Protein 2JQP (pdb70)

Secondary structure (DSSP, 8-state):
-EEEE-SSSS--EEEE--SS--EEEEEEEEETTTEEEEEEEEES------SSSEEEEE-STTT--

CATH classification: 2.10.60.10

Structure (mmCIF, N/CA/C/O backbone):
data_2JQP
#
_entry.id   2JQP
#
_cell.length_a   1.000
_cell.length_b   1.000
_cell.length_c   1.000
_cell.angle_alpha   90.00
_cell.angle_beta   90.00
_cell.angle_gamma   90.00
#
_symmetry.space_group_name_H-M   'P 1'
#
loop_
_atom_site.group_PDB
_atom_site.id
_atom_site.type_symbol
_atom_site.label_atom_id
_atom_site.label_alt_id
_atom_site.label_comp_id
_atom_site.label_asym_id
_atom_site.label_entity_id
_atom_site.label_seq_id
_atom_site.pdbx_PDB_ins_code
_atom_site.Cartn_x
_atom_site.Cartn_y
_atom_site.Cartn_z
_atom_site.occupancy
_atom_site.B_iso_or_equiv
_atom_site.auth_seq_id
_atom_site.auth_comp_id
_atom_site.auth_asym_id
_atom_site.auth_atom_id
_atom_site.pdbx_PDB_model_num
ATOM 1 N N . LEU A 1 1 ? 1.328 0.000 0.000 1.00 0.00 1 LEU A N 1
ATOM 2 C CA . LEU A 1 1 ? 2.094 0.000 -1.242 1.00 0.00 1 LEU A CA 1
ATOM 3 C C . LEU A 1 1 ? 1.533 -1.022 -2.226 1.00 0.00 1 LEU A C 1
ATOM 4 O O . LEU A 1 1 ? 0.957 -2.035 -1.827 1.00 0.00 1 LEU A O 1
ATOM 20 N N . THR A 1 2 ? 1.708 -0.751 -3.516 1.00 0.00 2 THR A N 1
ATOM 21 C CA . THR A 1 2 ? 1.222 -1.647 -4.558 1.00 0.00 2 THR A CA 1
ATOM 22 C C . THR A 1 2 ? 2.374 -2.376 -5.239 1.00 0.00 2 THR A C 1
ATOM 23 O O . THR A 1 2 ? 3.364 -1.760 -5.635 1.00 0.00 2 THR A O 1
ATOM 34 N N . CYS A 1 3 ? 2.240 -3.691 -5.372 1.00 0.00 3 CYS A N 1
ATOM 35 C CA . CYS A 1 3 ? 3.270 -4.505 -6.006 1.00 0.00 3 CYS A CA 1
ATOM 36 C C . CYS A 1 3 ? 2.646 -5.589 -6.880 1.00 0.00 3 CYS A C 1
ATOM 37 O O . CYS A 1 3 ? 1.550 -6.075 -6.598 1.00 0.00 3 CYS A O 1
ATOM 44 N N . LEU A 1 4 ? 3.351 -5.963 -7.943 1.00 0.00 4 LEU A N 1
ATOM 45 C CA . LEU A 1 4 ? 2.867 -6.989 -8.859 1.00 0.00 4 LEU A CA 1
ATOM 46 C C . LEU A 1 4 ? 3.268 -8.381 -8.380 1.00 0.00 4 LEU A C 1
ATOM 47 O O . LEU A 1 4 ? 4.435 -8.632 -8.080 1.00 0.00 4 LEU A O 1
ATOM 63 N N . ILE A 1 5 ? 2.293 -9.281 -8.312 1.00 0.00 5 ILE A N 1
ATOM 64 C CA . ILE A 1 5 ? 2.546 -10.648 -7.872 1.00 0.00 5 ILE A CA 1
ATOM 65 C C . ILE A 1 5 ? 1.838 -11.655 -8.773 1.00 0.00 5 ILE A C 1
ATOM 66 O O . ILE A 1 5 ? 0.756 -11.384 -9.295 1.00 0.00 5 ILE A O 1
ATOM 82 N N . CYS A 1 6 ? 2.456 -12.818 -8.950 1.00 0.00 6 CYS A N 1
ATOM 83 C CA . CYS A 1 6 ? 1.886 -13.867 -9.786 1.00 0.00 6 CYS A CA 1
ATOM 84 C C . CYS A 1 6 ? 2.885 -15.002 -9.992 1.00 0.00 6 CYS A C 1
ATOM 85 O O . CYS A 1 6 ? 3.872 -14.870 -10.716 1.00 0.00 6 CYS A O 1
ATOM 92 N N . PRO A 1 7 ? 2.625 -16.145 -9.340 1.00 0.00 7 PRO A N 1
ATOM 93 C CA . PRO A 1 7 ? 3.489 -17.325 -9.436 1.00 0.00 7 PRO A CA 1
ATOM 94 C C . PRO A 1 7 ? 3.425 -17.981 -10.811 1.00 0.00 7 PRO A C 1
ATOM 95 O O . PRO A 1 7 ? 2.761 -19.001 -10.991 1.00 0.00 7 PRO A O 1
ATOM 106 N N . GLU A 1 8 ? 4.119 -17.388 -11.777 1.00 0.00 8 GLU A N 1
ATOM 107 C CA . GLU A 1 8 ? 4.139 -17.915 -13.136 1.00 0.00 8 GLU A CA 1
ATOM 108 C C . GLU A 1 8 ? 5.267 -17.285 -13.948 1.00 0.00 8 GLU A C 1
ATOM 109 O O . GLU A 1 8 ? 5.716 -16.177 -13.653 1.00 0.00 8 GLU A O 1
ATOM 121 N N . LYS A 1 9 ? 5.721 -17.999 -14.973 1.00 0.00 9 LYS A N 1
ATOM 122 C CA . LYS A 1 9 ? 6.796 -17.511 -15.829 1.00 0.00 9 LYS A CA 1
ATOM 123 C C . LYS A 1 9 ? 6.487 -16.109 -16.344 1.00 0.00 9 LYS A C 1
ATOM 124 O O . LYS A 1 9 ? 7.138 -15.138 -15.956 1.00 0.00 9 LYS A O 1
ATOM 143 N N . ASP A 1 10 ? 5.492 -16.010 -17.217 1.00 0.00 10 ASP A N 1
ATOM 144 C CA . ASP A 1 10 ? 5.095 -14.726 -17.784 1.00 0.00 10 ASP A CA 1
ATOM 145 C C . ASP A 1 10 ? 3.712 -14.316 -17.287 1.00 0.00 10 ASP A C 1
ATOM 146 O O . ASP A 1 10 ? 2.695 -14.698 -17.866 1.00 0.00 10 ASP A O 1
ATOM 155 N N . CYS A 1 11 ? 3.682 -13.538 -16.210 1.00 0.00 11 CYS A N 1
ATOM 156 C CA . CYS A 1 11 ? 2.425 -13.077 -15.634 1.00 0.00 11 CYS A CA 1
ATOM 157 C C . CYS A 1 11 ? 2.675 -12.225 -14.393 1.00 0.00 11 CYS A C 1
ATOM 158 O O . CYS A 1 11 ? 3.533 -12.545 -13.571 1.00 0.00 11 CYS A O 1
ATOM 165 N N . GLN A 1 12 ? 1.920 -11.138 -14.266 1.00 0.00 12 GLN A N 1
ATOM 166 C CA . GLN A 1 12 ? 2.060 -10.240 -13.127 1.00 0.00 12 GLN A CA 1
ATOM 167 C C . GLN A 1 12 ? 0.758 -9.493 -12.859 1.00 0.00 12 GLN A C 1
ATOM 168 O O . GLN A 1 12 ? 0.260 -8.764 -13.718 1.00 0.00 12 GLN A O 1
ATOM 182 N N . LYS A 1 13 ? 0.211 -9.678 -11.663 1.00 0.00 13 LYS A N 1
ATOM 183 C CA . LYS A 1 13 ? -1.033 -9.021 -11.280 1.00 0.00 13 LYS A CA 1
ATOM 184 C C . LYS A 1 13 ? -0.800 -8.035 -10.139 1.00 0.00 13 LYS A C 1
ATOM 185 O O . LYS A 1 13 ? -0.173 -8.371 -9.134 1.00 0.00 13 LYS A O 1
ATOM 204 N N . VAL A 1 14 ? -1.309 -6.818 -10.302 1.00 0.00 14 VAL A N 1
ATOM 205 C CA . VAL A 1 14 ? -1.157 -5.784 -9.284 1.00 0.00 14 VAL A CA 1
ATOM 206 C C . VAL A 1 14 ? -1.796 -6.212 -7.968 1.00 0.00 14 VAL A C 1
ATOM 207 O O . VAL A 1 14 ? -2.870 -6.814 -7.953 1.00 0.00 14 VAL A O 1
ATOM 220 N N . HIS A 1 15 ? -1.128 -5.896 -6.863 1.00 0.00 15 HIS A N 1
ATOM 221 C CA . HIS A 1 15 ? -1.631 -6.246 -5.539 1.00 0.00 15 HIS A CA 1
ATOM 222 C C . HIS A 1 15 ? -1.408 -5.104 -4.553 1.00 0.00 15 HIS A C 1
ATOM 223 O O . HIS A 1 15 ? -0.569 -4.230 -4.777 1.00 0.00 15 HIS A O 1
ATOM 237 N N . THR A 1 16 ? -2.165 -5.115 -3.460 1.00 0.00 16 THR A N 1
ATOM 238 C CA . THR A 1 16 ? -2.051 -4.079 -2.441 1.00 0.00 16 THR A CA 1
ATOM 239 C C . THR A 1 16 ? -1.657 -4.674 -1.094 1.00 0.00 16 THR A C 1
ATOM 240 O O . THR A 1 16 ? -2.437 -5.393 -0.469 1.00 0.00 16 THR A O 1
ATOM 251 N N . CYS A 1 17 ? -0.442 -4.369 -0.651 1.00 0.00 17 CYS A N 1
ATOM 252 C CA . CYS A 1 17 ? 0.057 -4.873 0.623 1.00 0.00 17 CYS A CA 1
ATOM 253 C C . CYS A 1 17 ? -0.336 -3.944 1.768 1.00 0.00 17 CYS A C 1
ATOM 254 O O . CYS A 1 17 ? 0.512 -3.507 2.545 1.00 0.00 17 CYS A O 1
ATOM 261 N N . ARG A 1 18 ? -1.628 -3.647 1.864 1.00 0.00 18 ARG A N 1
ATOM 262 C CA . ARG A 1 18 ? -2.134 -2.769 2.912 1.00 0.00 18 ARG A CA 1
ATOM 263 C C . ARG A 1 18 ? -2.094 -3.464 4.270 1.00 0.00 18 ARG A C 1
ATOM 264 O O . ARG A 1 18 ? -2.904 -4.346 4.551 1.00 0.00 18 ARG A O 1
ATOM 285 N N . ASN A 1 19 ? -1.144 -3.060 5.108 1.00 0.00 19 ASN A N 1
ATOM 286 C CA . ASN A 1 19 ? -0.997 -3.645 6.436 1.00 0.00 19 ASN A CA 1
ATOM 287 C C . ASN A 1 19 ? 0.229 -3.080 7.146 1.00 0.00 19 ASN A C 1
ATOM 288 O O . ASN A 1 19 ? 0.832 -2.111 6.687 1.00 0.00 19 ASN A O 1
ATOM 299 N N . GLU A 1 20 ? 0.591 -3.694 8.268 1.00 0.00 20 GLU A N 1
ATOM 300 C CA . GLU A 1 20 ? 1.746 -3.251 9.042 1.00 0.00 20 GLU A CA 1
ATOM 301 C C . GLU A 1 20 ? 3.006 -3.242 8.182 1.00 0.00 20 GLU A C 1
ATOM 302 O O . GLU A 1 20 ? 3.959 -2.517 8.467 1.00 0.00 20 GLU A O 1
ATOM 314 N N . GLU A 1 21 ? 3.002 -4.052 7.128 1.00 0.00 21 GLU A N 1
ATOM 315 C CA . GLU A 1 21 ? 4.146 -4.138 6.227 1.00 0.00 21 GLU A CA 1
ATOM 316 C C . GLU A 1 21 ? 4.258 -2.881 5.370 1.00 0.00 21 GLU A C 1
ATOM 317 O O . GLU A 1 21 ? 3.523 -1.913 5.567 1.00 0.00 21 GLU A O 1
ATOM 329 N N . LYS A 1 22 ? 5.184 -2.902 4.417 1.00 0.00 22 LYS A N 1
ATOM 330 C CA . LYS A 1 22 ? 5.394 -1.766 3.527 1.00 0.00 22 LYS A CA 1
ATOM 331 C C . LYS A 1 22 ? 6.001 -2.217 2.203 1.00 0.00 22 LYS A C 1
ATOM 332 O O . LYS A 1 22 ? 5.587 -1.766 1.134 1.00 0.00 22 LYS A O 1
ATOM 351 N N . ILE A 1 23 ? 6.983 -3.109 2.280 1.00 0.00 23 ILE A N 1
ATOM 352 C CA . ILE A 1 23 ? 7.644 -3.623 1.087 1.00 0.00 23 ILE A CA 1
ATOM 353 C C . ILE A 1 23 ? 7.114 -5.004 0.716 1.00 0.00 23 ILE A C 1
ATOM 354 O O . ILE A 1 23 ? 6.421 -5.647 1.504 1.00 0.00 23 ILE A O 1
ATOM 370 N N . CYS A 1 24 ? 7.447 -5.455 -0.489 1.00 0.00 24 CYS A N 1
ATOM 371 C CA . CYS A 1 24 ? 7.007 -6.760 -0.966 1.00 0.00 24 CYS A CA 1
ATOM 372 C C . CYS A 1 24 ? 8.199 -7.622 -1.371 1.00 0.00 24 CYS A C 1
ATOM 373 O O . CYS A 1 24 ? 8.999 -7.234 -2.222 1.00 0.00 24 CYS A O 1
ATOM 380 N N . VAL A 1 25 ? 8.312 -8.794 -0.754 1.00 0.00 25 VAL A N 1
ATOM 381 C CA . VAL A 1 25 ? 9.405 -9.712 -1.050 1.00 0.00 25 VAL A CA 1
ATOM 382 C C . VAL A 1 25 ? 8.898 -10.956 -1.770 1.00 0.00 25 VAL A C 1
ATOM 383 O O . VAL A 1 25 ? 7.789 -11.427 -1.515 1.00 0.00 25 VAL A O 1
ATOM 396 N N . LYS A 1 26 ? 9.717 -11.486 -2.672 1.00 0.00 26 LYS A N 1
ATOM 397 C CA . LYS A 1 26 ? 9.354 -12.678 -3.430 1.00 0.00 26 LYS A CA 1
ATOM 398 C C . LYS A 1 26 ? 10.447 -13.738 -3.333 1.00 0.00 26 LYS A C 1
ATOM 399 O O . LYS A 1 26 ? 11.636 -13.421 -3.360 1.00 0.00 26 LYS A O 1
ATOM 418 N N . ARG A 1 27 ? 10.035 -14.997 -3.222 1.00 0.00 27 ARG A N 1
ATOM 419 C CA . ARG A 1 27 ? 10.980 -16.103 -3.121 1.00 0.00 27 ARG A CA 1
ATOM 420 C C . ARG A 1 27 ? 10.515 -17.292 -3.957 1.00 0.00 27 ARG A C 1
ATOM 421 O O . ARG A 1 27 ? 9.384 -17.758 -3.818 1.00 0.00 27 ARG A O 1
ATOM 442 N N . PHE A 1 28 ? 11.395 -17.778 -4.826 1.00 0.00 28 PHE A N 1
ATOM 443 C CA . PHE A 1 28 ? 11.075 -18.911 -5.686 1.00 0.00 28 PHE A CA 1
ATOM 444 C C . PHE A 1 28 ? 12.268 -19.853 -5.811 1.00 0.00 28 PHE A C 1
ATOM 445 O O . PHE A 1 28 ? 13.416 -19.447 -5.624 1.00 0.00 28 PHE A O 1
ATOM 462 N N . TYR A 1 29 ? 11.990 -21.113 -6.128 1.00 0.00 29 TYR A N 1
ATOM 463 C CA . TYR A 1 29 ? 13.039 -22.114 -6.276 1.00 0.00 29 TYR A CA 1
ATOM 464 C C . TYR A 1 29 ? 13.011 -22.731 -7.671 1.00 0.00 29 TYR A C 1
ATOM 465 O O . TYR A 1 29 ? 11.944 -23.022 -8.212 1.00 0.00 29 TYR A O 1
ATOM 483 N N . ASP A 1 30 ? 14.192 -22.929 -8.247 1.00 0.00 30 ASP A N 1
ATOM 484 C CA . ASP A 1 30 ? 14.305 -23.513 -9.578 1.00 0.00 30 ASP A CA 1
ATOM 485 C C . ASP A 1 30 ? 15.473 -24.491 -9.645 1.00 0.00 30 ASP A C 1
ATOM 486 O O . ASP A 1 30 ? 16.634 -24.099 -9.521 1.00 0.00 30 ASP A O 1
ATOM 495 N N . LYS A 1 31 ? 15.159 -25.768 -9.840 1.00 0.00 31 LYS A N 1
ATOM 496 C CA . LYS A 1 31 ? 16.182 -26.803 -9.924 1.00 0.00 31 LYS A CA 1
ATOM 497 C C . LYS A 1 31 ? 15.806 -27.857 -10.961 1.00 0.00 31 LYS A C 1
ATOM 498 O O . LYS A 1 31 ? 14.753 -27.772 -11.591 1.00 0.00 31 LYS A O 1
ATOM 517 N N . ASN A 1 32 ? 16.673 -28.850 -11.130 1.00 0.00 32 ASN A N 1
ATOM 518 C CA . ASN A 1 32 ? 16.431 -29.921 -12.090 1.00 0.00 32 ASN A CA 1
ATOM 519 C C . ASN A 1 32 ? 15.210 -30.744 -11.690 1.00 0.00 32 ASN A C 1
ATOM 520 O O . ASN A 1 32 ? 14.468 -30.370 -10.782 1.00 0.00 32 ASN A O 1
ATOM 531 N N . GLN A 1 33 ? 15.010 -31.866 -12.373 1.00 0.00 33 GLN A N 1
ATOM 532 C CA . GLN A 1 33 ? 13.880 -32.742 -12.088 1.00 0.00 33 GLN A CA 1
ATOM 533 C C . GLN A 1 33 ? 12.561 -31.985 -12.206 1.00 0.00 33 GLN A C 1
ATOM 534 O O . GLN A 1 33 ? 11.620 -32.234 -11.451 1.00 0.00 33 GLN A O 1
ATOM 548 N N . LEU A 1 34 ? 12.499 -31.058 -13.156 1.00 0.00 34 LEU A N 1
ATOM 549 C CA . LEU A 1 34 ? 11.296 -30.263 -13.372 1.00 0.00 34 LEU A CA 1
ATOM 550 C C . LEU A 1 34 ? 10.803 -29.654 -12.064 1.00 0.00 34 LEU A C 1
ATOM 551 O O . LEU A 1 34 ? 9.745 -30.023 -11.555 1.00 0.00 34 LEU A O 1
ATOM 567 N N . GLY A 1 35 ? 11.577 -28.717 -11.524 1.00 0.00 35 GLY A N 1
ATOM 568 C CA . GLY A 1 35 ? 11.202 -28.070 -10.281 1.00 0.00 35 GLY A CA 1
ATOM 569 C C . GLY A 1 35 ? 11.134 -26.561 -10.410 1.00 0.00 35 GLY A C 1
ATOM 570 O O . GLY A 1 35 ? 12.107 -25.921 -10.809 1.00 0.00 35 GLY A O 1
ATOM 574 N N . TRP A 1 36 ? 9.982 -25.992 -10.074 1.00 0.00 36 TRP A N 1
ATOM 575 C CA . TRP A 1 36 ? 9.791 -24.548 -10.156 1.00 0.00 36 TRP A CA 1
ATOM 576 C C . TRP A 1 36 ? 8.618 -24.104 -9.288 1.00 0.00 36 TRP A C 1
ATOM 577 O O . TRP A 1 36 ? 7.471 -24.467 -9.547 1.00 0.00 36 TRP A O 1
ATOM 598 N N . ARG A 1 37 ? 8.914 -23.318 -8.258 1.00 0.00 37 ARG A N 1
ATOM 599 C CA . ARG A 1 37 ? 7.884 -22.826 -7.352 1.00 0.00 37 ARG A CA 1
ATOM 600 C C . ARG A 1 37 ? 8.179 -21.392 -6.920 1.00 0.00 37 ARG A C 1
ATOM 601 O O . ARG A 1 37 ? 9.321 -21.047 -6.619 1.00 0.00 37 ARG A O 1
ATOM 622 N N . ALA A 1 38 ? 7.141 -20.562 -6.893 1.00 0.00 38 ALA A N 1
ATOM 623 C CA . ALA A 1 38 ? 7.289 -19.167 -6.497 1.00 0.00 38 ALA A CA 1
ATOM 624 C C . ALA A 1 38 ? 6.329 -18.813 -5.367 1.00 0.00 38 ALA A C 1
ATOM 625 O O . ALA A 1 38 ? 5.282 -19.441 -5.210 1.00 0.00 38 ALA A O 1
ATOM 632 N N . GLN A 1 39 ? 6.693 -17.804 -4.582 1.00 0.00 39 GLN A N 1
ATOM 633 C CA . GLN A 1 39 ? 5.864 -17.369 -3.464 1.00 0.00 39 GLN A CA 1
ATOM 634 C C . GLN A 1 39 ? 6.271 -15.976 -2.995 1.00 0.00 39 GLN A C 1
ATOM 635 O O . GLN A 1 39 ? 7.442 -15.723 -2.713 1.00 0.00 39 GLN A O 1
ATOM 649 N N . ARG A 1 40 ? 5.296 -15.076 -2.914 1.00 0.00 40 ARG A N 1
ATOM 650 C CA . ARG A 1 40 ? 5.554 -13.708 -2.481 1.00 0.00 40 ARG A CA 1
ATOM 651 C C . ARG A 1 40 ? 4.936 -13.446 -1.110 1.00 0.00 40 ARG A C 1
ATOM 652 O O . ARG A 1 40 ? 4.119 -14.229 -0.627 1.00 0.00 40 ARG A O 1
ATOM 673 N N . GLY A 1 41 ? 5.333 -12.340 -0.489 1.00 0.00 41 GLY A N 1
ATOM 674 C CA . GLY A 1 41 ? 4.809 -11.996 0.820 1.00 0.00 41 GLY A CA 1
ATOM 675 C C . GLY A 1 41 ? 5.151 -10.576 1.226 1.00 0.00 41 GLY A C 1
ATOM 676 O O . GLY A 1 41 ? 6.240 -10.082 0.931 1.00 0.00 41 GLY A O 1
ATOM 680 N N . CYS A 1 42 ? 4.218 -9.915 1.903 1.00 0.00 42 CYS A N 1
ATOM 681 C CA . CYS A 1 42 ? 4.424 -8.542 2.349 1.00 0.00 42 CYS A CA 1
ATOM 682 C C . CYS A 1 42 ? 5.245 -8.505 3.635 1.00 0.00 42 CYS A C 1
ATOM 683 O O . CYS A 1 42 ? 5.144 -9.400 4.474 1.00 0.00 42 CYS A O 1
ATOM 690 N N . ALA A 1 43 ? 6.056 -7.463 3.782 1.00 0.00 43 ALA A N 1
ATOM 691 C CA . ALA A 1 43 ? 6.893 -7.307 4.966 1.00 0.00 43 ALA A CA 1
ATOM 692 C C . ALA A 1 43 ? 7.525 -5.920 5.013 1.00 0.00 43 ALA A C 1
ATOM 693 O O . ALA A 1 43 ? 7.172 -5.039 4.228 1.00 0.00 43 ALA A O 1
ATOM 700 N N . VAL A 1 44 ? 8.460 -5.732 5.939 1.00 0.00 44 VAL A N 1
ATOM 701 C CA . VAL A 1 44 ? 9.141 -4.452 6.088 1.00 0.00 44 VAL A CA 1
ATOM 702 C C . VAL A 1 44 ? 10.651 -4.641 6.188 1.00 0.00 44 VAL A C 1
ATOM 703 O O . VAL A 1 44 ? 11.372 -3.741 6.617 1.00 0.00 44 VAL A O 1
ATOM 716 N N . SER A 1 45 ? 11.122 -5.818 5.789 1.00 0.00 45 SER A N 1
ATOM 717 C CA . SER A 1 45 ? 12.546 -6.128 5.837 1.00 0.00 45 SER A CA 1
ATOM 718 C C . SER A 1 45 ? 12.950 -7.011 4.660 1.00 0.00 45 SER A C 1
ATOM 719 O O . SER A 1 45 ? 12.143 -7.784 4.143 1.00 0.00 45 SER A O 1
ATOM 727 N N . CYS A 1 46 ? 14.205 -6.890 4.242 1.00 0.00 46 CYS A N 1
ATOM 728 C CA . CYS A 1 46 ? 14.719 -7.676 3.126 1.00 0.00 46 CYS A CA 1
ATOM 729 C C . CYS A 1 46 ? 15.825 -8.619 3.589 1.00 0.00 46 CYS A C 1
ATOM 730 O O . CYS A 1 46 ? 17.015 -8.331 3.460 1.00 0.00 46 CYS A O 1
ATOM 737 N N . PRO A 1 47 ? 15.425 -9.775 4.141 1.00 0.00 47 PRO A N 1
ATOM 738 C CA . PRO A 1 47 ? 16.366 -10.785 4.633 1.00 0.00 47 PRO A CA 1
ATOM 739 C C . PRO A 1 47 ? 17.122 -11.474 3.502 1.00 0.00 47 PRO A C 1
ATOM 740 O O . PRO A 1 47 ? 17.110 -11.010 2.361 1.00 0.00 47 PRO A O 1
ATOM 751 N N . LYS A 1 48 ? 17.777 -12.583 3.824 1.00 0.00 48 LYS A N 1
ATOM 752 C CA . LYS A 1 48 ? 18.537 -13.338 2.835 1.00 0.00 48 LYS A CA 1
ATOM 753 C C . LYS A 1 48 ? 18.008 -14.764 2.715 1.00 0.00 48 LYS A C 1
ATOM 754 O O . LYS A 1 48 ? 17.007 -15.119 3.336 1.00 0.00 48 LYS A O 1
ATOM 773 N N . ALA A 1 49 ? 18.688 -15.577 1.913 1.00 0.00 49 ALA A N 1
ATOM 774 C CA . ALA A 1 49 ? 18.288 -16.964 1.714 1.00 0.00 49 ALA A CA 1
ATOM 775 C C . ALA A 1 49 ? 19.451 -17.801 1.192 1.00 0.00 49 ALA A C 1
ATOM 776 O O . ALA A 1 49 ? 20.545 -17.287 0.961 1.00 0.00 49 ALA A O 1
ATOM 783 N N . LYS A 1 50 ? 19.207 -19.094 1.008 1.00 0.00 50 LYS A N 1
ATOM 784 C CA . LYS A 1 50 ? 20.233 -20.004 0.512 1.00 0.00 50 LYS A CA 1
ATOM 785 C C . LYS A 1 50 ? 20.720 -19.575 -0.868 1.00 0.00 50 LYS A C 1
ATOM 786 O O . LYS A 1 50 ? 20.014 -18.901 -1.620 1.00 0.00 50 LYS A O 1
ATOM 805 N N . PRO A 1 51 ? 21.953 -19.973 -1.212 1.00 0.00 51 PRO A N 1
ATOM 806 C CA . PRO A 1 51 ? 22.560 -19.643 -2.505 1.00 0.00 51 PRO A CA 1
ATOM 807 C C . PRO A 1 51 ? 21.894 -20.377 -3.663 1.00 0.00 51 PRO A C 1
ATOM 808 O O . PRO A 1 51 ? 22.189 -20.115 -4.828 1.00 0.00 51 PRO A O 1
ATOM 819 N N . ASN A 1 52 ? 20.993 -21.298 -3.334 1.00 0.00 52 ASN A N 1
ATOM 820 C CA . ASN A 1 52 ? 20.285 -22.070 -4.348 1.00 0.00 52 ASN A CA 1
ATOM 821 C C . ASN A 1 52 ? 18.971 -21.394 -4.728 1.00 0.00 52 ASN A C 1
ATOM 822 O O . ASN A 1 52 ? 18.654 -21.251 -5.908 1.00 0.00 52 ASN A O 1
ATOM 833 N N . GLU A 1 53 ? 18.212 -20.979 -3.719 1.00 0.00 53 GLU A N 1
ATOM 834 C CA . GLU A 1 53 ? 16.932 -20.318 -3.948 1.00 0.00 53 GLU A CA 1
ATOM 835 C C . GLU A 1 53 ? 17.139 -18.883 -4.424 1.00 0.00 53 GLU A C 1
ATOM 836 O O . GLU A 1 53 ? 18.264 -18.384 -4.461 1.00 0.00 53 GLU A O 1
ATOM 848 N N . THR A 1 54 ? 16.044 -18.224 -4.790 1.00 0.00 54 THR A N 1
ATOM 849 C CA . THR A 1 54 ? 16.104 -16.848 -5.267 1.00 0.00 54 THR A CA 1
ATOM 850 C C . THR A 1 54 ? 15.145 -15.954 -4.488 1.00 0.00 54 THR A C 1
ATOM 851 O O . THR A 1 54 ? 13.970 -16.283 -4.323 1.00 0.00 54 THR A O 1
ATOM 862 N N . VAL A 1 55 ? 15.653 -14.823 -4.011 1.00 0.00 55 VAL A N 1
ATOM 863 C CA . VAL A 1 55 ? 14.840 -13.880 -3.251 1.00 0.00 55 VAL A CA 1
ATOM 864 C C . VAL A 1 55 ? 15.020 -12.458 -3.769 1.00 0.00 55 VAL A C 1
ATOM 865 O O . VAL A 1 55 ? 16.113 -12.071 -4.182 1.00 0.00 55 VAL A O 1
ATOM 878 N N . GLN A 1 56 ? 13.939 -11.684 -3.744 1.00 0.00 56 GLN A N 1
ATOM 879 C CA . GLN A 1 56 ? 13.978 -10.303 -4.212 1.00 0.00 56 GLN A CA 1
ATOM 880 C C . GLN A 1 56 ? 12.798 -9.509 -3.661 1.00 0.00 56 GLN A C 1
ATOM 881 O O . GLN A 1 56 ? 11.649 -9.943 -3.747 1.00 0.00 56 GLN A O 1
ATOM 895 N N . CYS A 1 57 ? 13.090 -8.343 -3.093 1.00 0.00 57 CYS A N 1
ATOM 896 C CA . CYS A 1 57 ? 12.054 -7.488 -2.527 1.00 0.00 57 CYS A CA 1
ATOM 897 C C . CYS A 1 57 ? 12.119 -6.086 -3.126 1.00 0.00 57 CYS A C 1
ATOM 898 O O . CYS A 1 57 ? 13.140 -5.684 -3.684 1.00 0.00 57 CYS A O 1
ATOM 905 N N . CYS A 1 58 ? 11.021 -5.346 -3.007 1.00 0.00 58 CYS A N 1
ATOM 906 C CA . CYS A 1 58 ? 10.951 -3.990 -3.536 1.00 0.00 58 CYS A CA 1
ATOM 907 C C . CYS A 1 58 ? 10.261 -3.055 -2.546 1.00 0.00 58 CYS A C 1
ATOM 908 O O . CYS A 1 58 ? 9.319 -3.448 -1.859 1.00 0.00 58 CYS A O 1
ATOM 915 N N . SER A 1 59 ? 10.738 -1.816 -2.481 1.00 0.00 59 SER A N 1
ATOM 916 C CA . SER A 1 59 ? 10.171 -0.826 -1.573 1.00 0.00 59 SER A CA 1
ATOM 917 C C . SER A 1 59 ? 9.599 0.357 -2.349 1.00 0.00 59 SER A C 1
ATOM 918 O O . SER A 1 59 ? 9.506 1.470 -1.829 1.00 0.00 59 SER A O 1
ATOM 926 N N . THR A 1 60 ? 9.216 0.109 -3.598 1.00 0.00 60 THR A N 1
ATOM 927 C CA . THR A 1 60 ? 8.655 1.152 -4.447 1.00 0.00 60 THR A CA 1
ATOM 928 C C . THR A 1 60 ? 7.357 0.690 -5.100 1.00 0.00 60 THR A C 1
ATOM 929 O O . THR A 1 60 ? 7.121 -0.508 -5.255 1.00 0.00 60 THR A O 1
ATOM 940 N N . ASP A 1 61 ? 6.519 1.647 -5.481 1.00 0.00 61 ASP A N 1
ATOM 941 C CA . ASP A 1 61 ? 5.245 1.338 -6.119 1.00 0.00 61 ASP A CA 1
ATOM 942 C C . ASP A 1 61 ? 5.462 0.747 -7.509 1.00 0.00 61 ASP A C 1
ATOM 943 O O . ASP A 1 61 ? 6.205 1.299 -8.321 1.00 0.00 61 ASP A O 1
ATOM 952 N N . LYS A 1 62 ? 4.811 -0.380 -7.776 1.00 0.00 62 LYS A N 1
ATOM 953 C CA . LYS A 1 62 ? 4.932 -1.047 -9.066 1.00 0.00 62 LYS A CA 1
ATOM 954 C C . LYS A 1 62 ? 6.369 -1.492 -9.316 1.00 0.00 62 LYS A C 1
ATOM 955 O O . LYS A 1 62 ? 6.758 -1.763 -10.453 1.00 0.00 62 LYS A O 1
ATOM 974 N N . CYS A 1 63 ? 7.155 -1.567 -8.247 1.00 0.00 63 CYS A N 1
ATOM 975 C CA . CYS A 1 63 ? 8.549 -1.981 -8.349 1.00 0.00 63 CYS A CA 1
ATOM 976 C C . CYS A 1 63 ? 8.668 -3.502 -8.331 1.00 0.00 63 CYS A C 1
ATOM 977 O O . CYS A 1 63 ? 9.233 -4.101 -9.244 1.00 0.00 63 CYS A O 1
ATOM 984 N N . ASN A 1 64 ? 8.130 -4.119 -7.284 1.00 0.00 64 ASN A N 1
ATOM 985 C CA . ASN A 1 64 ? 8.176 -5.571 -7.146 1.00 0.00 64 ASN A CA 1
ATOM 986 C C . ASN A 1 64 ? 7.667 -6.253 -8.412 1.00 0.00 64 ASN A C 1
ATOM 987 O O . ASN A 1 64 ? 6.470 -6.242 -8.699 1.00 0.00 64 ASN A O 1
ATOM 998 N N . LYS A 1 65 ? 8.585 -6.848 -9.167 1.00 0.00 65 LYS A N 1
ATOM 999 C CA . LYS A 1 65 ? 8.231 -7.539 -10.401 1.00 0.00 65 LYS A CA 1
ATOM 1000 C C . LYS A 1 65 ? 7.116 -8.550 -10.158 1.00 0.00 65 LYS A C 1
ATOM 1001 O O . LYS A 1 65 ? 6.459 -9.002 -11.097 1.00 0.00 65 LYS A O 1
ATOM 1020 N N . LEU A 1 1 ? 1.089 0.860 -0.487 1.00 0.00 1 LEU A N 2
ATOM 1021 C CA . LEU A 1 1 ? 1.967 0.709 -1.642 1.00 0.00 1 LEU A CA 2
ATOM 1022 C C . LEU A 1 1 ? 1.441 -0.366 -2.588 1.00 0.00 1 LEU A C 2
ATOM 1023 O O . LEU A 1 1 ? 0.795 -1.323 -2.161 1.00 0.00 1 LEU A O 2
ATOM 1039 N N . THR A 1 2 ? 1.724 -0.202 -3.877 1.00 0.00 2 THR A N 2
ATOM 1040 C CA . THR A 1 2 ? 1.281 -1.158 -4.884 1.00 0.00 2 THR A CA 2
ATOM 1041 C C . THR A 1 2 ? 2.435 -2.035 -5.354 1.00 0.00 2 THR A C 2
ATOM 1042 O O . THR A 1 2 ? 3.522 -1.541 -5.657 1.00 0.00 2 THR A O 2
ATOM 1053 N N . CYS A 1 3 ? 2.194 -3.341 -5.414 1.00 0.00 3 CYS A N 2
ATOM 1054 C CA . CYS A 1 3 ? 3.213 -4.288 -5.848 1.00 0.00 3 CYS A CA 2
ATOM 1055 C C . CYS A 1 3 ? 2.606 -5.373 -6.733 1.00 0.00 3 CYS A C 2
ATOM 1056 O O . CYS A 1 3 ? 1.415 -5.674 -6.636 1.00 0.00 3 CYS A O 2
ATOM 1063 N N . LEU A 1 4 ? 3.432 -5.957 -7.594 1.00 0.00 4 LEU A N 2
ATOM 1064 C CA . LEU A 1 4 ? 2.977 -7.009 -8.497 1.00 0.00 4 LEU A CA 2
ATOM 1065 C C . LEU A 1 4 ? 3.212 -8.388 -7.888 1.00 0.00 4 LEU A C 2
ATOM 1066 O O . LEU A 1 4 ? 4.127 -8.575 -7.085 1.00 0.00 4 LEU A O 2
ATOM 1082 N N . ILE A 1 5 ? 2.383 -9.350 -8.278 1.00 0.00 5 ILE A N 2
ATOM 1083 C CA . ILE A 1 5 ? 2.503 -10.712 -7.774 1.00 0.00 5 ILE A CA 2
ATOM 1084 C C . ILE A 1 5 ? 1.707 -11.689 -8.632 1.00 0.00 5 ILE A C 2
ATOM 1085 O O . ILE A 1 5 ? 0.581 -11.399 -9.039 1.00 0.00 5 ILE A O 2
ATOM 1101 N N . CYS A 1 6 ? 2.297 -12.847 -8.903 1.00 0.00 6 CYS A N 2
ATOM 1102 C CA . CYS A 1 6 ? 1.644 -13.869 -9.712 1.00 0.00 6 CYS A CA 2
ATOM 1103 C C . CYS A 1 6 ? 2.576 -15.053 -9.950 1.00 0.00 6 CYS A C 2
ATOM 1104 O O . CYS A 1 6 ? 3.476 -15.008 -10.789 1.00 0.00 6 CYS A O 2
ATOM 1111 N N . PRO A 1 7 ? 2.356 -16.140 -9.196 1.00 0.00 7 PRO A N 2
ATOM 1112 C CA . PRO A 1 7 ? 3.165 -17.358 -9.307 1.00 0.00 7 PRO A CA 2
ATOM 1113 C C . PRO A 1 7 ? 2.921 -18.098 -10.618 1.00 0.00 7 PRO A C 2
ATOM 1114 O O . PRO A 1 7 ? 1.968 -18.866 -10.739 1.00 0.00 7 PRO A O 2
ATOM 1125 N N . GLU A 1 8 ? 3.790 -17.861 -11.596 1.00 0.00 8 GLU A N 2
ATOM 1126 C CA . GLU A 1 8 ? 3.668 -18.506 -12.898 1.00 0.00 8 GLU A CA 2
ATOM 1127 C C . GLU A 1 8 ? 4.816 -18.100 -13.817 1.00 0.00 8 GLU A C 2
ATOM 1128 O O . GLU A 1 8 ? 5.592 -17.198 -13.498 1.00 0.00 8 GLU A O 2
ATOM 1140 N N . LYS A 1 9 ? 4.919 -18.772 -14.958 1.00 0.00 9 LYS A N 2
ATOM 1141 C CA . LYS A 1 9 ? 5.971 -18.482 -15.925 1.00 0.00 9 LYS A CA 2
ATOM 1142 C C . LYS A 1 9 ? 6.030 -16.989 -16.234 1.00 0.00 9 LYS A C 2
ATOM 1143 O O . LYS A 1 9 ? 6.902 -16.277 -15.738 1.00 0.00 9 LYS A O 2
ATOM 1162 N N . ASP A 1 10 ? 5.096 -16.523 -17.055 1.00 0.00 10 ASP A N 2
ATOM 1163 C CA . ASP A 1 10 ? 5.039 -15.114 -17.429 1.00 0.00 10 ASP A CA 2
ATOM 1164 C C . ASP A 1 10 ? 3.677 -14.516 -17.090 1.00 0.00 10 ASP A C 2
ATOM 1165 O O . ASP A 1 10 ? 2.727 -14.631 -17.865 1.00 0.00 10 ASP A O 2
ATOM 1174 N N . CYS A 1 11 ? 3.589 -13.879 -15.928 1.00 0.00 11 CYS A N 2
ATOM 1175 C CA . CYS A 1 11 ? 2.343 -13.264 -15.485 1.00 0.00 11 CYS A CA 2
ATOM 1176 C C . CYS A 1 11 ? 2.574 -12.393 -14.254 1.00 0.00 11 CYS A C 2
ATOM 1177 O O . CYS A 1 11 ? 3.323 -12.765 -13.351 1.00 0.00 11 CYS A O 2
ATOM 1184 N N . GLN A 1 12 ? 1.926 -11.233 -14.226 1.00 0.00 12 GLN A N 2
ATOM 1185 C CA . GLN A 1 12 ? 2.061 -10.309 -13.106 1.00 0.00 12 GLN A CA 2
ATOM 1186 C C . GLN A 1 12 ? 0.704 -9.742 -12.702 1.00 0.00 12 GLN A C 2
ATOM 1187 O O . GLN A 1 12 ? 0.098 -8.967 -13.442 1.00 0.00 12 GLN A O 2
ATOM 1201 N N . LYS A 1 13 ? 0.233 -10.133 -11.522 1.00 0.00 13 LYS A N 2
ATOM 1202 C CA . LYS A 1 13 ? -1.052 -9.663 -11.018 1.00 0.00 13 LYS A CA 2
ATOM 1203 C C . LYS A 1 13 ? -0.858 -8.616 -9.926 1.00 0.00 13 LYS A C 2
ATOM 1204 O O . LYS A 1 13 ? -0.246 -8.887 -8.893 1.00 0.00 13 LYS A O 2
ATOM 1223 N N . VAL A 1 14 ? -1.384 -7.417 -10.161 1.00 0.00 14 VAL A N 2
ATOM 1224 C CA . VAL A 1 14 ? -1.270 -6.330 -9.197 1.00 0.00 14 VAL A CA 2
ATOM 1225 C C . VAL A 1 14 ? -1.806 -6.748 -7.832 1.00 0.00 14 VAL A C 2
ATOM 1226 O O . VAL A 1 14 ? -2.712 -7.577 -7.736 1.00 0.00 14 VAL A O 2
ATOM 1239 N N . HIS A 1 15 ? -1.241 -6.168 -6.778 1.00 0.00 15 HIS A N 2
ATOM 1240 C CA . HIS A 1 15 ? -1.664 -6.479 -5.417 1.00 0.00 15 HIS A CA 2
ATOM 1241 C C . HIS A 1 15 ? -1.283 -5.354 -4.459 1.00 0.00 15 HIS A C 2
ATOM 1242 O O . HIS A 1 15 ? -0.133 -4.914 -4.426 1.00 0.00 15 HIS A O 2
ATOM 1256 N N . THR A 1 16 ? -2.256 -4.890 -3.681 1.00 0.00 16 THR A N 2
ATOM 1257 C CA . THR A 1 16 ? -2.023 -3.815 -2.724 1.00 0.00 16 THR A CA 2
ATOM 1258 C C . THR A 1 16 ? -1.407 -4.349 -1.436 1.00 0.00 16 THR A C 2
ATOM 1259 O O . THR A 1 16 ? -2.002 -5.181 -0.750 1.00 0.00 16 THR A O 2
ATOM 1270 N N . CYS A 1 17 ? -0.212 -3.867 -1.113 1.00 0.00 17 CYS A N 2
ATOM 1271 C CA . CYS A 1 17 ? 0.485 -4.295 0.094 1.00 0.00 17 CYS A CA 2
ATOM 1272 C C . CYS A 1 17 ? -0.250 -3.821 1.344 1.00 0.00 17 CYS A C 2
ATOM 1273 O O . CYS A 1 17 ? -0.521 -2.631 1.504 1.00 0.00 17 CYS A O 2
ATOM 1280 N N . ARG A 1 18 ? -0.570 -4.761 2.228 1.00 0.00 18 ARG A N 2
ATOM 1281 C CA . ARG A 1 18 ? -1.274 -4.440 3.464 1.00 0.00 18 ARG A CA 2
ATOM 1282 C C . ARG A 1 18 ? -0.567 -3.317 4.217 1.00 0.00 18 ARG A C 2
ATOM 1283 O O . ARG A 1 18 ? 0.610 -3.045 3.983 1.00 0.00 18 ARG A O 2
ATOM 1304 N N . ASN A 1 19 ? -1.294 -2.669 5.121 1.00 0.00 19 ASN A N 2
ATOM 1305 C CA . ASN A 1 19 ? -0.736 -1.575 5.908 1.00 0.00 19 ASN A CA 2
ATOM 1306 C C . ASN A 1 19 ? 0.280 -2.095 6.920 1.00 0.00 19 ASN A C 2
ATOM 1307 O O . ASN A 1 19 ? 1.281 -1.438 7.202 1.00 0.00 19 ASN A O 2
ATOM 1318 N N . GLU A 1 20 ? 0.014 -3.280 7.462 1.00 0.00 20 GLU A N 2
ATOM 1319 C CA . GLU A 1 20 ? 0.906 -3.888 8.443 1.00 0.00 20 GLU A CA 2
ATOM 1320 C C . GLU A 1 20 ? 2.341 -3.923 7.925 1.00 0.00 20 GLU A C 2
ATOM 1321 O O . GLU A 1 20 ? 3.293 -3.870 8.703 1.00 0.00 20 GLU A O 2
ATOM 1333 N N . GLU A 1 21 ? 2.486 -4.014 6.607 1.00 0.00 21 GLU A N 2
ATOM 1334 C CA . GLU A 1 21 ? 3.805 -4.058 5.986 1.00 0.00 21 GLU A CA 2
ATOM 1335 C C . GLU A 1 21 ? 4.067 -2.792 5.175 1.00 0.00 21 GLU A C 2
ATOM 1336 O O . GLU A 1 21 ? 3.306 -1.827 5.246 1.00 0.00 21 GLU A O 2
ATOM 1348 N N . LYS A 1 22 ? 5.149 -2.804 4.404 1.00 0.00 22 LYS A N 2
ATOM 1349 C CA . LYS A 1 22 ? 5.513 -1.659 3.578 1.00 0.00 22 LYS A CA 2
ATOM 1350 C C . LYS A 1 22 ? 6.209 -2.111 2.298 1.00 0.00 22 LYS A C 2
ATOM 1351 O O . LYS A 1 22 ? 5.927 -1.600 1.213 1.00 0.00 22 LYS A O 2
ATOM 1370 N N . ILE A 1 23 ? 7.117 -3.071 2.431 1.00 0.00 23 ILE A N 2
ATOM 1371 C CA . ILE A 1 23 ? 7.851 -3.593 1.285 1.00 0.00 23 ILE A CA 2
ATOM 1372 C C . ILE A 1 23 ? 7.274 -4.928 0.824 1.00 0.00 23 ILE A C 2
ATOM 1373 O O . ILE A 1 23 ? 6.580 -5.610 1.579 1.00 0.00 23 ILE A O 2
ATOM 1389 N N . CYS A 1 24 ? 7.567 -5.295 -0.418 1.00 0.00 24 CYS A N 2
ATOM 1390 C CA . CYS A 1 24 ? 7.080 -6.549 -0.981 1.00 0.00 24 CYS A CA 2
ATOM 1391 C C . CYS A 1 24 ? 8.241 -7.432 -1.428 1.00 0.00 24 CYS A C 2
ATOM 1392 O O . CYS A 1 24 ? 9.091 -7.010 -2.213 1.00 0.00 24 CYS A O 2
ATOM 1399 N N . VAL A 1 25 ? 8.271 -8.662 -0.924 1.00 0.00 25 VAL A N 2
ATOM 1400 C CA . VAL A 1 25 ? 9.326 -9.606 -1.271 1.00 0.00 25 VAL A CA 2
ATOM 1401 C C . VAL A 1 25 ? 8.743 -10.921 -1.776 1.00 0.00 25 VAL A C 2
ATOM 1402 O O . VAL A 1 25 ? 7.597 -11.259 -1.479 1.00 0.00 25 VAL A O 2
ATOM 1415 N N . LYS A 1 26 ? 9.539 -11.660 -2.540 1.00 0.00 26 LYS A N 2
ATOM 1416 C CA . LYS A 1 26 ? 9.104 -12.940 -3.086 1.00 0.00 26 LYS A CA 2
ATOM 1417 C C . LYS A 1 26 ? 10.270 -13.920 -3.171 1.00 0.00 26 LYS A C 2
ATOM 1418 O O . LYS A 1 26 ? 11.396 -13.534 -3.485 1.00 0.00 26 LYS A O 2
ATOM 1437 N N . ARG A 1 27 ? 9.992 -15.189 -2.890 1.00 0.00 27 ARG A N 2
ATOM 1438 C CA . ARG A 1 27 ? 11.018 -16.224 -2.935 1.00 0.00 27 ARG A CA 2
ATOM 1439 C C . ARG A 1 27 ? 10.534 -17.436 -3.724 1.00 0.00 27 ARG A C 2
ATOM 1440 O O . ARG A 1 27 ? 9.474 -17.993 -3.438 1.00 0.00 27 ARG A O 2
ATOM 1461 N N . PHE A 1 28 ? 11.317 -17.839 -4.719 1.00 0.00 28 PHE A N 2
ATOM 1462 C CA . PHE A 1 28 ? 10.967 -18.985 -5.552 1.00 0.00 28 PHE A CA 2
ATOM 1463 C C . PHE A 1 28 ? 12.152 -19.935 -5.695 1.00 0.00 28 PHE A C 2
ATOM 1464 O O . PHE A 1 28 ? 13.308 -19.524 -5.588 1.00 0.00 28 PHE A O 2
ATOM 1481 N N . TYR A 1 29 ? 11.857 -21.207 -5.938 1.00 0.00 29 TYR A N 2
ATOM 1482 C CA . TYR A 1 29 ? 12.897 -22.217 -6.094 1.00 0.00 29 TYR A CA 2
ATOM 1483 C C . TYR A 1 29 ? 12.821 -22.869 -7.471 1.00 0.00 29 TYR A C 2
ATOM 1484 O O . TYR A 1 29 ? 11.735 -23.146 -7.980 1.00 0.00 29 TYR A O 2
ATOM 1502 N N . ASP A 1 30 ? 13.983 -23.113 -8.068 1.00 0.00 30 ASP A N 2
ATOM 1503 C CA . ASP A 1 30 ? 14.050 -23.735 -9.385 1.00 0.00 30 ASP A CA 2
ATOM 1504 C C . ASP A 1 30 ? 15.083 -24.857 -9.404 1.00 0.00 30 ASP A C 2
ATOM 1505 O O . ASP A 1 30 ? 16.265 -24.633 -9.143 1.00 0.00 30 ASP A O 2
ATOM 1514 N N . LYS A 1 31 ? 14.629 -26.067 -9.713 1.00 0.00 31 LYS A N 2
ATOM 1515 C CA . LYS A 1 31 ? 15.512 -27.226 -9.767 1.00 0.00 31 LYS A CA 2
ATOM 1516 C C . LYS A 1 31 ? 16.048 -27.437 -11.179 1.00 0.00 31 LYS A C 2
ATOM 1517 O O . LYS A 1 31 ? 15.808 -26.625 -12.072 1.00 0.00 31 LYS A O 2
ATOM 1536 N N . ASN A 1 32 ? 16.773 -28.533 -11.375 1.00 0.00 32 ASN A N 2
ATOM 1537 C CA . ASN A 1 32 ? 17.342 -28.851 -12.679 1.00 0.00 32 ASN A CA 2
ATOM 1538 C C . ASN A 1 32 ? 16.356 -29.656 -13.521 1.00 0.00 32 ASN A C 2
ATOM 1539 O O . ASN A 1 32 ? 15.753 -29.132 -14.457 1.00 0.00 32 ASN A O 2
ATOM 1550 N N . GLN A 1 33 ? 16.199 -30.931 -13.180 1.00 0.00 33 GLN A N 2
ATOM 1551 C CA . GLN A 1 33 ? 15.286 -31.808 -13.905 1.00 0.00 33 GLN A CA 2
ATOM 1552 C C . GLN A 1 33 ? 13.899 -31.183 -14.010 1.00 0.00 33 GLN A C 2
ATOM 1553 O O . GLN A 1 33 ? 13.440 -30.845 -15.102 1.00 0.00 33 GLN A O 2
ATOM 1567 N N . LEU A 1 34 ? 13.236 -31.031 -12.869 1.00 0.00 34 LEU A N 2
ATOM 1568 C CA . LEU A 1 34 ? 11.900 -30.447 -12.833 1.00 0.00 34 LEU A CA 2
ATOM 1569 C C . LEU A 1 34 ? 11.611 -29.834 -11.466 1.00 0.00 34 LEU A C 2
ATOM 1570 O O . LEU A 1 34 ? 11.843 -30.459 -10.432 1.00 0.00 34 LEU A O 2
ATOM 1586 N N . GLY A 1 35 ? 11.100 -28.606 -11.470 1.00 0.00 35 GLY A N 2
ATOM 1587 C CA . GLY A 1 35 ? 10.786 -27.930 -10.225 1.00 0.00 35 GLY A CA 2
ATOM 1588 C C . GLY A 1 35 ? 10.787 -26.421 -10.368 1.00 0.00 35 GLY A C 2
ATOM 1589 O O . GLY A 1 35 ? 11.783 -25.832 -10.789 1.00 0.00 35 GLY A O 2
ATOM 1593 N N . TRP A 1 36 ? 9.670 -25.794 -10.019 1.00 0.00 36 TRP A N 2
ATOM 1594 C CA . TRP A 1 36 ? 9.546 -24.344 -10.113 1.00 0.00 36 TRP A CA 2
ATOM 1595 C C . TRP A 1 36 ? 8.374 -23.842 -9.276 1.00 0.00 36 TRP A C 2
ATOM 1596 O O . TRP A 1 36 ? 7.216 -23.979 -9.670 1.00 0.00 36 TRP A O 2
ATOM 1617 N N . ARG A 1 37 ? 8.683 -23.262 -8.121 1.00 0.00 37 ARG A N 2
ATOM 1618 C CA . ARG A 1 37 ? 7.654 -22.741 -7.229 1.00 0.00 37 ARG A CA 2
ATOM 1619 C C . ARG A 1 37 ? 8.027 -21.351 -6.722 1.00 0.00 37 ARG A C 2
ATOM 1620 O O . ARG A 1 37 ? 9.168 -21.108 -6.329 1.00 0.00 37 ARG A O 2
ATOM 1641 N N . ALA A 1 38 ? 7.057 -20.442 -6.735 1.00 0.00 38 ALA A N 2
ATOM 1642 C CA . ALA A 1 38 ? 7.283 -19.078 -6.275 1.00 0.00 38 ALA A CA 2
ATOM 1643 C C . ALA A 1 38 ? 6.229 -18.660 -5.256 1.00 0.00 38 ALA A C 2
ATOM 1644 O O . ALA A 1 38 ? 5.068 -19.058 -5.352 1.00 0.00 38 ALA A O 2
ATOM 1651 N N . GLN A 1 39 ? 6.641 -17.858 -4.280 1.00 0.00 39 GLN A N 2
ATOM 1652 C CA . GLN A 1 39 ? 5.731 -17.388 -3.242 1.00 0.00 39 GLN A CA 2
ATOM 1653 C C . GLN A 1 39 ? 6.070 -15.960 -2.826 1.00 0.00 39 GLN A C 2
ATOM 1654 O O . GLN A 1 39 ? 7.159 -15.694 -2.317 1.00 0.00 39 GLN A O 2
ATOM 1668 N N . ARG A 1 40 ? 5.131 -15.046 -3.046 1.00 0.00 40 ARG A N 2
ATOM 1669 C CA . ARG A 1 40 ? 5.331 -13.645 -2.695 1.00 0.00 40 ARG A CA 2
ATOM 1670 C C . ARG A 1 40 ? 4.769 -13.347 -1.308 1.00 0.00 40 ARG A C 2
ATOM 1671 O O . ARG A 1 40 ? 4.048 -14.159 -0.731 1.00 0.00 40 ARG A O 2
ATOM 1692 N N . GLY A 1 41 ? 5.105 -12.174 -0.779 1.00 0.00 41 GLY A N 2
ATOM 1693 C CA . GLY A 1 41 ? 4.626 -11.789 0.536 1.00 0.00 41 GLY A CA 2
ATOM 1694 C C . GLY A 1 41 ? 5.116 -10.416 0.952 1.00 0.00 41 GLY A C 2
ATOM 1695 O O . GLY A 1 41 ? 6.251 -10.039 0.660 1.00 0.00 41 GLY A O 2
ATOM 1699 N N . CYS A 1 42 ? 4.258 -9.666 1.636 1.00 0.00 42 CYS A N 2
ATOM 1700 C CA . CYS A 1 42 ? 4.608 -8.326 2.092 1.00 0.00 42 CYS A CA 2
ATOM 1701 C C . CYS A 1 42 ? 5.297 -8.377 3.453 1.00 0.00 42 CYS A C 2
ATOM 1702 O O . CYS A 1 42 ? 5.116 -9.326 4.216 1.00 0.00 42 CYS A O 2
ATOM 1709 N N . ALA A 1 43 ? 6.087 -7.351 3.749 1.00 0.00 43 ALA A N 2
ATOM 1710 C CA . ALA A 1 43 ? 6.800 -7.277 5.018 1.00 0.00 43 ALA A CA 2
ATOM 1711 C C . ALA A 1 43 ? 7.448 -5.909 5.205 1.00 0.00 43 ALA A C 2
ATOM 1712 O O . ALA A 1 43 ? 7.179 -4.975 4.449 1.00 0.00 43 ALA A O 2
ATOM 1719 N N . VAL A 1 44 ? 8.302 -5.797 6.217 1.00 0.00 44 VAL A N 2
ATOM 1720 C CA . VAL A 1 44 ? 8.988 -4.543 6.504 1.00 0.00 44 VAL A CA 2
ATOM 1721 C C . VAL A 1 44 ? 10.496 -4.750 6.595 1.00 0.00 44 VAL A C 2
ATOM 1722 O O . VAL A 1 44 ? 11.235 -3.845 6.984 1.00 0.00 44 VAL A O 2
ATOM 1735 N N . SER A 1 45 ? 10.946 -5.947 6.233 1.00 0.00 45 SER A N 2
ATOM 1736 C CA . SER A 1 45 ? 12.367 -6.275 6.277 1.00 0.00 45 SER A CA 2
ATOM 1737 C C . SER A 1 45 ? 12.781 -7.062 5.037 1.00 0.00 45 SER A C 2
ATOM 1738 O O . SER A 1 45 ? 12.003 -7.851 4.500 1.00 0.00 45 SER A O 2
ATOM 1746 N N . CYS A 1 46 ? 14.012 -6.842 4.589 1.00 0.00 46 CYS A N 2
ATOM 1747 C CA . CYS A 1 46 ? 14.532 -7.529 3.413 1.00 0.00 46 CYS A CA 2
ATOM 1748 C C . CYS A 1 46 ? 15.636 -8.509 3.799 1.00 0.00 46 CYS A C 2
ATOM 1749 O O . CYS A 1 46 ? 16.827 -8.223 3.674 1.00 0.00 46 CYS A O 2
ATOM 1756 N N . PRO A 1 47 ? 15.233 -9.694 4.281 1.00 0.00 47 PRO A N 2
ATOM 1757 C CA . PRO A 1 47 ? 16.171 -10.741 4.695 1.00 0.00 47 PRO A CA 2
ATOM 1758 C C . PRO A 1 47 ? 16.907 -11.362 3.512 1.00 0.00 47 PRO A C 2
ATOM 1759 O O . PRO A 1 47 ? 16.864 -10.840 2.398 1.00 0.00 47 PRO A O 2
ATOM 1770 N N . LYS A 1 48 ? 17.581 -12.480 3.760 1.00 0.00 48 LYS A N 2
ATOM 1771 C CA . LYS A 1 48 ? 18.324 -13.173 2.716 1.00 0.00 48 LYS A CA 2
ATOM 1772 C C . LYS A 1 48 ? 17.862 -14.622 2.589 1.00 0.00 48 LYS A C 2
ATOM 1773 O O . LYS A 1 48 ? 16.908 -15.038 3.245 1.00 0.00 48 LYS A O 2
ATOM 1792 N N . ALA A 1 49 ? 18.547 -15.384 1.743 1.00 0.00 49 ALA A N 2
ATOM 1793 C CA . ALA A 1 49 ? 18.209 -16.787 1.534 1.00 0.00 49 ALA A CA 2
ATOM 1794 C C . ALA A 1 49 ? 19.421 -17.579 1.057 1.00 0.00 49 ALA A C 2
ATOM 1795 O O . ALA A 1 49 ? 20.523 -17.040 0.945 1.00 0.00 49 ALA A O 2
ATOM 1802 N N . LYS A 1 50 ? 19.212 -18.860 0.776 1.00 0.00 50 LYS A N 2
ATOM 1803 C CA . LYS A 1 50 ? 20.287 -19.728 0.310 1.00 0.00 50 LYS A CA 2
ATOM 1804 C C . LYS A 1 50 ? 20.670 -19.395 -1.128 1.00 0.00 50 LYS A C 2
ATOM 1805 O O . LYS A 1 50 ? 19.911 -18.770 -1.869 1.00 0.00 50 LYS A O 2
ATOM 1824 N N . PRO A 1 51 ? 21.874 -19.823 -1.535 1.00 0.00 51 PRO A N 2
ATOM 1825 C CA . PRO A 1 51 ? 22.384 -19.583 -2.889 1.00 0.00 51 PRO A CA 2
ATOM 1826 C C . PRO A 1 51 ? 21.632 -20.390 -3.942 1.00 0.00 51 PRO A C 2
ATOM 1827 O O . PRO A 1 51 ? 21.701 -20.090 -5.133 1.00 0.00 51 PRO A O 2
ATOM 1838 N N . ASN A 1 52 ? 20.914 -21.415 -3.495 1.00 0.00 52 ASN A N 2
ATOM 1839 C CA . ASN A 1 52 ? 20.150 -22.266 -4.400 1.00 0.00 52 ASN A CA 2
ATOM 1840 C C . ASN A 1 52 ? 18.851 -21.584 -4.820 1.00 0.00 52 ASN A C 2
ATOM 1841 O O . ASN A 1 52 ? 18.543 -21.493 -6.008 1.00 0.00 52 ASN A O 2
ATOM 1852 N N . GLU A 1 53 ? 18.095 -21.107 -3.836 1.00 0.00 53 GLU A N 2
ATOM 1853 C CA . GLU A 1 53 ? 16.830 -20.433 -4.105 1.00 0.00 53 GLU A CA 2
ATOM 1854 C C . GLU A 1 53 ? 17.066 -19.022 -4.633 1.00 0.00 53 GLU A C 2
ATOM 1855 O O . GLU A 1 53 ? 18.206 -18.608 -4.847 1.00 0.00 53 GLU A O 2
ATOM 1867 N N . THR A 1 54 ? 15.979 -18.285 -4.843 1.00 0.00 54 THR A N 2
ATOM 1868 C CA . THR A 1 54 ? 16.066 -16.921 -5.348 1.00 0.00 54 THR A CA 2
ATOM 1869 C C . THR A 1 54 ? 15.040 -16.018 -4.674 1.00 0.00 54 THR A C 2
ATOM 1870 O O . THR A 1 54 ? 13.834 -16.244 -4.781 1.00 0.00 54 THR A O 2
ATOM 1881 N N . VAL A 1 55 ? 15.524 -14.993 -3.980 1.00 0.00 55 VAL A N 2
ATOM 1882 C CA . VAL A 1 55 ? 14.648 -14.055 -3.289 1.00 0.00 55 VAL A CA 2
ATOM 1883 C C . VAL A 1 55 ? 14.852 -12.634 -3.801 1.00 0.00 55 VAL A C 2
ATOM 1884 O O . VAL A 1 55 ? 15.975 -12.225 -4.093 1.00 0.00 55 VAL A O 2
ATOM 1897 N N . GLN A 1 56 ? 13.758 -11.886 -3.907 1.00 0.00 56 GLN A N 2
ATOM 1898 C CA . GLN A 1 56 ? 13.818 -10.509 -4.385 1.00 0.00 56 GLN A CA 2
ATOM 1899 C C . GLN A 1 56 ? 12.833 -9.627 -3.625 1.00 0.00 56 GLN A C 2
ATOM 1900 O O . GLN A 1 56 ? 11.645 -9.937 -3.537 1.00 0.00 56 GLN A O 2
ATOM 1914 N N . CYS A 1 57 ? 13.335 -8.525 -3.077 1.00 0.00 57 CYS A N 2
ATOM 1915 C CA . CYS A 1 57 ? 12.501 -7.597 -2.324 1.00 0.00 57 CYS A CA 2
ATOM 1916 C C . CYS A 1 57 ? 12.507 -6.214 -2.968 1.00 0.00 57 CYS A C 2
ATOM 1917 O O . CYS A 1 57 ? 13.460 -5.840 -3.653 1.00 0.00 57 CYS A O 2
ATOM 1924 N N . CYS A 1 58 ? 11.437 -5.458 -2.744 1.00 0.00 58 CYS A N 2
ATOM 1925 C CA . CYS A 1 58 ? 11.318 -4.116 -3.302 1.00 0.00 58 CYS A CA 2
ATOM 1926 C C . CYS A 1 58 ? 10.646 -3.172 -2.310 1.00 0.00 58 CYS A C 2
ATOM 1927 O O . CYS A 1 58 ? 9.770 -3.579 -1.546 1.00 0.00 58 CYS A O 2
ATOM 1934 N N . SER A 1 59 ? 11.061 -1.910 -2.328 1.00 0.00 59 SER A N 2
ATOM 1935 C CA . SER A 1 59 ? 10.503 -0.908 -1.427 1.00 0.00 59 SER A CA 2
ATOM 1936 C C . SER A 1 59 ? 10.018 0.312 -2.205 1.00 0.00 59 SER A C 2
ATOM 1937 O O . SER A 1 59 ? 10.305 1.452 -1.837 1.00 0.00 59 SER A O 2
ATOM 1945 N N . THR A 1 60 ? 9.282 0.064 -3.283 1.00 0.00 60 THR A N 2
ATOM 1946 C CA . THR A 1 60 ? 8.758 1.141 -4.115 1.00 0.00 60 THR A CA 2
ATOM 1947 C C . THR A 1 60 ? 7.552 0.674 -4.923 1.00 0.00 60 THR A C 2
ATOM 1948 O O . THR A 1 60 ? 7.382 -0.520 -5.168 1.00 0.00 60 THR A O 2
ATOM 1959 N N . ASP A 1 61 ? 6.719 1.623 -5.335 1.00 0.00 61 ASP A N 2
ATOM 1960 C CA . ASP A 1 61 ? 5.529 1.309 -6.117 1.00 0.00 61 ASP A CA 2
ATOM 1961 C C . ASP A 1 61 ? 5.910 0.815 -7.510 1.00 0.00 61 ASP A C 2
ATOM 1962 O O . ASP A 1 61 ? 6.789 1.379 -8.162 1.00 0.00 61 ASP A O 2
ATOM 1971 N N . LYS A 1 62 ? 5.243 -0.242 -7.959 1.00 0.00 62 LYS A N 2
ATOM 1972 C CA . LYS A 1 62 ? 5.510 -0.814 -9.274 1.00 0.00 62 LYS A CA 2
ATOM 1973 C C . LYS A 1 62 ? 6.934 -1.355 -9.353 1.00 0.00 62 LYS A C 2
ATOM 1974 O O . LYS A 1 62 ? 7.457 -1.597 -10.441 1.00 0.00 62 LYS A O 2
ATOM 1993 N N . CYS A 1 63 ? 7.555 -1.544 -8.194 1.00 0.00 63 CYS A N 2
ATOM 1994 C CA . CYS A 1 63 ? 8.918 -2.057 -8.132 1.00 0.00 63 CYS A CA 2
ATOM 1995 C C . CYS A 1 63 ? 8.923 -3.581 -8.059 1.00 0.00 63 CYS A C 2
ATOM 1996 O O . CYS A 1 63 ? 9.623 -4.247 -8.820 1.00 0.00 63 CYS A O 2
ATOM 2003 N N . ASN A 1 64 ? 8.134 -4.127 -7.138 1.00 0.00 64 ASN A N 2
ATOM 2004 C CA . ASN A 1 64 ? 8.047 -5.572 -6.966 1.00 0.00 64 ASN A CA 2
ATOM 2005 C C . ASN A 1 64 ? 7.788 -6.264 -8.300 1.00 0.00 64 ASN A C 2
ATOM 2006 O O . ASN A 1 64 ? 6.701 -6.155 -8.868 1.00 0.00 64 ASN A O 2
ATOM 2017 N N . LYS A 1 65 ? 8.793 -6.978 -8.796 1.00 0.00 65 LYS A N 2
ATOM 2018 C CA . LYS A 1 65 ? 8.675 -7.690 -10.063 1.00 0.00 65 LYS A CA 2
ATOM 2019 C C . LYS A 1 65 ? 7.857 -8.967 -9.895 1.00 0.00 65 LYS A C 2
ATOM 2020 O O . LYS A 1 65 ? 6.776 -9.102 -10.468 1.00 0.00 65 LYS A O 2
ATOM 2039 N N . LEU A 1 1 ? 1.157 0.561 -0.236 1.00 0.00 1 LEU A N 3
ATOM 2040 C CA . LEU A 1 1 ? 2.119 0.447 -1.326 1.00 0.00 1 LEU A CA 3
ATOM 2041 C C . LEU A 1 1 ? 1.624 -0.528 -2.390 1.00 0.00 1 LEU A C 3
ATOM 2042 O O . LEU A 1 1 ? 0.995 -1.540 -2.077 1.00 0.00 1 LEU A O 3
ATOM 2058 N N . THR A 1 2 ? 1.912 -0.217 -3.650 1.00 0.00 2 THR A N 3
ATOM 2059 C CA . THR A 1 2 ? 1.497 -1.065 -4.760 1.00 0.00 2 THR A CA 3
ATOM 2060 C C . THR A 1 2 ? 2.662 -1.901 -5.279 1.00 0.00 2 THR A C 3
ATOM 2061 O O . THR A 1 2 ? 3.713 -1.367 -5.635 1.00 0.00 2 THR A O 3
ATOM 2072 N N . CYS A 1 3 ? 2.469 -3.215 -5.321 1.00 0.00 3 CYS A N 3
ATOM 2073 C CA . CYS A 1 3 ? 3.503 -4.125 -5.797 1.00 0.00 3 CYS A CA 3
ATOM 2074 C C . CYS A 1 3 ? 2.893 -5.270 -6.601 1.00 0.00 3 CYS A C 3
ATOM 2075 O O . CYS A 1 3 ? 1.851 -5.815 -6.233 1.00 0.00 3 CYS A O 3
ATOM 2082 N N . LEU A 1 4 ? 3.548 -5.629 -7.699 1.00 0.00 4 LEU A N 3
ATOM 2083 C CA . LEU A 1 4 ? 3.070 -6.709 -8.556 1.00 0.00 4 LEU A CA 3
ATOM 2084 C C . LEU A 1 4 ? 3.289 -8.066 -7.895 1.00 0.00 4 LEU A C 3
ATOM 2085 O O . LEU A 1 4 ? 4.132 -8.206 -7.009 1.00 0.00 4 LEU A O 3
ATOM 2101 N N . ILE A 1 5 ? 2.526 -9.061 -8.333 1.00 0.00 5 ILE A N 3
ATOM 2102 C CA . ILE A 1 5 ? 2.639 -10.408 -7.786 1.00 0.00 5 ILE A CA 3
ATOM 2103 C C . ILE A 1 5 ? 1.962 -11.429 -8.694 1.00 0.00 5 ILE A C 3
ATOM 2104 O O . ILE A 1 5 ? 0.872 -11.187 -9.214 1.00 0.00 5 ILE A O 3
ATOM 2120 N N . CYS A 1 6 ? 2.613 -12.572 -8.878 1.00 0.00 6 CYS A N 3
ATOM 2121 C CA . CYS A 1 6 ? 2.074 -13.632 -9.721 1.00 0.00 6 CYS A CA 3
ATOM 2122 C C . CYS A 1 6 ? 3.084 -14.764 -9.885 1.00 0.00 6 CYS A C 3
ATOM 2123 O O . CYS A 1 6 ? 4.033 -14.675 -10.663 1.00 0.00 6 CYS A O 3
ATOM 2130 N N . PRO A 1 7 ? 2.876 -15.856 -9.133 1.00 0.00 7 PRO A N 3
ATOM 2131 C CA . PRO A 1 7 ? 3.757 -17.027 -9.177 1.00 0.00 7 PRO A CA 3
ATOM 2132 C C . PRO A 1 7 ? 3.641 -17.790 -10.492 1.00 0.00 7 PRO A C 3
ATOM 2133 O O . PRO A 1 7 ? 3.078 -18.883 -10.538 1.00 0.00 7 PRO A O 3
ATOM 2144 N N . GLU A 1 8 ? 4.178 -17.206 -11.559 1.00 0.00 8 GLU A N 3
ATOM 2145 C CA . GLU A 1 8 ? 4.134 -17.833 -12.875 1.00 0.00 8 GLU A CA 3
ATOM 2146 C C . GLU A 1 8 ? 5.333 -17.411 -13.719 1.00 0.00 8 GLU A C 3
ATOM 2147 O O . GLU A 1 8 ? 6.049 -16.469 -13.375 1.00 0.00 8 GLU A O 3
ATOM 2159 N N . LYS A 1 9 ? 5.547 -18.114 -14.826 1.00 0.00 9 LYS A N 3
ATOM 2160 C CA . LYS A 1 9 ? 6.658 -17.814 -15.721 1.00 0.00 9 LYS A CA 3
ATOM 2161 C C . LYS A 1 9 ? 6.683 -16.332 -16.080 1.00 0.00 9 LYS A C 3
ATOM 2162 O O . LYS A 1 9 ? 7.476 -15.564 -15.534 1.00 0.00 9 LYS A O 3
ATOM 2181 N N . ASP A 1 10 ? 5.809 -15.936 -16.999 1.00 0.00 10 ASP A N 3
ATOM 2182 C CA . ASP A 1 10 ? 5.729 -14.544 -17.428 1.00 0.00 10 ASP A CA 3
ATOM 2183 C C . ASP A 1 10 ? 4.359 -13.955 -17.108 1.00 0.00 10 ASP A C 3
ATOM 2184 O O . ASP A 1 10 ? 3.447 -13.991 -17.935 1.00 0.00 10 ASP A O 3
ATOM 2193 N N . CYS A 1 11 ? 4.220 -13.414 -15.903 1.00 0.00 11 CYS A N 3
ATOM 2194 C CA . CYS A 1 11 ? 2.961 -12.818 -15.472 1.00 0.00 11 CYS A CA 3
ATOM 2195 C C . CYS A 1 11 ? 3.152 -12.008 -14.193 1.00 0.00 11 CYS A C 3
ATOM 2196 O O . CYS A 1 11 ? 3.873 -12.422 -13.286 1.00 0.00 11 CYS A O 3
ATOM 2203 N N . GLN A 1 12 ? 2.501 -10.851 -14.130 1.00 0.00 12 GLN A N 3
ATOM 2204 C CA . GLN A 1 12 ? 2.600 -9.982 -12.963 1.00 0.00 12 GLN A CA 3
ATOM 2205 C C . GLN A 1 12 ? 1.290 -9.238 -12.725 1.00 0.00 12 GLN A C 3
ATOM 2206 O O . GLN A 1 12 ? 0.879 -8.407 -13.536 1.00 0.00 12 GLN A O 3
ATOM 2220 N N . LYS A 1 13 ? 0.636 -9.541 -11.609 1.00 0.00 13 LYS A N 3
ATOM 2221 C CA . LYS A 1 13 ? -0.627 -8.901 -11.263 1.00 0.00 13 LYS A CA 3
ATOM 2222 C C . LYS A 1 13 ? -0.438 -7.902 -10.126 1.00 0.00 13 LYS A C 3
ATOM 2223 O O . LYS A 1 13 ? 0.005 -8.264 -9.036 1.00 0.00 13 LYS A O 3
ATOM 2242 N N . VAL A 1 14 ? -0.777 -6.644 -10.387 1.00 0.00 14 VAL A N 3
ATOM 2243 C CA . VAL A 1 14 ? -0.647 -5.593 -9.385 1.00 0.00 14 VAL A CA 3
ATOM 2244 C C . VAL A 1 14 ? -1.419 -5.944 -8.118 1.00 0.00 14 VAL A C 3
ATOM 2245 O O . VAL A 1 14 ? -2.569 -6.380 -8.179 1.00 0.00 14 VAL A O 3
ATOM 2258 N N . HIS A 1 15 ? -0.780 -5.750 -6.969 1.00 0.00 15 HIS A N 3
ATOM 2259 C CA . HIS A 1 15 ? -1.407 -6.044 -5.685 1.00 0.00 15 HIS A CA 3
ATOM 2260 C C . HIS A 1 15 ? -0.927 -5.074 -4.611 1.00 0.00 15 HIS A C 3
ATOM 2261 O O . HIS A 1 15 ? 0.274 -4.939 -4.372 1.00 0.00 15 HIS A O 3
ATOM 2275 N N . THR A 1 16 ? -1.873 -4.398 -3.965 1.00 0.00 16 THR A N 3
ATOM 2276 C CA . THR A 1 16 ? -1.547 -3.439 -2.917 1.00 0.00 16 THR A CA 3
ATOM 2277 C C . THR A 1 16 ? -1.305 -4.140 -1.585 1.00 0.00 16 THR A C 3
ATOM 2278 O O . THR A 1 16 ? -2.194 -4.804 -1.052 1.00 0.00 16 THR A O 3
ATOM 2289 N N . CYS A 1 17 ? -0.098 -3.988 -1.052 1.00 0.00 17 CYS A N 3
ATOM 2290 C CA . CYS A 1 17 ? 0.261 -4.607 0.218 1.00 0.00 17 CYS A CA 3
ATOM 2291 C C . CYS A 1 17 ? -0.361 -3.849 1.387 1.00 0.00 17 CYS A C 3
ATOM 2292 O O . CYS A 1 17 ? 0.264 -2.962 1.969 1.00 0.00 17 CYS A O 3
ATOM 2299 N N . ARG A 1 18 ? -1.596 -4.205 1.725 1.00 0.00 18 ARG A N 3
ATOM 2300 C CA . ARG A 1 18 ? -2.304 -3.558 2.824 1.00 0.00 18 ARG A CA 3
ATOM 2301 C C . ARG A 1 18 ? -2.367 -4.473 4.043 1.00 0.00 18 ARG A C 3
ATOM 2302 O O . ARG A 1 18 ? -3.283 -5.284 4.177 1.00 0.00 18 ARG A O 3
ATOM 2323 N N . ASN A 1 19 ? -1.387 -4.337 4.930 1.00 0.00 19 ASN A N 3
ATOM 2324 C CA . ASN A 1 19 ? -1.330 -5.152 6.138 1.00 0.00 19 ASN A CA 3
ATOM 2325 C C . ASN A 1 19 ? -0.219 -4.672 7.067 1.00 0.00 19 ASN A C 3
ATOM 2326 O O . ASN A 1 19 ? 0.417 -3.649 6.812 1.00 0.00 19 ASN A O 3
ATOM 2337 N N . GLU A 1 20 ? 0.009 -5.417 8.144 1.00 0.00 20 GLU A N 3
ATOM 2338 C CA . GLU A 1 20 ? 1.043 -5.067 9.110 1.00 0.00 20 GLU A CA 3
ATOM 2339 C C . GLU A 1 20 ? 2.379 -4.823 8.413 1.00 0.00 20 GLU A C 3
ATOM 2340 O O . GLU A 1 20 ? 3.211 -4.057 8.895 1.00 0.00 20 GLU A O 3
ATOM 2352 N N . GLU A 1 21 ? 2.575 -5.483 7.275 1.00 0.00 21 GLU A N 3
ATOM 2353 C CA . GLU A 1 21 ? 3.809 -5.339 6.513 1.00 0.00 21 GLU A CA 3
ATOM 2354 C C . GLU A 1 21 ? 3.799 -4.048 5.700 1.00 0.00 21 GLU A C 3
ATOM 2355 O O . GLU A 1 21 ? 2.936 -3.190 5.886 1.00 0.00 21 GLU A O 3
ATOM 2367 N N . LYS A 1 22 ? 4.766 -3.917 4.797 1.00 0.00 22 LYS A N 3
ATOM 2368 C CA . LYS A 1 22 ? 4.870 -2.732 3.954 1.00 0.00 22 LYS A CA 3
ATOM 2369 C C . LYS A 1 22 ? 5.483 -3.079 2.601 1.00 0.00 22 LYS A C 3
ATOM 2370 O O . LYS A 1 22 ? 4.899 -2.800 1.554 1.00 0.00 22 LYS A O 3
ATOM 2389 N N . ILE A 1 23 ? 6.663 -3.690 2.631 1.00 0.00 23 ILE A N 3
ATOM 2390 C CA . ILE A 1 23 ? 7.353 -4.078 1.407 1.00 0.00 23 ILE A CA 3
ATOM 2391 C C . ILE A 1 23 ? 6.806 -5.391 0.859 1.00 0.00 23 ILE A C 3
ATOM 2392 O O . ILE A 1 23 ? 6.000 -6.059 1.508 1.00 0.00 23 ILE A O 3
ATOM 2408 N N . CYS A 1 24 ? 7.249 -5.757 -0.339 1.00 0.00 24 CYS A N 3
ATOM 2409 C CA . CYS A 1 24 ? 6.806 -6.991 -0.975 1.00 0.00 24 CYS A CA 3
ATOM 2410 C C . CYS A 1 24 ? 7.991 -7.769 -1.538 1.00 0.00 24 CYS A C 3
ATOM 2411 O O . CYS A 1 24 ? 8.741 -7.262 -2.372 1.00 0.00 24 CYS A O 3
ATOM 2418 N N . VAL A 1 25 ? 8.154 -9.005 -1.077 1.00 0.00 25 VAL A N 3
ATOM 2419 C CA . VAL A 1 25 ? 9.247 -9.855 -1.535 1.00 0.00 25 VAL A CA 3
ATOM 2420 C C . VAL A 1 25 ? 8.733 -11.219 -1.981 1.00 0.00 25 VAL A C 3
ATOM 2421 O O . VAL A 1 25 ? 7.757 -11.736 -1.436 1.00 0.00 25 VAL A O 3
ATOM 2434 N N . LYS A 1 26 ? 9.396 -11.799 -2.975 1.00 0.00 26 LYS A N 3
ATOM 2435 C CA . LYS A 1 26 ? 9.009 -13.105 -3.495 1.00 0.00 26 LYS A CA 3
ATOM 2436 C C . LYS A 1 26 ? 10.231 -13.995 -3.695 1.00 0.00 26 LYS A C 3
ATOM 2437 O O . LYS A 1 26 ? 11.316 -13.513 -4.022 1.00 0.00 26 LYS A O 3
ATOM 2456 N N . ARG A 1 27 ? 10.048 -15.297 -3.497 1.00 0.00 27 ARG A N 3
ATOM 2457 C CA . ARG A 1 27 ? 11.136 -16.254 -3.656 1.00 0.00 27 ARG A CA 3
ATOM 2458 C C . ARG A 1 27 ? 10.666 -17.491 -4.416 1.00 0.00 27 ARG A C 3
ATOM 2459 O O . ARG A 1 27 ? 9.713 -18.157 -4.010 1.00 0.00 27 ARG A O 3
ATOM 2480 N N . PHE A 1 28 ? 11.339 -17.791 -5.522 1.00 0.00 28 PHE A N 3
ATOM 2481 C CA . PHE A 1 28 ? 10.989 -18.947 -6.340 1.00 0.00 28 PHE A CA 3
ATOM 2482 C C . PHE A 1 28 ? 12.203 -19.845 -6.560 1.00 0.00 28 PHE A C 3
ATOM 2483 O O . PHE A 1 28 ? 13.344 -19.383 -6.529 1.00 0.00 28 PHE A O 3
ATOM 2500 N N . TYR A 1 29 ? 11.948 -21.129 -6.781 1.00 0.00 29 TYR A N 3
ATOM 2501 C CA . TYR A 1 29 ? 13.019 -22.094 -7.004 1.00 0.00 29 TYR A CA 3
ATOM 2502 C C . TYR A 1 29 ? 12.846 -22.801 -8.344 1.00 0.00 29 TYR A C 3
ATOM 2503 O O . TYR A 1 29 ? 11.745 -23.221 -8.700 1.00 0.00 29 TYR A O 3
ATOM 2521 N N . ASP A 1 30 ? 13.942 -22.929 -9.084 1.00 0.00 30 ASP A N 3
ATOM 2522 C CA . ASP A 1 30 ? 13.914 -23.586 -10.385 1.00 0.00 30 ASP A CA 3
ATOM 2523 C C . ASP A 1 30 ? 14.992 -24.661 -10.475 1.00 0.00 30 ASP A C 3
ATOM 2524 O O . ASP A 1 30 ? 16.178 -24.383 -10.295 1.00 0.00 30 ASP A O 3
ATOM 2533 N N . LYS A 1 31 ? 14.573 -25.891 -10.753 1.00 0.00 31 LYS A N 3
ATOM 2534 C CA . LYS A 1 31 ? 15.502 -27.009 -10.866 1.00 0.00 31 LYS A CA 3
ATOM 2535 C C . LYS A 1 31 ? 14.761 -28.301 -11.193 1.00 0.00 31 LYS A C 3
ATOM 2536 O O . LYS A 1 31 ? 13.535 -28.361 -11.115 1.00 0.00 31 LYS A O 3
ATOM 2555 N N . ASN A 1 32 ? 15.514 -29.334 -11.559 1.00 0.00 32 ASN A N 3
ATOM 2556 C CA . ASN A 1 32 ? 14.927 -30.625 -11.898 1.00 0.00 32 ASN A CA 3
ATOM 2557 C C . ASN A 1 32 ? 14.381 -31.317 -10.652 1.00 0.00 32 ASN A C 3
ATOM 2558 O O . ASN A 1 32 ? 13.261 -31.829 -10.656 1.00 0.00 32 ASN A O 3
ATOM 2569 N N . GLN A 1 33 ? 15.178 -31.327 -9.589 1.00 0.00 33 GLN A N 3
ATOM 2570 C CA . GLN A 1 33 ? 14.774 -31.956 -8.338 1.00 0.00 33 GLN A CA 3
ATOM 2571 C C . GLN A 1 33 ? 13.632 -31.185 -7.685 1.00 0.00 33 GLN A C 3
ATOM 2572 O O . GLN A 1 33 ? 12.701 -31.778 -7.137 1.00 0.00 33 GLN A O 3
ATOM 2586 N N . LEU A 1 34 ? 13.709 -29.860 -7.745 1.00 0.00 34 LEU A N 3
ATOM 2587 C CA . LEU A 1 34 ? 12.681 -29.006 -7.160 1.00 0.00 34 LEU A CA 3
ATOM 2588 C C . LEU A 1 34 ? 11.833 -28.352 -8.245 1.00 0.00 34 LEU A C 3
ATOM 2589 O O . LEU A 1 34 ? 12.285 -27.437 -8.933 1.00 0.00 34 LEU A O 3
ATOM 2605 N N . GLY A 1 35 ? 10.599 -28.825 -8.391 1.00 0.00 35 GLY A N 3
ATOM 2606 C CA . GLY A 1 35 ? 9.707 -28.273 -9.393 1.00 0.00 35 GLY A CA 3
ATOM 2607 C C . GLY A 1 35 ? 9.608 -26.762 -9.312 1.00 0.00 35 GLY A C 3
ATOM 2608 O O . GLY A 1 35 ? 9.633 -26.190 -8.222 1.00 0.00 35 GLY A O 3
ATOM 2612 N N . TRP A 1 36 ? 9.496 -26.116 -10.467 1.00 0.00 36 TRP A N 3
ATOM 2613 C CA . TRP A 1 36 ? 9.395 -24.662 -10.521 1.00 0.00 36 TRP A CA 3
ATOM 2614 C C . TRP A 1 36 ? 8.298 -24.157 -9.590 1.00 0.00 36 TRP A C 3
ATOM 2615 O O . TRP A 1 36 ? 7.111 -24.371 -9.841 1.00 0.00 36 TRP A O 3
ATOM 2636 N N . ARG A 1 37 ? 8.701 -23.486 -8.516 1.00 0.00 37 ARG A N 3
ATOM 2637 C CA . ARG A 1 37 ? 7.751 -22.952 -7.548 1.00 0.00 37 ARG A CA 3
ATOM 2638 C C . ARG A 1 37 ? 8.096 -21.510 -7.187 1.00 0.00 37 ARG A C 3
ATOM 2639 O O . ARG A 1 37 ? 9.268 -21.150 -7.078 1.00 0.00 37 ARG A O 3
ATOM 2660 N N . ALA A 1 38 ? 7.067 -20.689 -7.003 1.00 0.00 38 ALA A N 3
ATOM 2661 C CA . ALA A 1 38 ? 7.261 -19.288 -6.652 1.00 0.00 38 ALA A CA 3
ATOM 2662 C C . ALA A 1 38 ? 6.275 -18.850 -5.575 1.00 0.00 38 ALA A C 3
ATOM 2663 O O . ALA A 1 38 ? 5.085 -19.155 -5.649 1.00 0.00 38 ALA A O 3
ATOM 2670 N N . GLN A 1 39 ? 6.779 -18.134 -4.574 1.00 0.00 39 GLN A N 3
ATOM 2671 C CA . GLN A 1 39 ? 5.941 -17.656 -3.481 1.00 0.00 39 GLN A CA 3
ATOM 2672 C C . GLN A 1 39 ? 6.226 -16.188 -3.178 1.00 0.00 39 GLN A C 3
ATOM 2673 O O . GLN A 1 39 ? 7.380 -15.791 -3.014 1.00 0.00 39 GLN A O 3
ATOM 2687 N N . ARG A 1 40 ? 5.168 -15.387 -3.107 1.00 0.00 40 ARG A N 3
ATOM 2688 C CA . ARG A 1 40 ? 5.305 -13.963 -2.826 1.00 0.00 40 ARG A CA 3
ATOM 2689 C C . ARG A 1 40 ? 4.598 -13.596 -1.524 1.00 0.00 40 ARG A C 3
ATOM 2690 O O . ARG A 1 40 ? 3.697 -14.302 -1.074 1.00 0.00 40 ARG A O 3
ATOM 2711 N N . GLY A 1 41 ? 5.015 -12.485 -0.924 1.00 0.00 41 GLY A N 3
ATOM 2712 C CA . GLY A 1 41 ? 4.411 -12.043 0.320 1.00 0.00 41 GLY A CA 3
ATOM 2713 C C . GLY A 1 41 ? 4.982 -10.725 0.805 1.00 0.00 41 GLY A C 3
ATOM 2714 O O . GLY A 1 41 ? 6.129 -10.389 0.507 1.00 0.00 41 GLY A O 3
ATOM 2718 N N . CYS A 1 42 ? 4.180 -9.975 1.554 1.00 0.00 42 CYS A N 3
ATOM 2719 C CA . CYS A 1 42 ? 4.610 -8.685 2.080 1.00 0.00 42 CYS A CA 3
ATOM 2720 C C . CYS A 1 42 ? 5.530 -8.868 3.284 1.00 0.00 42 CYS A C 3
ATOM 2721 O O . CYS A 1 42 ? 5.539 -9.923 3.917 1.00 0.00 42 CYS A O 3
ATOM 2728 N N . ALA A 1 43 ? 6.303 -7.832 3.594 1.00 0.00 43 ALA A N 3
ATOM 2729 C CA . ALA A 1 43 ? 7.225 -7.877 4.722 1.00 0.00 43 ALA A CA 3
ATOM 2730 C C . ALA A 1 43 ? 7.559 -6.473 5.214 1.00 0.00 43 ALA A C 3
ATOM 2731 O O . ALA A 1 43 ? 7.008 -5.486 4.727 1.00 0.00 43 ALA A O 3
ATOM 2738 N N . VAL A 1 44 ? 8.465 -6.390 6.183 1.00 0.00 44 VAL A N 3
ATOM 2739 C CA . VAL A 1 44 ? 8.874 -5.107 6.741 1.00 0.00 44 VAL A CA 3
ATOM 2740 C C . VAL A 1 44 ? 10.377 -4.900 6.600 1.00 0.00 44 VAL A C 3
ATOM 2741 O O . VAL A 1 44 ? 10.915 -3.873 7.016 1.00 0.00 44 VAL A O 3
ATOM 2754 N N . SER A 1 45 ? 11.052 -5.882 6.011 1.00 0.00 45 SER A N 3
ATOM 2755 C CA . SER A 1 45 ? 12.496 -5.809 5.819 1.00 0.00 45 SER A CA 3
ATOM 2756 C C . SER A 1 45 ? 12.907 -6.509 4.527 1.00 0.00 45 SER A C 3
ATOM 2757 O O . SER A 1 45 ? 12.065 -7.019 3.788 1.00 0.00 45 SER A O 3
ATOM 2765 N N . CYS A 1 46 ? 14.209 -6.530 4.262 1.00 0.00 46 CYS A N 3
ATOM 2766 C CA . CYS A 1 46 ? 14.735 -7.167 3.060 1.00 0.00 46 CYS A CA 3
ATOM 2767 C C . CYS A 1 46 ? 15.763 -8.237 3.417 1.00 0.00 46 CYS A C 3
ATOM 2768 O O . CYS A 1 46 ? 16.972 -8.013 3.369 1.00 0.00 46 CYS A O 3
ATOM 2775 N N . PRO A 1 47 ? 15.271 -9.430 3.783 1.00 0.00 47 PRO A N 3
ATOM 2776 C CA . PRO A 1 47 ? 16.129 -10.559 4.155 1.00 0.00 47 PRO A CA 3
ATOM 2777 C C . PRO A 1 47 ? 16.887 -11.129 2.960 1.00 0.00 47 PRO A C 3
ATOM 2778 O O . PRO A 1 47 ? 16.921 -10.525 1.888 1.00 0.00 47 PRO A O 3
ATOM 2789 N N . LYS A 1 48 ? 17.493 -12.295 3.152 1.00 0.00 48 LYS A N 3
ATOM 2790 C CA . LYS A 1 48 ? 18.250 -12.948 2.090 1.00 0.00 48 LYS A CA 3
ATOM 2791 C C . LYS A 1 48 ? 17.801 -14.395 1.913 1.00 0.00 48 LYS A C 3
ATOM 2792 O O . LYS A 1 48 ? 16.872 -14.852 2.578 1.00 0.00 48 LYS A O 3
ATOM 2811 N N . ALA A 1 49 ? 18.468 -15.111 1.013 1.00 0.00 49 ALA A N 3
ATOM 2812 C CA . ALA A 1 49 ? 18.139 -16.507 0.752 1.00 0.00 49 ALA A CA 3
ATOM 2813 C C . ALA A 1 49 ? 19.349 -17.264 0.215 1.00 0.00 49 ALA A C 3
ATOM 2814 O O . ALA A 1 49 ? 20.438 -16.705 0.086 1.00 0.00 49 ALA A O 3
ATOM 2821 N N . LYS A 1 50 ? 19.151 -18.541 -0.097 1.00 0.00 50 LYS A N 3
ATOM 2822 C CA . LYS A 1 50 ? 20.225 -19.376 -0.620 1.00 0.00 50 LYS A CA 3
ATOM 2823 C C . LYS A 1 50 ? 20.642 -18.917 -2.014 1.00 0.00 50 LYS A C 3
ATOM 2824 O O . LYS A 1 50 ? 19.870 -18.296 -2.745 1.00 0.00 50 LYS A O 3
ATOM 2843 N N . PRO A 1 51 ? 21.890 -19.229 -2.392 1.00 0.00 51 PRO A N 3
ATOM 2844 C CA . PRO A 1 51 ? 22.437 -18.859 -3.701 1.00 0.00 51 PRO A CA 3
ATOM 2845 C C . PRO A 1 51 ? 21.791 -19.641 -4.840 1.00 0.00 51 PRO A C 3
ATOM 2846 O O . PRO A 1 51 ? 21.926 -19.280 -6.008 1.00 0.00 51 PRO A O 3
ATOM 2857 N N . ASN A 1 52 ? 21.089 -20.714 -4.492 1.00 0.00 52 ASN A N 3
ATOM 2858 C CA . ASN A 1 52 ? 20.422 -21.548 -5.486 1.00 0.00 52 ASN A CA 3
ATOM 2859 C C . ASN A 1 52 ? 19.066 -20.962 -5.865 1.00 0.00 52 ASN A C 3
ATOM 2860 O O . ASN A 1 52 ? 18.746 -20.825 -7.046 1.00 0.00 52 ASN A O 3
ATOM 2871 N N . GLU A 1 53 ? 18.272 -20.617 -4.856 1.00 0.00 53 GLU A N 3
ATOM 2872 C CA . GLU A 1 53 ? 16.950 -20.046 -5.084 1.00 0.00 53 GLU A CA 3
ATOM 2873 C C . GLU A 1 53 ? 17.058 -18.622 -5.622 1.00 0.00 53 GLU A C 3
ATOM 2874 O O . GLU A 1 53 ? 18.156 -18.113 -5.848 1.00 0.00 53 GLU A O 3
ATOM 2886 N N . THR A 1 54 ? 15.910 -17.984 -5.826 1.00 0.00 54 THR A N 3
ATOM 2887 C CA . THR A 1 54 ? 15.873 -16.620 -6.338 1.00 0.00 54 THR A CA 3
ATOM 2888 C C . THR A 1 54 ? 14.870 -15.770 -5.568 1.00 0.00 54 THR A C 3
ATOM 2889 O O . THR A 1 54 ? 13.659 -15.949 -5.700 1.00 0.00 54 THR A O 3
ATOM 2900 N N . VAL A 1 55 ? 15.381 -14.843 -4.764 1.00 0.00 55 VAL A N 3
ATOM 2901 C CA . VAL A 1 55 ? 14.528 -13.963 -3.974 1.00 0.00 55 VAL A CA 3
ATOM 2902 C C . VAL A 1 55 ? 14.656 -12.515 -4.434 1.00 0.00 55 VAL A C 3
ATOM 2903 O O . VAL A 1 55 ? 15.744 -12.060 -4.788 1.00 0.00 55 VAL A O 3
ATOM 2916 N N . GLN A 1 56 ? 13.538 -11.796 -4.427 1.00 0.00 56 GLN A N 3
ATOM 2917 C CA . GLN A 1 56 ? 13.526 -10.399 -4.845 1.00 0.00 56 GLN A CA 3
ATOM 2918 C C . GLN A 1 56 ? 12.575 -9.580 -3.977 1.00 0.00 56 GLN A C 3
ATOM 2919 O O . GLN A 1 56 ? 11.363 -9.794 -3.994 1.00 0.00 56 GLN A O 3
ATOM 2933 N N . CYS A 1 57 ? 13.134 -8.642 -3.220 1.00 0.00 57 CYS A N 3
ATOM 2934 C CA . CYS A 1 57 ? 12.337 -7.791 -2.344 1.00 0.00 57 CYS A CA 3
ATOM 2935 C C . CYS A 1 57 ? 12.346 -6.347 -2.835 1.00 0.00 57 CYS A C 3
ATOM 2936 O O . CYS A 1 57 ? 13.374 -5.837 -3.282 1.00 0.00 57 CYS A O 3
ATOM 2943 N N . CYS A 1 58 ? 11.193 -5.692 -2.749 1.00 0.00 58 CYS A N 3
ATOM 2944 C CA . CYS A 1 58 ? 11.066 -4.306 -3.185 1.00 0.00 58 CYS A CA 3
ATOM 2945 C C . CYS A 1 58 ? 10.269 -3.489 -2.171 1.00 0.00 58 CYS A C 3
ATOM 2946 O O . CYS A 1 58 ? 9.321 -3.986 -1.565 1.00 0.00 58 CYS A O 3
ATOM 2953 N N . SER A 1 59 ? 10.662 -2.231 -1.994 1.00 0.00 59 SER A N 3
ATOM 2954 C CA . SER A 1 59 ? 9.988 -1.345 -1.052 1.00 0.00 59 SER A CA 3
ATOM 2955 C C . SER A 1 59 ? 9.615 -0.025 -1.720 1.00 0.00 59 SER A C 3
ATOM 2956 O O . SER A 1 59 ? 9.651 1.034 -1.092 1.00 0.00 59 SER A O 3
ATOM 2964 N N . THR A 1 60 ? 9.256 -0.096 -2.998 1.00 0.00 60 THR A N 3
ATOM 2965 C CA . THR A 1 60 ? 8.877 1.091 -3.752 1.00 0.00 60 THR A CA 3
ATOM 2966 C C . THR A 1 60 ? 7.675 0.814 -4.648 1.00 0.00 60 THR A C 3
ATOM 2967 O O . THR A 1 60 ? 7.394 -0.336 -4.987 1.00 0.00 60 THR A O 3
ATOM 2978 N N . ASP A 1 61 ? 6.969 1.873 -5.028 1.00 0.00 61 ASP A N 3
ATOM 2979 C CA . ASP A 1 61 ? 5.797 1.743 -5.886 1.00 0.00 61 ASP A CA 3
ATOM 2980 C C . ASP A 1 61 ? 6.189 1.224 -7.266 1.00 0.00 61 ASP A C 3
ATOM 2981 O O . ASP A 1 61 ? 7.130 1.722 -7.885 1.00 0.00 61 ASP A O 3
ATOM 2990 N N . LYS A 1 62 ? 5.463 0.219 -7.743 1.00 0.00 62 LYS A N 3
ATOM 2991 C CA . LYS A 1 62 ? 5.733 -0.369 -9.050 1.00 0.00 62 LYS A CA 3
ATOM 2992 C C . LYS A 1 62 ? 7.142 -0.952 -9.103 1.00 0.00 62 LYS A C 3
ATOM 2993 O O . LYS A 1 62 ? 7.698 -1.162 -10.182 1.00 0.00 62 LYS A O 3
ATOM 3012 N N . CYS A 1 63 ? 7.714 -1.212 -7.933 1.00 0.00 63 CYS A N 3
ATOM 3013 C CA . CYS A 1 63 ? 9.057 -1.772 -7.845 1.00 0.00 63 CYS A CA 3
ATOM 3014 C C . CYS A 1 63 ? 9.017 -3.296 -7.918 1.00 0.00 63 CYS A C 3
ATOM 3015 O O . CYS A 1 63 ? 9.705 -3.907 -8.735 1.00 0.00 63 CYS A O 3
ATOM 3022 N N . ASN A 1 64 ? 8.207 -3.903 -7.057 1.00 0.00 64 ASN A N 3
ATOM 3023 C CA . ASN A 1 64 ? 8.076 -5.355 -7.022 1.00 0.00 64 ASN A CA 3
ATOM 3024 C C . ASN A 1 64 ? 7.828 -5.912 -8.421 1.00 0.00 64 ASN A C 3
ATOM 3025 O O . ASN A 1 64 ? 6.758 -5.717 -8.998 1.00 0.00 64 ASN A O 3
ATOM 3036 N N . LYS A 1 65 ? 8.823 -6.607 -8.960 1.00 0.00 65 LYS A N 3
ATOM 3037 C CA . LYS A 1 65 ? 8.714 -7.195 -10.290 1.00 0.00 65 LYS A CA 3
ATOM 3038 C C . LYS A 1 65 ? 7.790 -8.409 -10.274 1.00 0.00 65 LYS A C 3
ATOM 3039 O O . LYS A 1 65 ? 6.738 -8.392 -9.633 1.00 0.00 65 LYS A O 3
ATOM 3058 N N . LEU A 1 1 ? 1.023 -0.556 0.332 1.00 0.00 1 LEU A N 4
ATOM 3059 C CA . LEU A 1 1 ? 1.921 -0.477 -0.815 1.00 0.00 1 LEU A CA 4
ATOM 3060 C C . LEU A 1 1 ? 1.405 -1.328 -1.971 1.00 0.00 1 LEU A C 4
ATOM 3061 O O . LEU A 1 1 ? 0.860 -2.412 -1.763 1.00 0.00 1 LEU A O 4
ATOM 3077 N N . THR A 1 2 ? 1.583 -0.830 -3.191 1.00 0.00 2 THR A N 4
ATOM 3078 C CA . THR A 1 2 ? 1.136 -1.544 -4.380 1.00 0.00 2 THR A CA 4
ATOM 3079 C C . THR A 1 2 ? 2.288 -2.300 -5.032 1.00 0.00 2 THR A C 4
ATOM 3080 O O . THR A 1 2 ? 3.324 -1.717 -5.353 1.00 0.00 2 THR A O 4
ATOM 3091 N N . CYS A 1 3 ? 2.101 -3.601 -5.227 1.00 0.00 3 CYS A N 4
ATOM 3092 C CA . CYS A 1 3 ? 3.125 -4.438 -5.841 1.00 0.00 3 CYS A CA 4
ATOM 3093 C C . CYS A 1 3 ? 2.499 -5.446 -6.802 1.00 0.00 3 CYS A C 4
ATOM 3094 O O . CYS A 1 3 ? 1.418 -5.976 -6.544 1.00 0.00 3 CYS A O 4
ATOM 3101 N N . LEU A 1 4 ? 3.186 -5.705 -7.908 1.00 0.00 4 LEU A N 4
ATOM 3102 C CA . LEU A 1 4 ? 2.699 -6.649 -8.908 1.00 0.00 4 LEU A CA 4
ATOM 3103 C C . LEU A 1 4 ? 3.250 -8.048 -8.650 1.00 0.00 4 LEU A C 4
ATOM 3104 O O . LEU A 1 4 ? 4.449 -8.223 -8.429 1.00 0.00 4 LEU A O 4
ATOM 3120 N N . ILE A 1 5 ? 2.367 -9.040 -8.680 1.00 0.00 5 ILE A N 4
ATOM 3121 C CA . ILE A 1 5 ? 2.765 -10.424 -8.453 1.00 0.00 5 ILE A CA 4
ATOM 3122 C C . ILE A 1 5 ? 2.029 -11.370 -9.394 1.00 0.00 5 ILE A C 4
ATOM 3123 O O . ILE A 1 5 ? 0.929 -11.069 -9.860 1.00 0.00 5 ILE A O 4
ATOM 3139 N N . CYS A 1 6 ? 2.641 -12.517 -9.670 1.00 0.00 6 CYS A N 4
ATOM 3140 C CA . CYS A 1 6 ? 2.044 -13.509 -10.555 1.00 0.00 6 CYS A CA 4
ATOM 3141 C C . CYS A 1 6 ? 2.979 -14.699 -10.748 1.00 0.00 6 CYS A C 4
ATOM 3142 O O . CYS A 1 6 ? 3.951 -14.641 -11.502 1.00 0.00 6 CYS A O 4
ATOM 3149 N N . PRO A 1 7 ? 2.681 -15.806 -10.051 1.00 0.00 7 PRO A N 4
ATOM 3150 C CA . PRO A 1 7 ? 3.482 -17.031 -10.129 1.00 0.00 7 PRO A CA 4
ATOM 3151 C C . PRO A 1 7 ? 3.347 -17.726 -11.479 1.00 0.00 7 PRO A C 4
ATOM 3152 O O . PRO A 1 7 ? 2.523 -18.625 -11.644 1.00 0.00 7 PRO A O 4
ATOM 3163 N N . GLU A 1 8 ? 4.163 -17.305 -12.441 1.00 0.00 8 GLU A N 4
ATOM 3164 C CA . GLU A 1 8 ? 4.133 -17.889 -13.777 1.00 0.00 8 GLU A CA 4
ATOM 3165 C C . GLU A 1 8 ? 5.359 -17.468 -14.582 1.00 0.00 8 GLU A C 4
ATOM 3166 O O . GLU A 1 8 ? 6.046 -16.508 -14.233 1.00 0.00 8 GLU A O 4
ATOM 3178 N N . LYS A 1 9 ? 5.627 -18.193 -15.663 1.00 0.00 9 LYS A N 4
ATOM 3179 C CA . LYS A 1 9 ? 6.769 -17.896 -16.520 1.00 0.00 9 LYS A CA 4
ATOM 3180 C C . LYS A 1 9 ? 6.627 -16.518 -17.157 1.00 0.00 9 LYS A C 4
ATOM 3181 O O . LYS A 1 9 ? 7.606 -15.937 -17.627 1.00 0.00 9 LYS A O 4
ATOM 3200 N N . ASP A 1 10 ? 5.405 -15.998 -17.166 1.00 0.00 10 ASP A N 4
ATOM 3201 C CA . ASP A 1 10 ? 5.136 -14.686 -17.743 1.00 0.00 10 ASP A CA 4
ATOM 3202 C C . ASP A 1 10 ? 3.758 -14.181 -17.326 1.00 0.00 10 ASP A C 4
ATOM 3203 O O . ASP A 1 10 ? 2.740 -14.585 -17.890 1.00 0.00 10 ASP A O 4
ATOM 3212 N N . CYS A 1 11 ? 3.733 -13.296 -16.335 1.00 0.00 11 CYS A N 4
ATOM 3213 C CA . CYS A 1 11 ? 2.480 -12.737 -15.841 1.00 0.00 11 CYS A CA 4
ATOM 3214 C C . CYS A 1 11 ? 2.742 -11.665 -14.787 1.00 0.00 11 CYS A C 4
ATOM 3215 O O . CYS A 1 11 ? 3.675 -11.777 -13.993 1.00 0.00 11 CYS A O 4
ATOM 3222 N N . GLN A 1 12 ? 1.912 -10.627 -14.787 1.00 0.00 12 GLN A N 4
ATOM 3223 C CA . GLN A 1 12 ? 2.054 -9.535 -13.831 1.00 0.00 12 GLN A CA 4
ATOM 3224 C C . GLN A 1 12 ? 0.689 -9.032 -13.373 1.00 0.00 12 GLN A C 4
ATOM 3225 O O . GLN A 1 12 ? 0.030 -8.264 -14.076 1.00 0.00 12 GLN A O 4
ATOM 3239 N N . LYS A 1 13 ? 0.269 -9.469 -12.191 1.00 0.00 13 LYS A N 4
ATOM 3240 C CA . LYS A 1 13 ? -1.017 -9.063 -11.637 1.00 0.00 13 LYS A CA 4
ATOM 3241 C C . LYS A 1 13 ? -0.826 -8.150 -10.430 1.00 0.00 13 LYS A C 4
ATOM 3242 O O . LYS A 1 13 ? -0.226 -8.545 -9.430 1.00 0.00 13 LYS A O 4
ATOM 3261 N N . VAL A 1 14 ? -1.341 -6.929 -10.530 1.00 0.00 14 VAL A N 4
ATOM 3262 C CA . VAL A 1 14 ? -1.229 -5.961 -9.445 1.00 0.00 14 VAL A CA 4
ATOM 3263 C C . VAL A 1 14 ? -1.770 -6.533 -8.140 1.00 0.00 14 VAL A C 4
ATOM 3264 O O . VAL A 1 14 ? -2.671 -7.373 -8.144 1.00 0.00 14 VAL A O 4
ATOM 3277 N N . HIS A 1 15 ? -1.215 -6.073 -7.023 1.00 0.00 15 HIS A N 4
ATOM 3278 C CA . HIS A 1 15 ? -1.643 -6.539 -5.709 1.00 0.00 15 HIS A CA 4
ATOM 3279 C C . HIS A 1 15 ? -1.501 -5.432 -4.668 1.00 0.00 15 HIS A C 4
ATOM 3280 O O . HIS A 1 15 ? -0.708 -4.505 -4.835 1.00 0.00 15 HIS A O 4
ATOM 3294 N N . THR A 1 16 ? -2.275 -5.535 -3.592 1.00 0.00 16 THR A N 4
ATOM 3295 C CA . THR A 1 16 ? -2.238 -4.543 -2.525 1.00 0.00 16 THR A CA 4
ATOM 3296 C C . THR A 1 16 ? -1.797 -5.169 -1.207 1.00 0.00 16 THR A C 4
ATOM 3297 O O . THR A 1 16 ? -2.513 -5.984 -0.625 1.00 0.00 16 THR A O 4
ATOM 3308 N N . CYS A 1 17 ? -0.614 -4.784 -0.741 1.00 0.00 17 CYS A N 4
ATOM 3309 C CA . CYS A 1 17 ? -0.076 -5.307 0.510 1.00 0.00 17 CYS A CA 4
ATOM 3310 C C . CYS A 1 17 ? -0.542 -4.467 1.695 1.00 0.00 17 CYS A C 4
ATOM 3311 O O . CYS A 1 17 ? 0.260 -3.801 2.351 1.00 0.00 17 CYS A O 4
ATOM 3318 N N . ARG A 1 18 ? -1.843 -4.504 1.965 1.00 0.00 18 ARG A N 4
ATOM 3319 C CA . ARG A 1 18 ? -2.416 -3.746 3.071 1.00 0.00 18 ARG A CA 4
ATOM 3320 C C . ARG A 1 18 ? -2.231 -4.488 4.392 1.00 0.00 18 ARG A C 4
ATOM 3321 O O . ARG A 1 18 ? -2.900 -5.487 4.652 1.00 0.00 18 ARG A O 4
ATOM 3342 N N . ASN A 1 19 ? -1.319 -3.991 5.221 1.00 0.00 19 ASN A N 4
ATOM 3343 C CA . ASN A 1 19 ? -1.046 -4.607 6.514 1.00 0.00 19 ASN A CA 4
ATOM 3344 C C . ASN A 1 19 ? 0.077 -3.873 7.241 1.00 0.00 19 ASN A C 4
ATOM 3345 O O . ASN A 1 19 ? 0.497 -2.794 6.823 1.00 0.00 19 ASN A O 4
ATOM 3356 N N . GLU A 1 20 ? 0.557 -4.465 8.329 1.00 0.00 20 GLU A N 4
ATOM 3357 C CA . GLU A 1 20 ? 1.631 -3.867 9.113 1.00 0.00 20 GLU A CA 4
ATOM 3358 C C . GLU A 1 20 ? 2.930 -3.822 8.313 1.00 0.00 20 GLU A C 4
ATOM 3359 O O . GLU A 1 20 ? 3.868 -3.113 8.673 1.00 0.00 20 GLU A O 4
ATOM 3371 N N . GLU A 1 21 ? 2.974 -4.586 7.225 1.00 0.00 21 GLU A N 4
ATOM 3372 C CA . GLU A 1 21 ? 4.158 -4.634 6.375 1.00 0.00 21 GLU A CA 4
ATOM 3373 C C . GLU A 1 21 ? 4.340 -3.320 5.621 1.00 0.00 21 GLU A C 4
ATOM 3374 O O . GLU A 1 21 ? 3.627 -2.347 5.864 1.00 0.00 21 GLU A O 4
ATOM 3386 N N . LYS A 1 22 ? 5.302 -3.300 4.704 1.00 0.00 22 LYS A N 4
ATOM 3387 C CA . LYS A 1 22 ? 5.580 -2.107 3.913 1.00 0.00 22 LYS A CA 4
ATOM 3388 C C . LYS A 1 22 ? 6.180 -2.479 2.561 1.00 0.00 22 LYS A C 4
ATOM 3389 O O . LYS A 1 22 ? 5.727 -2.004 1.519 1.00 0.00 22 LYS A O 4
ATOM 3408 N N . ILE A 1 23 ? 7.198 -3.332 2.585 1.00 0.00 23 ILE A N 4
ATOM 3409 C CA . ILE A 1 23 ? 7.857 -3.769 1.361 1.00 0.00 23 ILE A CA 4
ATOM 3410 C C . ILE A 1 23 ? 7.298 -5.105 0.882 1.00 0.00 23 ILE A C 4
ATOM 3411 O O . ILE A 1 23 ? 6.582 -5.789 1.614 1.00 0.00 23 ILE A O 4
ATOM 3427 N N . CYS A 1 24 ? 7.631 -5.472 -0.351 1.00 0.00 24 CYS A N 4
ATOM 3428 C CA . CYS A 1 24 ? 7.164 -6.727 -0.928 1.00 0.00 24 CYS A CA 4
ATOM 3429 C C . CYS A 1 24 ? 8.340 -7.593 -1.371 1.00 0.00 24 CYS A C 4
ATOM 3430 O O . CYS A 1 24 ? 9.168 -7.169 -2.176 1.00 0.00 24 CYS A O 4
ATOM 3437 N N . VAL A 1 25 ? 8.405 -8.809 -0.838 1.00 0.00 25 VAL A N 4
ATOM 3438 C CA . VAL A 1 25 ? 9.478 -9.736 -1.179 1.00 0.00 25 VAL A CA 4
ATOM 3439 C C . VAL A 1 25 ? 8.921 -11.030 -1.763 1.00 0.00 25 VAL A C 4
ATOM 3440 O O . VAL A 1 25 ? 7.808 -11.443 -1.437 1.00 0.00 25 VAL A O 4
ATOM 3453 N N . LYS A 1 26 ? 9.704 -11.666 -2.628 1.00 0.00 26 LYS A N 4
ATOM 3454 C CA . LYS A 1 26 ? 9.291 -12.915 -3.258 1.00 0.00 26 LYS A CA 4
ATOM 3455 C C . LYS A 1 26 ? 10.496 -13.811 -3.529 1.00 0.00 26 LYS A C 4
ATOM 3456 O O . LYS A 1 26 ? 11.587 -13.326 -3.828 1.00 0.00 26 LYS A O 4
ATOM 3475 N N . ARG A 1 27 ? 10.289 -15.119 -3.425 1.00 0.00 27 ARG A N 4
ATOM 3476 C CA . ARG A 1 27 ? 11.358 -16.082 -3.660 1.00 0.00 27 ARG A CA 4
ATOM 3477 C C . ARG A 1 27 ? 10.877 -17.223 -4.552 1.00 0.00 27 ARG A C 4
ATOM 3478 O O . ARG A 1 27 ? 9.753 -17.705 -4.409 1.00 0.00 27 ARG A O 4
ATOM 3499 N N . PHE A 1 28 ? 11.734 -17.649 -5.474 1.00 0.00 28 PHE A N 4
ATOM 3500 C CA . PHE A 1 28 ? 11.396 -18.731 -6.390 1.00 0.00 28 PHE A CA 4
ATOM 3501 C C . PHE A 1 28 ? 12.541 -19.735 -6.493 1.00 0.00 28 PHE A C 4
ATOM 3502 O O . PHE A 1 28 ? 13.703 -19.392 -6.272 1.00 0.00 28 PHE A O 4
ATOM 3519 N N . TYR A 1 29 ? 12.205 -20.975 -6.830 1.00 0.00 29 TYR A N 4
ATOM 3520 C CA . TYR A 1 29 ? 13.203 -22.029 -6.959 1.00 0.00 29 TYR A CA 4
ATOM 3521 C C . TYR A 1 29 ? 13.129 -22.684 -8.335 1.00 0.00 29 TYR A C 4
ATOM 3522 O O . TYR A 1 29 ? 12.044 -22.874 -8.887 1.00 0.00 29 TYR A O 4
ATOM 3540 N N . ASP A 1 30 ? 14.289 -23.028 -8.883 1.00 0.00 30 ASP A N 4
ATOM 3541 C CA . ASP A 1 30 ? 14.357 -23.663 -10.194 1.00 0.00 30 ASP A CA 4
ATOM 3542 C C . ASP A 1 30 ? 15.304 -24.859 -10.169 1.00 0.00 30 ASP A C 4
ATOM 3543 O O . ASP A 1 30 ? 16.524 -24.699 -10.139 1.00 0.00 30 ASP A O 4
ATOM 3552 N N . LYS A 1 31 ? 14.733 -26.059 -10.180 1.00 0.00 31 LYS A N 4
ATOM 3553 C CA . LYS A 1 31 ? 15.525 -27.283 -10.159 1.00 0.00 31 LYS A CA 4
ATOM 3554 C C . LYS A 1 31 ? 14.718 -28.462 -10.695 1.00 0.00 31 LYS A C 4
ATOM 3555 O O . LYS A 1 31 ? 13.556 -28.312 -11.069 1.00 0.00 31 LYS A O 4
ATOM 3574 N N . ASN A 1 32 ? 15.343 -29.635 -10.729 1.00 0.00 32 ASN A N 4
ATOM 3575 C CA . ASN A 1 32 ? 14.682 -30.839 -11.218 1.00 0.00 32 ASN A CA 4
ATOM 3576 C C . ASN A 1 32 ? 13.857 -31.493 -10.114 1.00 0.00 32 ASN A C 4
ATOM 3577 O O . ASN A 1 32 ? 12.852 -32.150 -10.385 1.00 0.00 32 ASN A O 4
ATOM 3588 N N . GLN A 1 33 ? 14.289 -31.309 -8.871 1.00 0.00 33 GLN A N 4
ATOM 3589 C CA . GLN A 1 33 ? 13.590 -31.881 -7.727 1.00 0.00 33 GLN A CA 4
ATOM 3590 C C . GLN A 1 33 ? 12.651 -30.859 -7.095 1.00 0.00 33 GLN A C 4
ATOM 3591 O O . GLN A 1 33 ? 11.642 -31.219 -6.487 1.00 0.00 33 GLN A O 4
ATOM 3605 N N . LEU A 1 34 ? 12.989 -29.582 -7.243 1.00 0.00 34 LEU A N 4
ATOM 3606 C CA . LEU A 1 34 ? 12.176 -28.506 -6.686 1.00 0.00 34 LEU A CA 4
ATOM 3607 C C . LEU A 1 34 ? 11.332 -27.845 -7.771 1.00 0.00 34 LEU A C 4
ATOM 3608 O O . LEU A 1 34 ? 10.469 -27.017 -7.481 1.00 0.00 34 LEU A O 4
ATOM 3624 N N . GLY A 1 35 ? 11.586 -28.218 -9.021 1.00 0.00 35 GLY A N 4
ATOM 3625 C CA . GLY A 1 35 ? 10.839 -27.653 -10.130 1.00 0.00 35 GLY A CA 4
ATOM 3626 C C . GLY A 1 35 ? 10.825 -26.138 -10.106 1.00 0.00 35 GLY A C 4
ATOM 3627 O O . GLY A 1 35 ? 11.531 -25.516 -9.313 1.00 0.00 35 GLY A O 4
ATOM 3631 N N . TRP A 1 36 ? 10.020 -25.542 -10.979 1.00 0.00 36 TRP A N 4
ATOM 3632 C CA . TRP A 1 36 ? 9.918 -24.089 -11.056 1.00 0.00 36 TRP A CA 4
ATOM 3633 C C . TRP A 1 36 ? 8.731 -23.583 -10.243 1.00 0.00 36 TRP A C 4
ATOM 3634 O O . TRP A 1 36 ? 7.577 -23.776 -10.626 1.00 0.00 36 TRP A O 4
ATOM 3655 N N . ARG A 1 37 ? 9.022 -22.934 -9.120 1.00 0.00 37 ARG A N 4
ATOM 3656 C CA . ARG A 1 37 ? 7.978 -22.401 -8.253 1.00 0.00 37 ARG A CA 4
ATOM 3657 C C . ARG A 1 37 ? 8.374 -21.034 -7.703 1.00 0.00 37 ARG A C 4
ATOM 3658 O O . ARG A 1 37 ? 9.556 -20.746 -7.520 1.00 0.00 37 ARG A O 4
ATOM 3679 N N . ALA A 1 38 ? 7.376 -20.196 -7.443 1.00 0.00 38 ALA A N 4
ATOM 3680 C CA . ALA A 1 38 ? 7.619 -18.860 -6.913 1.00 0.00 38 ALA A CA 4
ATOM 3681 C C . ALA A 1 38 ? 6.481 -18.416 -6.001 1.00 0.00 38 ALA A C 4
ATOM 3682 O O . ALA A 1 38 ? 5.316 -18.725 -6.251 1.00 0.00 38 ALA A O 4
ATOM 3689 N N . GLN A 1 39 ? 6.826 -17.689 -4.942 1.00 0.00 39 GLN A N 4
ATOM 3690 C CA . GLN A 1 39 ? 5.831 -17.204 -3.992 1.00 0.00 39 GLN A CA 4
ATOM 3691 C C . GLN A 1 39 ? 6.220 -15.833 -3.450 1.00 0.00 39 GLN A C 4
ATOM 3692 O O . GLN A 1 39 ? 7.387 -15.583 -3.145 1.00 0.00 39 GLN A O 4
ATOM 3706 N N . ARG A 1 40 ? 5.236 -14.948 -3.333 1.00 0.00 40 ARG A N 4
ATOM 3707 C CA . ARG A 1 40 ? 5.476 -13.601 -2.829 1.00 0.00 40 ARG A CA 4
ATOM 3708 C C . ARG A 1 40 ? 4.968 -13.458 -1.397 1.00 0.00 40 ARG A C 4
ATOM 3709 O O . ARG A 1 40 ? 4.251 -14.321 -0.893 1.00 0.00 40 ARG A O 4
ATOM 3730 N N . GLY A 1 41 ? 5.345 -12.361 -0.747 1.00 0.00 41 GLY A N 4
ATOM 3731 C CA . GLY A 1 41 ? 4.918 -12.125 0.620 1.00 0.00 41 GLY A CA 4
ATOM 3732 C C . GLY A 1 41 ? 5.231 -10.718 1.090 1.00 0.00 41 GLY A C 4
ATOM 3733 O O . GLY A 1 41 ? 6.301 -10.181 0.800 1.00 0.00 41 GLY A O 4
ATOM 3737 N N . CYS A 1 42 ? 4.294 -10.117 1.816 1.00 0.00 42 CYS A N 4
ATOM 3738 C CA . CYS A 1 42 ? 4.473 -8.762 2.326 1.00 0.00 42 CYS A CA 4
ATOM 3739 C C . CYS A 1 42 ? 5.277 -8.771 3.622 1.00 0.00 42 CYS A C 4
ATOM 3740 O O . CYS A 1 42 ? 5.016 -9.569 4.522 1.00 0.00 42 CYS A O 4
ATOM 3747 N N . ALA A 1 43 ? 6.256 -7.877 3.711 1.00 0.00 43 ALA A N 4
ATOM 3748 C CA . ALA A 1 43 ? 7.097 -7.780 4.897 1.00 0.00 43 ALA A CA 4
ATOM 3749 C C . ALA A 1 43 ? 7.680 -6.378 5.044 1.00 0.00 43 ALA A C 4
ATOM 3750 O O . ALA A 1 43 ? 7.280 -5.452 4.338 1.00 0.00 43 ALA A O 4
ATOM 3757 N N . VAL A 1 44 ? 8.626 -6.229 5.965 1.00 0.00 44 VAL A N 4
ATOM 3758 C CA . VAL A 1 44 ? 9.264 -4.940 6.204 1.00 0.00 44 VAL A CA 4
ATOM 3759 C C . VAL A 1 44 ? 10.782 -5.078 6.247 1.00 0.00 44 VAL A C 4
ATOM 3760 O O . VAL A 1 44 ? 11.491 -4.136 6.601 1.00 0.00 44 VAL A O 4
ATOM 3773 N N . SER A 1 45 ? 11.274 -6.258 5.885 1.00 0.00 45 SER A N 4
ATOM 3774 C CA . SER A 1 45 ? 12.709 -6.521 5.886 1.00 0.00 45 SER A CA 4
ATOM 3775 C C . SER A 1 45 ? 13.110 -7.347 4.667 1.00 0.00 45 SER A C 4
ATOM 3776 O O . SER A 1 45 ? 12.316 -8.129 4.144 1.00 0.00 45 SER A O 4
ATOM 3784 N N . CYS A 1 46 ? 14.348 -7.166 4.220 1.00 0.00 46 CYS A N 4
ATOM 3785 C CA . CYS A 1 46 ? 14.858 -7.893 3.063 1.00 0.00 46 CYS A CA 4
ATOM 3786 C C . CYS A 1 46 ? 15.933 -8.892 3.479 1.00 0.00 46 CYS A C 4
ATOM 3787 O O . CYS A 1 46 ? 17.132 -8.633 3.372 1.00 0.00 46 CYS A O 4
ATOM 3794 N N . PRO A 1 47 ? 15.496 -10.064 3.965 1.00 0.00 47 PRO A N 4
ATOM 3795 C CA . PRO A 1 47 ? 16.404 -11.126 4.406 1.00 0.00 47 PRO A CA 4
ATOM 3796 C C . PRO A 1 47 ? 17.147 -11.774 3.242 1.00 0.00 47 PRO A C 4
ATOM 3797 O O . PRO A 1 47 ? 17.139 -11.260 2.123 1.00 0.00 47 PRO A O 4
ATOM 3808 N N . LYS A 1 48 ? 17.787 -12.907 3.512 1.00 0.00 48 LYS A N 4
ATOM 3809 C CA . LYS A 1 48 ? 18.533 -13.627 2.487 1.00 0.00 48 LYS A CA 4
ATOM 3810 C C . LYS A 1 48 ? 18.111 -15.092 2.435 1.00 0.00 48 LYS A C 4
ATOM 3811 O O . LYS A 1 48 ? 17.271 -15.534 3.219 1.00 0.00 48 LYS A O 4
ATOM 3830 N N . ALA A 1 49 ? 18.699 -15.840 1.508 1.00 0.00 49 ALA A N 4
ATOM 3831 C CA . ALA A 1 49 ? 18.386 -17.256 1.357 1.00 0.00 49 ALA A CA 4
ATOM 3832 C C . ALA A 1 49 ? 19.590 -18.032 0.834 1.00 0.00 49 ALA A C 4
ATOM 3833 O O . ALA A 1 49 ? 20.699 -17.503 0.762 1.00 0.00 49 ALA A O 4
ATOM 3840 N N . LYS A 1 50 ? 19.365 -19.290 0.471 1.00 0.00 50 LYS A N 4
ATOM 3841 C CA . LYS A 1 50 ? 20.431 -20.140 -0.046 1.00 0.00 50 LYS A CA 4
ATOM 3842 C C . LYS A 1 50 ? 20.854 -19.695 -1.442 1.00 0.00 50 LYS A C 4
ATOM 3843 O O . LYS A 1 50 ? 20.121 -19.001 -2.147 1.00 0.00 50 LYS A O 4
ATOM 3862 N N . PRO A 1 51 ? 22.064 -20.103 -1.853 1.00 0.00 51 PRO A N 4
ATOM 3863 C CA . PRO A 1 51 ? 22.610 -19.758 -3.169 1.00 0.00 51 PRO A CA 4
ATOM 3864 C C . PRO A 1 51 ? 21.877 -20.466 -4.304 1.00 0.00 51 PRO A C 4
ATOM 3865 O O . PRO A 1 51 ? 21.997 -20.083 -5.467 1.00 0.00 51 PRO A O 4
ATOM 3876 N N . ASN A 1 52 ? 21.117 -21.500 -3.958 1.00 0.00 52 ASN A N 4
ATOM 3877 C CA . ASN A 1 52 ? 20.365 -22.262 -4.948 1.00 0.00 52 ASN A CA 4
ATOM 3878 C C . ASN A 1 52 ? 19.085 -21.530 -5.339 1.00 0.00 52 ASN A C 4
ATOM 3879 O O . ASN A 1 52 ? 18.798 -21.349 -6.522 1.00 0.00 52 ASN A O 4
ATOM 3890 N N . GLU A 1 53 ? 18.319 -21.110 -4.336 1.00 0.00 53 GLU A N 4
ATOM 3891 C CA . GLU A 1 53 ? 17.070 -20.398 -4.576 1.00 0.00 53 GLU A CA 4
ATOM 3892 C C . GLU A 1 53 ? 17.334 -18.934 -4.915 1.00 0.00 53 GLU A C 4
ATOM 3893 O O . GLU A 1 53 ? 18.477 -18.477 -4.896 1.00 0.00 53 GLU A O 4
ATOM 3905 N N . THR A 1 54 ? 16.268 -18.203 -5.226 1.00 0.00 54 THR A N 4
ATOM 3906 C CA . THR A 1 54 ? 16.383 -16.792 -5.571 1.00 0.00 54 THR A CA 4
ATOM 3907 C C . THR A 1 54 ? 15.393 -15.949 -4.776 1.00 0.00 54 THR A C 4
ATOM 3908 O O . THR A 1 54 ? 14.253 -16.357 -4.555 1.00 0.00 54 THR A O 4
ATOM 3919 N N . VAL A 1 55 ? 15.835 -14.770 -4.350 1.00 0.00 55 VAL A N 4
ATOM 3920 C CA . VAL A 1 55 ? 14.986 -13.867 -3.581 1.00 0.00 55 VAL A CA 4
ATOM 3921 C C . VAL A 1 55 ? 15.060 -12.445 -4.125 1.00 0.00 55 VAL A C 4
ATOM 3922 O O . VAL A 1 55 ? 16.089 -12.027 -4.656 1.00 0.00 55 VAL A O 4
ATOM 3935 N N . GLN A 1 56 ? 13.963 -11.707 -3.990 1.00 0.00 56 GLN A N 4
ATOM 3936 C CA . GLN A 1 56 ? 13.904 -10.331 -4.468 1.00 0.00 56 GLN A CA 4
ATOM 3937 C C . GLN A 1 56 ? 12.841 -9.538 -3.716 1.00 0.00 56 GLN A C 4
ATOM 3938 O O . GLN A 1 56 ? 11.736 -10.028 -3.482 1.00 0.00 56 GLN A O 4
ATOM 3952 N N . CYS A 1 57 ? 13.182 -8.310 -3.339 1.00 0.00 57 CYS A N 4
ATOM 3953 C CA . CYS A 1 57 ? 12.258 -7.449 -2.612 1.00 0.00 57 CYS A CA 4
ATOM 3954 C C . CYS A 1 57 ? 12.252 -6.040 -3.199 1.00 0.00 57 CYS A C 4
ATOM 3955 O O . CYS A 1 57 ? 13.186 -5.641 -3.895 1.00 0.00 57 CYS A O 4
ATOM 3962 N N . CYS A 1 58 ? 11.193 -5.290 -2.913 1.00 0.00 58 CYS A N 4
ATOM 3963 C CA . CYS A 1 58 ? 11.063 -3.927 -3.412 1.00 0.00 58 CYS A CA 4
ATOM 3964 C C . CYS A 1 58 ? 10.421 -3.023 -2.363 1.00 0.00 58 CYS A C 4
ATOM 3965 O O . CYS A 1 58 ? 9.573 -3.462 -1.586 1.00 0.00 58 CYS A O 4
ATOM 3972 N N . SER A 1 59 ? 10.830 -1.758 -2.349 1.00 0.00 59 SER A N 4
ATOM 3973 C CA . SER A 1 59 ? 10.298 -0.793 -1.394 1.00 0.00 59 SER A CA 4
ATOM 3974 C C . SER A 1 59 ? 9.815 0.466 -2.107 1.00 0.00 59 SER A C 4
ATOM 3975 O O . SER A 1 59 ? 10.325 1.562 -1.872 1.00 0.00 59 SER A O 4
ATOM 3983 N N . THR A 1 60 ? 8.826 0.302 -2.981 1.00 0.00 60 THR A N 4
ATOM 3984 C CA . THR A 1 60 ? 8.274 1.423 -3.730 1.00 0.00 60 THR A CA 4
ATOM 3985 C C . THR A 1 60 ? 7.041 1.002 -4.521 1.00 0.00 60 THR A C 4
ATOM 3986 O O . THR A 1 60 ? 6.869 -0.175 -4.840 1.00 0.00 60 THR A O 4
ATOM 3997 N N . ASP A 1 61 ? 6.187 1.969 -4.836 1.00 0.00 61 ASP A N 4
ATOM 3998 C CA . ASP A 1 61 ? 4.970 1.698 -5.593 1.00 0.00 61 ASP A CA 4
ATOM 3999 C C . ASP A 1 61 ? 5.300 1.302 -7.029 1.00 0.00 61 ASP A C 4
ATOM 4000 O O . ASP A 1 61 ? 6.104 1.954 -7.696 1.00 0.00 61 ASP A O 4
ATOM 4009 N N . LYS A 1 62 ? 4.676 0.227 -7.499 1.00 0.00 62 LYS A N 4
ATOM 4010 C CA . LYS A 1 62 ? 4.902 -0.258 -8.855 1.00 0.00 62 LYS A CA 4
ATOM 4011 C C . LYS A 1 62 ? 6.359 -0.667 -9.051 1.00 0.00 62 LYS A C 4
ATOM 4012 O O . LYS A 1 62 ? 6.840 -0.767 -10.180 1.00 0.00 62 LYS A O 4
ATOM 4031 N N . CYS A 1 63 ? 7.056 -0.904 -7.945 1.00 0.00 63 CYS A N 4
ATOM 4032 C CA . CYS A 1 63 ? 8.457 -1.303 -7.994 1.00 0.00 63 CYS A CA 4
ATOM 4033 C C . CYS A 1 63 ? 8.586 -2.814 -8.165 1.00 0.00 63 CYS A C 4
ATOM 4034 O O . CYS A 1 63 ? 9.176 -3.291 -9.133 1.00 0.00 63 CYS A O 4
ATOM 4041 N N . ASN A 1 64 ? 8.031 -3.561 -7.216 1.00 0.00 64 ASN A N 4
ATOM 4042 C CA . ASN A 1 64 ? 8.084 -5.017 -7.261 1.00 0.00 64 ASN A CA 4
ATOM 4043 C C . ASN A 1 64 ? 7.574 -5.539 -8.601 1.00 0.00 64 ASN A C 4
ATOM 4044 O O . ASN A 1 64 ? 6.387 -5.432 -8.911 1.00 0.00 64 ASN A O 4
ATOM 4055 N N . LYS A 1 65 ? 8.479 -6.106 -9.392 1.00 0.00 65 LYS A N 4
ATOM 4056 C CA . LYS A 1 65 ? 8.122 -6.647 -10.698 1.00 0.00 65 LYS A CA 4
ATOM 4057 C C . LYS A 1 65 ? 7.116 -7.784 -10.560 1.00 0.00 65 LYS A C 4
ATOM 4058 O O . LYS A 1 65 ? 7.243 -8.822 -11.210 1.00 0.00 65 LYS A O 4
ATOM 4077 N N . LEU A 1 1 ? 1.890 0.469 -0.691 1.00 0.00 1 LEU A N 5
ATOM 4078 C CA . LEU A 1 1 ? 2.328 0.612 -2.075 1.00 0.00 1 LEU A CA 5
ATOM 4079 C C . LEU A 1 1 ? 1.832 -0.552 -2.926 1.00 0.00 1 LEU A C 5
ATOM 4080 O O . LEU A 1 1 ? 1.511 -1.622 -2.409 1.00 0.00 1 LEU A O 5
ATOM 4096 N N . THR A 1 2 ? 1.773 -0.336 -4.237 1.00 0.00 2 THR A N 5
ATOM 4097 C CA . THR A 1 2 ? 1.317 -1.367 -5.161 1.00 0.00 2 THR A CA 5
ATOM 4098 C C . THR A 1 2 ? 2.492 -2.155 -5.729 1.00 0.00 2 THR A C 5
ATOM 4099 O O . THR A 1 2 ? 3.402 -1.584 -6.331 1.00 0.00 2 THR A O 5
ATOM 4110 N N . CYS A 1 3 ? 2.466 -3.469 -5.536 1.00 0.00 3 CYS A N 5
ATOM 4111 C CA . CYS A 1 3 ? 3.529 -4.336 -6.029 1.00 0.00 3 CYS A CA 5
ATOM 4112 C C . CYS A 1 3 ? 2.951 -5.534 -6.777 1.00 0.00 3 CYS A C 5
ATOM 4113 O O . CYS A 1 3 ? 1.952 -6.120 -6.356 1.00 0.00 3 CYS A O 5
ATOM 4120 N N . LEU A 1 4 ? 3.585 -5.894 -7.887 1.00 0.00 4 LEU A N 5
ATOM 4121 C CA . LEU A 1 4 ? 3.134 -7.022 -8.694 1.00 0.00 4 LEU A CA 5
ATOM 4122 C C . LEU A 1 4 ? 3.382 -8.342 -7.971 1.00 0.00 4 LEU A C 5
ATOM 4123 O O . LEU A 1 4 ? 4.239 -8.427 -7.091 1.00 0.00 4 LEU A O 5
ATOM 4139 N N . ILE A 1 5 ? 2.629 -9.369 -8.350 1.00 0.00 5 ILE A N 5
ATOM 4140 C CA . ILE A 1 5 ? 2.770 -10.685 -7.740 1.00 0.00 5 ILE A CA 5
ATOM 4141 C C . ILE A 1 5 ? 1.955 -11.731 -8.494 1.00 0.00 5 ILE A C 5
ATOM 4142 O O . ILE A 1 5 ? 0.807 -11.488 -8.868 1.00 0.00 5 ILE A O 5
ATOM 4158 N N . CYS A 1 6 ? 2.555 -12.896 -8.713 1.00 0.00 6 CYS A N 5
ATOM 4159 C CA . CYS A 1 6 ? 1.885 -13.980 -9.421 1.00 0.00 6 CYS A CA 5
ATOM 4160 C C . CYS A 1 6 ? 2.849 -15.134 -9.685 1.00 0.00 6 CYS A C 5
ATOM 4161 O O . CYS A 1 6 ? 3.656 -15.101 -10.614 1.00 0.00 6 CYS A O 5
ATOM 4168 N N . PRO A 1 7 ? 2.764 -16.179 -8.849 1.00 0.00 7 PRO A N 5
ATOM 4169 C CA . PRO A 1 7 ? 3.619 -17.363 -8.972 1.00 0.00 7 PRO A CA 5
ATOM 4170 C C . PRO A 1 7 ? 3.283 -18.196 -10.204 1.00 0.00 7 PRO A C 5
ATOM 4171 O O . PRO A 1 7 ? 2.287 -18.919 -10.221 1.00 0.00 7 PRO A O 5
ATOM 4182 N N . GLU A 1 8 ? 4.119 -18.089 -11.231 1.00 0.00 8 GLU A N 5
ATOM 4183 C CA . GLU A 1 8 ? 3.909 -18.834 -12.467 1.00 0.00 8 GLU A CA 5
ATOM 4184 C C . GLU A 1 8 ? 5.029 -18.558 -13.466 1.00 0.00 8 GLU A C 5
ATOM 4185 O O . GLU A 1 8 ? 5.966 -17.813 -13.176 1.00 0.00 8 GLU A O 5
ATOM 4197 N N . LYS A 1 9 ? 4.926 -19.165 -14.644 1.00 0.00 9 LYS A N 5
ATOM 4198 C CA . LYS A 1 9 ? 5.929 -18.986 -15.687 1.00 0.00 9 LYS A CA 5
ATOM 4199 C C . LYS A 1 9 ? 6.015 -17.524 -16.113 1.00 0.00 9 LYS A C 5
ATOM 4200 O O . LYS A 1 9 ? 6.927 -16.802 -15.708 1.00 0.00 9 LYS A O 5
ATOM 4219 N N . ASP A 1 10 ? 5.061 -17.093 -16.931 1.00 0.00 10 ASP A N 5
ATOM 4220 C CA . ASP A 1 10 ? 5.029 -15.716 -17.410 1.00 0.00 10 ASP A CA 5
ATOM 4221 C C . ASP A 1 10 ? 3.700 -15.051 -17.063 1.00 0.00 10 ASP A C 5
ATOM 4222 O O . ASP A 1 10 ? 2.695 -15.256 -17.744 1.00 0.00 10 ASP A O 5
ATOM 4231 N N . CYS A 1 11 ? 3.703 -14.256 -15.999 1.00 0.00 11 CYS A N 5
ATOM 4232 C CA . CYS A 1 11 ? 2.498 -13.562 -15.560 1.00 0.00 11 CYS A CA 5
ATOM 4233 C C . CYS A 1 11 ? 2.845 -12.420 -14.608 1.00 0.00 11 CYS A C 5
ATOM 4234 O O . CYS A 1 11 ? 4.017 -12.127 -14.377 1.00 0.00 11 CYS A O 5
ATOM 4241 N N . GLN A 1 12 ? 1.816 -11.780 -14.062 1.00 0.00 12 GLN A N 5
ATOM 4242 C CA . GLN A 1 12 ? 2.012 -10.670 -13.136 1.00 0.00 12 GLN A CA 5
ATOM 4243 C C . GLN A 1 12 ? 0.674 -10.091 -12.690 1.00 0.00 12 GLN A C 5
ATOM 4244 O O . GLN A 1 12 ? -0.081 -9.549 -13.497 1.00 0.00 12 GLN A O 5
ATOM 4258 N N . LYS A 1 13 ? 0.385 -10.209 -11.398 1.00 0.00 13 LYS A N 5
ATOM 4259 C CA . LYS A 1 13 ? -0.862 -9.697 -10.842 1.00 0.00 13 LYS A CA 5
ATOM 4260 C C . LYS A 1 13 ? -0.590 -8.614 -9.803 1.00 0.00 13 LYS A C 5
ATOM 4261 O O . LYS A 1 13 ? -0.022 -8.883 -8.745 1.00 0.00 13 LYS A O 5
ATOM 4280 N N . VAL A 1 14 ? -1.000 -7.388 -10.112 1.00 0.00 14 VAL A N 5
ATOM 4281 C CA . VAL A 1 14 ? -0.803 -6.264 -9.204 1.00 0.00 14 VAL A CA 5
ATOM 4282 C C . VAL A 1 14 ? -1.429 -6.542 -7.842 1.00 0.00 14 VAL A C 5
ATOM 4283 O O . VAL A 1 14 ? -2.504 -7.135 -7.750 1.00 0.00 14 VAL A O 5
ATOM 4296 N N . HIS A 1 15 ? -0.748 -6.110 -6.785 1.00 0.00 15 HIS A N 5
ATOM 4297 C CA . HIS A 1 15 ? -1.238 -6.312 -5.426 1.00 0.00 15 HIS A CA 5
ATOM 4298 C C . HIS A 1 15 ? -0.737 -5.208 -4.499 1.00 0.00 15 HIS A C 5
ATOM 4299 O O . HIS A 1 15 ? 0.467 -4.979 -4.382 1.00 0.00 15 HIS A O 5
ATOM 4313 N N . THR A 1 16 ? -1.670 -4.526 -3.841 1.00 0.00 16 THR A N 5
ATOM 4314 C CA . THR A 1 16 ? -1.324 -3.446 -2.926 1.00 0.00 16 THR A CA 5
ATOM 4315 C C . THR A 1 16 ? -1.162 -3.962 -1.501 1.00 0.00 16 THR A C 5
ATOM 4316 O O . THR A 1 16 ? -2.076 -4.569 -0.942 1.00 0.00 16 THR A O 5
ATOM 4327 N N . CYS A 1 17 ? 0.007 -3.718 -0.917 1.00 0.00 17 CYS A N 5
ATOM 4328 C CA . CYS A 1 17 ? 0.289 -4.158 0.443 1.00 0.00 17 CYS A CA 5
ATOM 4329 C C . CYS A 1 17 ? -0.460 -3.300 1.459 1.00 0.00 17 CYS A C 5
ATOM 4330 O O . CYS A 1 17 ? 0.089 -2.340 2.000 1.00 0.00 17 CYS A O 5
ATOM 4337 N N . ARG A 1 18 ? -1.715 -3.654 1.713 1.00 0.00 18 ARG A N 5
ATOM 4338 C CA . ARG A 1 18 ? -2.540 -2.917 2.663 1.00 0.00 18 ARG A CA 5
ATOM 4339 C C . ARG A 1 18 ? -2.454 -3.538 4.054 1.00 0.00 18 ARG A C 5
ATOM 4340 O O . ARG A 1 18 ? -3.310 -3.298 4.905 1.00 0.00 18 ARG A O 5
ATOM 4361 N N . ASN A 1 19 ? -1.417 -4.338 4.277 1.00 0.00 19 ASN A N 5
ATOM 4362 C CA . ASN A 1 19 ? -1.220 -4.994 5.564 1.00 0.00 19 ASN A CA 5
ATOM 4363 C C . ASN A 1 19 ? -0.260 -4.196 6.441 1.00 0.00 19 ASN A C 5
ATOM 4364 O O . ASN A 1 19 ? 0.262 -3.163 6.024 1.00 0.00 19 ASN A O 5
ATOM 4375 N N . GLU A 1 20 ? -0.032 -4.685 7.656 1.00 0.00 20 GLU A N 5
ATOM 4376 C CA . GLU A 1 20 ? 0.866 -4.017 8.591 1.00 0.00 20 GLU A CA 5
ATOM 4377 C C . GLU A 1 20 ? 2.243 -3.809 7.969 1.00 0.00 20 GLU A C 5
ATOM 4378 O O . GLU A 1 20 ? 2.978 -2.899 8.352 1.00 0.00 20 GLU A O 5
ATOM 4390 N N . GLU A 1 21 ? 2.587 -4.661 7.007 1.00 0.00 21 GLU A N 5
ATOM 4391 C CA . GLU A 1 21 ? 3.876 -4.571 6.333 1.00 0.00 21 GLU A CA 5
ATOM 4392 C C . GLU A 1 21 ? 3.966 -3.299 5.496 1.00 0.00 21 GLU A C 5
ATOM 4393 O O . GLU A 1 21 ? 3.116 -2.413 5.598 1.00 0.00 21 GLU A O 5
ATOM 4405 N N . LYS A 1 22 ? 5.002 -3.213 4.669 1.00 0.00 22 LYS A N 5
ATOM 4406 C CA . LYS A 1 22 ? 5.205 -2.051 3.813 1.00 0.00 22 LYS A CA 5
ATOM 4407 C C . LYS A 1 22 ? 5.862 -2.452 2.496 1.00 0.00 22 LYS A C 5
ATOM 4408 O O . LYS A 1 22 ? 5.391 -2.085 1.419 1.00 0.00 22 LYS A O 5
ATOM 4427 N N . ILE A 1 23 ? 6.950 -3.208 2.590 1.00 0.00 23 ILE A N 5
ATOM 4428 C CA . ILE A 1 23 ? 7.670 -3.661 1.406 1.00 0.00 23 ILE A CA 5
ATOM 4429 C C . ILE A 1 23 ? 7.136 -5.004 0.919 1.00 0.00 23 ILE A C 5
ATOM 4430 O O . ILE A 1 23 ? 6.402 -5.689 1.633 1.00 0.00 23 ILE A O 5
ATOM 4446 N N . CYS A 1 24 ? 7.511 -5.377 -0.300 1.00 0.00 24 CYS A N 5
ATOM 4447 C CA . CYS A 1 24 ? 7.072 -6.639 -0.883 1.00 0.00 24 CYS A CA 5
ATOM 4448 C C . CYS A 1 24 ? 8.268 -7.496 -1.288 1.00 0.00 24 CYS A C 5
ATOM 4449 O O . CYS A 1 24 ? 9.126 -7.062 -2.056 1.00 0.00 24 CYS A O 5
ATOM 4456 N N . VAL A 1 25 ? 8.318 -8.717 -0.764 1.00 0.00 25 VAL A N 5
ATOM 4457 C CA . VAL A 1 25 ? 9.407 -9.637 -1.071 1.00 0.00 25 VAL A CA 5
ATOM 4458 C C . VAL A 1 25 ? 8.873 -10.970 -1.582 1.00 0.00 25 VAL A C 5
ATOM 4459 O O . VAL A 1 25 ? 7.723 -11.329 -1.330 1.00 0.00 25 VAL A O 5
ATOM 4472 N N . LYS A 1 26 ? 9.717 -11.702 -2.301 1.00 0.00 26 LYS A N 5
ATOM 4473 C CA . LYS A 1 26 ? 9.332 -12.998 -2.847 1.00 0.00 26 LYS A CA 5
ATOM 4474 C C . LYS A 1 26 ? 10.560 -13.867 -3.104 1.00 0.00 26 LYS A C 5
ATOM 4475 O O . LYS A 1 26 ? 11.625 -13.363 -3.459 1.00 0.00 26 LYS A O 5
ATOM 4494 N N . ARG A 1 27 ? 10.402 -15.174 -2.923 1.00 0.00 27 ARG A N 5
ATOM 4495 C CA . ARG A 1 27 ? 11.498 -16.112 -3.135 1.00 0.00 27 ARG A CA 5
ATOM 4496 C C . ARG A 1 27 ? 11.046 -17.291 -3.992 1.00 0.00 27 ARG A C 5
ATOM 4497 O O . ARG A 1 27 ? 9.985 -17.871 -3.759 1.00 0.00 27 ARG A O 5
ATOM 4518 N N . PHE A 1 28 ? 11.858 -17.639 -4.985 1.00 0.00 28 PHE A N 5
ATOM 4519 C CA . PHE A 1 28 ? 11.541 -18.748 -5.878 1.00 0.00 28 PHE A CA 5
ATOM 4520 C C . PHE A 1 28 ? 12.716 -19.716 -5.981 1.00 0.00 28 PHE A C 5
ATOM 4521 O O . PHE A 1 28 ? 13.864 -19.345 -5.733 1.00 0.00 28 PHE A O 5
ATOM 4538 N N . TYR A 1 29 ? 12.421 -20.958 -6.347 1.00 0.00 29 TYR A N 5
ATOM 4539 C CA . TYR A 1 29 ? 13.451 -21.982 -6.479 1.00 0.00 29 TYR A CA 5
ATOM 4540 C C . TYR A 1 29 ? 13.357 -22.677 -7.834 1.00 0.00 29 TYR A C 5
ATOM 4541 O O . TYR A 1 29 ? 12.303 -23.192 -8.208 1.00 0.00 29 TYR A O 5
ATOM 4559 N N . ASP A 1 30 ? 14.467 -22.688 -8.564 1.00 0.00 30 ASP A N 5
ATOM 4560 C CA . ASP A 1 30 ? 14.512 -23.321 -9.877 1.00 0.00 30 ASP A CA 5
ATOM 4561 C C . ASP A 1 30 ? 15.481 -24.500 -9.878 1.00 0.00 30 ASP A C 5
ATOM 4562 O O . ASP A 1 30 ? 16.671 -24.340 -9.606 1.00 0.00 30 ASP A O 5
ATOM 4571 N N . LYS A 1 31 ? 14.963 -25.684 -10.186 1.00 0.00 31 LYS A N 5
ATOM 4572 C CA . LYS A 1 31 ? 15.781 -26.891 -10.224 1.00 0.00 31 LYS A CA 5
ATOM 4573 C C . LYS A 1 31 ? 15.210 -27.904 -11.210 1.00 0.00 31 LYS A C 5
ATOM 4574 O O . LYS A 1 31 ? 14.221 -28.576 -10.921 1.00 0.00 31 LYS A O 5
ATOM 4593 N N . ASN A 1 32 ? 15.841 -28.010 -12.375 1.00 0.00 32 ASN A N 5
ATOM 4594 C CA . ASN A 1 32 ? 15.396 -28.943 -13.404 1.00 0.00 32 ASN A CA 5
ATOM 4595 C C . ASN A 1 32 ? 13.973 -28.622 -13.850 1.00 0.00 32 ASN A C 5
ATOM 4596 O O . ASN A 1 32 ? 13.377 -27.643 -13.401 1.00 0.00 32 ASN A O 5
ATOM 4607 N N . GLN A 1 33 ? 13.434 -29.453 -14.736 1.00 0.00 33 GLN A N 5
ATOM 4608 C CA . GLN A 1 33 ? 12.081 -29.258 -15.243 1.00 0.00 33 GLN A CA 5
ATOM 4609 C C . GLN A 1 33 ? 11.090 -29.087 -14.097 1.00 0.00 33 GLN A C 5
ATOM 4610 O O . GLN A 1 33 ? 10.331 -28.118 -14.057 1.00 0.00 33 GLN A O 5
ATOM 4624 N N . LEU A 1 34 ? 11.101 -30.035 -13.166 1.00 0.00 34 LEU A N 5
ATOM 4625 C CA . LEU A 1 34 ? 10.202 -29.991 -12.018 1.00 0.00 34 LEU A CA 5
ATOM 4626 C C . LEU A 1 34 ? 10.912 -29.426 -10.792 1.00 0.00 34 LEU A C 5
ATOM 4627 O O . LEU A 1 34 ? 11.998 -29.875 -10.429 1.00 0.00 34 LEU A O 5
ATOM 4643 N N . GLY A 1 35 ? 10.290 -28.437 -10.156 1.00 0.00 35 GLY A N 5
ATOM 4644 C CA . GLY A 1 35 ? 10.876 -27.829 -8.977 1.00 0.00 35 GLY A CA 5
ATOM 4645 C C . GLY A 1 35 ? 10.703 -26.323 -8.955 1.00 0.00 35 GLY A C 5
ATOM 4646 O O . GLY A 1 35 ? 11.034 -25.668 -7.966 1.00 0.00 35 GLY A O 5
ATOM 4650 N N . TRP A 1 36 ? 10.186 -25.773 -10.047 1.00 0.00 36 TRP A N 5
ATOM 4651 C CA . TRP A 1 36 ? 9.972 -24.334 -10.150 1.00 0.00 36 TRP A CA 5
ATOM 4652 C C . TRP A 1 36 ? 8.873 -23.877 -9.197 1.00 0.00 36 TRP A C 5
ATOM 4653 O O . TRP A 1 36 ? 7.692 -24.132 -9.429 1.00 0.00 36 TRP A O 5
ATOM 4674 N N . ARG A 1 37 ? 9.270 -23.202 -8.123 1.00 0.00 37 ARG A N 5
ATOM 4675 C CA . ARG A 1 37 ? 8.318 -22.711 -7.134 1.00 0.00 37 ARG A CA 5
ATOM 4676 C C . ARG A 1 37 ? 8.608 -21.257 -6.775 1.00 0.00 37 ARG A C 5
ATOM 4677 O O . ARG A 1 37 ? 9.742 -20.793 -6.891 1.00 0.00 37 ARG A O 5
ATOM 4698 N N . ALA A 1 38 ? 7.576 -20.543 -6.339 1.00 0.00 38 ALA A N 5
ATOM 4699 C CA . ALA A 1 38 ? 7.720 -19.142 -5.961 1.00 0.00 38 ALA A CA 5
ATOM 4700 C C . ALA A 1 38 ? 6.721 -18.761 -4.874 1.00 0.00 38 ALA A C 5
ATOM 4701 O O . ALA A 1 38 ? 5.610 -19.288 -4.828 1.00 0.00 38 ALA A O 5
ATOM 4708 N N . GLN A 1 39 ? 7.125 -17.842 -4.002 1.00 0.00 39 GLN A N 5
ATOM 4709 C CA . GLN A 1 39 ? 6.264 -17.392 -2.915 1.00 0.00 39 GLN A CA 5
ATOM 4710 C C . GLN A 1 39 ? 6.507 -15.920 -2.601 1.00 0.00 39 GLN A C 5
ATOM 4711 O O . GLN A 1 39 ? 7.611 -15.531 -2.219 1.00 0.00 39 GLN A O 5
ATOM 4725 N N . ARG A 1 40 ? 5.470 -15.105 -2.766 1.00 0.00 40 ARG A N 5
ATOM 4726 C CA . ARG A 1 40 ? 5.572 -13.675 -2.502 1.00 0.00 40 ARG A CA 5
ATOM 4727 C C . ARG A 1 40 ? 4.835 -13.305 -1.218 1.00 0.00 40 ARG A C 5
ATOM 4728 O O . ARG A 1 40 ? 3.971 -14.046 -0.751 1.00 0.00 40 ARG A O 5
ATOM 4749 N N . GLY A 1 41 ? 5.184 -12.154 -0.652 1.00 0.00 41 GLY A N 5
ATOM 4750 C CA . GLY A 1 41 ? 4.546 -11.706 0.572 1.00 0.00 41 GLY A CA 5
ATOM 4751 C C . GLY A 1 41 ? 5.104 -10.386 1.067 1.00 0.00 41 GLY A C 5
ATOM 4752 O O . GLY A 1 41 ? 6.294 -10.109 0.914 1.00 0.00 41 GLY A O 5
ATOM 4756 N N . CYS A 1 42 ? 4.242 -9.567 1.661 1.00 0.00 42 CYS A N 5
ATOM 4757 C CA . CYS A 1 42 ? 4.654 -8.267 2.178 1.00 0.00 42 CYS A CA 5
ATOM 4758 C C . CYS A 1 42 ? 5.453 -8.424 3.468 1.00 0.00 42 CYS A C 5
ATOM 4759 O O . CYS A 1 42 ? 5.302 -9.410 4.188 1.00 0.00 42 CYS A O 5
ATOM 4766 N N . ALA A 1 43 ? 6.303 -7.443 3.753 1.00 0.00 43 ALA A N 5
ATOM 4767 C CA . ALA A 1 43 ? 7.125 -7.470 4.957 1.00 0.00 43 ALA A CA 5
ATOM 4768 C C . ALA A 1 43 ? 7.633 -6.076 5.306 1.00 0.00 43 ALA A C 5
ATOM 4769 O O . ALA A 1 43 ? 7.252 -5.089 4.677 1.00 0.00 43 ALA A O 5
ATOM 4776 N N . VAL A 1 44 ? 8.496 -6.001 6.315 1.00 0.00 44 VAL A N 5
ATOM 4777 C CA . VAL A 1 44 ? 9.058 -4.726 6.747 1.00 0.00 44 VAL A CA 5
ATOM 4778 C C . VAL A 1 44 ? 10.582 -4.764 6.734 1.00 0.00 44 VAL A C 5
ATOM 4779 O O . VAL A 1 44 ? 11.240 -3.797 7.115 1.00 0.00 44 VAL A O 5
ATOM 4792 N N . SER A 1 45 ? 11.136 -5.889 6.293 1.00 0.00 45 SER A N 5
ATOM 4793 C CA . SER A 1 45 ? 12.584 -6.055 6.233 1.00 0.00 45 SER A CA 5
ATOM 4794 C C . SER A 1 45 ? 12.984 -6.904 5.030 1.00 0.00 45 SER A C 5
ATOM 4795 O O . SER A 1 45 ? 12.175 -7.663 4.494 1.00 0.00 45 SER A O 5
ATOM 4803 N N . CYS A 1 46 ? 14.238 -6.771 4.611 1.00 0.00 46 CYS A N 5
ATOM 4804 C CA . CYS A 1 46 ? 14.748 -7.525 3.472 1.00 0.00 46 CYS A CA 5
ATOM 4805 C C . CYS A 1 46 ? 15.779 -8.557 3.920 1.00 0.00 46 CYS A C 5
ATOM 4806 O O . CYS A 1 46 ? 16.988 -8.337 3.843 1.00 0.00 46 CYS A O 5
ATOM 4813 N N . PRO A 1 47 ? 15.291 -9.710 4.400 1.00 0.00 47 PRO A N 5
ATOM 4814 C CA . PRO A 1 47 ? 16.153 -10.800 4.869 1.00 0.00 47 PRO A CA 5
ATOM 4815 C C . PRO A 1 47 ? 16.903 -11.478 3.728 1.00 0.00 47 PRO A C 5
ATOM 4816 O O . PRO A 1 47 ? 16.915 -10.986 2.600 1.00 0.00 47 PRO A O 5
ATOM 4827 N N . LYS A 1 48 ? 17.529 -12.611 4.029 1.00 0.00 48 LYS A N 5
ATOM 4828 C CA . LYS A 1 48 ? 18.280 -13.359 3.028 1.00 0.00 48 LYS A CA 5
ATOM 4829 C C . LYS A 1 48 ? 17.781 -14.797 2.935 1.00 0.00 48 LYS A C 5
ATOM 4830 O O . LYS A 1 48 ? 16.802 -15.167 3.582 1.00 0.00 48 LYS A O 5
ATOM 4849 N N . ALA A 1 49 ? 18.461 -15.604 2.127 1.00 0.00 49 ALA A N 5
ATOM 4850 C CA . ALA A 1 49 ? 18.088 -17.002 1.953 1.00 0.00 49 ALA A CA 5
ATOM 4851 C C . ALA A 1 49 ? 19.279 -17.835 1.490 1.00 0.00 49 ALA A C 5
ATOM 4852 O O . ALA A 1 49 ? 20.404 -17.340 1.416 1.00 0.00 49 ALA A O 5
ATOM 4859 N N . LYS A 1 50 ? 19.024 -19.101 1.179 1.00 0.00 50 LYS A N 5
ATOM 4860 C CA . LYS A 1 50 ? 20.075 -20.003 0.722 1.00 0.00 50 LYS A CA 5
ATOM 4861 C C . LYS A 1 50 ? 20.699 -19.500 -0.576 1.00 0.00 50 LYS A C 5
ATOM 4862 O O . LYS A 1 50 ? 20.076 -18.773 -1.351 1.00 0.00 50 LYS A O 5
ATOM 4881 N N . PRO A 1 51 ? 21.957 -19.894 -0.821 1.00 0.00 51 PRO A N 5
ATOM 4882 C CA . PRO A 1 51 ? 22.691 -19.495 -2.025 1.00 0.00 51 PRO A CA 5
ATOM 4883 C C . PRO A 1 51 ? 22.136 -20.151 -3.285 1.00 0.00 51 PRO A C 5
ATOM 4884 O O . PRO A 1 51 ? 22.450 -19.737 -4.401 1.00 0.00 51 PRO A O 5
ATOM 4895 N N . ASN A 1 52 ? 21.310 -21.175 -3.099 1.00 0.00 52 ASN A N 5
ATOM 4896 C CA . ASN A 1 52 ? 20.712 -21.888 -4.222 1.00 0.00 52 ASN A CA 5
ATOM 4897 C C . ASN A 1 52 ? 19.423 -21.208 -4.674 1.00 0.00 52 ASN A C 5
ATOM 4898 O O . ASN A 1 52 ? 19.211 -20.988 -5.865 1.00 0.00 52 ASN A O 5
ATOM 4909 N N . GLU A 1 53 ? 18.566 -20.878 -3.712 1.00 0.00 53 GLU A N 5
ATOM 4910 C CA . GLU A 1 53 ? 17.298 -20.224 -4.012 1.00 0.00 53 GLU A CA 5
ATOM 4911 C C . GLU A 1 53 ? 17.516 -18.761 -4.389 1.00 0.00 53 GLU A C 5
ATOM 4912 O O . GLU A 1 53 ? 18.640 -18.260 -4.353 1.00 0.00 53 GLU A O 5
ATOM 4924 N N . THR A 1 54 ? 16.433 -18.082 -4.752 1.00 0.00 54 THR A N 5
ATOM 4925 C CA . THR A 1 54 ? 16.505 -16.678 -5.138 1.00 0.00 54 THR A CA 5
ATOM 4926 C C . THR A 1 54 ? 15.472 -15.847 -4.384 1.00 0.00 54 THR A C 5
ATOM 4927 O O . THR A 1 54 ? 14.353 -16.299 -4.144 1.00 0.00 54 THR A O 5
ATOM 4938 N N . VAL A 1 55 ? 15.856 -14.630 -4.014 1.00 0.00 55 VAL A N 5
ATOM 4939 C CA . VAL A 1 55 ? 14.962 -13.734 -3.289 1.00 0.00 55 VAL A CA 5
ATOM 4940 C C . VAL A 1 55 ? 14.966 -12.339 -3.902 1.00 0.00 55 VAL A C 5
ATOM 4941 O O . VAL A 1 55 ? 15.990 -11.873 -4.402 1.00 0.00 55 VAL A O 5
ATOM 4954 N N . GLN A 1 56 ? 13.815 -11.676 -3.860 1.00 0.00 56 GLN A N 5
ATOM 4955 C CA . GLN A 1 56 ? 13.686 -10.333 -4.412 1.00 0.00 56 GLN A CA 5
ATOM 4956 C C . GLN A 1 56 ? 12.754 -9.480 -3.558 1.00 0.00 56 GLN A C 5
ATOM 4957 O O . GLN A 1 56 ? 11.601 -9.844 -3.326 1.00 0.00 56 GLN A O 5
ATOM 4971 N N . CYS A 1 57 ? 13.260 -8.343 -3.093 1.00 0.00 57 CYS A N 5
ATOM 4972 C CA . CYS A 1 57 ? 12.474 -7.438 -2.263 1.00 0.00 57 CYS A CA 5
ATOM 4973 C C . CYS A 1 57 ? 12.537 -6.012 -2.803 1.00 0.00 57 CYS A C 5
ATOM 4974 O O . CYS A 1 57 ? 13.562 -5.582 -3.333 1.00 0.00 57 CYS A O 5
ATOM 4981 N N . CYS A 1 58 ? 11.434 -5.284 -2.665 1.00 0.00 58 CYS A N 5
ATOM 4982 C CA . CYS A 1 58 ? 11.363 -3.907 -3.138 1.00 0.00 58 CYS A CA 5
ATOM 4983 C C . CYS A 1 58 ? 10.412 -3.083 -2.274 1.00 0.00 58 CYS A C 5
ATOM 4984 O O . CYS A 1 58 ? 9.599 -3.633 -1.530 1.00 0.00 58 CYS A O 5
ATOM 4991 N N . SER A 1 59 ? 10.521 -1.763 -2.377 1.00 0.00 59 SER A N 5
ATOM 4992 C CA . SER A 1 59 ? 9.675 -0.863 -1.602 1.00 0.00 59 SER A CA 5
ATOM 4993 C C . SER A 1 59 ? 9.196 0.305 -2.459 1.00 0.00 59 SER A C 5
ATOM 4994 O O . SER A 1 59 ? 9.008 1.417 -1.966 1.00 0.00 59 SER A O 5
ATOM 5002 N N . THR A 1 60 ? 8.999 0.043 -3.748 1.00 0.00 60 THR A N 5
ATOM 5003 C CA . THR A 1 60 ? 8.543 1.070 -4.676 1.00 0.00 60 THR A CA 5
ATOM 5004 C C . THR A 1 60 ? 7.307 0.611 -5.440 1.00 0.00 60 THR A C 5
ATOM 5005 O O . THR A 1 60 ? 7.088 -0.587 -5.623 1.00 0.00 60 THR A O 5
ATOM 5016 N N . ASP A 1 61 ? 6.502 1.570 -5.885 1.00 0.00 61 ASP A N 5
ATOM 5017 C CA . ASP A 1 61 ? 5.288 1.263 -6.632 1.00 0.00 61 ASP A CA 5
ATOM 5018 C C . ASP A 1 61 ? 5.624 0.754 -8.031 1.00 0.00 61 ASP A C 5
ATOM 5019 O O . ASP A 1 61 ? 6.466 1.323 -8.725 1.00 0.00 61 ASP A O 5
ATOM 5028 N N . LYS A 1 62 ? 4.961 -0.323 -8.438 1.00 0.00 62 LYS A N 5
ATOM 5029 C CA . LYS A 1 62 ? 5.188 -0.911 -9.753 1.00 0.00 62 LYS A CA 5
ATOM 5030 C C . LYS A 1 62 ? 6.631 -1.387 -9.894 1.00 0.00 62 LYS A C 5
ATOM 5031 O O . LYS A 1 62 ? 7.136 -1.549 -11.005 1.00 0.00 62 LYS A O 5
ATOM 5050 N N . CYS A 1 63 ? 7.288 -1.611 -8.761 1.00 0.00 63 CYS A N 5
ATOM 5051 C CA . CYS A 1 63 ? 8.672 -2.070 -8.758 1.00 0.00 63 CYS A CA 5
ATOM 5052 C C . CYS A 1 63 ? 8.741 -3.590 -8.641 1.00 0.00 63 CYS A C 5
ATOM 5053 O O . CYS A 1 63 ? 9.400 -4.254 -9.439 1.00 0.00 63 CYS A O 5
ATOM 5060 N N . ASN A 1 64 ? 8.055 -4.132 -7.640 1.00 0.00 64 ASN A N 5
ATOM 5061 C CA . ASN A 1 64 ? 8.038 -5.574 -7.418 1.00 0.00 64 ASN A CA 5
ATOM 5062 C C . ASN A 1 64 ? 7.708 -6.319 -8.708 1.00 0.00 64 ASN A C 5
ATOM 5063 O O . ASN A 1 64 ? 6.583 -6.258 -9.203 1.00 0.00 64 ASN A O 5
ATOM 5074 N N . LYS A 1 65 ? 8.698 -7.022 -9.248 1.00 0.00 65 LYS A N 5
ATOM 5075 C CA . LYS A 1 65 ? 8.514 -7.782 -10.479 1.00 0.00 65 LYS A CA 5
ATOM 5076 C C . LYS A 1 65 ? 7.561 -8.952 -10.259 1.00 0.00 65 LYS A C 5
ATOM 5077 O O . LYS A 1 65 ? 7.441 -9.836 -11.108 1.00 0.00 65 LYS A O 5
ATOM 5096 N N . LEU A 1 1 ? 0.581 0.318 -0.283 1.00 0.00 1 LEU A N 6
ATOM 5097 C CA . LEU A 1 1 ? 1.569 0.227 -1.352 1.00 0.00 1 LEU A CA 6
ATOM 5098 C C . LEU A 1 1 ? 1.145 -0.796 -2.400 1.00 0.00 1 LEU A C 6
ATOM 5099 O O . LEU A 1 1 ? 0.525 -1.811 -2.079 1.00 0.00 1 LEU A O 6
ATOM 5115 N N . THR A 1 2 ? 1.484 -0.525 -3.657 1.00 0.00 2 THR A N 6
ATOM 5116 C CA . THR A 1 2 ? 1.140 -1.422 -4.752 1.00 0.00 2 THR A CA 6
ATOM 5117 C C . THR A 1 2 ? 2.352 -2.228 -5.204 1.00 0.00 2 THR A C 6
ATOM 5118 O O . THR A 1 2 ? 3.441 -1.683 -5.384 1.00 0.00 2 THR A O 6
ATOM 5129 N N . CYS A 1 3 ? 2.156 -3.530 -5.388 1.00 0.00 3 CYS A N 6
ATOM 5130 C CA . CYS A 1 3 ? 3.233 -4.412 -5.820 1.00 0.00 3 CYS A CA 6
ATOM 5131 C C . CYS A 1 3 ? 2.715 -5.466 -6.795 1.00 0.00 3 CYS A C 6
ATOM 5132 O O . CYS A 1 3 ? 1.528 -5.797 -6.796 1.00 0.00 3 CYS A O 6
ATOM 5139 N N . LEU A 1 4 ? 3.612 -5.989 -7.623 1.00 0.00 4 LEU A N 6
ATOM 5140 C CA . LEU A 1 4 ? 3.247 -7.006 -8.604 1.00 0.00 4 LEU A CA 6
ATOM 5141 C C . LEU A 1 4 ? 3.555 -8.404 -8.079 1.00 0.00 4 LEU A C 6
ATOM 5142 O O . LEU A 1 4 ? 4.702 -8.720 -7.761 1.00 0.00 4 LEU A O 6
ATOM 5158 N N . ILE A 1 5 ? 2.524 -9.238 -7.993 1.00 0.00 5 ILE A N 6
ATOM 5159 C CA . ILE A 1 5 ? 2.686 -10.604 -7.510 1.00 0.00 5 ILE A CA 6
ATOM 5160 C C . ILE A 1 5 ? 2.039 -11.604 -8.462 1.00 0.00 5 ILE A C 6
ATOM 5161 O O . ILE A 1 5 ? 0.946 -11.369 -8.979 1.00 0.00 5 ILE A O 6
ATOM 5177 N N . CYS A 1 6 ? 2.720 -12.722 -8.689 1.00 0.00 6 CYS A N 6
ATOM 5178 C CA . CYS A 1 6 ? 2.213 -13.760 -9.578 1.00 0.00 6 CYS A CA 6
ATOM 5179 C C . CYS A 1 6 ? 3.256 -14.854 -9.789 1.00 0.00 6 CYS A C 6
ATOM 5180 O O . CYS A 1 6 ? 4.155 -14.737 -10.622 1.00 0.00 6 CYS A O 6
ATOM 5187 N N . PRO A 1 7 ? 3.135 -15.944 -9.016 1.00 0.00 7 PRO A N 6
ATOM 5188 C CA . PRO A 1 7 ? 4.057 -17.080 -9.099 1.00 0.00 7 PRO A CA 6
ATOM 5189 C C . PRO A 1 7 ? 3.897 -17.863 -10.398 1.00 0.00 7 PRO A C 6
ATOM 5190 O O . PRO A 1 7 ? 3.090 -18.788 -10.480 1.00 0.00 7 PRO A O 6
ATOM 5201 N N . GLU A 1 8 ? 4.671 -17.485 -11.411 1.00 0.00 8 GLU A N 6
ATOM 5202 C CA . GLU A 1 8 ? 4.613 -18.152 -12.706 1.00 0.00 8 GLU A CA 6
ATOM 5203 C C . GLU A 1 8 ? 5.737 -17.669 -13.618 1.00 0.00 8 GLU A C 6
ATOM 5204 O O . GLU A 1 8 ? 6.430 -16.699 -13.309 1.00 0.00 8 GLU A O 6
ATOM 5216 N N . LYS A 1 9 ? 5.913 -18.352 -14.744 1.00 0.00 9 LYS A N 6
ATOM 5217 C CA . LYS A 1 9 ? 6.951 -17.994 -15.703 1.00 0.00 9 LYS A CA 6
ATOM 5218 C C . LYS A 1 9 ? 6.883 -16.510 -16.049 1.00 0.00 9 LYS A C 6
ATOM 5219 O O . LYS A 1 9 ? 7.679 -15.710 -15.555 1.00 0.00 9 LYS A O 6
ATOM 5238 N N . ASP A 1 10 ? 5.928 -16.149 -16.899 1.00 0.00 10 ASP A N 6
ATOM 5239 C CA . ASP A 1 10 ? 5.755 -14.760 -17.309 1.00 0.00 10 ASP A CA 6
ATOM 5240 C C . ASP A 1 10 ? 4.354 -14.264 -16.967 1.00 0.00 10 ASP A C 6
ATOM 5241 O O . ASP A 1 10 ? 3.398 -14.515 -17.702 1.00 0.00 10 ASP A O 6
ATOM 5250 N N . CYS A 1 11 ? 4.239 -13.559 -15.847 1.00 0.00 11 CYS A N 6
ATOM 5251 C CA . CYS A 1 11 ? 2.955 -13.028 -15.405 1.00 0.00 11 CYS A CA 6
ATOM 5252 C C . CYS A 1 11 ? 3.121 -12.174 -14.151 1.00 0.00 11 CYS A C 6
ATOM 5253 O O . CYS A 1 11 ? 3.879 -12.525 -13.247 1.00 0.00 11 CYS A O 6
ATOM 5260 N N . GLN A 1 12 ? 2.408 -11.054 -14.105 1.00 0.00 12 GLN A N 6
ATOM 5261 C CA . GLN A 1 12 ? 2.477 -10.151 -12.963 1.00 0.00 12 GLN A CA 6
ATOM 5262 C C . GLN A 1 12 ? 1.090 -9.642 -12.586 1.00 0.00 12 GLN A C 6
ATOM 5263 O O . GLN A 1 12 ? 0.481 -8.864 -13.322 1.00 0.00 12 GLN A O 6
ATOM 5277 N N . LYS A 1 13 ? 0.594 -10.085 -11.436 1.00 0.00 13 LYS A N 6
ATOM 5278 C CA . LYS A 1 13 ? -0.721 -9.675 -10.960 1.00 0.00 13 LYS A CA 6
ATOM 5279 C C . LYS A 1 13 ? -0.599 -8.625 -9.860 1.00 0.00 13 LYS A C 6
ATOM 5280 O O . LYS A 1 13 ? -0.085 -8.903 -8.777 1.00 0.00 13 LYS A O 6
ATOM 5299 N N . VAL A 1 14 ? -1.076 -7.417 -10.146 1.00 0.00 14 VAL A N 6
ATOM 5300 C CA . VAL A 1 14 ? -1.022 -6.326 -9.180 1.00 0.00 14 VAL A CA 6
ATOM 5301 C C . VAL A 1 14 ? -1.682 -6.723 -7.865 1.00 0.00 14 VAL A C 6
ATOM 5302 O O . VAL A 1 14 ? -2.665 -7.465 -7.850 1.00 0.00 14 VAL A O 6
ATOM 5315 N N . HIS A 1 15 ? -1.136 -6.225 -6.760 1.00 0.00 15 HIS A N 6
ATOM 5316 C CA . HIS A 1 15 ? -1.673 -6.526 -5.438 1.00 0.00 15 HIS A CA 6
ATOM 5317 C C . HIS A 1 15 ? -1.348 -5.409 -4.452 1.00 0.00 15 HIS A C 6
ATOM 5318 O O . HIS A 1 15 ? -0.192 -5.007 -4.311 1.00 0.00 15 HIS A O 6
ATOM 5332 N N . THR A 1 16 ? -2.374 -4.911 -3.769 1.00 0.00 16 THR A N 6
ATOM 5333 C CA . THR A 1 16 ? -2.198 -3.839 -2.797 1.00 0.00 16 THR A CA 6
ATOM 5334 C C . THR A 1 16 ? -1.994 -4.398 -1.394 1.00 0.00 16 THR A C 6
ATOM 5335 O O . THR A 1 16 ? -2.856 -5.096 -0.861 1.00 0.00 16 THR A O 6
ATOM 5346 N N . CYS A 1 17 ? -0.847 -4.085 -0.799 1.00 0.00 17 CYS A N 6
ATOM 5347 C CA . CYS A 1 17 ? -0.529 -4.556 0.544 1.00 0.00 17 CYS A CA 6
ATOM 5348 C C . CYS A 1 17 ? -0.699 -3.436 1.567 1.00 0.00 17 CYS A C 6
ATOM 5349 O O . CYS A 1 17 ? 0.266 -2.768 1.938 1.00 0.00 17 CYS A O 6
ATOM 5356 N N . ARG A 1 18 ? -1.933 -3.238 2.019 1.00 0.00 18 ARG A N 6
ATOM 5357 C CA . ARG A 1 18 ? -2.230 -2.200 2.999 1.00 0.00 18 ARG A CA 6
ATOM 5358 C C . ARG A 1 18 ? -2.171 -2.757 4.418 1.00 0.00 18 ARG A C 6
ATOM 5359 O O . ARG A 1 18 ? -2.711 -2.165 5.351 1.00 0.00 18 ARG A O 6
ATOM 5380 N N . ASN A 1 19 ? -1.511 -3.901 4.571 1.00 0.00 19 ASN A N 6
ATOM 5381 C CA . ASN A 1 19 ? -1.382 -4.540 5.876 1.00 0.00 19 ASN A CA 6
ATOM 5382 C C . ASN A 1 19 ? -0.190 -3.975 6.642 1.00 0.00 19 ASN A C 6
ATOM 5383 O O . ASN A 1 19 ? 0.401 -2.974 6.240 1.00 0.00 19 ASN A O 6
ATOM 5394 N N . GLU A 1 20 ? 0.157 -4.626 7.749 1.00 0.00 20 GLU A N 6
ATOM 5395 C CA . GLU A 1 20 ? 1.279 -4.188 8.571 1.00 0.00 20 GLU A CA 6
ATOM 5396 C C . GLU A 1 20 ? 2.569 -4.150 7.756 1.00 0.00 20 GLU A C 6
ATOM 5397 O O . GLU A 1 20 ? 3.512 -3.440 8.102 1.00 0.00 20 GLU A O 6
ATOM 5409 N N . GLU A 1 21 ? 2.600 -4.920 6.673 1.00 0.00 21 GLU A N 6
ATOM 5410 C CA . GLU A 1 21 ? 3.774 -4.976 5.810 1.00 0.00 21 GLU A CA 6
ATOM 5411 C C . GLU A 1 21 ? 3.847 -3.744 4.911 1.00 0.00 21 GLU A C 6
ATOM 5412 O O . GLU A 1 21 ? 2.848 -3.057 4.697 1.00 0.00 21 GLU A O 6
ATOM 5424 N N . LYS A 1 22 ? 5.038 -3.471 4.388 1.00 0.00 22 LYS A N 6
ATOM 5425 C CA . LYS A 1 22 ? 5.244 -2.324 3.511 1.00 0.00 22 LYS A CA 6
ATOM 5426 C C . LYS A 1 22 ? 5.932 -2.745 2.217 1.00 0.00 22 LYS A C 6
ATOM 5427 O O . LYS A 1 22 ? 5.424 -2.493 1.123 1.00 0.00 22 LYS A O 6
ATOM 5446 N N . ILE A 1 23 ? 7.087 -3.388 2.348 1.00 0.00 23 ILE A N 6
ATOM 5447 C CA . ILE A 1 23 ? 7.842 -3.846 1.188 1.00 0.00 23 ILE A CA 6
ATOM 5448 C C . ILE A 1 23 ? 7.311 -5.182 0.680 1.00 0.00 23 ILE A C 6
ATOM 5449 O O . ILE A 1 23 ? 6.584 -5.883 1.384 1.00 0.00 23 ILE A O 6
ATOM 5465 N N . CYS A 1 24 ? 7.681 -5.531 -0.548 1.00 0.00 24 CYS A N 6
ATOM 5466 C CA . CYS A 1 24 ? 7.245 -6.784 -1.152 1.00 0.00 24 CYS A CA 6
ATOM 5467 C C . CYS A 1 24 ? 8.436 -7.574 -1.687 1.00 0.00 24 CYS A C 6
ATOM 5468 O O . CYS A 1 24 ? 9.273 -7.040 -2.414 1.00 0.00 24 CYS A O 6
ATOM 5475 N N . VAL A 1 25 ? 8.505 -8.850 -1.320 1.00 0.00 25 VAL A N 6
ATOM 5476 C CA . VAL A 1 25 ? 9.592 -9.715 -1.764 1.00 0.00 25 VAL A CA 6
ATOM 5477 C C . VAL A 1 25 ? 9.073 -11.095 -2.152 1.00 0.00 25 VAL A C 6
ATOM 5478 O O . VAL A 1 25 ? 8.090 -11.581 -1.593 1.00 0.00 25 VAL A O 6
ATOM 5491 N N . LYS A 1 26 ? 9.741 -11.723 -3.114 1.00 0.00 26 LYS A N 6
ATOM 5492 C CA . LYS A 1 26 ? 9.349 -13.048 -3.578 1.00 0.00 26 LYS A CA 6
ATOM 5493 C C . LYS A 1 26 ? 10.554 -13.982 -3.638 1.00 0.00 26 LYS A C 6
ATOM 5494 O O . LYS A 1 26 ? 11.662 -13.559 -3.968 1.00 0.00 26 LYS A O 6
ATOM 5513 N N . ARG A 1 27 ? 10.330 -15.252 -3.318 1.00 0.00 27 ARG A N 6
ATOM 5514 C CA . ARG A 1 27 ? 11.397 -16.244 -3.335 1.00 0.00 27 ARG A CA 6
ATOM 5515 C C . ARG A 1 27 ? 10.950 -17.511 -4.058 1.00 0.00 27 ARG A C 6
ATOM 5516 O O . ARG A 1 27 ? 9.876 -18.048 -3.785 1.00 0.00 27 ARG A O 6
ATOM 5537 N N . PHE A 1 28 ? 11.780 -17.984 -4.982 1.00 0.00 28 PHE A N 6
ATOM 5538 C CA . PHE A 1 28 ? 11.469 -19.187 -5.746 1.00 0.00 28 PHE A CA 6
ATOM 5539 C C . PHE A 1 28 ? 12.702 -20.075 -5.886 1.00 0.00 28 PHE A C 6
ATOM 5540 O O . PHE A 1 28 ? 13.832 -19.622 -5.700 1.00 0.00 28 PHE A O 6
ATOM 5557 N N . TYR A 1 29 ? 12.476 -21.342 -6.216 1.00 0.00 29 TYR A N 6
ATOM 5558 C CA . TYR A 1 29 ? 13.568 -22.295 -6.380 1.00 0.00 29 TYR A CA 6
ATOM 5559 C C . TYR A 1 29 ? 13.344 -23.175 -7.606 1.00 0.00 29 TYR A C 6
ATOM 5560 O O . TYR A 1 29 ? 12.214 -23.553 -7.914 1.00 0.00 29 TYR A O 6
ATOM 5578 N N . ASP A 1 30 ? 14.429 -23.496 -8.301 1.00 0.00 30 ASP A N 6
ATOM 5579 C CA . ASP A 1 30 ? 14.353 -24.332 -9.493 1.00 0.00 30 ASP A CA 6
ATOM 5580 C C . ASP A 1 30 ? 15.616 -25.174 -9.648 1.00 0.00 30 ASP A C 6
ATOM 5581 O O . ASP A 1 30 ? 16.713 -24.641 -9.821 1.00 0.00 30 ASP A O 6
ATOM 5590 N N . LYS A 1 31 ? 15.455 -26.491 -9.583 1.00 0.00 31 LYS A N 6
ATOM 5591 C CA . LYS A 1 31 ? 16.582 -27.407 -9.716 1.00 0.00 31 LYS A CA 6
ATOM 5592 C C . LYS A 1 31 ? 16.149 -28.707 -10.387 1.00 0.00 31 LYS A C 6
ATOM 5593 O O . LYS A 1 31 ? 16.802 -29.739 -10.241 1.00 0.00 31 LYS A O 6
ATOM 5612 N N . ASN A 1 32 ? 15.045 -28.648 -11.124 1.00 0.00 32 ASN A N 6
ATOM 5613 C CA . ASN A 1 32 ? 14.526 -29.821 -11.819 1.00 0.00 32 ASN A CA 6
ATOM 5614 C C . ASN A 1 32 ? 13.253 -29.479 -12.588 1.00 0.00 32 ASN A C 6
ATOM 5615 O O . ASN A 1 32 ? 12.702 -28.389 -12.441 1.00 0.00 32 ASN A O 6
ATOM 5626 N N . GLN A 1 33 ? 12.793 -30.419 -13.407 1.00 0.00 33 GLN A N 6
ATOM 5627 C CA . GLN A 1 33 ? 11.586 -30.217 -14.199 1.00 0.00 33 GLN A CA 6
ATOM 5628 C C . GLN A 1 33 ? 10.429 -29.755 -13.319 1.00 0.00 33 GLN A C 6
ATOM 5629 O O . GLN A 1 33 ? 9.887 -28.666 -13.509 1.00 0.00 33 GLN A O 6
ATOM 5643 N N . LEU A 1 34 ? 10.054 -30.591 -12.357 1.00 0.00 34 LEU A N 6
ATOM 5644 C CA . LEU A 1 34 ? 8.960 -30.269 -11.447 1.00 0.00 34 LEU A CA 6
ATOM 5645 C C . LEU A 1 34 ? 9.494 -29.738 -10.120 1.00 0.00 34 LEU A C 6
ATOM 5646 O O . LEU A 1 34 ? 9.152 -30.246 -9.054 1.00 0.00 34 LEU A O 6
ATOM 5662 N N . GLY A 1 35 ? 10.334 -28.710 -10.195 1.00 0.00 35 GLY A N 6
ATOM 5663 C CA . GLY A 1 35 ? 10.900 -28.125 -8.993 1.00 0.00 35 GLY A CA 6
ATOM 5664 C C . GLY A 1 35 ? 10.801 -26.613 -8.982 1.00 0.00 35 GLY A C 6
ATOM 5665 O O . GLY A 1 35 ? 11.264 -25.961 -8.046 1.00 0.00 35 GLY A O 6
ATOM 5669 N N . TRP A 1 36 ? 10.198 -26.053 -10.024 1.00 0.00 36 TRP A N 6
ATOM 5670 C CA . TRP A 1 36 ? 10.042 -24.607 -10.131 1.00 0.00 36 TRP A CA 6
ATOM 5671 C C . TRP A 1 36 ? 8.874 -24.121 -9.279 1.00 0.00 36 TRP A C 6
ATOM 5672 O O . TRP A 1 36 ? 7.714 -24.249 -9.670 1.00 0.00 36 TRP A O 6
ATOM 5693 N N . ARG A 1 37 ? 9.189 -23.564 -8.115 1.00 0.00 37 ARG A N 6
ATOM 5694 C CA . ARG A 1 37 ? 8.165 -23.060 -7.207 1.00 0.00 37 ARG A CA 6
ATOM 5695 C C . ARG A 1 37 ? 8.503 -21.648 -6.737 1.00 0.00 37 ARG A C 6
ATOM 5696 O O . ARG A 1 37 ? 9.637 -21.366 -6.352 1.00 0.00 37 ARG A O 6
ATOM 5717 N N . ALA A 1 38 ? 7.510 -20.765 -6.772 1.00 0.00 38 ALA A N 6
ATOM 5718 C CA . ALA A 1 38 ? 7.701 -19.383 -6.348 1.00 0.00 38 ALA A CA 6
ATOM 5719 C C . ALA A 1 38 ? 6.676 -18.986 -5.292 1.00 0.00 38 ALA A C 6
ATOM 5720 O O 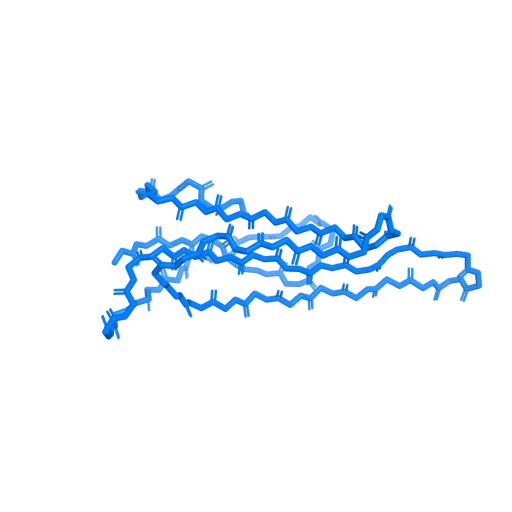. ALA A 1 38 ? 5.556 -19.497 -5.279 1.00 0.00 38 ALA A O 6
ATOM 5727 N N . GLN A 1 39 ? 7.066 -18.073 -4.409 1.00 0.00 39 GLN A N 6
ATOM 5728 C CA . GLN A 1 39 ? 6.180 -17.609 -3.348 1.00 0.00 39 GLN A CA 6
ATOM 5729 C C . GLN A 1 39 ? 6.486 -16.162 -2.977 1.00 0.00 39 GLN A C 6
ATOM 5730 O O . GLN A 1 39 ? 7.601 -15.837 -2.569 1.00 0.00 39 GLN A O 6
ATOM 5744 N N . ARG A 1 40 ? 5.488 -15.296 -3.123 1.00 0.00 40 ARG A N 6
ATOM 5745 C CA . ARG A 1 40 ? 5.651 -13.882 -2.805 1.00 0.00 40 ARG A CA 6
ATOM 5746 C C . ARG A 1 40 ? 5.118 -13.574 -1.409 1.00 0.00 40 ARG A C 6
ATOM 5747 O O . ARG A 1 40 ? 4.394 -14.375 -0.819 1.00 0.00 40 ARG A O 6
ATOM 5768 N N . GLY A 1 41 ? 5.484 -12.408 -0.885 1.00 0.00 41 GLY A N 6
ATOM 5769 C CA . GLY A 1 41 ? 5.035 -12.015 0.438 1.00 0.00 41 GLY A CA 6
ATOM 5770 C C . GLY A 1 41 ? 5.477 -10.613 0.807 1.00 0.00 41 GLY A C 6
ATOM 5771 O O . GLY A 1 41 ? 6.564 -10.176 0.429 1.00 0.00 41 GLY A O 6
ATOM 5775 N N . CYS A 1 42 ? 4.630 -9.903 1.546 1.00 0.00 42 CYS A N 6
ATOM 5776 C CA . CYS A 1 42 ? 4.937 -8.541 1.965 1.00 0.00 42 CYS A CA 6
ATOM 5777 C C . CYS A 1 42 ? 5.584 -8.530 3.347 1.00 0.00 42 CYS A C 6
ATOM 5778 O O . CYS A 1 42 ? 5.196 -9.292 4.232 1.00 0.00 42 CYS A O 6
ATOM 5785 N N . ALA A 1 43 ? 6.573 -7.659 3.525 1.00 0.00 43 ALA A N 6
ATOM 5786 C CA . ALA A 1 43 ? 7.272 -7.547 4.798 1.00 0.00 43 ALA A CA 6
ATOM 5787 C C . ALA A 1 43 ? 7.637 -6.097 5.098 1.00 0.00 43 ALA A C 6
ATOM 5788 O O . ALA A 1 43 ? 7.186 -5.178 4.414 1.00 0.00 43 ALA A O 6
ATOM 5795 N N . VAL A 1 44 ? 8.457 -5.898 6.125 1.00 0.00 44 VAL A N 6
ATOM 5796 C CA . VAL A 1 44 ? 8.883 -4.559 6.515 1.00 0.00 44 VAL A CA 6
ATOM 5797 C C . VAL A 1 44 ? 10.397 -4.412 6.411 1.00 0.00 44 VAL A C 6
ATOM 5798 O O . VAL A 1 44 ? 10.944 -3.335 6.648 1.00 0.00 44 VAL A O 6
ATOM 5811 N N . SER A 1 45 ? 11.069 -5.502 6.054 1.00 0.00 45 SER A N 6
ATOM 5812 C CA . SER A 1 45 ? 12.521 -5.496 5.922 1.00 0.00 45 SER A CA 6
ATOM 5813 C C . SER A 1 45 ? 12.985 -6.601 4.978 1.00 0.00 45 SER A C 6
ATOM 5814 O O . SER A 1 45 ? 12.686 -7.777 5.185 1.00 0.00 45 SER A O 6
ATOM 5822 N N . CYS A 1 46 ? 13.719 -6.213 3.940 1.00 0.00 46 CYS A N 6
ATOM 5823 C CA . CYS A 1 46 ? 14.225 -7.169 2.962 1.00 0.00 46 CYS A CA 6
ATOM 5824 C C . CYS A 1 46 ? 14.931 -8.332 3.653 1.00 0.00 46 CYS A C 6
ATOM 5825 O O . CYS A 1 46 ? 16.024 -8.191 4.201 1.00 0.00 46 CYS A O 6
ATOM 5832 N N . PRO A 1 47 ? 14.291 -9.511 3.627 1.00 0.00 47 PRO A N 6
ATOM 5833 C CA . PRO A 1 47 ? 14.839 -10.722 4.246 1.00 0.00 47 PRO A CA 6
ATOM 5834 C C . PRO A 1 47 ? 16.056 -11.255 3.498 1.00 0.00 47 PRO A C 6
ATOM 5835 O O . PRO A 1 47 ? 16.586 -10.596 2.603 1.00 0.00 47 PRO A O 6
ATOM 5846 N N . LYS A 1 48 ? 16.495 -12.453 3.871 1.00 0.00 48 LYS A N 6
ATOM 5847 C CA . LYS A 1 48 ? 17.650 -13.076 3.235 1.00 0.00 48 LYS A CA 6
ATOM 5848 C C . LYS A 1 48 ? 17.330 -14.505 2.808 1.00 0.00 48 LYS A C 6
ATOM 5849 O O . LYS A 1 48 ? 16.324 -15.077 3.226 1.00 0.00 48 LYS A O 6
ATOM 5868 N N . ALA A 1 49 ? 18.194 -15.077 1.975 1.00 0.00 49 ALA A N 6
ATOM 5869 C CA . ALA A 1 49 ? 18.004 -16.440 1.495 1.00 0.00 49 ALA A CA 6
ATOM 5870 C C . ALA A 1 49 ? 19.340 -17.095 1.162 1.00 0.00 49 ALA A C 6
ATOM 5871 O O . ALA A 1 49 ? 20.402 -16.512 1.382 1.00 0.00 49 ALA A O 6
ATOM 5878 N N . LYS A 1 50 ? 19.282 -18.312 0.632 1.00 0.00 50 LYS A N 6
ATOM 5879 C CA . LYS A 1 50 ? 20.487 -19.048 0.268 1.00 0.00 50 LYS A CA 6
ATOM 5880 C C . LYS A 1 50 ? 20.973 -18.644 -1.120 1.00 0.00 50 LYS A C 6
ATOM 5881 O O . LYS A 1 50 ? 20.226 -18.093 -1.930 1.00 0.00 50 LYS A O 6
ATOM 5900 N N . PRO A 1 51 ? 22.253 -18.923 -1.404 1.00 0.00 51 PRO A N 6
ATOM 5901 C CA . PRO A 1 51 ? 22.867 -18.599 -2.696 1.00 0.00 51 PRO A CA 6
ATOM 5902 C C . PRO A 1 51 ? 22.324 -19.464 -3.828 1.00 0.00 51 PRO A C 6
ATOM 5903 O O . PRO A 1 51 ? 22.490 -19.139 -5.003 1.00 0.00 51 PRO A O 6
ATOM 5914 N N . ASN A 1 52 ? 21.676 -20.566 -3.467 1.00 0.00 52 ASN A N 6
ATOM 5915 C CA . ASN A 1 52 ? 21.109 -21.478 -4.454 1.00 0.00 52 ASN A CA 6
ATOM 5916 C C . ASN A 1 52 ? 19.746 -20.985 -4.931 1.00 0.00 52 ASN A C 6
ATOM 5917 O O . ASN A 1 52 ? 19.478 -20.937 -6.131 1.00 0.00 52 ASN A O 6
ATOM 5928 N N . GLU A 1 53 ? 18.890 -20.619 -3.982 1.00 0.00 53 GLU A N 6
ATOM 5929 C CA . GLU A 1 53 ? 17.555 -20.130 -4.306 1.00 0.00 53 GLU A CA 6
ATOM 5930 C C . GLU A 1 53 ? 17.617 -18.715 -4.874 1.00 0.00 53 GLU A C 6
ATOM 5931 O O . GLU A 1 53 ? 18.694 -18.130 -4.999 1.00 0.00 53 GLU A O 6
ATOM 5943 N N . THR A 1 54 ? 16.454 -18.170 -5.218 1.00 0.00 54 THR A N 6
ATOM 5944 C CA . THR A 1 54 ? 16.375 -16.825 -5.775 1.00 0.00 54 THR A CA 6
ATOM 5945 C C . THR A 1 54 ? 15.361 -15.975 -5.018 1.00 0.00 54 THR A C 6
ATOM 5946 O O . THR A 1 54 ? 14.252 -16.424 -4.730 1.00 0.00 54 THR A O 6
ATOM 5957 N N . VAL A 1 55 ? 15.749 -14.745 -4.698 1.00 0.00 55 VAL A N 6
ATOM 5958 C CA . VAL A 1 55 ? 14.873 -13.831 -3.975 1.00 0.00 55 VAL A CA 6
ATOM 5959 C C . VAL A 1 55 ? 14.954 -12.421 -4.551 1.00 0.00 55 VAL A C 6
ATOM 5960 O O . VAL A 1 55 ? 16.017 -11.977 -4.981 1.00 0.00 55 VAL A O 6
ATOM 5973 N N . GLN A 1 56 ? 13.822 -11.724 -4.554 1.00 0.00 56 GLN A N 6
ATOM 5974 C CA . GLN A 1 56 ? 13.766 -10.364 -5.077 1.00 0.00 56 GLN A CA 6
ATOM 5975 C C . GLN A 1 56 ? 12.828 -9.498 -4.243 1.00 0.00 56 GLN A C 6
ATOM 5976 O O . GLN A 1 56 ? 11.610 -9.676 -4.273 1.00 0.00 56 GLN A O 6
ATOM 5990 N N . CYS A 1 57 ? 13.403 -8.560 -3.498 1.00 0.00 57 CYS A N 6
ATOM 5991 C CA . CYS A 1 57 ? 12.619 -7.666 -2.654 1.00 0.00 57 CYS A CA 6
ATOM 5992 C C . CYS A 1 57 ? 12.597 -6.254 -3.230 1.00 0.00 57 CYS A C 6
ATOM 5993 O O . CYS A 1 57 ? 13.527 -5.839 -3.923 1.00 0.00 57 CYS A O 6
ATOM 6000 N N . CYS A 1 58 ? 11.529 -5.518 -2.939 1.00 0.00 58 CYS A N 6
ATOM 6001 C CA . CYS A 1 58 ? 11.385 -4.152 -3.427 1.00 0.00 58 CYS A CA 6
ATOM 6002 C C . CYS A 1 58 ? 10.712 -3.269 -2.380 1.00 0.00 58 CYS A C 6
ATOM 6003 O O . CYS A 1 58 ? 9.863 -3.729 -1.618 1.00 0.00 58 CYS A O 6
ATOM 6010 N N . SER A 1 59 ? 11.099 -1.997 -2.350 1.00 0.00 59 SER A N 6
ATOM 6011 C CA . SER A 1 59 ? 10.536 -1.050 -1.395 1.00 0.00 59 SER A CA 6
ATOM 6012 C C . SER A 1 59 ? 10.021 0.198 -2.107 1.00 0.00 59 SER A C 6
ATOM 6013 O O . SER A 1 59 ? 10.361 1.323 -1.739 1.00 0.00 59 SER A O 6
ATOM 6021 N N . THR A 1 60 ? 9.197 -0.010 -3.129 1.00 0.00 60 THR A N 6
ATOM 6022 C CA . THR A 1 60 ? 8.634 1.096 -3.894 1.00 0.00 60 THR A CA 6
ATOM 6023 C C . THR A 1 60 ? 7.402 0.653 -4.675 1.00 0.00 60 THR A C 6
ATOM 6024 O O . THR A 1 60 ? 7.237 -0.529 -4.974 1.00 0.00 60 THR A O 6
ATOM 6035 N N . ASP A 1 61 ? 6.541 1.610 -5.004 1.00 0.00 61 ASP A N 6
ATOM 6036 C CA . ASP A 1 61 ? 5.324 1.319 -5.752 1.00 0.00 61 ASP A CA 6
ATOM 6037 C C . ASP A 1 61 ? 5.655 0.830 -7.159 1.00 0.00 61 ASP A C 6
ATOM 6038 O O . ASP A 1 61 ? 6.510 1.396 -7.840 1.00 0.00 61 ASP A O 6
ATOM 6047 N N . LYS A 1 62 ? 4.973 -0.227 -7.588 1.00 0.00 62 LYS A N 6
ATOM 6048 C CA . LYS A 1 62 ? 5.193 -0.793 -8.914 1.00 0.00 62 LYS A CA 6
ATOM 6049 C C . LYS A 1 62 ? 6.634 -1.268 -9.070 1.00 0.00 62 LYS A C 6
ATOM 6050 O O . LYS A 1 62 ? 7.124 -1.442 -10.186 1.00 0.00 62 LYS A O 6
ATOM 6069 N N . CYS A 1 63 ? 7.308 -1.479 -7.944 1.00 0.00 63 CYS A N 6
ATOM 6070 C CA . CYS A 1 63 ? 8.692 -1.935 -7.955 1.00 0.00 63 CYS A CA 6
ATOM 6071 C C . CYS A 1 63 ? 8.763 -3.460 -7.949 1.00 0.00 63 CYS A C 6
ATOM 6072 O O . CYS A 1 63 ? 9.449 -4.063 -8.772 1.00 0.00 63 CYS A O 6
ATOM 6079 N N . ASN A 1 64 ? 8.047 -4.076 -7.014 1.00 0.00 64 ASN A N 6
ATOM 6080 C CA . ASN A 1 64 ? 8.028 -5.530 -6.900 1.00 0.00 64 ASN A CA 6
ATOM 6081 C C . ASN A 1 64 ? 7.730 -6.177 -8.249 1.00 0.00 64 ASN A C 6
ATOM 6082 O O . ASN A 1 64 ? 6.611 -6.095 -8.756 1.00 0.00 64 ASN A O 6
ATOM 6093 N N . LYS A 1 65 ? 8.739 -6.822 -8.825 1.00 0.00 65 LYS A N 6
ATOM 6094 C CA . LYS A 1 65 ? 8.586 -7.486 -10.114 1.00 0.00 65 LYS A CA 6
ATOM 6095 C C . LYS A 1 65 ? 7.488 -8.542 -10.056 1.00 0.00 65 LYS A C 6
ATOM 6096 O O . LYS A 1 65 ? 7.225 -9.234 -11.040 1.00 0.00 65 LYS A O 6
ATOM 6115 N N . LEU A 1 1 ? 0.846 -0.346 0.049 1.00 0.00 1 LEU A N 7
ATOM 6116 C CA . LEU A 1 1 ? 1.755 -0.342 -1.092 1.00 0.00 1 LEU A CA 7
ATOM 6117 C C . LEU A 1 1 ? 1.256 -1.277 -2.189 1.00 0.00 1 LEU A C 7
ATOM 6118 O O . LEU A 1 1 ? 0.594 -2.279 -1.913 1.00 0.00 1 LEU A O 7
ATOM 6134 N N . THR A 1 2 ? 1.579 -0.945 -3.435 1.00 0.00 2 THR A N 7
ATOM 6135 C CA . THR A 1 2 ? 1.165 -1.755 -4.574 1.00 0.00 2 THR A CA 7
ATOM 6136 C C . THR A 1 2 ? 2.340 -2.538 -5.147 1.00 0.00 2 THR A C 7
ATOM 6137 O O . THR A 1 2 ? 3.405 -1.978 -5.409 1.00 0.00 2 THR A O 7
ATOM 6148 N N . CYS A 1 3 ? 2.141 -3.838 -5.341 1.00 0.00 3 CYS A N 7
ATOM 6149 C CA . CYS A 1 3 ? 3.184 -4.699 -5.884 1.00 0.00 3 CYS A CA 7
ATOM 6150 C C . CYS A 1 3 ? 2.587 -5.767 -6.796 1.00 0.00 3 CYS A C 7
ATOM 6151 O O . CYS A 1 3 ? 1.449 -6.199 -6.604 1.00 0.00 3 CYS A O 7
ATOM 6158 N N . LEU A 1 4 ? 3.362 -6.190 -7.788 1.00 0.00 4 LEU A N 7
ATOM 6159 C CA . LEU A 1 4 ? 2.911 -7.209 -8.731 1.00 0.00 4 LEU A CA 7
ATOM 6160 C C . LEU A 1 4 ? 3.262 -8.606 -8.231 1.00 0.00 4 LEU A C 7
ATOM 6161 O O . LEU A 1 4 ? 4.375 -8.848 -7.764 1.00 0.00 4 LEU A O 7
ATOM 6177 N N . ILE A 1 5 ? 2.306 -9.523 -8.335 1.00 0.00 5 ILE A N 7
ATOM 6178 C CA . ILE A 1 5 ? 2.516 -10.898 -7.897 1.00 0.00 5 ILE A CA 7
ATOM 6179 C C . ILE A 1 5 ? 1.943 -11.889 -8.904 1.00 0.00 5 ILE A C 7
ATOM 6180 O O . ILE A 1 5 ? 0.968 -11.595 -9.595 1.00 0.00 5 ILE A O 7
ATOM 6196 N N . CYS A 1 6 ? 2.555 -13.066 -8.980 1.00 0.00 6 CYS A N 7
ATOM 6197 C CA . CYS A 1 6 ? 2.106 -14.103 -9.902 1.00 0.00 6 CYS A CA 7
ATOM 6198 C C . CYS A 1 6 ? 3.095 -15.265 -9.936 1.00 0.00 6 CYS A C 7
ATOM 6199 O O . CYS A 1 6 ? 4.095 -15.240 -10.654 1.00 0.00 6 CYS A O 7
ATOM 6206 N N . PRO A 1 7 ? 2.811 -16.308 -9.143 1.00 0.00 7 PRO A N 7
ATOM 6207 C CA . PRO A 1 7 ? 3.662 -17.499 -9.065 1.00 0.00 7 PRO A CA 7
ATOM 6208 C C . PRO A 1 7 ? 3.613 -18.331 -10.342 1.00 0.00 7 PRO A C 7
ATOM 6209 O O . PRO A 1 7 ? 2.914 -19.341 -10.408 1.00 0.00 7 PRO A O 7
ATOM 6220 N N . GLU A 1 8 ? 4.360 -17.900 -11.354 1.00 0.00 8 GLU A N 7
ATOM 6221 C CA . GLU A 1 8 ? 4.400 -18.606 -12.629 1.00 0.00 8 GLU A CA 7
ATOM 6222 C C . GLU A 1 8 ? 5.640 -18.218 -13.428 1.00 0.00 8 GLU A C 7
ATOM 6223 O O . GLU A 1 8 ? 6.367 -17.295 -13.059 1.00 0.00 8 GLU A O 7
ATOM 6235 N N . LYS A 1 9 ? 5.877 -18.929 -14.525 1.00 0.00 9 LYS A N 7
ATOM 6236 C CA . LYS A 1 9 ? 7.028 -18.660 -15.378 1.00 0.00 9 LYS A CA 7
ATOM 6237 C C . LYS A 1 9 ? 7.091 -17.184 -15.757 1.00 0.00 9 LYS A C 7
ATOM 6238 O O . LYS A 1 9 ? 7.863 -16.417 -15.181 1.00 0.00 9 LYS A O 7
ATOM 6257 N N . ASP A 1 10 ? 6.275 -16.793 -16.729 1.00 0.00 10 ASP A N 7
ATOM 6258 C CA . ASP A 1 10 ? 6.236 -15.407 -17.184 1.00 0.00 10 ASP A CA 7
ATOM 6259 C C . ASP A 1 10 ? 4.844 -14.812 -16.992 1.00 0.00 10 ASP A C 7
ATOM 6260 O O . ASP A 1 10 ? 3.937 -15.057 -17.788 1.00 0.00 10 ASP A O 7
ATOM 6269 N N . CYS A 1 11 ? 4.683 -14.028 -15.931 1.00 0.00 11 CYS A N 7
ATOM 6270 C CA . CYS A 1 11 ? 3.402 -13.398 -15.634 1.00 0.00 11 CYS A CA 7
ATOM 6271 C C . CYS A 1 11 ? 3.493 -12.556 -14.364 1.00 0.00 11 CYS A C 7
ATOM 6272 O O . CYS A 1 11 ? 4.133 -12.951 -13.391 1.00 0.00 11 CYS A O 7
ATOM 6279 N N . GLN A 1 12 ? 2.847 -11.394 -14.384 1.00 0.00 12 GLN A N 7
ATOM 6280 C CA . GLN A 1 12 ? 2.855 -10.497 -13.235 1.00 0.00 12 GLN A CA 7
ATOM 6281 C C . GLN A 1 12 ? 1.551 -9.709 -13.151 1.00 0.00 12 GLN A C 7
ATOM 6282 O O . GLN A 1 12 ? 1.229 -8.924 -14.042 1.00 0.00 12 GLN A O 7
ATOM 6296 N N . LYS A 1 13 ? 0.804 -9.924 -12.073 1.00 0.00 13 LYS A N 7
ATOM 6297 C CA . LYS A 1 13 ? -0.464 -9.234 -11.870 1.00 0.00 13 LYS A CA 7
ATOM 6298 C C . LYS A 1 13 ? -0.384 -8.289 -10.675 1.00 0.00 13 LYS A C 7
ATOM 6299 O O . LYS A 1 13 ? -0.025 -8.698 -9.571 1.00 0.00 13 LYS A O 7
ATOM 6318 N N . VAL A 1 14 ? -0.724 -7.024 -10.903 1.00 0.00 14 VAL A N 7
ATOM 6319 C CA . VAL A 1 14 ? -0.693 -6.022 -9.845 1.00 0.00 14 VAL A CA 7
ATOM 6320 C C . VAL A 1 14 ? -1.498 -6.478 -8.633 1.00 0.00 14 VAL A C 7
ATOM 6321 O O . VAL A 1 14 ? -2.467 -7.227 -8.763 1.00 0.00 14 VAL A O 7
ATOM 6334 N N . HIS A 1 15 ? -1.090 -6.022 -7.453 1.00 0.00 15 HIS A N 7
ATOM 6335 C CA . HIS A 1 15 ? -1.774 -6.382 -6.216 1.00 0.00 15 HIS A CA 7
ATOM 6336 C C . HIS A 1 15 ? -1.642 -5.271 -5.178 1.00 0.00 15 HIS A C 7
ATOM 6337 O O . HIS A 1 15 ? -0.719 -4.458 -5.237 1.00 0.00 15 HIS A O 7
ATOM 6351 N N . THR A 1 16 ? -2.572 -5.241 -4.229 1.00 0.00 16 THR A N 7
ATOM 6352 C CA . THR A 1 16 ? -2.561 -4.229 -3.180 1.00 0.00 16 THR A CA 7
ATOM 6353 C C . THR A 1 16 ? -2.330 -4.859 -1.811 1.00 0.00 16 THR A C 7
ATOM 6354 O O . THR A 1 16 ? -3.172 -5.604 -1.309 1.00 0.00 16 THR A O 7
ATOM 6365 N N . CYS A 1 17 ? -1.185 -4.555 -1.211 1.00 0.00 17 CYS A N 7
ATOM 6366 C CA . CYS A 1 17 ? -0.842 -5.090 0.101 1.00 0.00 17 CYS A CA 7
ATOM 6367 C C . CYS A 1 17 ? -0.899 -3.999 1.166 1.00 0.00 17 CYS A C 7
ATOM 6368 O O . CYS A 1 17 ? -0.015 -3.146 1.244 1.00 0.00 17 CYS A O 7
ATOM 6375 N N . ARG A 1 18 ? -1.946 -4.032 1.984 1.00 0.00 18 ARG A N 7
ATOM 6376 C CA . ARG A 1 18 ? -2.120 -3.046 3.044 1.00 0.00 18 ARG A CA 7
ATOM 6377 C C . ARG A 1 18 ? -2.070 -3.709 4.417 1.00 0.00 18 ARG A C 7
ATOM 6378 O O . ARG A 1 18 ? -3.012 -4.389 4.823 1.00 0.00 18 ARG A O 7
ATOM 6399 N N . ASN A 1 19 ? -0.965 -3.506 5.127 1.00 0.00 19 ASN A N 7
ATOM 6400 C CA . ASN A 1 19 ? -0.793 -4.085 6.455 1.00 0.00 19 ASN A CA 7
ATOM 6401 C C . ASN A 1 19 ? 0.382 -3.438 7.182 1.00 0.00 19 ASN A C 7
ATOM 6402 O O . ASN A 1 19 ? 1.002 -2.505 6.672 1.00 0.00 19 ASN A O 7
ATOM 6413 N N . GLU A 1 20 ? 0.682 -3.940 8.376 1.00 0.00 20 GLU A N 7
ATOM 6414 C CA . GLU A 1 20 ? 1.782 -3.411 9.172 1.00 0.00 20 GLU A CA 7
ATOM 6415 C C . GLU A 1 20 ? 3.067 -3.347 8.352 1.00 0.00 20 GLU A C 7
ATOM 6416 O O . GLU A 1 20 ? 3.929 -2.504 8.595 1.00 0.00 20 GLU A O 7
ATOM 6428 N N . GLU A 1 21 ? 3.186 -4.246 7.380 1.00 0.00 21 GLU A N 7
ATOM 6429 C CA . GLU A 1 21 ? 4.366 -4.294 6.524 1.00 0.00 21 GLU A CA 7
ATOM 6430 C C . GLU A 1 21 ? 4.441 -3.058 5.631 1.00 0.00 21 GLU A C 7
ATOM 6431 O O . GLU A 1 21 ? 3.694 -2.097 5.817 1.00 0.00 21 GLU A O 7
ATOM 6443 N N . LYS A 1 22 ? 5.348 -3.091 4.661 1.00 0.00 22 LYS A N 7
ATOM 6444 C CA . LYS A 1 22 ? 5.522 -1.976 3.738 1.00 0.00 22 LYS A CA 7
ATOM 6445 C C . LYS A 1 22 ? 6.123 -2.450 2.419 1.00 0.00 22 LYS A C 7
ATOM 6446 O O . LYS A 1 22 ? 5.587 -2.172 1.346 1.00 0.00 22 LYS A O 7
ATOM 6465 N N . ILE A 1 23 ? 7.238 -3.168 2.506 1.00 0.00 23 ILE A N 7
ATOM 6466 C CA . ILE A 1 23 ? 7.909 -3.683 1.320 1.00 0.00 23 ILE A CA 7
ATOM 6467 C C . ILE A 1 23 ? 7.332 -5.031 0.903 1.00 0.00 23 ILE A C 7
ATOM 6468 O O . ILE A 1 23 ? 6.600 -5.667 1.662 1.00 0.00 23 ILE A O 7
ATOM 6484 N N . CYS A 1 24 ? 7.668 -5.464 -0.308 1.00 0.00 24 CYS A N 7
ATOM 6485 C CA . CYS A 1 24 ? 7.185 -6.738 -0.826 1.00 0.00 24 CYS A CA 7
ATOM 6486 C C . CYS A 1 24 ? 8.326 -7.541 -1.444 1.00 0.00 24 CYS A C 7
ATOM 6487 O O . CYS A 1 24 ? 9.021 -7.064 -2.341 1.00 0.00 24 CYS A O 7
ATOM 6494 N N . VAL A 1 25 ? 8.512 -8.764 -0.957 1.00 0.00 25 VAL A N 7
ATOM 6495 C CA . VAL A 1 25 ? 9.568 -9.635 -1.461 1.00 0.00 25 VAL A CA 7
ATOM 6496 C C . VAL A 1 25 ? 9.014 -11.003 -1.845 1.00 0.00 25 VAL A C 7
ATOM 6497 O O . VAL A 1 25 ? 8.074 -11.501 -1.226 1.00 0.00 25 VAL A O 7
ATOM 6510 N N . LYS A 1 26 ? 9.605 -11.607 -2.870 1.00 0.00 26 LYS A N 7
ATOM 6511 C CA . LYS A 1 26 ? 9.173 -12.920 -3.337 1.00 0.00 26 LYS A CA 7
ATOM 6512 C C . LYS A 1 26 ? 10.356 -13.879 -3.434 1.00 0.00 26 LYS A C 7
ATOM 6513 O O . LYS A 1 26 ? 11.435 -13.504 -3.892 1.00 0.00 26 LYS A O 7
ATOM 6532 N N . ARG A 1 27 ? 10.144 -15.117 -3.000 1.00 0.00 27 ARG A N 7
ATOM 6533 C CA . ARG A 1 27 ? 11.193 -16.129 -3.038 1.00 0.00 27 ARG A CA 7
ATOM 6534 C C . ARG A 1 27 ? 10.702 -17.395 -3.735 1.00 0.00 27 ARG A C 7
ATOM 6535 O O . ARG A 1 27 ? 9.623 -17.905 -3.430 1.00 0.00 27 ARG A O 7
ATOM 6556 N N . PHE A 1 28 ? 11.500 -17.896 -4.672 1.00 0.00 28 PHE A N 7
ATOM 6557 C CA . PHE A 1 28 ? 11.146 -19.101 -5.413 1.00 0.00 28 PHE A CA 7
ATOM 6558 C C . PHE A 1 28 ? 12.351 -20.026 -5.554 1.00 0.00 28 PHE A C 7
ATOM 6559 O O . PHE A 1 28 ? 13.496 -19.603 -5.389 1.00 0.00 28 PHE A O 7
ATOM 6576 N N . TYR A 1 29 ? 12.086 -21.291 -5.859 1.00 0.00 29 TYR A N 7
ATOM 6577 C CA . TYR A 1 29 ? 13.147 -22.278 -6.019 1.00 0.00 29 TYR A CA 7
ATOM 6578 C C . TYR A 1 29 ? 12.915 -23.131 -7.263 1.00 0.00 29 TYR A C 7
ATOM 6579 O O . TYR A 1 29 ? 11.800 -23.586 -7.518 1.00 0.00 29 TYR A O 7
ATOM 6597 N N . ASP A 1 30 ? 13.977 -23.342 -8.034 1.00 0.00 30 ASP A N 7
ATOM 6598 C CA . ASP A 1 30 ? 13.891 -24.140 -9.251 1.00 0.00 30 ASP A CA 7
ATOM 6599 C C . ASP A 1 30 ? 15.228 -24.807 -9.558 1.00 0.00 30 ASP A C 7
ATOM 6600 O O . ASP A 1 30 ? 16.198 -24.141 -9.920 1.00 0.00 30 ASP A O 7
ATOM 6609 N N . LYS A 1 31 ? 15.273 -26.127 -9.410 1.00 0.00 31 LYS A N 7
ATOM 6610 C CA . LYS A 1 31 ? 16.491 -26.886 -9.672 1.00 0.00 31 LYS A CA 7
ATOM 6611 C C . LYS A 1 31 ? 16.231 -28.000 -10.680 1.00 0.00 31 LYS A C 7
ATOM 6612 O O . LYS A 1 31 ? 17.000 -28.956 -10.774 1.00 0.00 31 LYS A O 7
ATOM 6631 N N . ASN A 1 32 ? 15.144 -27.869 -11.434 1.00 0.00 32 ASN A N 7
ATOM 6632 C CA . ASN A 1 32 ? 14.785 -28.865 -12.436 1.00 0.00 32 ASN A CA 7
ATOM 6633 C C . ASN A 1 32 ? 13.485 -28.485 -13.139 1.00 0.00 32 ASN A C 7
ATOM 6634 O O . ASN A 1 32 ? 12.651 -27.774 -12.579 1.00 0.00 32 ASN A O 7
ATOM 6645 N N . GLN A 1 33 ? 13.321 -28.965 -14.368 1.00 0.00 33 GLN A N 7
ATOM 6646 C CA . GLN A 1 33 ? 12.122 -28.676 -15.146 1.00 0.00 33 GLN A CA 7
ATOM 6647 C C . GLN A 1 33 ? 10.876 -29.208 -14.446 1.00 0.00 33 GLN A C 7
ATOM 6648 O O . GLN A 1 33 ? 9.757 -28.786 -14.742 1.00 0.00 33 GLN A O 7
ATOM 6662 N N . LEU A 1 34 ? 11.077 -30.136 -13.517 1.00 0.00 34 LEU A N 7
ATOM 6663 C CA . LEU A 1 34 ? 9.969 -30.727 -12.775 1.00 0.00 34 LEU A CA 7
ATOM 6664 C C . LEU A 1 34 ? 9.771 -30.020 -11.438 1.00 0.00 34 LEU A C 7
ATOM 6665 O O . LEU A 1 34 ? 8.842 -30.328 -10.692 1.00 0.00 34 LEU A O 7
ATOM 6681 N N . GLY A 1 35 ? 10.651 -29.069 -11.141 1.00 0.00 35 GLY A N 7
ATOM 6682 C CA . GLY A 1 35 ? 10.555 -28.331 -9.895 1.00 0.00 35 GLY A CA 7
ATOM 6683 C C . GLY A 1 35 ? 10.549 -26.830 -10.109 1.00 0.00 35 GLY A C 7
ATOM 6684 O O . GLY A 1 35 ? 11.406 -26.293 -10.810 1.00 0.00 35 GLY A O 7
ATOM 6688 N N . TRP A 1 36 ? 9.579 -26.153 -9.505 1.00 0.00 36 TRP A N 7
ATOM 6689 C CA . TRP A 1 36 ? 9.465 -24.704 -9.634 1.00 0.00 36 TRP A CA 7
ATOM 6690 C C . TRP A 1 36 ? 8.368 -24.162 -8.725 1.00 0.00 36 TRP A C 7
ATOM 6691 O O . TRP A 1 36 ? 7.183 -24.248 -9.047 1.00 0.00 36 TRP A O 7
ATOM 6712 N N . ARG A 1 37 ? 8.770 -23.603 -7.588 1.00 0.00 37 ARG A N 7
ATOM 6713 C CA . ARG A 1 37 ? 7.820 -23.048 -6.632 1.00 0.00 37 ARG A CA 7
ATOM 6714 C C . ARG A 1 37 ? 8.171 -21.601 -6.295 1.00 0.00 37 ARG A C 7
ATOM 6715 O O . ARG A 1 37 ? 9.320 -21.286 -5.987 1.00 0.00 37 ARG A O 7
ATOM 6736 N N . ALA A 1 38 ? 7.172 -20.726 -6.356 1.00 0.00 38 ALA A N 7
ATOM 6737 C CA . ALA A 1 38 ? 7.375 -19.314 -6.056 1.00 0.00 38 ALA A CA 7
ATOM 6738 C C . ALA A 1 38 ? 6.311 -18.800 -5.093 1.00 0.00 38 ALA A C 7
ATOM 6739 O O . ALA A 1 38 ? 5.133 -19.133 -5.219 1.00 0.00 38 ALA A O 7
ATOM 6746 N N . GLN A 1 39 ? 6.734 -17.986 -4.131 1.00 0.00 39 GLN A N 7
ATOM 6747 C CA . GLN A 1 39 ? 5.816 -17.427 -3.145 1.00 0.00 39 GLN A CA 7
ATOM 6748 C C . GLN A 1 39 ? 6.229 -16.010 -2.759 1.00 0.00 39 GLN A C 7
ATOM 6749 O O . GLN A 1 39 ? 7.414 -15.723 -2.591 1.00 0.00 39 GLN A O 7
ATOM 6763 N N . ARG A 1 40 ? 5.244 -15.129 -2.621 1.00 0.00 40 ARG A N 7
ATOM 6764 C CA . ARG A 1 40 ? 5.505 -13.742 -2.256 1.00 0.00 40 ARG A CA 7
ATOM 6765 C C . ARG A 1 40 ? 5.096 -13.474 -0.811 1.00 0.00 40 ARG A C 7
ATOM 6766 O O . ARG A 1 40 ? 4.399 -14.277 -0.193 1.00 0.00 40 ARG A O 7
ATOM 6787 N N . GLY A 1 41 ? 5.536 -12.338 -0.278 1.00 0.00 41 GLY A N 7
ATOM 6788 C CA . GLY A 1 41 ? 5.207 -11.984 1.091 1.00 0.00 41 GLY A CA 7
ATOM 6789 C C . GLY A 1 41 ? 5.546 -10.543 1.414 1.00 0.00 41 GLY A C 7
ATOM 6790 O O . GLY A 1 41 ? 6.519 -9.994 0.896 1.00 0.00 41 GLY A O 7
ATOM 6794 N N . CYS A 1 42 ? 4.742 -9.926 2.273 1.00 0.00 42 CYS A N 7
ATOM 6795 C CA . CYS A 1 42 ? 4.959 -8.538 2.664 1.00 0.00 42 CYS A CA 7
ATOM 6796 C C . CYS A 1 42 ? 5.776 -8.457 3.951 1.00 0.00 42 CYS A C 7
ATOM 6797 O O . CYS A 1 42 ? 5.656 -9.312 4.829 1.00 0.00 42 CYS A O 7
ATOM 6804 N N . ALA A 1 43 ? 6.605 -7.424 4.055 1.00 0.00 43 ALA A N 7
ATOM 6805 C CA . ALA A 1 43 ? 7.439 -7.230 5.235 1.00 0.00 43 ALA A CA 7
ATOM 6806 C C . ALA A 1 43 ? 7.893 -5.779 5.353 1.00 0.00 43 ALA A C 7
ATOM 6807 O O . ALA A 1 43 ? 7.400 -4.903 4.642 1.00 0.00 43 ALA A O 7
ATOM 6814 N N . VAL A 1 44 ? 8.835 -5.530 6.257 1.00 0.00 44 VAL A N 7
ATOM 6815 C CA . VAL A 1 44 ? 9.356 -4.185 6.469 1.00 0.00 44 VAL A CA 7
ATOM 6816 C C . VAL A 1 44 ? 10.878 -4.166 6.386 1.00 0.00 44 VAL A C 7
ATOM 6817 O O . VAL A 1 44 ? 11.509 -3.133 6.610 1.00 0.00 44 VAL A O 7
ATOM 6830 N N . SER A 1 45 ? 11.462 -5.315 6.060 1.00 0.00 45 SER A N 7
ATOM 6831 C CA . SER A 1 45 ? 12.912 -5.431 5.950 1.00 0.00 45 SER A CA 7
ATOM 6832 C C . SER A 1 45 ? 13.295 -6.537 4.972 1.00 0.00 45 SER A C 7
ATOM 6833 O O . SER A 1 45 ? 12.896 -7.690 5.133 1.00 0.00 45 SER A O 7
ATOM 6841 N N . CYS A 1 46 ? 14.072 -6.176 3.956 1.00 0.00 46 CYS A N 7
ATOM 6842 C CA . CYS A 1 46 ? 14.511 -7.135 2.950 1.00 0.00 46 CYS A CA 7
ATOM 6843 C C . CYS A 1 46 ? 15.124 -8.369 3.605 1.00 0.00 46 CYS A C 7
ATOM 6844 O O . CYS A 1 46 ? 16.219 -8.325 4.166 1.00 0.00 46 CYS A O 7
ATOM 6851 N N . PRO A 1 47 ? 14.403 -9.498 3.534 1.00 0.00 47 PRO A N 7
ATOM 6852 C CA . PRO A 1 47 ? 14.857 -10.765 4.114 1.00 0.00 47 PRO A CA 7
ATOM 6853 C C . PRO A 1 47 ? 16.041 -11.358 3.358 1.00 0.00 47 PRO A C 7
ATOM 6854 O O . PRO A 1 47 ? 16.452 -10.838 2.320 1.00 0.00 47 PRO A O 7
ATOM 6865 N N . LYS A 1 48 ? 16.585 -12.450 3.883 1.00 0.00 48 LYS A N 7
ATOM 6866 C CA . LYS A 1 48 ? 17.722 -13.116 3.257 1.00 0.00 48 LYS A CA 7
ATOM 6867 C C . LYS A 1 48 ? 17.367 -14.547 2.868 1.00 0.00 48 LYS A C 7
ATOM 6868 O O . LYS A 1 48 ? 16.330 -15.072 3.273 1.00 0.00 48 LYS A O 7
ATOM 6887 N N . ALA A 1 49 ? 18.235 -15.174 2.081 1.00 0.00 49 ALA A N 7
ATOM 6888 C CA . ALA A 1 49 ? 18.014 -16.546 1.640 1.00 0.00 49 ALA A CA 7
ATOM 6889 C C . ALA A 1 49 ? 19.327 -17.213 1.244 1.00 0.00 49 ALA A C 7
ATOM 6890 O O . ALA A 1 49 ? 20.394 -16.605 1.326 1.00 0.00 49 ALA A O 7
ATOM 6897 N N . LYS A 1 50 ? 19.242 -18.468 0.816 1.00 0.00 50 LYS A N 7
ATOM 6898 C CA . LYS A 1 50 ? 20.422 -19.220 0.407 1.00 0.00 50 LYS A CA 7
ATOM 6899 C C . LYS A 1 50 ? 20.842 -18.844 -1.010 1.00 0.00 50 LYS A C 7
ATOM 6900 O O . LYS A 1 50 ? 20.062 -18.298 -1.791 1.00 0.00 50 LYS A O 7
ATOM 6919 N N . PRO A 1 51 ? 22.104 -19.143 -1.354 1.00 0.00 51 PRO A N 7
ATOM 6920 C CA . PRO A 1 51 ? 22.655 -18.847 -2.680 1.00 0.00 51 PRO A CA 7
ATOM 6921 C C . PRO A 1 51 ? 22.046 -19.724 -3.769 1.00 0.00 51 PRO A C 7
ATOM 6922 O O . PRO A 1 51 ? 22.203 -19.450 -4.958 1.00 0.00 51 PRO A O 7
ATOM 6933 N N . ASN A 1 52 ? 21.351 -20.778 -3.355 1.00 0.00 52 ASN A N 7
ATOM 6934 C CA . ASN A 1 52 ? 20.719 -21.695 -4.296 1.00 0.00 52 ASN A CA 7
ATOM 6935 C C . ASN A 1 52 ? 19.361 -21.164 -4.744 1.00 0.00 52 ASN A C 7
ATOM 6936 O O . ASN A 1 52 ? 19.062 -21.124 -5.937 1.00 0.00 52 ASN A O 7
ATOM 6947 N N . GLU A 1 53 ? 18.543 -20.757 -3.778 1.00 0.00 53 GLU A N 7
ATOM 6948 C CA . GLU A 1 53 ? 17.216 -20.229 -4.074 1.00 0.00 53 GLU A CA 7
ATOM 6949 C C . GLU A 1 53 ? 17.307 -18.816 -4.642 1.00 0.00 53 GLU A C 7
ATOM 6950 O O . GLU A 1 53 ? 18.397 -18.260 -4.786 1.00 0.00 53 GLU A O 7
ATOM 6962 N N . THR A 1 54 ? 16.154 -18.238 -4.965 1.00 0.00 54 THR A N 7
ATOM 6963 C CA . THR A 1 54 ? 16.103 -16.891 -5.519 1.00 0.00 54 THR A CA 7
ATOM 6964 C C . THR A 1 54 ? 15.136 -16.011 -4.735 1.00 0.00 54 THR A C 7
ATOM 6965 O O . THR A 1 54 ? 14.051 -16.450 -4.353 1.00 0.00 54 THR A O 7
ATOM 6976 N N . VAL A 1 55 ? 15.535 -14.765 -4.500 1.00 0.00 55 VAL A N 7
ATOM 6977 C CA . VAL A 1 55 ? 14.703 -13.822 -3.763 1.00 0.00 55 VAL A CA 7
ATOM 6978 C C . VAL A 1 55 ? 14.779 -12.427 -4.374 1.00 0.00 55 VAL A C 7
ATOM 6979 O O . VAL A 1 55 ? 15.828 -12.010 -4.863 1.00 0.00 55 VAL A O 7
ATOM 6992 N N . GLN A 1 56 ? 13.659 -11.712 -4.343 1.00 0.00 56 GLN A N 7
ATOM 6993 C CA . GLN A 1 56 ? 13.599 -10.363 -4.895 1.00 0.00 56 GLN A CA 7
ATOM 6994 C C . GLN A 1 56 ? 12.703 -9.467 -4.046 1.00 0.00 56 GLN A C 7
ATOM 6995 O O . GLN A 1 56 ? 11.482 -9.621 -4.039 1.00 0.00 56 GLN A O 7
ATOM 7009 N N . CYS A 1 57 ? 13.318 -8.530 -3.332 1.00 0.00 57 CYS A N 7
ATOM 7010 C CA . CYS A 1 57 ? 12.577 -7.609 -2.479 1.00 0.00 57 CYS A CA 7
ATOM 7011 C C . CYS A 1 57 ? 12.547 -6.209 -3.087 1.00 0.00 57 CYS A C 7
ATOM 7012 O O . CYS A 1 57 ? 13.530 -5.754 -3.673 1.00 0.00 57 CYS A O 7
ATOM 7019 N N . CYS A 1 58 ? 11.413 -5.532 -2.943 1.00 0.00 58 CYS A N 7
ATOM 7020 C CA . CYS A 1 58 ? 11.253 -4.185 -3.477 1.00 0.00 58 CYS A CA 7
ATOM 7021 C C . CYS A 1 58 ? 10.559 -3.278 -2.465 1.00 0.00 58 CYS A C 7
ATOM 7022 O O . CYS A 1 58 ? 9.728 -3.730 -1.678 1.00 0.00 58 CYS A O 7
ATOM 7029 N N . SER A 1 59 ? 10.907 -1.995 -2.492 1.00 0.00 59 SER A N 7
ATOM 7030 C CA . SER A 1 59 ? 10.321 -1.025 -1.575 1.00 0.00 59 SER A CA 7
ATOM 7031 C C . SER A 1 59 ? 9.824 0.204 -2.330 1.00 0.00 59 SER A C 7
ATOM 7032 O O . SER A 1 59 ? 10.278 1.323 -2.088 1.00 0.00 59 SER A O 7
ATOM 7040 N N . THR A 1 60 ? 8.886 -0.012 -3.247 1.00 0.00 60 THR A N 7
ATOM 7041 C CA . THR A 1 60 ? 8.326 1.075 -4.040 1.00 0.00 60 THR A CA 7
ATOM 7042 C C . THR A 1 60 ? 7.110 0.609 -4.831 1.00 0.00 60 THR A C 7
ATOM 7043 O O . THR A 1 60 ? 7.004 -0.563 -5.192 1.00 0.00 60 THR A O 7
ATOM 7054 N N . ASP A 1 61 ? 6.194 1.534 -5.098 1.00 0.00 61 ASP A N 7
ATOM 7055 C CA . ASP A 1 61 ? 4.985 1.218 -5.849 1.00 0.00 61 ASP A CA 7
ATOM 7056 C C . ASP A 1 61 ? 5.326 0.785 -7.272 1.00 0.00 61 ASP A C 7
ATOM 7057 O O . ASP A 1 61 ? 6.039 1.485 -7.991 1.00 0.00 61 ASP A O 7
ATOM 7066 N N . LYS A 1 62 ? 4.813 -0.374 -7.671 1.00 0.00 62 LYS A N 7
ATOM 7067 C CA . LYS A 1 62 ? 5.063 -0.901 -9.007 1.00 0.00 62 LYS A CA 7
ATOM 7068 C C . LYS A 1 62 ? 6.544 -1.210 -9.203 1.00 0.00 62 LYS A C 7
ATOM 7069 O O . LYS A 1 62 ? 7.039 -1.237 -10.330 1.00 0.00 62 LYS A O 7
ATOM 7088 N N . CYS A 1 63 ? 7.245 -1.444 -8.099 1.00 0.00 63 CYS A N 7
ATOM 7089 C CA . CYS A 1 63 ? 8.669 -1.752 -8.148 1.00 0.00 63 CYS A CA 7
ATOM 7090 C C . CYS A 1 63 ? 8.896 -3.248 -8.348 1.00 0.00 63 CYS A C 7
ATOM 7091 O O . CYS A 1 63 ? 9.526 -3.666 -9.318 1.00 0.00 63 CYS A O 7
ATOM 7098 N N . ASN A 1 64 ? 8.376 -4.048 -7.423 1.00 0.00 64 ASN A N 7
ATOM 7099 C CA . ASN A 1 64 ? 8.522 -5.497 -7.497 1.00 0.00 64 ASN A CA 7
ATOM 7100 C C . ASN A 1 64 ? 8.074 -6.020 -8.859 1.00 0.00 64 ASN A C 7
ATOM 7101 O O . ASN A 1 64 ? 6.892 -5.967 -9.199 1.00 0.00 64 ASN A O 7
ATOM 7112 N N . LYS A 1 65 ? 9.027 -6.526 -9.635 1.00 0.00 65 LYS A N 7
ATOM 7113 C CA . LYS A 1 65 ? 8.733 -7.060 -10.959 1.00 0.00 65 LYS A CA 7
ATOM 7114 C C . LYS A 1 65 ? 8.743 -8.585 -10.944 1.00 0.00 65 LYS A C 7
ATOM 7115 O O . LYS A 1 65 ? 9.758 -9.206 -10.627 1.00 0.00 65 LYS A O 7
ATOM 7134 N N . LEU A 1 1 ? 0.683 1.118 -0.558 1.00 0.00 1 LEU A N 8
ATOM 7135 C CA . LEU A 1 1 ? 1.656 0.749 -1.580 1.00 0.00 1 LEU A CA 8
ATOM 7136 C C . LEU A 1 1 ? 1.114 -0.364 -2.472 1.00 0.00 1 LEU A C 8
ATOM 7137 O O . LEU A 1 1 ? 0.438 -1.279 -2.000 1.00 0.00 1 LEU A O 8
ATOM 7153 N N . THR A 1 2 ? 1.417 -0.281 -3.764 1.00 0.00 2 THR A N 8
ATOM 7154 C CA . THR A 1 2 ? 0.962 -1.280 -4.721 1.00 0.00 2 THR A CA 8
ATOM 7155 C C . THR A 1 2 ? 2.141 -1.986 -5.381 1.00 0.00 2 THR A C 8
ATOM 7156 O O . THR A 1 2 ? 3.035 -1.342 -5.930 1.00 0.00 2 THR A O 8
ATOM 7167 N N . CYS A 1 3 ? 2.136 -3.314 -5.326 1.00 0.00 3 CYS A N 8
ATOM 7168 C CA . CYS A 1 3 ? 3.204 -4.108 -5.919 1.00 0.00 3 CYS A CA 8
ATOM 7169 C C . CYS A 1 3 ? 2.638 -5.320 -6.654 1.00 0.00 3 CYS A C 8
ATOM 7170 O O . CYS A 1 3 ? 1.650 -5.916 -6.222 1.00 0.00 3 CYS A O 8
ATOM 7177 N N . LEU A 1 4 ? 3.270 -5.679 -7.766 1.00 0.00 4 LEU A N 8
ATOM 7178 C CA . LEU A 1 4 ? 2.830 -6.820 -8.561 1.00 0.00 4 LEU A CA 8
ATOM 7179 C C . LEU A 1 4 ? 3.137 -8.133 -7.847 1.00 0.00 4 LEU A C 8
ATOM 7180 O O . LEU A 1 4 ? 4.109 -8.230 -7.097 1.00 0.00 4 LEU A O 8
ATOM 7196 N N . ILE A 1 5 ? 2.305 -9.140 -8.088 1.00 0.00 5 ILE A N 8
ATOM 7197 C CA . ILE A 1 5 ? 2.490 -10.447 -7.470 1.00 0.00 5 ILE A CA 8
ATOM 7198 C C . ILE A 1 5 ? 1.841 -11.546 -8.305 1.00 0.00 5 ILE A C 8
ATOM 7199 O O . ILE A 1 5 ? 0.720 -11.392 -8.791 1.00 0.00 5 ILE A O 8
ATOM 7215 N N . CYS A 1 6 ? 2.552 -12.657 -8.466 1.00 0.00 6 CYS A N 8
ATOM 7216 C CA . CYS A 1 6 ? 2.046 -13.783 -9.241 1.00 0.00 6 CYS A CA 8
ATOM 7217 C C . CYS A 1 6 ? 3.129 -14.841 -9.434 1.00 0.00 6 CYS A C 8
ATOM 7218 O O . CYS A 1 6 ? 4.160 -14.602 -10.064 1.00 0.00 6 CYS A O 8
ATOM 7225 N N . PRO A 1 7 ? 2.892 -16.039 -8.879 1.00 0.00 7 PRO A N 8
ATOM 7226 C CA . PRO A 1 7 ? 3.834 -17.157 -8.976 1.00 0.00 7 PRO A CA 8
ATOM 7227 C C . PRO A 1 7 ? 3.921 -17.720 -10.391 1.00 0.00 7 PRO A C 8
ATOM 7228 O O . PRO A 1 7 ? 3.181 -18.635 -10.750 1.00 0.00 7 PRO A O 8
ATOM 7239 N N . GLU A 1 8 ? 4.830 -17.168 -11.188 1.00 0.00 8 GLU A N 8
ATOM 7240 C CA . GLU A 1 8 ? 5.013 -17.616 -12.564 1.00 0.00 8 GLU A CA 8
ATOM 7241 C C . GLU A 1 8 ? 6.177 -16.884 -13.225 1.00 0.00 8 GLU A C 8
ATOM 7242 O O . GLU A 1 8 ? 6.561 -15.794 -12.801 1.00 0.00 8 GLU A O 8
ATOM 7254 N N . LYS A 1 9 ? 6.735 -17.491 -14.267 1.00 0.00 9 LYS A N 8
ATOM 7255 C CA . LYS A 1 9 ? 7.854 -16.898 -14.989 1.00 0.00 9 LYS A CA 8
ATOM 7256 C C . LYS A 1 9 ? 7.419 -15.635 -15.725 1.00 0.00 9 LYS A C 8
ATOM 7257 O O . LYS A 1 9 ? 8.131 -14.630 -15.727 1.00 0.00 9 LYS A O 8
ATOM 7276 N N . ASP A 1 10 ? 6.247 -15.693 -16.348 1.00 0.00 10 ASP A N 8
ATOM 7277 C CA . ASP A 1 10 ? 5.717 -14.552 -17.085 1.00 0.00 10 ASP A CA 8
ATOM 7278 C C . ASP A 1 10 ? 4.295 -14.228 -16.635 1.00 0.00 10 ASP A C 8
ATOM 7279 O O . ASP A 1 10 ? 3.323 -14.663 -17.253 1.00 0.00 10 ASP A O 8
ATOM 7288 N N . CYS A 1 11 ? 4.182 -13.462 -15.555 1.00 0.00 11 CYS A N 8
ATOM 7289 C CA . CYS A 1 11 ? 2.881 -13.080 -15.021 1.00 0.00 11 CYS A CA 8
ATOM 7290 C C . CYS A 1 11 ? 3.037 -12.181 -13.798 1.00 0.00 11 CYS A C 8
ATOM 7291 O O . CYS A 1 11 ? 3.903 -12.411 -12.954 1.00 0.00 11 CYS A O 8
ATOM 7298 N N . GLN A 1 12 ? 2.193 -11.158 -13.710 1.00 0.00 12 GLN A N 8
ATOM 7299 C CA . GLN A 1 12 ? 2.238 -10.225 -12.591 1.00 0.00 12 GLN A CA 8
ATOM 7300 C C . GLN A 1 12 ? 0.856 -9.643 -12.312 1.00 0.00 12 GLN A C 8
ATOM 7301 O O . GLN A 1 12 ? 0.190 -9.136 -13.214 1.00 0.00 12 GLN A O 8
ATOM 7315 N N . LYS A 1 13 ? 0.431 -9.720 -11.055 1.00 0.00 13 LYS A N 8
ATOM 7316 C CA . LYS A 1 13 ? -0.872 -9.200 -10.655 1.00 0.00 13 LYS A CA 8
ATOM 7317 C C . LYS A 1 13 ? -0.725 -8.152 -9.557 1.00 0.00 13 LYS A C 8
ATOM 7318 O O . LYS A 1 13 ? -0.327 -8.465 -8.435 1.00 0.00 13 LYS A O 8
ATOM 7337 N N . VAL A 1 14 ? -1.050 -6.906 -9.887 1.00 0.00 14 VAL A N 8
ATOM 7338 C CA . VAL A 1 14 ? -0.957 -5.812 -8.929 1.00 0.00 14 VAL A CA 8
ATOM 7339 C C . VAL A 1 14 ? -1.685 -6.153 -7.633 1.00 0.00 14 VAL A C 8
ATOM 7340 O O . VAL A 1 14 ? -2.798 -6.679 -7.654 1.00 0.00 14 VAL A O 8
ATOM 7353 N N . HIS A 1 15 ? -1.049 -5.850 -6.506 1.00 0.00 15 HIS A N 8
ATOM 7354 C CA . HIS A 1 15 ? -1.637 -6.123 -5.199 1.00 0.00 15 HIS A CA 8
ATOM 7355 C C . HIS A 1 15 ? -1.172 -5.098 -4.169 1.00 0.00 15 HIS A C 8
ATOM 7356 O O . HIS A 1 15 ? 0.026 -4.859 -4.011 1.00 0.00 15 HIS A O 8
ATOM 7370 N N . THR A 1 16 ? -2.127 -4.493 -3.470 1.00 0.00 16 THR A N 8
ATOM 7371 C CA . THR A 1 16 ? -1.816 -3.493 -2.457 1.00 0.00 16 THR A CA 8
ATOM 7372 C C . THR A 1 16 ? -1.363 -4.148 -1.158 1.00 0.00 16 THR A C 8
ATOM 7373 O O . THR A 1 16 ? -2.082 -4.960 -0.576 1.00 0.00 16 THR A O 8
ATOM 7384 N N . CYS A 1 17 ? -0.165 -3.791 -0.707 1.00 0.00 17 CYS A N 8
ATOM 7385 C CA . CYS A 1 17 ? 0.386 -4.344 0.525 1.00 0.00 17 CYS A CA 8
ATOM 7386 C C . CYS A 1 17 ? -0.419 -3.882 1.736 1.00 0.00 17 CYS A C 8
ATOM 7387 O O . CYS A 1 17 ? -0.843 -2.729 1.809 1.00 0.00 17 CYS A O 8
ATOM 7394 N N . ARG A 1 18 ? -0.625 -4.790 2.684 1.00 0.00 18 ARG A N 8
ATOM 7395 C CA . ARG A 1 18 ? -1.380 -4.477 3.891 1.00 0.00 18 ARG A CA 8
ATOM 7396 C C . ARG A 1 18 ? -0.773 -3.278 4.615 1.00 0.00 18 ARG A C 8
ATOM 7397 O O . ARG A 1 18 ? 0.259 -2.750 4.204 1.00 0.00 18 ARG A O 8
ATOM 7418 N N . ASN A 1 19 ? -1.422 -2.855 5.695 1.00 0.00 19 ASN A N 8
ATOM 7419 C CA . ASN A 1 19 ? -0.947 -1.719 6.476 1.00 0.00 19 ASN A CA 8
ATOM 7420 C C . ASN A 1 19 ? 0.312 -2.084 7.257 1.00 0.00 19 ASN A C 8
ATOM 7421 O O . ASN A 1 19 ? 1.306 -1.359 7.224 1.00 0.00 19 ASN A O 8
ATOM 7432 N N . GLU A 1 20 ? 0.261 -3.212 7.958 1.00 0.00 20 GLU A N 8
ATOM 7433 C CA . GLU A 1 20 ? 1.397 -3.672 8.748 1.00 0.00 20 GLU A CA 8
ATOM 7434 C C . GLU A 1 20 ? 2.662 -3.732 7.897 1.00 0.00 20 GLU A C 8
ATOM 7435 O O . GLU A 1 20 ? 3.723 -3.266 8.311 1.00 0.00 20 GLU A O 8
ATOM 7447 N N . GLU A 1 21 ? 2.540 -4.309 6.705 1.00 0.00 21 GLU A N 8
ATOM 7448 C CA . GLU A 1 21 ? 3.674 -4.432 5.797 1.00 0.00 21 GLU A CA 8
ATOM 7449 C C . GLU A 1 21 ? 3.736 -3.243 4.841 1.00 0.00 21 GLU A C 8
ATOM 7450 O O . GLU A 1 21 ? 2.838 -2.401 4.820 1.00 0.00 21 GLU A O 8
ATOM 7462 N N . LYS A 1 22 ? 4.803 -3.181 4.052 1.00 0.00 22 LYS A N 8
ATOM 7463 C CA . LYS A 1 22 ? 4.984 -2.098 3.093 1.00 0.00 22 LYS A CA 8
ATOM 7464 C C . LYS A 1 22 ? 5.729 -2.587 1.855 1.00 0.00 22 LYS A C 8
ATOM 7465 O O . LYS A 1 22 ? 5.357 -2.261 0.727 1.00 0.00 22 LYS A O 8
ATOM 7484 N N . ILE A 1 23 ? 6.780 -3.370 2.073 1.00 0.00 23 ILE A N 8
ATOM 7485 C CA . ILE A 1 23 ? 7.574 -3.905 0.974 1.00 0.00 23 ILE A CA 8
ATOM 7486 C C . ILE A 1 23 ? 7.036 -5.256 0.514 1.00 0.00 23 ILE A C 8
ATOM 7487 O O . ILE A 1 23 ? 6.259 -5.900 1.219 1.00 0.00 23 ILE A O 8
ATOM 7503 N N . CYS A 1 24 ? 7.456 -5.681 -0.673 1.00 0.00 24 CYS A N 8
ATOM 7504 C CA . CYS A 1 24 ? 7.019 -6.956 -1.229 1.00 0.00 24 CYS A CA 8
ATOM 7505 C C . CYS A 1 24 ? 8.207 -7.755 -1.756 1.00 0.00 24 CYS A C 8
ATOM 7506 O O . CYS A 1 24 ? 8.998 -7.256 -2.557 1.00 0.00 24 CYS A O 8
ATOM 7513 N N . VAL A 1 25 ? 8.325 -8.999 -1.302 1.00 0.00 25 VAL A N 8
ATOM 7514 C CA . VAL A 1 25 ? 9.415 -9.868 -1.729 1.00 0.00 25 VAL A CA 8
ATOM 7515 C C . VAL A 1 25 ? 8.905 -11.266 -2.062 1.00 0.00 25 VAL A C 8
ATOM 7516 O O . VAL A 1 25 ? 7.949 -11.751 -1.457 1.00 0.00 25 VAL A O 8
ATOM 7529 N N . LYS A 1 26 ? 9.549 -11.910 -3.030 1.00 0.00 26 LYS A N 8
ATOM 7530 C CA . LYS A 1 26 ? 9.163 -13.253 -3.444 1.00 0.00 26 LYS A CA 8
ATOM 7531 C C . LYS A 1 26 ? 10.389 -14.146 -3.605 1.00 0.00 26 LYS A C 8
ATOM 7532 O O . LYS A 1 26 ? 11.460 -13.681 -3.996 1.00 0.00 26 LYS A O 8
ATOM 7551 N N . ARG A 1 27 ? 10.225 -15.430 -3.303 1.00 0.00 27 ARG A N 8
ATOM 7552 C CA . ARG A 1 27 ? 11.319 -16.387 -3.415 1.00 0.00 27 ARG A CA 8
ATOM 7553 C C . ARG A 1 27 ? 10.877 -17.629 -4.184 1.00 0.00 27 ARG A C 8
ATOM 7554 O O . ARG A 1 27 ? 9.772 -18.135 -3.986 1.00 0.00 27 ARG A O 8
ATOM 7575 N N . PHE A 1 28 ? 11.748 -18.116 -5.062 1.00 0.00 28 PHE A N 8
ATOM 7576 C CA . PHE A 1 28 ? 11.448 -19.298 -5.862 1.00 0.00 28 PHE A CA 8
ATOM 7577 C C . PHE A 1 28 ? 12.673 -20.200 -5.979 1.00 0.00 28 PHE A C 8
ATOM 7578 O O . PHE A 1 28 ? 13.805 -19.756 -5.791 1.00 0.00 28 PHE A O 8
ATOM 7595 N N . TYR A 1 29 ? 12.437 -21.470 -6.291 1.00 0.00 29 TYR A N 8
ATOM 7596 C CA . TYR A 1 29 ? 13.519 -22.437 -6.431 1.00 0.00 29 TYR A CA 8
ATOM 7597 C C . TYR A 1 29 ? 13.315 -23.309 -7.666 1.00 0.00 29 TYR A C 8
ATOM 7598 O O . TYR A 1 29 ? 12.215 -23.803 -7.915 1.00 0.00 29 TYR A O 8
ATOM 7616 N N . ASP A 1 30 ? 14.382 -23.493 -8.435 1.00 0.00 30 ASP A N 8
ATOM 7617 C CA . ASP A 1 30 ? 14.322 -24.306 -9.644 1.00 0.00 30 ASP A CA 8
ATOM 7618 C C . ASP A 1 30 ? 15.683 -24.925 -9.950 1.00 0.00 30 ASP A C 8
ATOM 7619 O O . ASP A 1 30 ? 16.625 -24.225 -10.323 1.00 0.00 30 ASP A O 8
ATOM 7628 N N . LYS A 1 31 ? 15.779 -26.240 -9.790 1.00 0.00 31 LYS A N 8
ATOM 7629 C CA . LYS A 1 31 ? 17.023 -26.954 -10.049 1.00 0.00 31 LYS A CA 8
ATOM 7630 C C . LYS A 1 31 ? 16.756 -28.264 -10.784 1.00 0.00 31 LYS A C 8
ATOM 7631 O O . LYS A 1 31 ? 17.586 -29.172 -10.775 1.00 0.00 31 LYS A O 8
ATOM 7650 N N . ASN A 1 32 ? 15.593 -28.353 -11.420 1.00 0.00 32 ASN A N 8
ATOM 7651 C CA . ASN A 1 32 ? 15.217 -29.552 -12.162 1.00 0.00 32 ASN A CA 8
ATOM 7652 C C . ASN A 1 32 ? 13.875 -29.361 -12.861 1.00 0.00 32 ASN A C 8
ATOM 7653 O O . ASN A 1 32 ? 13.157 -28.398 -12.593 1.00 0.00 32 ASN A O 8
ATOM 7664 N N . GLN A 1 33 ? 13.543 -30.285 -13.756 1.00 0.00 33 GLN A N 8
ATOM 7665 C CA . GLN A 1 33 ? 12.287 -30.218 -14.493 1.00 0.00 33 GLN A CA 8
ATOM 7666 C C . GLN A 1 33 ? 11.107 -30.045 -13.543 1.00 0.00 33 GLN A C 8
ATOM 7667 O O . GLN A 1 33 ? 10.202 -29.249 -13.798 1.00 0.00 33 GLN A O 8
ATOM 7681 N N . LEU A 1 34 ? 11.121 -30.796 -12.447 1.00 0.00 34 LEU A N 8
ATOM 7682 C CA . LEU A 1 34 ? 10.052 -30.726 -11.458 1.00 0.00 34 LEU A CA 8
ATOM 7683 C C . LEU A 1 34 ? 10.552 -30.104 -10.158 1.00 0.00 34 LEU A C 8
ATOM 7684 O O . LEU A 1 34 ? 11.189 -30.770 -9.344 1.00 0.00 34 LEU A O 8
ATOM 7700 N N . GLY A 1 35 ? 10.256 -28.821 -9.970 1.00 0.00 35 GLY A N 8
ATOM 7701 C CA . GLY A 1 35 ? 10.682 -28.131 -8.766 1.00 0.00 35 GLY A CA 8
ATOM 7702 C C . GLY A 1 35 ? 10.465 -26.633 -8.849 1.00 0.00 35 GLY A C 8
ATOM 7703 O O . GLY A 1 35 ? 10.306 -25.964 -7.828 1.00 0.00 35 GLY A O 8
ATOM 7707 N N . TRP A 1 36 ? 10.459 -26.104 -10.068 1.00 0.00 36 TRP A N 8
ATOM 7708 C CA . TRP A 1 36 ? 10.262 -24.675 -10.280 1.00 0.00 36 TRP A CA 8
ATOM 7709 C C . TRP A 1 36 ? 9.018 -24.183 -9.548 1.00 0.00 36 TRP A C 8
ATOM 7710 O O . TRP A 1 36 ? 7.894 -24.394 -10.003 1.00 0.00 36 TRP A O 8
ATOM 7731 N N . ARG A 1 37 ? 9.227 -23.526 -8.412 1.00 0.00 37 ARG A N 8
ATOM 7732 C CA . ARG A 1 37 ? 8.122 -23.004 -7.616 1.00 0.00 37 ARG A CA 8
ATOM 7733 C C . ARG A 1 37 ? 8.466 -21.634 -7.039 1.00 0.00 37 ARG A C 8
ATOM 7734 O O . ARG A 1 37 ? 9.590 -21.402 -6.594 1.00 0.00 37 ARG A O 8
ATOM 7755 N N . ALA A 1 38 ? 7.492 -20.731 -7.051 1.00 0.00 38 ALA A N 8
ATOM 7756 C CA . ALA A 1 38 ? 7.691 -19.385 -6.527 1.00 0.00 38 ALA A CA 8
ATOM 7757 C C . ALA A 1 38 ? 6.681 -19.067 -5.431 1.00 0.00 38 ALA A C 8
ATOM 7758 O O . ALA A 1 38 ? 5.609 -19.669 -5.369 1.00 0.00 38 ALA A O 8
ATOM 7765 N N . GLN A 1 39 ? 7.030 -18.119 -4.567 1.00 0.00 39 GLN A N 8
ATOM 7766 C CA . GLN A 1 39 ? 6.153 -17.723 -3.472 1.00 0.00 39 GLN A CA 8
ATOM 7767 C C . GLN A 1 39 ? 6.394 -16.270 -3.07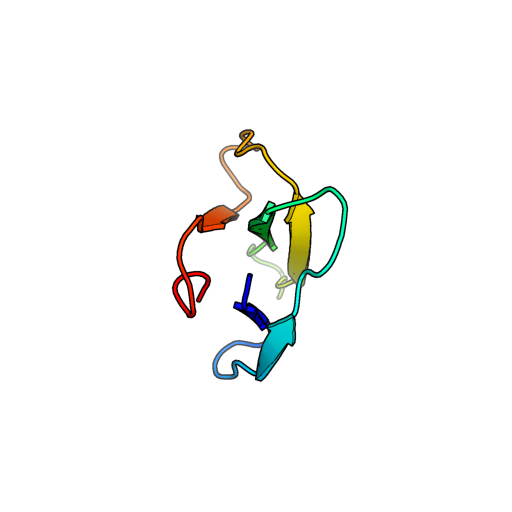9 1.00 0.00 39 GLN A C 8
ATOM 7768 O O . GLN A 1 39 ? 7.477 -15.914 -2.612 1.00 0.00 39 GLN A O 8
ATOM 7782 N N . ARG A 1 40 ? 5.380 -15.433 -3.272 1.00 0.00 40 ARG A N 8
ATOM 7783 C CA . ARG A 1 40 ? 5.483 -14.017 -2.939 1.00 0.00 40 ARG A CA 8
ATOM 7784 C C . ARG A 1 40 ? 4.972 -13.752 -1.526 1.00 0.00 40 ARG A C 8
ATOM 7785 O O . ARG A 1 40 ? 4.248 -14.566 -0.954 1.00 0.00 40 ARG A O 8
ATOM 7806 N N . GLY A 1 41 ? 5.355 -12.608 -0.969 1.00 0.00 41 GLY A N 8
ATOM 7807 C CA . GLY A 1 41 ? 4.927 -12.256 0.373 1.00 0.00 41 GLY A CA 8
ATOM 7808 C C . GLY A 1 41 ? 5.304 -10.837 0.748 1.00 0.00 41 GLY A C 8
ATOM 7809 O O . GLY A 1 41 ? 6.365 -10.345 0.362 1.00 0.00 41 GLY A O 8
ATOM 7813 N N . CYS A 1 42 ? 4.432 -10.175 1.502 1.00 0.00 42 CYS A N 8
ATOM 7814 C CA . CYS A 1 42 ? 4.677 -8.802 1.928 1.00 0.00 42 CYS A CA 8
ATOM 7815 C C . CYS A 1 42 ? 5.505 -8.770 3.209 1.00 0.00 42 CYS A C 8
ATOM 7816 O O . CYS A 1 42 ? 5.662 -9.786 3.885 1.00 0.00 42 CYS A O 8
ATOM 7823 N N . ALA A 1 43 ? 6.034 -7.595 3.536 1.00 0.00 43 ALA A N 8
ATOM 7824 C CA . ALA A 1 43 ? 6.844 -7.429 4.736 1.00 0.00 43 ALA A CA 8
ATOM 7825 C C . ALA A 1 43 ? 7.295 -5.981 4.898 1.00 0.00 43 ALA A C 8
ATOM 7826 O O . ALA A 1 43 ? 6.810 -5.088 4.204 1.00 0.00 43 ALA A O 8
ATOM 7833 N N . VAL A 1 44 ? 8.226 -5.756 5.820 1.00 0.00 44 VAL A N 8
ATOM 7834 C CA . VAL A 1 44 ? 8.742 -4.416 6.073 1.00 0.00 44 VAL A CA 8
ATOM 7835 C C . VAL A 1 44 ? 10.267 -4.405 6.070 1.00 0.00 44 VAL A C 8
ATOM 7836 O O . VAL A 1 44 ? 10.891 -3.379 6.340 1.00 0.00 44 VAL A O 8
ATOM 7849 N N . SER A 1 45 ? 10.861 -5.554 5.762 1.00 0.00 45 SER A N 8
ATOM 7850 C CA . SER A 1 45 ? 12.313 -5.678 5.726 1.00 0.00 45 SER A CA 8
ATOM 7851 C C . SER A 1 45 ? 12.739 -6.812 4.798 1.00 0.00 45 SER A C 8
ATOM 7852 O O . SER A 1 45 ? 12.328 -7.960 4.973 1.00 0.00 45 SER A O 8
ATOM 7860 N N . CYS A 1 46 ? 13.565 -6.482 3.811 1.00 0.00 46 CYS A N 8
ATOM 7861 C CA . CYS A 1 46 ? 14.047 -7.470 2.854 1.00 0.00 46 CYS A CA 8
ATOM 7862 C C . CYS A 1 46 ? 14.721 -8.637 3.570 1.00 0.00 46 CYS A C 8
ATOM 7863 O O . CYS A 1 46 ? 15.798 -8.503 4.151 1.00 0.00 46 CYS A O 8
ATOM 7870 N N . PRO A 1 47 ? 14.072 -9.810 3.529 1.00 0.00 47 PRO A N 8
ATOM 7871 C CA . PRO A 1 47 ? 14.589 -11.024 4.168 1.00 0.00 47 PRO A CA 8
ATOM 7872 C C . PRO A 1 47 ? 15.824 -11.570 3.460 1.00 0.00 47 PRO A C 8
ATOM 7873 O O . PRO A 1 47 ? 16.338 -10.958 2.523 1.00 0.00 47 PRO A O 8
ATOM 7884 N N . LYS A 1 48 ? 16.297 -12.727 3.912 1.00 0.00 48 LYS A N 8
ATOM 7885 C CA . LYS A 1 48 ? 17.471 -13.358 3.322 1.00 0.00 48 LYS A CA 8
ATOM 7886 C C . LYS A 1 48 ? 17.162 -14.788 2.891 1.00 0.00 48 LYS A C 8
ATOM 7887 O O . LYS A 1 48 ? 16.112 -15.334 3.229 1.00 0.00 48 LYS A O 8
ATOM 7906 N N . ALA A 1 49 ? 18.082 -15.389 2.145 1.00 0.00 49 ALA A N 8
ATOM 7907 C CA . ALA A 1 49 ? 17.909 -16.756 1.671 1.00 0.00 49 ALA A CA 8
ATOM 7908 C C . ALA A 1 49 ? 19.252 -17.397 1.338 1.00 0.00 49 ALA A C 8
ATOM 7909 O O . ALA A 1 49 ? 20.308 -16.809 1.575 1.00 0.00 49 ALA A O 8
ATOM 7916 N N . LYS A 1 50 ? 19.206 -18.605 0.786 1.00 0.00 50 LYS A N 8
ATOM 7917 C CA . LYS A 1 50 ? 20.418 -19.326 0.419 1.00 0.00 50 LYS A CA 8
ATOM 7918 C C . LYS A 1 50 ? 20.911 -18.895 -0.959 1.00 0.00 50 LYS A C 8
ATOM 7919 O O . LYS A 1 50 ? 20.168 -18.331 -1.762 1.00 0.00 50 LYS A O 8
ATOM 7938 N N . PRO A 1 51 ? 22.194 -19.166 -1.241 1.00 0.00 51 PRO A N 8
ATOM 7939 C CA . PRO A 1 51 ? 22.814 -18.816 -2.522 1.00 0.00 51 PRO A CA 8
ATOM 7940 C C . PRO A 1 51 ? 22.280 -19.661 -3.674 1.00 0.00 51 PRO A C 8
ATOM 7941 O O . PRO A 1 51 ? 22.493 -19.339 -4.842 1.00 0.00 51 PRO A O 8
ATOM 7952 N N . ASN A 1 52 ? 21.586 -20.743 -3.336 1.00 0.00 52 ASN A N 8
ATOM 7953 C CA . ASN A 1 52 ? 21.021 -21.634 -4.343 1.00 0.00 52 ASN A CA 8
ATOM 7954 C C . ASN A 1 52 ? 19.665 -21.125 -4.822 1.00 0.00 52 ASN A C 8
ATOM 7955 O O . ASN A 1 52 ? 19.411 -21.042 -6.023 1.00 0.00 52 ASN A O 8
ATOM 7966 N N . GLU A 1 53 ? 18.798 -20.784 -3.873 1.00 0.00 53 GLU A N 8
ATOM 7967 C CA . GLU A 1 53 ? 17.468 -20.283 -4.198 1.00 0.00 53 GLU A CA 8
ATOM 7968 C C . GLU A 1 53 ? 17.539 -18.850 -4.717 1.00 0.00 53 GLU A C 8
ATOM 7969 O O . GLU A 1 53 ? 18.615 -18.256 -4.791 1.00 0.00 53 GLU A O 8
ATOM 7981 N N . THR A 1 54 ? 16.383 -18.300 -5.078 1.00 0.00 54 THR A N 8
ATOM 7982 C CA . THR A 1 54 ? 16.313 -16.938 -5.592 1.00 0.00 54 THR A CA 8
ATOM 7983 C C . THR A 1 54 ? 15.298 -16.108 -4.814 1.00 0.00 54 THR A C 8
ATOM 7984 O O . THR A 1 54 ? 14.220 -16.592 -4.468 1.00 0.00 54 THR A O 8
ATOM 7995 N N . VAL A 1 55 ? 15.649 -14.855 -4.541 1.00 0.00 55 VAL A N 8
ATOM 7996 C CA . VAL A 1 55 ? 14.767 -13.957 -3.805 1.00 0.00 55 VAL A CA 8
ATOM 7997 C C . VAL A 1 55 ? 14.818 -12.546 -4.378 1.00 0.00 55 VAL A C 8
ATOM 7998 O O . VAL A 1 55 ? 15.895 -12.012 -4.642 1.00 0.00 55 VAL A O 8
ATOM 8011 N N . GLN A 1 56 ? 13.646 -11.947 -4.567 1.00 0.00 56 GLN A N 8
ATOM 8012 C CA . GLN A 1 56 ? 13.558 -10.596 -5.109 1.00 0.00 56 GLN A CA 8
ATOM 8013 C C . GLN A 1 56 ? 12.633 -9.729 -4.262 1.00 0.00 56 GLN A C 8
ATOM 8014 O O . GLN A 1 56 ? 11.421 -9.946 -4.226 1.00 0.00 56 GLN A O 8
ATOM 8028 N N . CYS A 1 57 ? 13.212 -8.746 -3.580 1.00 0.00 57 CYS A N 8
ATOM 8029 C CA . CYS A 1 57 ? 12.440 -7.846 -2.731 1.00 0.00 57 CYS A CA 8
ATOM 8030 C C . CYS A 1 57 ? 12.403 -6.440 -3.323 1.00 0.00 57 CYS A C 8
ATOM 8031 O O . CYS A 1 57 ? 13.340 -6.013 -3.998 1.00 0.00 57 CYS A O 8
ATOM 8038 N N . CYS A 1 58 ? 11.313 -5.724 -3.065 1.00 0.00 58 CYS A N 8
ATOM 8039 C CA . CYS A 1 58 ? 11.151 -4.367 -3.570 1.00 0.00 58 CYS A CA 8
ATOM 8040 C C . CYS A 1 58 ? 10.479 -3.475 -2.530 1.00 0.00 58 CYS A C 8
ATOM 8041 O O . CYS A 1 58 ? 9.650 -3.936 -1.746 1.00 0.00 58 CYS A O 8
ATOM 8048 N N . SER A 1 59 ? 10.843 -2.197 -2.531 1.00 0.00 59 SER A N 8
ATOM 8049 C CA . SER A 1 59 ? 10.278 -1.241 -1.586 1.00 0.00 59 SER A CA 8
ATOM 8050 C C . SER A 1 59 ? 9.718 -0.023 -2.314 1.00 0.00 59 SER A C 8
ATOM 8051 O O . SER A 1 59 ? 9.800 1.103 -1.821 1.00 0.00 59 SER A O 8
ATOM 8059 N N . THR A 1 60 ? 9.148 -0.255 -3.493 1.00 0.00 60 THR A N 8
ATOM 8060 C CA . THR A 1 60 ? 8.576 0.821 -4.291 1.00 0.00 60 THR A CA 8
ATOM 8061 C C . THR A 1 60 ? 7.303 0.367 -4.995 1.00 0.00 60 THR A C 8
ATOM 8062 O O . THR A 1 60 ? 7.055 -0.831 -5.138 1.00 0.00 60 THR A O 8
ATOM 8073 N N . ASP A 1 61 ? 6.499 1.329 -5.434 1.00 0.00 61 ASP A N 8
ATOM 8074 C CA . ASP A 1 61 ? 5.252 1.027 -6.126 1.00 0.00 61 ASP A CA 8
ATOM 8075 C C . ASP A 1 61 ? 5.524 0.485 -7.526 1.00 0.00 61 ASP A C 8
ATOM 8076 O O . ASP A 1 61 ? 6.311 1.055 -8.282 1.00 0.00 61 ASP A O 8
ATOM 8085 N N . LYS A 1 62 ? 4.868 -0.620 -7.864 1.00 0.00 62 LYS A N 8
ATOM 8086 C CA . LYS A 1 62 ? 5.038 -1.240 -9.173 1.00 0.00 62 LYS A CA 8
ATOM 8087 C C . LYS A 1 62 ? 6.473 -1.718 -9.366 1.00 0.00 62 LYS A C 8
ATOM 8088 O O . LYS A 1 62 ? 6.919 -1.939 -10.493 1.00 0.00 62 LYS A O 8
ATOM 8107 N N . CYS A 1 63 ? 7.193 -1.877 -8.260 1.00 0.00 63 CYS A N 8
ATOM 8108 C CA . CYS A 1 63 ? 8.578 -2.330 -8.308 1.00 0.00 63 CYS A CA 8
ATOM 8109 C C . CYS A 1 63 ? 8.654 -3.854 -8.274 1.00 0.00 63 CYS A C 8
ATOM 8110 O O . CYS A 1 63 ? 9.319 -4.471 -9.104 1.00 0.00 63 CYS A O 8
ATOM 8117 N N . ASN A 1 64 ? 7.966 -4.454 -7.308 1.00 0.00 64 ASN A N 8
ATOM 8118 C CA . ASN A 1 64 ? 7.955 -5.905 -7.165 1.00 0.00 64 ASN A CA 8
ATOM 8119 C C . ASN A 1 64 ? 7.579 -6.578 -8.482 1.00 0.00 64 ASN A C 8
ATOM 8120 O O . ASN A 1 64 ? 6.434 -6.503 -8.926 1.00 0.00 64 ASN A O 8
ATOM 8131 N N . LYS A 1 65 ? 8.553 -7.238 -9.101 1.00 0.00 65 LYS A N 8
ATOM 8132 C CA . LYS A 1 65 ? 8.326 -7.927 -10.366 1.00 0.00 65 LYS A CA 8
ATOM 8133 C C . LYS A 1 65 ? 7.670 -9.284 -10.136 1.00 0.00 65 LYS A C 8
ATOM 8134 O O . LYS A 1 65 ? 7.647 -10.133 -11.028 1.00 0.00 65 LYS A O 8
ATOM 8153 N N . LEU A 1 1 ? 1.064 -0.054 0.440 1.00 0.00 1 LEU A N 9
ATOM 8154 C CA . LEU A 1 1 ? 1.958 -0.122 -0.711 1.00 0.00 1 LEU A CA 9
ATOM 8155 C C . LEU A 1 1 ? 1.416 -1.082 -1.765 1.00 0.00 1 LEU A C 9
ATOM 8156 O O . LEU A 1 1 ? 0.754 -2.069 -1.441 1.00 0.00 1 LEU A O 9
ATOM 8172 N N . THR A 1 2 ? 1.701 -0.786 -3.030 1.00 0.00 2 THR A N 9
ATOM 8173 C CA . THR A 1 2 ? 1.243 -1.622 -4.132 1.00 0.00 2 THR A CA 9
ATOM 8174 C C . THR A 1 2 ? 2.394 -2.424 -4.729 1.00 0.00 2 THR A C 9
ATOM 8175 O O . THR A 1 2 ? 3.543 -1.980 -4.724 1.00 0.00 2 THR A O 9
ATOM 8186 N N . CYS A 1 3 ? 2.080 -3.608 -5.244 1.00 0.00 3 CYS A N 9
ATOM 8187 C CA . CYS A 1 3 ? 3.088 -4.473 -5.846 1.00 0.00 3 CYS A CA 9
ATOM 8188 C C . CYS A 1 3 ? 2.437 -5.539 -6.721 1.00 0.00 3 CYS A C 9
ATOM 8189 O O . CYS A 1 3 ? 1.409 -6.113 -6.359 1.00 0.00 3 CYS A O 9
ATOM 8196 N N . LEU A 1 4 ? 3.042 -5.800 -7.875 1.00 0.00 4 LEU A N 9
ATOM 8197 C CA . LEU A 1 4 ? 2.522 -6.798 -8.803 1.00 0.00 4 LEU A CA 9
ATOM 8198 C C . LEU A 1 4 ? 3.017 -8.194 -8.436 1.00 0.00 4 LEU A C 9
ATOM 8199 O O . LEU A 1 4 ? 4.199 -8.505 -8.592 1.00 0.00 4 LEU A O 9
ATOM 8215 N N . ILE A 1 5 ? 2.107 -9.030 -7.949 1.00 0.00 5 ILE A N 9
ATOM 8216 C CA . ILE A 1 5 ? 2.451 -10.393 -7.563 1.00 0.00 5 ILE A CA 9
ATOM 8217 C C . ILE A 1 5 ? 2.010 -11.393 -8.627 1.00 0.00 5 ILE A C 9
ATOM 8218 O O . ILE A 1 5 ? 1.041 -11.161 -9.349 1.00 0.00 5 ILE A O 9
ATOM 8234 N N . CYS A 1 6 ? 2.728 -12.507 -8.716 1.00 0.00 6 CYS A N 9
ATOM 8235 C CA . CYS A 1 6 ? 2.412 -13.545 -9.690 1.00 0.00 6 CYS A CA 9
ATOM 8236 C C . CYS A 1 6 ? 3.467 -14.648 -9.672 1.00 0.00 6 CYS A C 9
ATOM 8237 O O . CYS A 1 6 ? 4.520 -14.544 -10.303 1.00 0.00 6 CYS A O 9
ATOM 8244 N N . PRO A 1 7 ? 3.180 -15.729 -8.932 1.00 0.00 7 PRO A N 9
ATOM 8245 C CA . PRO A 1 7 ? 4.091 -16.872 -8.814 1.00 0.00 7 PRO A CA 9
ATOM 8246 C C . PRO A 1 7 ? 4.195 -17.666 -10.112 1.00 0.00 7 PRO A C 9
ATOM 8247 O O . PRO A 1 7 ? 3.710 -18.793 -10.201 1.00 0.00 7 PRO A O 9
ATOM 8258 N N . GLU A 1 8 ? 4.832 -17.070 -11.116 1.00 0.00 8 GLU A N 9
ATOM 8259 C CA . GLU A 1 8 ? 4.999 -17.724 -12.409 1.00 0.00 8 GLU A CA 9
ATOM 8260 C C . GLU A 1 8 ? 6.277 -17.252 -13.096 1.00 0.00 8 GLU A C 9
ATOM 8261 O O . GLU A 1 8 ? 6.977 -16.371 -12.594 1.00 0.00 8 GLU A O 9
ATOM 8273 N N . LYS A 1 9 ? 6.576 -17.844 -14.247 1.00 0.00 9 LYS A N 9
ATOM 8274 C CA . LYS A 1 9 ? 7.769 -17.486 -15.005 1.00 0.00 9 LYS A CA 9
ATOM 8275 C C . LYS A 1 9 ? 7.753 -16.007 -15.377 1.00 0.00 9 LYS A C 9
ATOM 8276 O O . LYS A 1 9 ? 8.427 -15.191 -14.747 1.00 0.00 9 LYS A O 9
ATOM 8295 N N . ASP A 1 10 ? 6.979 -15.668 -16.403 1.00 0.00 10 ASP A N 9
ATOM 8296 C CA . ASP A 1 10 ? 6.874 -14.286 -16.857 1.00 0.00 10 ASP A CA 9
ATOM 8297 C C . ASP A 1 10 ? 5.446 -13.772 -16.705 1.00 0.00 10 ASP A C 9
ATOM 8298 O O . ASP A 1 10 ? 4.587 -14.033 -17.549 1.00 0.00 10 ASP A O 9
ATOM 8307 N N . CYS A 1 11 ? 5.198 -13.041 -15.623 1.00 0.00 11 CYS A N 9
ATOM 8308 C CA . CYS A 1 11 ? 3.874 -12.491 -15.359 1.00 0.00 11 CYS A CA 9
ATOM 8309 C C . CYS A 1 11 ? 3.864 -11.701 -14.053 1.00 0.00 11 CYS A C 9
ATOM 8310 O O . CYS A 1 11 ? 4.499 -12.093 -13.075 1.00 0.00 11 CYS A O 9
ATOM 8317 N N . GLN A 1 12 ? 3.139 -10.587 -14.047 1.00 0.00 12 GLN A N 9
ATOM 8318 C CA . GLN A 1 12 ? 3.047 -9.742 -12.863 1.00 0.00 12 GLN A CA 9
ATOM 8319 C C . GLN A 1 12 ? 1.678 -9.075 -12.775 1.00 0.00 12 GLN A C 9
ATOM 8320 O O . GLN A 1 12 ? 1.335 -8.226 -13.597 1.00 0.00 12 GLN A O 9
ATOM 8334 N N . LYS A 1 13 ? 0.898 -9.466 -11.772 1.00 0.00 13 LYS A N 9
ATOM 8335 C CA . LYS A 1 13 ? -0.433 -8.906 -11.575 1.00 0.00 13 LYS A CA 9
ATOM 8336 C C . LYS A 1 13 ? -0.437 -7.904 -10.424 1.00 0.00 13 LYS A C 9
ATOM 8337 O O . LYS A 1 13 ? -0.168 -8.260 -9.277 1.00 0.00 13 LYS A O 9
ATOM 8356 N N . VAL A 1 14 ? -0.746 -6.650 -10.739 1.00 0.00 14 VAL A N 9
ATOM 8357 C CA . VAL A 1 14 ? -0.788 -5.597 -9.731 1.00 0.00 14 VAL A CA 9
ATOM 8358 C C . VAL A 1 14 ? -1.617 -6.024 -8.524 1.00 0.00 14 VAL A C 9
ATOM 8359 O O . VAL A 1 14 ? -2.712 -6.568 -8.671 1.00 0.00 14 VAL A O 9
ATOM 8372 N N . HIS A 1 15 ? -1.088 -5.774 -7.331 1.00 0.00 15 HIS A N 9
ATOM 8373 C CA . HIS A 1 15 ? -1.780 -6.131 -6.098 1.00 0.00 15 HIS A CA 9
ATOM 8374 C C . HIS A 1 15 ? -1.502 -5.106 -5.002 1.00 0.00 15 HIS A C 9
ATOM 8375 O O . HIS A 1 15 ? -0.349 -4.773 -4.725 1.00 0.00 15 HIS A O 9
ATOM 8389 N N . THR A 1 16 ? -2.567 -4.607 -4.382 1.00 0.00 16 THR A N 9
ATOM 8390 C CA . THR A 1 16 ? -2.439 -3.618 -3.319 1.00 0.00 16 THR A CA 9
ATOM 8391 C C . THR A 1 16 ? -2.357 -4.288 -1.952 1.00 0.00 16 THR A C 9
ATOM 8392 O O . THR A 1 16 ? -3.322 -4.895 -1.488 1.00 0.00 16 THR A O 9
ATOM 8403 N N . CYS A 1 17 ? -1.198 -4.173 -1.311 1.00 0.00 17 CYS A N 9
ATOM 8404 C CA . CYS A 1 17 ? -0.989 -4.768 0.004 1.00 0.00 17 CYS A CA 9
ATOM 8405 C C . CYS A 1 17 ? -1.153 -3.724 1.105 1.00 0.00 17 CYS A C 9
ATOM 8406 O O . CYS A 1 17 ? -0.405 -2.748 1.165 1.00 0.00 17 CYS A O 9
ATOM 8413 N N . ARG A 1 18 ? -2.136 -3.938 1.974 1.00 0.00 18 ARG A N 9
ATOM 8414 C CA . ARG A 1 18 ? -2.399 -3.015 3.072 1.00 0.00 18 ARG A CA 9
ATOM 8415 C C . ARG A 1 18 ? -2.253 -3.718 4.418 1.00 0.00 18 ARG A C 9
ATOM 8416 O O . ARG A 1 18 ? -3.083 -4.546 4.790 1.00 0.00 18 ARG A O 9
ATOM 8437 N N . ASN A 1 19 ? -1.192 -3.381 5.144 1.00 0.00 19 ASN A N 9
ATOM 8438 C CA . ASN A 1 19 ? -0.937 -3.981 6.449 1.00 0.00 19 ASN A CA 9
ATOM 8439 C C . ASN A 1 19 ? 0.337 -3.414 7.068 1.00 0.00 19 ASN A C 9
ATOM 8440 O O . ASN A 1 19 ? 0.953 -2.501 6.518 1.00 0.00 19 ASN A O 9
ATOM 8451 N N . GLU A 1 20 ? 0.726 -3.962 8.216 1.00 0.00 20 GLU A N 9
ATOM 8452 C CA . GLU A 1 20 ? 1.926 -3.510 8.909 1.00 0.00 20 GLU A CA 9
ATOM 8453 C C . GLU A 1 20 ? 3.120 -3.467 7.959 1.00 0.00 20 GLU A C 9
ATOM 8454 O O . GLU A 1 20 ? 4.027 -2.653 8.124 1.00 0.00 20 GLU A O 9
ATOM 8466 N N . GLU A 1 21 ? 3.110 -4.351 6.966 1.00 0.00 21 GLU A N 9
ATOM 8467 C CA . GLU A 1 21 ? 4.193 -4.414 5.991 1.00 0.00 21 GLU A CA 9
ATOM 8468 C C . GLU A 1 21 ? 4.194 -3.177 5.098 1.00 0.00 21 GLU A C 9
ATOM 8469 O O . GLU A 1 21 ? 3.144 -2.600 4.814 1.00 0.00 21 GLU A O 9
ATOM 8481 N N . LYS A 1 22 ? 5.382 -2.772 4.660 1.00 0.00 22 LYS A N 9
ATOM 8482 C CA . LYS A 1 22 ? 5.523 -1.604 3.800 1.00 0.00 22 LYS A CA 9
ATOM 8483 C C . LYS A 1 22 ? 6.217 -1.972 2.492 1.00 0.00 22 LYS A C 9
ATOM 8484 O O . LYS A 1 22 ? 6.327 -1.148 1.584 1.00 0.00 22 LYS A O 9
ATOM 8503 N N . ILE A 1 23 ? 6.680 -3.214 2.402 1.00 0.00 23 ILE A N 9
ATOM 8504 C CA . ILE A 1 23 ? 7.360 -3.691 1.204 1.00 0.00 23 ILE A CA 9
ATOM 8505 C C . ILE A 1 23 ? 6.810 -5.043 0.762 1.00 0.00 23 ILE A C 9
ATOM 8506 O O . ILE A 1 23 ? 6.022 -5.668 1.472 1.00 0.00 23 ILE A O 9
ATOM 8522 N N . CYS A 1 24 ? 7.232 -5.490 -0.417 1.00 0.00 24 CYS A N 9
ATOM 8523 C CA . CYS A 1 24 ? 6.784 -6.768 -0.955 1.00 0.00 24 CYS A CA 9
ATOM 8524 C C . CYS A 1 24 ? 7.966 -7.589 -1.463 1.00 0.00 24 CYS A C 9
ATOM 8525 O O . CYS A 1 24 ? 8.812 -7.086 -2.204 1.00 0.00 24 CYS A O 9
ATOM 8532 N N . VAL A 1 25 ? 8.017 -8.854 -1.061 1.00 0.00 25 VAL A N 9
ATOM 8533 C CA . VAL A 1 25 ? 9.094 -9.745 -1.476 1.00 0.00 25 VAL A CA 9
ATOM 8534 C C . VAL A 1 25 ? 8.549 -11.103 -1.905 1.00 0.00 25 VAL A C 9
ATOM 8535 O O . VAL A 1 25 ? 7.544 -11.577 -1.374 1.00 0.00 25 VAL A O 9
ATOM 8548 N N . LYS A 1 26 ? 9.220 -11.727 -2.868 1.00 0.00 26 LYS A N 9
ATOM 8549 C CA . LYS A 1 26 ? 8.805 -13.032 -3.368 1.00 0.00 26 LYS A CA 9
ATOM 8550 C C . LYS A 1 26 ? 9.982 -14.002 -3.399 1.00 0.00 26 LYS A C 9
ATOM 8551 O O . LYS A 1 26 ? 11.117 -13.606 -3.665 1.00 0.00 26 LYS A O 9
ATOM 8570 N N . ARG A 1 27 ? 9.704 -15.272 -3.127 1.00 0.00 27 ARG A N 9
ATOM 8571 C CA . ARG A 1 27 ? 10.740 -16.298 -3.125 1.00 0.00 27 ARG A CA 9
ATOM 8572 C C . ARG A 1 27 ? 10.262 -17.556 -3.844 1.00 0.00 27 ARG A C 9
ATOM 8573 O O . ARG A 1 27 ? 9.183 -18.075 -3.558 1.00 0.00 27 ARG A O 9
ATOM 8594 N N . PHE A 1 28 ? 11.072 -18.040 -4.780 1.00 0.00 28 PHE A N 9
ATOM 8595 C CA . PHE A 1 28 ? 10.731 -19.236 -5.542 1.00 0.00 28 PHE A CA 9
ATOM 8596 C C . PHE A 1 28 ? 11.951 -20.136 -5.715 1.00 0.00 28 PHE A C 9
ATOM 8597 O O . PHE A 1 28 ? 13.090 -19.673 -5.658 1.00 0.00 28 PHE A O 9
ATOM 8614 N N . TYR A 1 29 ? 11.703 -21.424 -5.926 1.00 0.00 29 TYR A N 9
ATOM 8615 C CA . TYR A 1 29 ? 12.780 -22.390 -6.105 1.00 0.00 29 TYR A CA 9
ATOM 8616 C C . TYR A 1 29 ? 12.584 -23.193 -7.387 1.00 0.00 29 TYR A C 9
ATOM 8617 O O . TYR A 1 29 ? 11.465 -23.576 -7.728 1.00 0.00 29 TYR A O 9
ATOM 8635 N N . ASP A 1 30 ? 13.681 -23.445 -8.093 1.00 0.00 30 ASP A N 9
ATOM 8636 C CA . ASP A 1 30 ? 13.632 -24.204 -9.337 1.00 0.00 30 ASP A CA 9
ATOM 8637 C C . ASP A 1 30 ? 14.565 -25.409 -9.275 1.00 0.00 30 ASP A C 9
ATOM 8638 O O . ASP A 1 30 ? 15.760 -25.271 -9.017 1.00 0.00 30 ASP A O 9
ATOM 8647 N N . LYS A 1 31 ? 14.009 -26.593 -9.513 1.00 0.00 31 LYS A N 9
ATOM 8648 C CA . LYS A 1 31 ? 14.790 -27.824 -9.484 1.00 0.00 31 LYS A CA 9
ATOM 8649 C C . LYS A 1 31 ? 15.419 -28.101 -10.846 1.00 0.00 31 LYS A C 9
ATOM 8650 O O . LYS A 1 31 ? 15.263 -27.319 -11.783 1.00 0.00 31 LYS A O 9
ATOM 8669 N N . ASN A 1 32 ? 16.128 -29.221 -10.948 1.00 0.00 32 ASN A N 9
ATOM 8670 C CA . ASN A 1 32 ? 16.780 -29.601 -12.197 1.00 0.00 32 ASN A CA 9
ATOM 8671 C C . ASN A 1 32 ? 15.874 -30.503 -13.030 1.00 0.00 32 ASN A C 9
ATOM 8672 O O . ASN A 1 32 ? 15.303 -30.070 -14.030 1.00 0.00 32 ASN A O 9
ATOM 8683 N N . GLN A 1 33 ? 15.749 -31.757 -12.609 1.00 0.00 33 GLN A N 9
ATOM 8684 C CA . GLN A 1 33 ? 14.913 -32.720 -13.317 1.00 0.00 33 GLN A CA 9
ATOM 8685 C C . GLN A 1 33 ? 13.470 -32.233 -13.396 1.00 0.00 33 GLN A C 9
ATOM 8686 O O . GLN A 1 33 ? 12.817 -32.359 -14.433 1.00 0.00 33 GLN A O 9
ATOM 8700 N N . LEU A 1 34 ? 12.977 -31.677 -12.295 1.00 0.00 34 LEU A N 9
ATOM 8701 C CA . LEU A 1 34 ? 11.610 -31.171 -12.239 1.00 0.00 34 LEU A CA 9
ATOM 8702 C C . LEU A 1 34 ? 11.346 -30.460 -10.916 1.00 0.00 34 LEU A C 9
ATOM 8703 O O . LEU A 1 34 ? 11.673 -30.974 -9.847 1.00 0.00 34 LEU A O 9
ATOM 8719 N N . GLY A 1 35 ? 10.750 -29.274 -10.995 1.00 0.00 35 GLY A N 9
ATOM 8720 C CA . GLY A 1 35 ? 10.451 -28.512 -9.797 1.00 0.00 35 GLY A CA 9
ATOM 8721 C C . GLY A 1 35 ? 10.388 -27.021 -10.058 1.00 0.00 35 GLY A C 9
ATOM 8722 O O . GLY A 1 35 ? 11.236 -26.471 -10.760 1.00 0.00 35 GLY A O 9
ATOM 8726 N N . TRP A 1 36 ? 9.380 -26.365 -9.495 1.00 0.00 36 TRP A N 9
ATOM 8727 C CA . TRP A 1 36 ? 9.209 -24.927 -9.672 1.00 0.00 36 TRP A CA 9
ATOM 8728 C C . TRP A 1 36 ? 8.071 -24.403 -8.804 1.00 0.00 36 TRP A C 9
ATOM 8729 O O . TRP A 1 36 ? 6.897 -24.606 -9.114 1.00 0.00 36 TRP A O 9
ATOM 8750 N N . ARG A 1 37 ? 8.425 -23.728 -7.715 1.00 0.00 37 ARG A N 9
ATOM 8751 C CA . ARG A 1 37 ? 7.432 -23.176 -6.802 1.00 0.00 37 ARG A CA 9
ATOM 8752 C C . ARG A 1 37 ? 7.781 -21.740 -6.422 1.00 0.00 37 ARG A C 9
ATOM 8753 O O . ARG A 1 37 ? 8.938 -21.424 -6.146 1.00 0.00 37 ARG A O 9
ATOM 8774 N N . ALA A 1 38 ? 6.773 -20.874 -6.413 1.00 0.00 38 ALA A N 9
ATOM 8775 C CA . ALA A 1 38 ? 6.973 -19.472 -6.066 1.00 0.00 38 ALA A CA 9
ATOM 8776 C C . ALA A 1 38 ? 5.968 -19.018 -5.013 1.00 0.00 38 ALA A C 9
ATOM 8777 O O . ALA A 1 38 ? 4.846 -19.520 -4.957 1.00 0.00 38 ALA A O 9
ATOM 8784 N N . GLN A 1 39 ? 6.379 -18.067 -4.181 1.00 0.00 39 GLN A N 9
ATOM 8785 C CA . GLN A 1 39 ? 5.514 -17.547 -3.129 1.00 0.00 39 GLN A CA 9
ATOM 8786 C C . GLN A 1 39 ? 5.859 -16.097 -2.807 1.00 0.00 39 GLN A C 9
ATOM 8787 O O . GLN A 1 39 ? 7.021 -15.763 -2.573 1.00 0.00 39 GLN A O 9
ATOM 8801 N N . ARG A 1 40 ? 4.844 -15.240 -2.796 1.00 0.00 40 ARG A N 9
ATOM 8802 C CA . ARG A 1 40 ? 5.041 -13.825 -2.504 1.00 0.00 40 ARG A CA 9
ATOM 8803 C C . ARG A 1 40 ? 4.484 -13.471 -1.128 1.00 0.00 40 ARG A C 9
ATOM 8804 O O . ARG A 1 40 ? 3.687 -14.216 -0.559 1.00 0.00 40 ARG A O 9
ATOM 8825 N N . GLY A 1 41 ? 4.911 -12.329 -0.598 1.00 0.00 41 GLY A N 9
ATOM 8826 C CA . GLY A 1 41 ? 4.446 -11.897 0.707 1.00 0.00 41 GLY A CA 9
ATOM 8827 C C . GLY A 1 41 ? 5.014 -10.550 1.108 1.00 0.00 41 GLY A C 9
ATOM 8828 O O . GLY A 1 41 ? 6.168 -10.241 0.810 1.00 0.00 41 GLY A O 9
ATOM 8832 N N . CYS A 1 42 ? 4.202 -9.745 1.784 1.00 0.00 42 CYS A N 9
ATOM 8833 C CA . CYS A 1 42 ? 4.628 -8.422 2.225 1.00 0.00 42 CYS A CA 9
ATOM 8834 C C . CYS A 1 42 ? 5.518 -8.521 3.460 1.00 0.00 42 CYS A C 9
ATOM 8835 O O . CYS A 1 42 ? 5.407 -9.464 4.244 1.00 0.00 42 CYS A O 9
ATOM 8842 N N . ALA A 1 43 ? 6.401 -7.542 3.627 1.00 0.00 43 ALA A N 9
ATOM 8843 C CA . ALA A 1 43 ? 7.308 -7.517 4.768 1.00 0.00 43 ALA A CA 9
ATOM 8844 C C . ALA A 1 43 ? 7.737 -6.091 5.097 1.00 0.00 43 ALA A C 9
ATOM 8845 O O . ALA A 1 43 ? 7.165 -5.127 4.589 1.00 0.00 43 ALA A O 9
ATOM 8852 N N . VAL A 1 44 ? 8.747 -5.965 5.952 1.00 0.00 44 VAL A N 9
ATOM 8853 C CA . VAL A 1 44 ? 9.253 -4.656 6.350 1.00 0.00 44 VAL A CA 9
ATOM 8854 C C . VAL A 1 44 ? 10.776 -4.617 6.297 1.00 0.00 44 VAL A C 9
ATOM 8855 O O . VAL A 1 44 ? 11.398 -3.650 6.738 1.00 0.00 44 VAL A O 9
ATOM 8868 N N . SER A 1 45 ? 11.371 -5.673 5.754 1.00 0.00 45 SER A N 9
ATOM 8869 C CA . SER A 1 45 ? 12.823 -5.761 5.646 1.00 0.00 45 SER A CA 9
ATOM 8870 C C . SER A 1 45 ? 13.230 -6.463 4.354 1.00 0.00 45 SER A C 9
ATOM 8871 O O . SER A 1 45 ? 12.421 -7.141 3.720 1.00 0.00 45 SER A O 9
ATOM 8879 N N . CYS A 1 46 ? 14.491 -6.296 3.969 1.00 0.00 46 CYS A N 9
ATOM 8880 C CA . CYS A 1 46 ? 15.008 -6.911 2.753 1.00 0.00 46 CYS A CA 9
ATOM 8881 C C . CYS A 1 46 ? 16.051 -7.976 3.083 1.00 0.00 46 CYS A C 9
ATOM 8882 O O . CYS A 1 46 ? 17.254 -7.773 2.919 1.00 0.00 46 CYS A O 9
ATOM 8889 N N . PRO A 1 47 ? 15.580 -9.138 3.559 1.00 0.00 47 PRO A N 9
ATOM 8890 C CA . PRO A 1 47 ? 16.454 -10.257 3.922 1.00 0.00 47 PRO A CA 9
ATOM 8891 C C . PRO A 1 47 ? 17.100 -10.906 2.703 1.00 0.00 47 PRO A C 9
ATOM 8892 O O . PRO A 1 47 ? 17.036 -10.373 1.595 1.00 0.00 47 PRO A O 9
ATOM 8903 N N . LYS A 1 48 ? 17.724 -12.060 2.914 1.00 0.00 48 LYS A N 9
ATOM 8904 C CA . LYS A 1 48 ? 18.381 -12.784 1.832 1.00 0.00 48 LYS A CA 9
ATOM 8905 C C . LYS A 1 48 ? 18.007 -14.263 1.861 1.00 0.00 48 LYS A C 9
ATOM 8906 O O . LYS A 1 48 ? 17.098 -14.669 2.584 1.00 0.00 48 LYS A O 9
ATOM 8925 N N . ALA A 1 49 ? 18.715 -15.063 1.070 1.00 0.00 49 ALA A N 9
ATOM 8926 C CA . ALA A 1 49 ? 18.459 -16.496 1.008 1.00 0.00 49 ALA A CA 9
ATOM 8927 C C . ALA A 1 49 ? 19.670 -17.247 0.466 1.00 0.00 49 ALA A C 9
ATOM 8928 O O . ALA A 1 49 ? 20.748 -16.674 0.303 1.00 0.00 49 ALA A O 9
ATOM 8935 N N . LYS A 1 50 ? 19.488 -18.534 0.188 1.00 0.00 50 LYS A N 9
ATOM 8936 C CA . LYS A 1 50 ? 20.565 -19.364 -0.336 1.00 0.00 50 LYS A CA 9
ATOM 8937 C C . LYS A 1 50 ? 20.847 -19.031 -1.798 1.00 0.00 50 LYS A C 9
ATOM 8938 O O . LYS A 1 50 ? 20.012 -18.464 -2.502 1.00 0.00 50 LYS A O 9
ATOM 8957 N N . PRO A 1 51 ? 22.051 -19.392 -2.266 1.00 0.00 51 PRO A N 9
ATOM 8958 C CA . PRO A 1 51 ? 22.470 -19.142 -3.649 1.00 0.00 51 PRO A CA 9
ATOM 8959 C C . PRO A 1 51 ? 21.712 -20.009 -4.649 1.00 0.00 51 PRO A C 9
ATOM 8960 O O . PRO A 1 51 ? 21.767 -19.773 -5.855 1.00 0.00 51 PRO A O 9
ATOM 8971 N N . ASN A 1 52 ? 21.006 -21.013 -4.140 1.00 0.00 52 ASN A N 9
ATOM 8972 C CA . ASN A 1 52 ? 20.237 -21.915 -4.989 1.00 0.00 52 ASN A CA 9
ATOM 8973 C C . ASN A 1 52 ? 18.852 -21.344 -5.276 1.00 0.00 52 ASN A C 9
ATOM 8974 O O . ASN A 1 52 ? 18.410 -21.310 -6.424 1.00 0.00 52 ASN A O 9
ATOM 8985 N N . GLU A 1 53 ? 18.173 -20.895 -4.224 1.00 0.00 53 GLU A N 9
ATOM 8986 C CA . GLU A 1 53 ? 16.838 -20.326 -4.364 1.00 0.00 53 GLU A CA 9
ATOM 8987 C C . GLU A 1 53 ? 16.909 -18.897 -4.895 1.00 0.00 53 GLU A C 9
ATOM 8988 O O . GLU A 1 53 ? 17.993 -18.342 -5.075 1.00 0.00 53 GLU A O 9
ATOM 9000 N N . THR A 1 54 ? 15.744 -18.307 -5.146 1.00 0.00 54 THR A N 9
ATOM 9001 C CA . THR A 1 54 ? 15.673 -16.944 -5.658 1.00 0.00 54 THR A CA 9
ATOM 9002 C C . THR A 1 54 ? 14.734 -16.089 -4.815 1.00 0.00 54 THR A C 9
ATOM 9003 O O . THR A 1 54 ? 13.607 -16.489 -4.523 1.00 0.00 54 THR A O 9
ATOM 9014 N N . VAL A 1 55 ? 15.205 -14.908 -4.428 1.00 0.00 55 VAL A N 9
ATOM 9015 C CA . VAL A 1 55 ? 14.406 -13.994 -3.620 1.00 0.00 55 VAL A CA 9
ATOM 9016 C C . VAL A 1 55 ? 14.549 -12.558 -4.111 1.00 0.00 55 VAL A C 9
ATOM 9017 O O . VAL A 1 55 ? 15.649 -12.108 -4.432 1.00 0.00 55 VAL A O 9
ATOM 9030 N N . GLN A 1 56 ? 13.430 -11.843 -4.166 1.00 0.00 56 GLN A N 9
ATOM 9031 C CA . GLN A 1 56 ? 13.431 -10.457 -4.618 1.00 0.00 56 GLN A CA 9
ATOM 9032 C C . GLN A 1 56 ? 12.488 -9.607 -3.773 1.00 0.00 56 GLN A C 9
ATOM 9033 O O . GLN A 1 56 ? 11.273 -9.807 -3.790 1.00 0.00 56 GLN A O 9
ATOM 9047 N N . CYS A 1 57 ? 13.055 -8.660 -3.034 1.00 0.00 57 CYS A N 9
ATOM 9048 C CA . CYS A 1 57 ? 12.265 -7.780 -2.180 1.00 0.00 57 CYS A CA 9
ATOM 9049 C C . CYS A 1 57 ? 12.308 -6.343 -2.693 1.00 0.00 57 CYS A C 9
ATOM 9050 O O . CYS A 1 57 ? 13.378 -5.743 -2.803 1.00 0.00 57 CYS A O 9
ATOM 9057 N N . CYS A 1 58 ? 11.137 -5.797 -3.005 1.00 0.00 58 CYS A N 9
ATOM 9058 C CA . CYS A 1 58 ? 11.039 -4.432 -3.505 1.00 0.00 58 CYS A CA 9
ATOM 9059 C C . CYS A 1 58 ? 10.360 -3.525 -2.483 1.00 0.00 58 CYS A C 9
ATOM 9060 O O . CYS A 1 58 ? 9.464 -3.953 -1.757 1.00 0.00 58 CYS A O 9
ATOM 9067 N N . SER A 1 59 ? 10.794 -2.269 -2.433 1.00 0.00 59 SER A N 9
ATOM 9068 C CA . SER A 1 59 ? 10.231 -1.303 -1.498 1.00 0.00 59 SER A CA 9
ATOM 9069 C C . SER A 1 59 ? 9.827 -0.021 -2.219 1.00 0.00 59 SER A C 9
ATOM 9070 O O . SER A 1 59 ? 10.342 1.059 -1.928 1.00 0.00 59 SER A O 9
ATOM 9078 N N . THR A 1 60 ? 8.900 -0.148 -3.164 1.00 0.00 60 THR A N 9
ATOM 9079 C CA . THR A 1 60 ? 8.426 0.999 -3.929 1.00 0.00 60 THR A CA 9
ATOM 9080 C C . THR A 1 60 ? 7.166 0.653 -4.714 1.00 0.00 60 THR A C 9
ATOM 9081 O O . THR A 1 60 ? 6.974 -0.492 -5.125 1.00 0.00 60 THR A O 9
ATOM 9092 N N . ASP A 1 61 ? 6.311 1.648 -4.920 1.00 0.00 61 ASP A N 9
ATOM 9093 C CA . ASP A 1 61 ? 5.069 1.450 -5.658 1.00 0.00 61 ASP A CA 9
ATOM 9094 C C . ASP A 1 61 ? 5.352 0.962 -7.076 1.00 0.00 61 ASP A C 9
ATOM 9095 O O . ASP A 1 61 ? 6.115 1.583 -7.817 1.00 0.00 61 ASP A O 9
ATOM 9104 N N . LYS A 1 62 ? 4.733 -0.153 -7.447 1.00 0.00 62 LYS A N 9
ATOM 9105 C CA . LYS A 1 62 ? 4.917 -0.725 -8.776 1.00 0.00 62 LYS A CA 9
ATOM 9106 C C . LYS A 1 62 ? 6.361 -1.172 -8.981 1.00 0.00 62 LYS A C 9
ATOM 9107 O O . LYS A 1 62 ? 6.865 -1.183 -10.104 1.00 0.00 62 LYS A O 9
ATOM 9126 N N . CYS A 1 63 ? 7.022 -1.541 -7.889 1.00 0.00 63 CYS A N 9
ATOM 9127 C CA . CYS A 1 63 ? 8.408 -1.990 -7.948 1.00 0.00 63 CYS A CA 9
ATOM 9128 C C . CYS A 1 63 ? 8.485 -3.513 -8.003 1.00 0.00 63 CYS A C 9
ATOM 9129 O O . CYS A 1 63 ? 9.173 -4.080 -8.850 1.00 0.00 63 CYS A O 9
ATOM 9136 N N . ASN A 1 64 ? 7.772 -4.169 -7.093 1.00 0.00 64 ASN A N 9
ATOM 9137 C CA . ASN A 1 64 ? 7.758 -5.626 -7.037 1.00 0.00 64 ASN A CA 9
ATOM 9138 C C . ASN A 1 64 ? 7.413 -6.219 -8.400 1.00 0.00 64 ASN A C 9
ATOM 9139 O O . ASN A 1 64 ? 6.282 -6.104 -8.871 1.00 0.00 64 ASN A O 9
ATOM 9150 N N . LYS A 1 65 ? 8.396 -6.855 -9.028 1.00 0.00 65 LYS A N 9
ATOM 9151 C CA . LYS A 1 65 ? 8.198 -7.469 -10.336 1.00 0.00 65 LYS A CA 9
ATOM 9152 C C . LYS A 1 65 ? 8.245 -8.990 -10.235 1.00 0.00 65 LYS A C 9
ATOM 9153 O O . LYS A 1 65 ? 7.209 -9.655 -10.257 1.00 0.00 65 LYS A O 9
ATOM 9172 N N . LEU A 1 1 ? 2.022 -0.221 0.419 1.00 0.00 1 LEU A N 10
ATOM 9173 C CA . LEU A 1 1 ? 2.820 -0.235 -0.802 1.00 0.00 1 LEU A CA 10
ATOM 9174 C C . LEU A 1 1 ? 2.126 -1.040 -1.897 1.00 0.00 1 LEU A C 10
ATOM 9175 O O . LEU A 1 1 ? 1.363 -1.964 -1.615 1.00 0.00 1 LEU A O 10
ATOM 9191 N N . THR A 1 2 ? 2.398 -0.683 -3.148 1.00 0.00 2 THR A N 10
ATOM 9192 C CA . THR A 1 2 ? 1.801 -1.371 -4.286 1.00 0.00 2 THR A CA 10
ATOM 9193 C C . THR A 1 2 ? 2.839 -2.201 -5.033 1.00 0.00 2 THR A C 10
ATOM 9194 O O . THR A 1 2 ? 3.977 -1.769 -5.219 1.00 0.00 2 THR A O 10
ATOM 9205 N N . CYS A 1 3 ? 2.440 -3.395 -5.459 1.00 0.00 3 CYS A N 10
ATOM 9206 C CA . CYS A 1 3 ? 3.336 -4.286 -6.186 1.00 0.00 3 CYS A CA 10
ATOM 9207 C C . CYS A 1 3 ? 2.564 -5.449 -6.803 1.00 0.00 3 CYS A C 10
ATOM 9208 O O . CYS A 1 3 ? 1.574 -5.920 -6.239 1.00 0.00 3 CYS A O 10
ATOM 9215 N N . LEU A 1 4 ? 3.022 -5.907 -7.962 1.00 0.00 4 LEU A N 10
ATOM 9216 C CA . LEU A 1 4 ? 2.375 -7.016 -8.656 1.00 0.00 4 LEU A CA 10
ATOM 9217 C C . LEU A 1 4 ? 2.792 -8.353 -8.053 1.00 0.00 4 LEU A C 10
ATOM 9218 O O . LEU A 1 4 ? 3.907 -8.498 -7.550 1.00 0.00 4 LEU A O 10
ATOM 9234 N N . ILE A 1 5 ? 1.891 -9.328 -8.109 1.00 0.00 5 ILE A N 10
ATOM 9235 C CA . ILE A 1 5 ? 2.167 -10.655 -7.572 1.00 0.00 5 ILE A CA 10
ATOM 9236 C C . ILE A 1 5 ? 1.580 -11.743 -8.465 1.00 0.00 5 ILE A C 10
ATOM 9237 O O . ILE A 1 5 ? 0.542 -11.548 -9.099 1.00 0.00 5 ILE A O 10
ATOM 9253 N N . CYS A 1 6 ? 2.249 -12.890 -8.508 1.00 0.00 6 CYS A N 10
ATOM 9254 C CA . CYS A 1 6 ? 1.795 -14.010 -9.322 1.00 0.00 6 CYS A CA 10
ATOM 9255 C C . CYS A 1 6 ? 2.835 -15.126 -9.341 1.00 0.00 6 CYS A C 10
ATOM 9256 O O . CYS A 1 6 ? 4.006 -14.913 -9.657 1.00 0.00 6 CYS A O 10
ATOM 9263 N N . PRO A 1 7 ? 2.400 -16.347 -8.994 1.00 0.00 7 PRO A N 10
ATOM 9264 C CA . PRO A 1 7 ? 3.277 -17.521 -8.964 1.00 0.00 7 PRO A CA 10
ATOM 9265 C C . PRO A 1 7 ? 3.703 -17.962 -10.360 1.00 0.00 7 PRO A C 10
ATOM 9266 O O . PRO A 1 7 ? 3.210 -18.962 -10.881 1.00 0.00 7 PRO A O 10
ATOM 9277 N N . GLU A 1 8 ? 4.622 -17.211 -10.958 1.00 0.00 8 GLU A N 10
ATOM 9278 C CA . GLU A 1 8 ? 5.114 -17.527 -12.294 1.00 0.00 8 GLU A CA 10
ATOM 9279 C C . GLU A 1 8 ? 6.189 -16.534 -12.727 1.00 0.00 8 GLU A C 10
ATOM 9280 O O . GLU A 1 8 ? 6.162 -15.365 -12.342 1.00 0.00 8 GLU A O 10
ATOM 9292 N N . LYS A 1 9 ? 7.135 -17.008 -13.531 1.00 0.00 9 LYS A N 10
ATOM 9293 C CA . LYS A 1 9 ? 8.219 -16.164 -14.018 1.00 0.00 9 LYS A CA 10
ATOM 9294 C C . LYS A 1 9 ? 7.749 -15.287 -15.174 1.00 0.00 9 LYS A C 10
ATOM 9295 O O . LYS A 1 9 ? 8.424 -14.330 -15.554 1.00 0.00 9 LYS A O 10
ATOM 9314 N N . ASP A 1 10 ? 6.589 -15.619 -15.728 1.00 0.00 10 ASP A N 10
ATOM 9315 C CA . ASP A 1 10 ? 6.027 -14.860 -16.839 1.00 0.00 10 ASP A CA 10
ATOM 9316 C C . ASP A 1 10 ? 4.602 -14.413 -16.527 1.00 0.00 10 ASP A C 10
ATOM 9317 O O . ASP A 1 10 ? 3.670 -14.705 -17.277 1.00 0.00 10 ASP A O 10
ATOM 9326 N N . CYS A 1 11 ? 4.441 -13.703 -15.415 1.00 0.00 11 CYS A N 10
ATOM 9327 C CA . CYS A 1 11 ? 3.130 -13.216 -15.002 1.00 0.00 11 CYS A CA 10
ATOM 9328 C C . CYS A 1 11 ? 3.235 -12.390 -13.723 1.00 0.00 11 CYS A C 10
ATOM 9329 O O . CYS A 1 11 ? 3.964 -12.749 -12.799 1.00 0.00 11 CYS A O 10
ATOM 9336 N N . GLN A 1 12 ? 2.501 -11.283 -13.679 1.00 0.00 12 GLN A N 10
ATOM 9337 C CA . GLN A 1 12 ? 2.512 -10.406 -12.514 1.00 0.00 12 GLN A CA 10
ATOM 9338 C C . GLN A 1 12 ? 1.259 -9.537 -12.475 1.00 0.00 12 GLN A C 10
ATOM 9339 O O . GLN A 1 12 ? 1.071 -8.662 -13.321 1.00 0.00 12 GLN A O 10
ATOM 9353 N N . LYS A 1 13 ? 0.405 -9.784 -11.488 1.00 0.00 13 LYS A N 10
ATOM 9354 C CA . LYS A 1 13 ? -0.831 -9.024 -11.337 1.00 0.00 13 LYS A CA 10
ATOM 9355 C C . LYS A 1 13 ? -0.689 -7.966 -10.248 1.00 0.00 13 LYS A C 10
ATOM 9356 O O . LYS A 1 13 ? -0.439 -8.287 -9.086 1.00 0.00 13 LYS A O 10
ATOM 9375 N N . VAL A 1 14 ? -0.851 -6.704 -10.631 1.00 0.00 14 VAL A N 10
ATOM 9376 C CA . VAL A 1 14 ? -0.744 -5.598 -9.686 1.00 0.00 14 VAL A CA 10
ATOM 9377 C C . VAL A 1 14 ? -1.540 -5.881 -8.417 1.00 0.00 14 VAL A C 10
ATOM 9378 O O . VAL A 1 14 ? -2.688 -6.323 -8.477 1.00 0.00 14 VAL A O 10
ATOM 9391 N N . HIS A 1 15 ? -0.923 -5.622 -7.268 1.00 0.00 15 HIS A N 10
ATOM 9392 C CA . HIS A 1 15 ? -1.576 -5.847 -5.983 1.00 0.00 15 HIS A CA 10
ATOM 9393 C C . HIS A 1 15 ? -1.233 -4.734 -4.998 1.00 0.00 15 HIS A C 10
ATOM 9394 O O . HIS A 1 15 ? -0.480 -3.814 -5.320 1.00 0.00 15 HIS A O 10
ATOM 9408 N N . THR A 1 16 ? -1.790 -4.823 -3.794 1.00 0.00 16 THR A N 10
ATOM 9409 C CA . THR A 1 16 ? -1.545 -3.823 -2.762 1.00 0.00 16 THR A CA 10
ATOM 9410 C C . THR A 1 16 ? -1.433 -4.469 -1.386 1.00 0.00 16 THR A C 10
ATOM 9411 O O . THR A 1 16 ? -2.356 -5.143 -0.928 1.00 0.00 16 THR A O 10
ATOM 9422 N N . CYS A 1 17 ? -0.296 -4.260 -0.731 1.00 0.00 17 CYS A N 10
ATOM 9423 C CA . CYS A 1 17 ? -0.062 -4.821 0.594 1.00 0.00 17 CYS A CA 10
ATOM 9424 C C . CYS A 1 17 ? -1.101 -4.316 1.591 1.00 0.00 17 CYS A C 10
ATOM 9425 O O . CYS A 1 17 ? -0.969 -3.221 2.139 1.00 0.00 17 CYS A O 10
ATOM 9432 N N . ARG A 1 18 ? -2.133 -5.121 1.820 1.00 0.00 18 ARG A N 10
ATOM 9433 C CA . ARG A 1 18 ? -3.195 -4.755 2.750 1.00 0.00 18 ARG A CA 10
ATOM 9434 C C . ARG A 1 18 ? -2.906 -5.296 4.147 1.00 0.00 18 ARG A C 10
ATOM 9435 O O . ARG A 1 18 ? -3.802 -5.393 4.984 1.00 0.00 18 ARG A O 10
ATOM 9456 N N . ASN A 1 19 ? -1.647 -5.648 4.390 1.00 0.00 19 ASN A N 10
ATOM 9457 C CA . ASN A 1 19 ? -1.240 -6.181 5.685 1.00 0.00 19 ASN A CA 10
ATOM 9458 C C . ASN A 1 19 ? -0.447 -5.143 6.475 1.00 0.00 19 ASN A C 10
ATOM 9459 O O . ASN A 1 19 ? -0.393 -3.973 6.100 1.00 0.00 19 ASN A O 10
ATOM 9470 N N . GLU A 1 20 ? 0.167 -5.583 7.569 1.00 0.00 20 GLU A N 10
ATOM 9471 C CA . GLU A 1 20 ? 0.956 -4.692 8.411 1.00 0.00 20 GLU A CA 10
ATOM 9472 C C . GLU A 1 20 ? 2.414 -4.666 7.959 1.00 0.00 20 GLU A C 10
ATOM 9473 O O . GLU A 1 20 ? 3.329 -4.766 8.776 1.00 0.00 20 GLU A O 10
ATOM 9485 N N . GLU A 1 21 ? 2.620 -4.531 6.653 1.00 0.00 21 GLU A N 10
ATOM 9486 C CA . GLU A 1 21 ? 3.965 -4.493 6.092 1.00 0.00 21 GLU A CA 10
ATOM 9487 C C . GLU A 1 21 ? 4.212 -3.179 5.357 1.00 0.00 21 GLU A C 10
ATOM 9488 O O . GLU A 1 21 ? 3.327 -2.328 5.270 1.00 0.00 21 GLU A O 10
ATOM 9500 N N . LYS A 1 22 ? 5.421 -3.021 4.830 1.00 0.00 22 LYS A N 10
ATOM 9501 C CA . LYS A 1 22 ? 5.786 -1.812 4.101 1.00 0.00 22 LYS A CA 10
ATOM 9502 C C . LYS A 1 22 ? 6.366 -2.155 2.733 1.00 0.00 22 LYS A C 10
ATOM 9503 O O . LYS A 1 22 ? 6.144 -1.438 1.757 1.00 0.00 22 LYS A O 10
ATOM 9522 N N . ILE A 1 23 ? 7.108 -3.255 2.670 1.00 0.00 23 ILE A N 10
ATOM 9523 C CA . ILE A 1 23 ? 7.717 -3.694 1.420 1.00 0.00 23 ILE A CA 10
ATOM 9524 C C . ILE A 1 23 ? 7.200 -5.069 1.010 1.00 0.00 23 ILE A C 10
ATOM 9525 O O . ILE A 1 23 ? 6.562 -5.766 1.800 1.00 0.00 23 ILE A O 10
ATOM 9541 N N . CYS A 1 24 ? 7.482 -5.455 -0.230 1.00 0.00 24 CYS A N 10
ATOM 9542 C CA . CYS A 1 24 ? 7.047 -6.748 -0.746 1.00 0.00 24 CYS A CA 10
ATOM 9543 C C . CYS A 1 24 ? 8.204 -7.482 -1.418 1.00 0.00 24 CYS A C 10
ATOM 9544 O O . CYS A 1 24 ? 8.941 -6.904 -2.217 1.00 0.00 24 CYS A O 10
ATOM 9551 N N . VAL A 1 25 ? 8.357 -8.761 -1.088 1.00 0.00 25 VAL A N 10
ATOM 9552 C CA . VAL A 1 25 ? 9.423 -9.575 -1.659 1.00 0.00 25 VAL A CA 10
ATOM 9553 C C . VAL A 1 25 ? 8.880 -10.899 -2.186 1.00 0.00 25 VAL A C 10
ATOM 9554 O O . VAL A 1 25 ? 7.935 -11.460 -1.632 1.00 0.00 25 VAL A O 10
ATOM 9567 N N . LYS A 1 26 ? 9.486 -11.394 -3.260 1.00 0.00 26 LYS A N 10
ATOM 9568 C CA . LYS A 1 26 ? 9.066 -12.654 -3.863 1.00 0.00 26 LYS A CA 10
ATOM 9569 C C . LYS A 1 26 ? 10.219 -13.652 -3.897 1.00 0.00 26 LYS A C 10
ATOM 9570 O O . LYS A 1 26 ? 11.367 -13.280 -4.141 1.00 0.00 26 LYS A O 10
ATOM 9589 N N . ARG A 1 27 ? 9.905 -14.920 -3.653 1.00 0.00 27 ARG A N 10
ATOM 9590 C CA . ARG A 1 27 ? 10.916 -15.971 -3.656 1.00 0.00 27 ARG A CA 10
ATOM 9591 C C . ARG A 1 27 ? 10.436 -17.183 -4.449 1.00 0.00 27 ARG A C 10
ATOM 9592 O O . ARG A 1 27 ? 9.296 -17.624 -4.302 1.00 0.00 27 ARG A O 10
ATOM 9613 N N . PHE A 1 28 ? 11.315 -17.718 -5.291 1.00 0.00 28 PHE A N 10
ATOM 9614 C CA . PHE A 1 28 ? 10.981 -18.879 -6.109 1.00 0.00 28 PHE A CA 10
ATOM 9615 C C . PHE A 1 28 ? 12.186 -19.803 -6.259 1.00 0.00 28 PHE A C 10
ATOM 9616 O O . PHE A 1 28 ? 13.331 -19.379 -6.098 1.00 0.00 28 PHE A O 10
ATOM 9633 N N . TYR A 1 29 ? 11.920 -21.067 -6.567 1.00 0.00 29 TYR A N 10
ATOM 9634 C CA . TYR A 1 29 ? 12.981 -22.052 -6.736 1.00 0.00 29 TYR A CA 10
ATOM 9635 C C . TYR A 1 29 ? 12.903 -22.706 -8.112 1.00 0.00 29 TYR A C 10
ATOM 9636 O O . TYR A 1 29 ? 11.816 -22.975 -8.624 1.00 0.00 29 TYR A O 10
ATOM 9654 N N . ASP A 1 30 ? 14.064 -22.960 -8.706 1.00 0.00 30 ASP A N 10
ATOM 9655 C CA . ASP A 1 30 ? 14.130 -23.585 -10.022 1.00 0.00 30 ASP A CA 10
ATOM 9656 C C . ASP A 1 30 ? 15.150 -24.719 -10.035 1.00 0.00 30 ASP A C 10
ATOM 9657 O O . ASP A 1 30 ? 16.324 -24.517 -9.727 1.00 0.00 30 ASP A O 10
ATOM 9666 N N . LYS A 1 31 ? 14.692 -25.915 -10.393 1.00 0.00 31 LYS A N 10
ATOM 9667 C CA . LYS A 1 31 ? 15.563 -27.083 -10.446 1.00 0.00 31 LYS A CA 10
ATOM 9668 C C . LYS A 1 31 ? 14.869 -28.247 -11.146 1.00 0.00 31 LYS A C 10
ATOM 9669 O O . LYS A 1 31 ? 13.643 -28.291 -11.228 1.00 0.00 31 LYS A O 10
ATOM 9688 N N . ASN A 1 32 ? 15.663 -29.189 -11.646 1.00 0.00 32 ASN A N 10
ATOM 9689 C CA . ASN A 1 32 ? 15.124 -30.354 -12.337 1.00 0.00 32 ASN A CA 10
ATOM 9690 C C . ASN A 1 32 ? 14.083 -31.064 -11.477 1.00 0.00 32 ASN A C 10
ATOM 9691 O O . ASN A 1 32 ? 12.891 -31.041 -11.783 1.00 0.00 32 ASN A O 10
ATOM 9702 N N . GLN A 1 33 ? 14.542 -31.692 -10.400 1.00 0.00 33 GLN A N 10
ATOM 9703 C CA . GLN A 1 33 ? 13.650 -32.408 -9.495 1.00 0.00 33 GLN A CA 10
ATOM 9704 C C . GLN A 1 33 ? 12.574 -31.479 -8.944 1.00 0.00 33 GLN A C 10
ATOM 9705 O O . GLN A 1 33 ? 11.380 -31.702 -9.152 1.00 0.00 33 GLN A O 10
ATOM 9719 N N . LEU A 1 34 ? 13.002 -30.438 -8.239 1.00 0.00 34 LEU A N 10
ATOM 9720 C CA . LEU A 1 34 ? 12.075 -29.474 -7.656 1.00 0.00 34 LEU A CA 10
ATOM 9721 C C . LEU A 1 34 ? 11.477 -28.574 -8.733 1.00 0.00 34 LEU A C 10
ATOM 9722 O O . LEU A 1 34 ? 12.110 -27.618 -9.179 1.00 0.00 34 LEU A O 10
ATOM 9738 N N . GLY A 1 35 ? 10.252 -28.886 -9.146 1.00 0.00 35 GLY A N 10
ATOM 9739 C CA . GLY A 1 35 ? 9.589 -28.094 -10.165 1.00 0.00 35 GLY A CA 10
ATOM 9740 C C . GLY A 1 35 ? 9.581 -26.615 -9.836 1.00 0.00 35 GLY A C 10
ATOM 9741 O O . GLY A 1 35 ? 9.524 -26.232 -8.668 1.00 0.00 35 GLY A O 10
ATOM 9745 N N . TRP A 1 36 ? 9.640 -25.781 -10.869 1.00 0.00 36 TRP A N 10
ATOM 9746 C CA . TRP A 1 36 ? 9.641 -24.334 -10.683 1.00 0.00 36 TRP A CA 10
ATOM 9747 C C . TRP A 1 36 ? 8.478 -23.898 -9.799 1.00 0.00 36 TRP A C 10
ATOM 9748 O O . TRP A 1 36 ? 7.315 -24.144 -10.121 1.00 0.00 36 TRP A O 10
ATOM 9769 N N . ARG A 1 37 ? 8.798 -23.249 -8.685 1.00 0.00 37 ARG A N 10
ATOM 9770 C CA . ARG A 1 37 ? 7.778 -22.779 -7.755 1.00 0.00 37 ARG A CA 10
ATOM 9771 C C . ARG A 1 37 ? 8.087 -21.362 -7.279 1.00 0.00 37 ARG A C 10
ATOM 9772 O O . ARG A 1 37 ? 9.222 -21.053 -6.916 1.00 0.00 37 ARG A O 10
ATOM 9793 N N . ALA A 1 38 ? 7.071 -20.507 -7.285 1.00 0.00 38 ALA A N 10
ATOM 9794 C CA . ALA A 1 38 ? 7.233 -19.124 -6.853 1.00 0.00 38 ALA A CA 10
ATOM 9795 C C . ALA A 1 38 ? 6.192 -18.751 -5.803 1.00 0.00 38 ALA A C 10
ATOM 9796 O O . ALA A 1 38 ? 5.110 -19.336 -5.754 1.00 0.00 38 ALA A O 10
ATOM 9803 N N . GLN A 1 39 ? 6.527 -17.775 -4.966 1.00 0.00 39 GLN A N 10
ATOM 9804 C CA . GLN A 1 39 ? 5.620 -17.326 -3.916 1.00 0.00 39 GLN A CA 10
ATOM 9805 C C . GLN A 1 39 ? 5.999 -15.931 -3.429 1.00 0.00 39 GLN A C 10
ATOM 9806 O O . GLN A 1 39 ? 7.113 -15.711 -2.952 1.00 0.00 39 GLN A O 10
ATOM 9820 N N . ARG A 1 40 ? 5.067 -14.992 -3.554 1.00 0.00 40 ARG A N 10
ATOM 9821 C CA . ARG A 1 40 ? 5.304 -13.618 -3.128 1.00 0.00 40 ARG A CA 10
ATOM 9822 C C . ARG A 1 40 ? 4.647 -13.346 -1.778 1.00 0.00 40 ARG A C 10
ATOM 9823 O O . ARG A 1 40 ? 3.683 -14.010 -1.400 1.00 0.00 40 ARG A O 10
ATOM 9844 N N . GLY A 1 41 ? 5.176 -12.364 -1.055 1.00 0.00 41 GLY A N 10
ATOM 9845 C CA . GLY A 1 41 ? 4.629 -12.022 0.245 1.00 0.00 41 GLY A CA 10
ATOM 9846 C C . GLY A 1 41 ? 5.101 -10.667 0.735 1.00 0.00 41 GLY A C 10
ATOM 9847 O O . GLY A 1 41 ? 6.186 -10.211 0.372 1.00 0.00 41 GLY A O 10
ATOM 9851 N N . CYS A 1 42 ? 4.285 -10.021 1.561 1.00 0.00 42 CYS A N 10
ATOM 9852 C CA . CYS A 1 42 ? 4.624 -8.709 2.100 1.00 0.00 42 CYS A CA 10
ATOM 9853 C C . CYS A 1 42 ? 5.519 -8.841 3.328 1.00 0.00 42 CYS A C 10
ATOM 9854 O O . CYS A 1 42 ? 5.545 -9.883 3.982 1.00 0.00 42 CYS A O 10
ATOM 9861 N N . ALA A 1 43 ? 6.252 -7.775 3.636 1.00 0.00 43 ALA A N 10
ATOM 9862 C CA . ALA A 1 43 ? 7.146 -7.770 4.787 1.00 0.00 43 ALA A CA 10
ATOM 9863 C C . ALA A 1 43 ? 7.656 -6.363 5.080 1.00 0.00 43 ALA A C 10
ATOM 9864 O O . ALA A 1 43 ? 7.417 -5.433 4.310 1.00 0.00 43 ALA A O 10
ATOM 9871 N N . VAL A 1 44 ? 8.360 -6.214 6.197 1.00 0.00 44 VAL A N 10
ATOM 9872 C CA . VAL A 1 44 ? 8.904 -4.920 6.592 1.00 0.00 44 VAL A CA 10
ATOM 9873 C C . VAL A 1 44 ? 10.428 -4.933 6.563 1.00 0.00 44 VAL A C 10
ATOM 9874 O O . VAL A 1 44 ? 11.076 -3.985 7.007 1.00 0.00 44 VAL A O 10
ATOM 9887 N N . SER A 1 45 ? 10.996 -6.014 6.038 1.00 0.00 45 SER A N 10
ATOM 9888 C CA . SER A 1 45 ? 12.445 -6.153 5.954 1.00 0.00 45 SER A CA 10
ATOM 9889 C C . SER A 1 45 ? 12.847 -6.903 4.688 1.00 0.00 45 SER A C 10
ATOM 9890 O O . SER A 1 45 ? 12.048 -7.641 4.110 1.00 0.00 45 SER A O 10
ATOM 9898 N N . CYS A 1 46 ? 14.091 -6.709 4.263 1.00 0.00 46 CYS A N 10
ATOM 9899 C CA . CYS A 1 46 ? 14.601 -7.366 3.065 1.00 0.00 46 CYS A CA 10
ATOM 9900 C C . CYS A 1 46 ? 15.664 -8.400 3.423 1.00 0.00 46 CYS A C 10
ATOM 9901 O O . CYS A 1 46 ? 16.866 -8.145 3.340 1.00 0.00 46 CYS A O 10
ATOM 9908 N N . PRO A 1 47 ? 15.213 -9.595 3.832 1.00 0.00 47 PRO A N 10
ATOM 9909 C CA . PRO A 1 47 ? 16.109 -10.692 4.210 1.00 0.00 47 PRO A CA 10
ATOM 9910 C C . PRO A 1 47 ? 16.853 -11.272 3.012 1.00 0.00 47 PRO A C 10
ATOM 9911 O O . PRO A 1 47 ? 16.839 -10.700 1.922 1.00 0.00 47 PRO A O 10
ATOM 9922 N N . LYS A 1 48 ? 17.502 -12.413 3.220 1.00 0.00 48 LYS A N 10
ATOM 9923 C CA . LYS A 1 48 ? 18.251 -13.073 2.157 1.00 0.00 48 LYS A CA 10
ATOM 9924 C C . LYS A 1 48 ? 17.836 -14.535 2.027 1.00 0.00 48 LYS A C 10
ATOM 9925 O O . LYS A 1 48 ? 16.912 -14.991 2.700 1.00 0.00 48 LYS A O 10
ATOM 9944 N N . ALA A 1 49 ? 18.527 -15.266 1.158 1.00 0.00 49 ALA A N 10
ATOM 9945 C CA . ALA A 1 49 ? 18.233 -16.678 0.943 1.00 0.00 49 ALA A CA 10
ATOM 9946 C C . ALA A 1 49 ? 19.453 -17.417 0.406 1.00 0.00 49 ALA A C 10
ATOM 9947 O O . ALA A 1 49 ? 20.508 -16.820 0.186 1.00 0.00 49 ALA A O 10
ATOM 9954 N N . LYS A 1 50 ? 19.305 -18.721 0.196 1.00 0.00 50 LYS A N 10
ATOM 9955 C CA . LYS A 1 50 ? 20.394 -19.543 -0.316 1.00 0.00 50 LYS A CA 10
ATOM 9956 C C . LYS A 1 50 ? 20.755 -19.140 -1.743 1.00 0.00 50 LYS A C 10
ATOM 9957 O O . LYS A 1 50 ? 19.974 -18.504 -2.450 1.00 0.00 50 LYS A O 10
ATOM 9976 N N . PRO A 1 51 ? 21.966 -19.521 -2.178 1.00 0.00 51 PRO A N 10
ATOM 9977 C CA . PRO A 1 51 ? 22.456 -19.212 -3.524 1.00 0.00 51 PRO A CA 10
ATOM 9978 C C . PRO A 1 51 ? 21.715 -19.992 -4.604 1.00 0.00 51 PRO A C 10
ATOM 9979 O O . PRO A 1 51 ? 21.788 -19.656 -5.786 1.00 0.00 51 PRO A O 10
ATOM 9990 N N . ASN A 1 52 ? 21.002 -21.034 -4.191 1.00 0.00 52 ASN A N 10
ATOM 9991 C CA . ASN A 1 52 ? 20.247 -21.862 -5.125 1.00 0.00 52 ASN A CA 10
ATOM 9992 C C . ASN A 1 52 ? 18.918 -21.204 -5.485 1.00 0.00 52 ASN A C 10
ATOM 9993 O O . ASN A 1 52 ? 18.571 -21.087 -6.659 1.00 0.00 52 ASN A O 10
ATOM 10004 N N . GLU A 1 53 ? 18.181 -20.775 -4.465 1.00 0.00 53 GLU A N 10
ATOM 10005 C CA . GLU A 1 53 ? 16.891 -20.129 -4.675 1.00 0.00 53 GLU A CA 10
ATOM 10006 C C . GLU A 1 53 ? 17.074 -18.677 -5.108 1.00 0.00 53 GLU A C 10
ATOM 10007 O O . GLU A 1 53 ? 18.191 -18.159 -5.132 1.00 0.00 53 GLU A O 10
ATOM 10019 N N . THR A 1 54 ? 15.968 -18.023 -5.450 1.00 0.00 54 THR A N 10
ATOM 10020 C CA . THR A 1 54 ? 16.005 -16.633 -5.884 1.00 0.00 54 THR A CA 10
ATOM 10021 C C . THR A 1 54 ? 15.013 -15.784 -5.096 1.00 0.00 54 THR A C 10
ATOM 10022 O O . THR A 1 54 ? 13.869 -16.186 -4.883 1.00 0.00 54 THR A O 10
ATOM 10033 N N . VAL A 1 55 ? 15.458 -14.608 -4.665 1.00 0.00 55 VAL A N 10
ATOM 10034 C CA . VAL A 1 55 ? 14.609 -13.702 -3.902 1.00 0.00 55 VAL A CA 10
ATOM 10035 C C . VAL A 1 55 ? 14.769 -12.264 -4.382 1.00 0.00 55 VAL A C 10
ATOM 10036 O O . VAL A 1 55 ? 15.885 -11.792 -4.595 1.00 0.00 55 VAL A O 10
ATOM 10049 N N . GLN A 1 56 ? 13.646 -11.573 -4.549 1.00 0.00 56 GLN A N 10
ATOM 10050 C CA . GLN A 1 56 ? 13.662 -10.188 -5.004 1.00 0.00 56 GLN A CA 10
ATOM 10051 C C . GLN A 1 56 ? 12.716 -9.330 -4.170 1.00 0.00 56 GLN A C 10
ATOM 10052 O O . GLN A 1 56 ? 11.496 -9.475 -4.250 1.00 0.00 56 GLN A O 10
ATOM 10066 N N . CYS A 1 57 ? 13.287 -8.436 -3.370 1.00 0.00 57 CYS A N 10
ATOM 10067 C CA . CYS A 1 57 ? 12.496 -7.555 -2.520 1.00 0.00 57 CYS A CA 10
ATOM 10068 C C . CYS A 1 57 ? 12.436 -6.146 -3.103 1.00 0.00 57 CYS A C 10
ATOM 10069 O O . CYS A 1 57 ? 13.402 -5.667 -3.698 1.00 0.00 57 CYS A O 10
ATOM 10076 N N . CYS A 1 58 ? 11.296 -5.487 -2.928 1.00 0.00 58 CYS A N 10
ATOM 10077 C CA . CYS A 1 58 ? 11.108 -4.134 -3.437 1.00 0.00 58 CYS A CA 10
ATOM 10078 C C . CYS A 1 58 ? 10.434 -3.249 -2.392 1.00 0.00 58 CYS A C 10
ATOM 10079 O O . CYS A 1 58 ? 9.518 -3.683 -1.693 1.00 0.00 58 CYS A O 10
ATOM 10086 N N . SER A 1 59 ? 10.894 -2.006 -2.292 1.00 0.00 59 SER A N 10
ATOM 10087 C CA . SER A 1 59 ? 10.338 -1.060 -1.331 1.00 0.00 59 SER A CA 10
ATOM 10088 C C . SER A 1 59 ? 9.863 0.210 -2.030 1.00 0.00 59 SER A C 10
ATOM 10089 O O . SER A 1 59 ? 9.921 1.303 -1.466 1.00 0.00 59 SER A O 10
ATOM 10097 N N . THR A 1 60 ? 9.391 0.057 -3.264 1.00 0.00 60 THR A N 10
ATOM 10098 C CA . THR A 1 60 ? 8.907 1.190 -4.042 1.00 0.00 60 THR A CA 10
ATOM 10099 C C . THR A 1 60 ? 7.635 0.831 -4.802 1.00 0.00 60 THR A C 10
ATOM 10100 O O . THR A 1 60 ? 7.391 -0.337 -5.106 1.00 0.00 60 THR A O 10
ATOM 10111 N N . ASP A 1 61 ? 6.829 1.841 -5.108 1.00 0.00 61 ASP A N 10
ATOM 10112 C CA . ASP A 1 61 ? 5.582 1.632 -5.835 1.00 0.00 61 ASP A CA 10
ATOM 10113 C C . ASP A 1 61 ? 5.857 1.224 -7.279 1.00 0.00 61 ASP A C 10
ATOM 10114 O O . ASP A 1 61 ? 6.651 1.858 -7.974 1.00 0.00 61 ASP A O 10
ATOM 10123 N N . LYS A 1 62 ? 5.197 0.160 -7.723 1.00 0.00 62 LYS A N 10
ATOM 10124 C CA . LYS A 1 62 ? 5.368 -0.334 -9.084 1.00 0.00 62 LYS A CA 10
ATOM 10125 C C . LYS A 1 62 ? 6.789 -0.847 -9.301 1.00 0.00 62 LYS A C 10
ATOM 10126 O O . LYS A 1 62 ? 7.263 -0.928 -10.435 1.00 0.00 62 LYS A O 10
ATOM 10145 N N . CYS A 1 63 ? 7.462 -1.193 -8.209 1.00 0.00 63 CYS A N 10
ATOM 10146 C CA . CYS A 1 63 ? 8.827 -1.699 -8.280 1.00 0.00 63 CYS A CA 10
ATOM 10147 C C . CYS A 1 63 ? 8.838 -3.220 -8.399 1.00 0.00 63 CYS A C 10
ATOM 10148 O O . CYS A 1 63 ? 9.397 -3.775 -9.344 1.00 0.00 63 CYS A O 10
ATOM 10155 N N . ASN A 1 64 ? 8.215 -3.888 -7.433 1.00 0.00 64 ASN A N 10
ATOM 10156 C CA . ASN A 1 64 ? 8.153 -5.345 -7.429 1.00 0.00 64 ASN A CA 10
ATOM 10157 C C . ASN A 1 64 ? 7.625 -5.871 -8.761 1.00 0.00 64 ASN A C 10
ATOM 10158 O O . ASN A 1 64 ? 6.454 -5.687 -9.093 1.00 0.00 64 ASN A O 10
ATOM 10169 N N . LYS A 1 65 ? 8.497 -6.527 -9.519 1.00 0.00 65 LYS A N 10
ATOM 10170 C CA . LYS A 1 65 ? 8.120 -7.081 -10.814 1.00 0.00 65 LYS A CA 10
ATOM 10171 C C . LYS A 1 65 ? 7.301 -8.357 -10.642 1.00 0.00 65 LYS A C 10
ATOM 10172 O O . LYS A 1 65 ? 7.285 -9.219 -11.520 1.00 0.00 65 LYS A O 10
ATOM 10191 N N . LEU A 1 1 ? 1.660 -0.191 -0.838 1.00 0.00 1 LEU A N 11
ATOM 10192 C CA . LEU A 1 1 ? 1.943 0.011 -2.254 1.00 0.00 1 LEU A CA 11
ATOM 10193 C C . LEU A 1 1 ? 1.475 -1.183 -3.079 1.00 0.00 1 LEU A C 11
ATOM 10194 O O . LEU A 1 1 ? 0.946 -2.156 -2.540 1.00 0.00 1 LEU A O 11
ATOM 10210 N N . THR A 1 2 ? 1.675 -1.105 -4.391 1.00 0.00 2 THR A N 11
ATOM 10211 C CA . THR A 1 2 ? 1.275 -2.180 -5.291 1.00 0.00 2 THR A CA 11
ATOM 10212 C C . THR A 1 2 ? 2.491 -2.923 -5.834 1.00 0.00 2 THR A C 11
ATOM 10213 O O . THR A 1 2 ? 3.409 -2.314 -6.384 1.00 0.00 2 THR A O 11
ATOM 10224 N N . CYS A 1 3 ? 2.490 -4.242 -5.678 1.00 0.00 3 CYS A N 11
ATOM 10225 C CA . CYS A 1 3 ? 3.592 -5.069 -6.153 1.00 0.00 3 CYS A CA 11
ATOM 10226 C C . CYS A 1 3 ? 3.072 -6.271 -6.936 1.00 0.00 3 CYS A C 11
ATOM 10227 O O . CYS A 1 3 ? 2.044 -6.854 -6.590 1.00 0.00 3 CYS A O 11
ATOM 10234 N N . LEU A 1 4 ? 3.789 -6.636 -7.993 1.00 0.00 4 LEU A N 11
ATOM 10235 C CA . LEU A 1 4 ? 3.401 -7.769 -8.827 1.00 0.00 4 LEU A CA 11
ATOM 10236 C C . LEU A 1 4 ? 3.676 -9.089 -8.114 1.00 0.00 4 LEU A C 11
ATOM 10237 O O . LEU A 1 4 ? 4.683 -9.233 -7.421 1.00 0.00 4 LEU A O 11
ATOM 10253 N N . ILE A 1 5 ? 2.776 -10.050 -8.292 1.00 0.00 5 ILE A N 11
ATOM 10254 C CA . ILE A 1 5 ? 2.923 -11.359 -7.668 1.00 0.00 5 ILE A CA 11
ATOM 10255 C C . ILE A 1 5 ? 2.115 -12.416 -8.412 1.00 0.00 5 ILE A C 11
ATOM 10256 O O . ILE A 1 5 ? 1.004 -12.153 -8.875 1.00 0.00 5 ILE A O 11
ATOM 10272 N N . CYS A 1 6 ? 2.678 -13.615 -8.523 1.00 0.00 6 CYS A N 11
ATOM 10273 C CA . CYS A 1 6 ? 2.011 -14.714 -9.209 1.00 0.00 6 CYS A CA 11
ATOM 10274 C C . CYS A 1 6 ? 2.922 -15.936 -9.294 1.00 0.00 6 CYS A C 11
ATOM 10275 O O . CYS A 1 6 ? 4.069 -15.856 -9.733 1.00 0.00 6 CYS A O 11
ATOM 10282 N N . PRO A 1 7 ? 2.399 -17.094 -8.864 1.00 0.00 7 PRO A N 11
ATOM 10283 C CA . PRO A 1 7 ? 3.147 -18.354 -8.881 1.00 0.00 7 PRO A CA 11
ATOM 10284 C C . PRO A 1 7 ? 3.379 -18.871 -10.297 1.00 0.00 7 PRO A C 11
ATOM 10285 O O . PRO A 1 7 ? 2.626 -19.710 -10.791 1.00 0.00 7 PRO A O 11
ATOM 10296 N N . GLU A 1 8 ? 4.424 -18.365 -10.944 1.00 0.00 8 GLU A N 11
ATOM 10297 C CA . GLU A 1 8 ? 4.752 -18.777 -12.304 1.00 0.00 8 GLU A CA 11
ATOM 10298 C C . GLU A 1 8 ? 6.029 -18.093 -12.786 1.00 0.00 8 GLU A C 11
ATOM 10299 O O . GLU A 1 8 ? 6.600 -17.255 -12.088 1.00 0.00 8 GLU A O 11
ATOM 10311 N N . LYS A 1 9 ? 6.472 -18.458 -13.984 1.00 0.00 9 LYS A N 11
ATOM 10312 C CA . LYS A 1 9 ? 7.680 -17.881 -14.562 1.00 0.00 9 LYS A CA 11
ATOM 10313 C C . LYS A 1 9 ? 7.336 -16.742 -15.516 1.00 0.00 9 LYS A C 11
ATOM 10314 O O . LYS A 1 9 ? 8.094 -15.781 -15.649 1.00 0.00 9 LYS A O 11
ATOM 10333 N N . ASP A 1 10 ? 6.190 -16.856 -16.177 1.00 0.00 10 ASP A N 11
ATOM 10334 C CA . ASP A 1 10 ? 5.745 -15.834 -17.117 1.00 0.00 10 ASP A CA 11
ATOM 10335 C C . ASP A 1 10 ? 4.374 -15.293 -16.723 1.00 0.00 10 ASP A C 11
ATOM 10336 O O . ASP A 1 10 ? 3.444 -15.281 -17.530 1.00 0.00 10 ASP A O 11
ATOM 10345 N N . CYS A 1 11 ? 4.256 -14.846 -15.477 1.00 0.00 11 CYS A N 11
ATOM 10346 C CA . CYS A 1 11 ? 2.999 -14.305 -14.974 1.00 0.00 11 CYS A CA 11
ATOM 10347 C C . CYS A 1 11 ? 3.245 -13.348 -13.812 1.00 0.00 11 CYS A C 11
ATOM 10348 O O . CYS A 1 11 ? 4.088 -13.604 -12.953 1.00 0.00 11 CYS A O 11
ATOM 10355 N N . GLN A 1 12 ? 2.502 -12.247 -13.792 1.00 0.00 12 GLN A N 11
ATOM 10356 C CA . GLN A 1 12 ? 2.640 -11.252 -12.735 1.00 0.00 12 GLN A CA 11
ATOM 10357 C C . GLN A 1 12 ? 1.331 -10.499 -12.521 1.00 0.00 12 GLN A C 11
ATOM 10358 O O . GLN A 1 12 ? 0.877 -9.760 -13.395 1.00 0.00 12 GLN A O 11
ATOM 10372 N N . LYS A 1 13 ? 0.727 -10.693 -11.354 1.00 0.00 13 LYS A N 11
ATOM 10373 C CA . LYS A 1 13 ? -0.531 -10.032 -11.023 1.00 0.00 13 LYS A CA 11
ATOM 10374 C C . LYS A 1 13 ? -0.323 -8.976 -9.942 1.00 0.00 13 LYS A C 11
ATOM 10375 O O . LYS A 1 13 ? 0.179 -9.273 -8.858 1.00 0.00 13 LYS A O 11
ATOM 10394 N N . VAL A 1 14 ? -0.713 -7.742 -10.244 1.00 0.00 14 VAL A N 11
ATOM 10395 C CA . VAL A 1 14 ? -0.572 -6.642 -9.298 1.00 0.00 14 VAL A CA 11
ATOM 10396 C C . VAL A 1 14 ? -1.305 -6.941 -7.995 1.00 0.00 14 VAL A C 11
ATOM 10397 O O . VAL A 1 14 ? -2.430 -7.441 -8.003 1.00 0.00 14 VAL A O 11
ATOM 10410 N N . HIS A 1 15 ? -0.659 -6.632 -6.874 1.00 0.00 15 HIS A N 11
ATOM 10411 C CA . HIS A 1 15 ? -1.250 -6.867 -5.562 1.00 0.00 15 HIS A CA 11
ATOM 10412 C C . HIS A 1 15 ? -0.903 -5.734 -4.600 1.00 0.00 15 HIS A C 11
ATOM 10413 O O . HIS A 1 15 ? 0.262 -5.363 -4.454 1.00 0.00 15 HIS A O 11
ATOM 10427 N N . THR A 1 16 ? -1.923 -5.188 -3.945 1.00 0.00 16 THR A N 11
ATOM 10428 C CA . THR A 1 16 ? -1.727 -4.097 -2.998 1.00 0.00 16 THR A CA 11
ATOM 10429 C C . THR A 1 16 ? -1.459 -4.628 -1.595 1.00 0.00 16 THR A C 11
ATOM 10430 O O . THR A 1 16 ? -2.321 -5.263 -0.985 1.00 0.00 16 THR A O 11
ATOM 10441 N N . CYS A 1 17 ? -0.261 -4.364 -1.086 1.00 0.00 17 CYS A N 11
ATOM 10442 C CA . CYS A 1 17 ? 0.121 -4.815 0.247 1.00 0.00 17 CYS A CA 11
ATOM 10443 C C . CYS A 1 17 ? -0.804 -4.224 1.307 1.00 0.00 17 CYS A C 11
ATOM 10444 O O . CYS A 1 17 ? -1.422 -3.181 1.094 1.00 0.00 17 CYS A O 11
ATOM 10451 N N . ARG A 1 18 ? -0.893 -4.897 2.449 1.00 0.00 18 ARG A N 11
ATOM 10452 C CA . ARG A 1 18 ? -1.742 -4.440 3.542 1.00 0.00 18 ARG A CA 11
ATOM 10453 C C . ARG A 1 18 ? -1.037 -3.365 4.365 1.00 0.00 18 ARG A C 11
ATOM 10454 O O . ARG A 1 18 ? 0.044 -2.903 4.005 1.00 0.00 18 ARG A O 11
ATOM 10475 N N . ASN A 1 19 ? -1.660 -2.972 5.472 1.00 0.00 19 ASN A N 11
ATOM 10476 C CA . ASN A 1 19 ? -1.093 -1.950 6.345 1.00 0.00 19 ASN A CA 11
ATOM 10477 C C . ASN A 1 19 ? -0.065 -2.557 7.295 1.00 0.00 19 ASN A C 11
ATOM 10478 O O . ASN A 1 19 ? 0.912 -1.907 7.666 1.00 0.00 19 ASN A O 11
ATOM 10489 N N . GLU A 1 20 ? -0.293 -3.807 7.685 1.00 0.00 20 GLU A N 11
ATOM 10490 C CA . GLU A 1 20 ? 0.614 -4.501 8.592 1.00 0.00 20 GLU A CA 11
ATOM 10491 C C . GLU A 1 20 ? 2.051 -4.430 8.085 1.00 0.00 20 GLU A C 11
ATOM 10492 O O . GLU A 1 20 ? 2.941 -3.939 8.778 1.00 0.00 20 GLU A O 11
ATOM 10504 N N . GLU A 1 21 ? 2.269 -4.925 6.870 1.00 0.00 21 GLU A N 11
ATOM 10505 C CA . GLU A 1 21 ? 3.598 -4.919 6.270 1.00 0.00 21 GLU A CA 11
ATOM 10506 C C . GLU A 1 21 ? 3.897 -3.569 5.624 1.00 0.00 21 GLU A C 11
ATOM 10507 O O . GLU A 1 21 ? 3.152 -2.605 5.799 1.00 0.00 21 GLU A O 11
ATOM 10519 N N . LYS A 1 22 ? 4.993 -3.508 4.875 1.00 0.00 22 LYS A N 11
ATOM 10520 C CA . LYS A 1 22 ? 5.392 -2.279 4.201 1.00 0.00 22 LYS A CA 11
ATOM 10521 C C . LYS A 1 22 ? 5.907 -2.572 2.795 1.00 0.00 22 LYS A C 11
ATOM 10522 O O . LYS A 1 22 ? 5.272 -2.211 1.804 1.00 0.00 22 LYS A O 11
ATOM 10541 N N . ILE A 1 23 ? 7.060 -3.228 2.717 1.00 0.00 23 ILE A N 11
ATOM 10542 C CA . ILE A 1 23 ? 7.657 -3.571 1.433 1.00 0.00 23 ILE A CA 11
ATOM 10543 C C . ILE A 1 23 ? 7.149 -4.919 0.933 1.00 0.00 23 ILE A C 11
ATOM 10544 O O . ILE A 1 23 ? 6.436 -5.629 1.643 1.00 0.00 23 ILE A O 11
ATOM 10560 N N . CYS A 1 24 ? 7.522 -5.268 -0.294 1.00 0.00 24 CYS A N 11
ATOM 10561 C CA . CYS A 1 24 ? 7.106 -6.532 -0.890 1.00 0.00 24 CYS A CA 11
ATOM 10562 C C . CYS A 1 24 ? 8.317 -7.390 -1.244 1.00 0.00 24 CYS A C 11
ATOM 10563 O O . CYS A 1 24 ? 9.299 -6.899 -1.800 1.00 0.00 24 CYS A O 11
ATOM 10570 N N . VAL A 1 25 ? 8.238 -8.677 -0.919 1.00 0.00 25 VAL A N 11
ATOM 10571 C CA . VAL A 1 25 ? 9.326 -9.605 -1.203 1.00 0.00 25 VAL A CA 11
ATOM 10572 C C . VAL A 1 25 ? 8.854 -10.748 -2.095 1.00 0.00 25 VAL A C 11
ATOM 10573 O O . VAL A 1 25 ? 7.735 -11.241 -1.952 1.00 0.00 25 VAL A O 11
ATOM 10586 N N . LYS A 1 26 ? 9.715 -11.166 -3.017 1.00 0.00 26 LYS A N 11
ATOM 10587 C CA . LYS A 1 26 ? 9.389 -12.253 -3.932 1.00 0.00 26 LYS A CA 11
ATOM 10588 C C . LYS A 1 26 ? 10.507 -13.290 -3.966 1.00 0.00 26 LYS A C 11
ATOM 10589 O O . LYS A 1 26 ? 11.636 -12.987 -4.352 1.00 0.00 26 LYS A O 11
ATOM 10608 N N . ARG A 1 27 ? 10.184 -14.514 -3.562 1.00 0.00 27 ARG A N 11
ATOM 10609 C CA . ARG A 1 27 ? 11.162 -15.596 -3.547 1.00 0.00 27 ARG A CA 11
ATOM 10610 C C . ARG A 1 27 ? 10.652 -16.801 -4.331 1.00 0.00 27 ARG A C 11
ATOM 10611 O O . ARG A 1 27 ? 9.469 -17.139 -4.270 1.00 0.00 27 ARG A O 11
ATOM 10632 N N . PHE A 1 28 ? 11.551 -17.445 -5.068 1.00 0.00 28 PHE A N 11
ATOM 10633 C CA . PHE A 1 28 ? 11.192 -18.612 -5.866 1.00 0.00 28 PHE A CA 11
ATOM 10634 C C . PHE A 1 28 ? 12.354 -19.597 -5.943 1.00 0.00 28 PHE A C 11
ATOM 10635 O O . PHE A 1 28 ? 13.514 -19.219 -5.775 1.00 0.00 28 PHE A O 11
ATOM 10652 N N . TYR A 1 29 ? 12.035 -20.860 -6.199 1.00 0.00 29 TYR A N 11
ATOM 10653 C CA . TYR A 1 29 ? 13.052 -21.901 -6.296 1.00 0.00 29 TYR A CA 11
ATOM 10654 C C . TYR A 1 29 ? 13.060 -22.526 -7.687 1.00 0.00 29 TYR A C 11
ATOM 10655 O O . TYR A 1 29 ? 12.020 -22.939 -8.201 1.00 0.00 29 TYR A O 11
ATOM 10673 N N . ASP A 1 30 ? 14.242 -22.593 -8.291 1.00 0.00 30 ASP A N 11
ATOM 10674 C CA . ASP A 1 30 ? 14.388 -23.170 -9.622 1.00 0.00 30 ASP A CA 11
ATOM 10675 C C . ASP A 1 30 ? 15.584 -24.115 -9.677 1.00 0.00 30 ASP A C 11
ATOM 10676 O O . ASP A 1 30 ? 16.735 -23.681 -9.641 1.00 0.00 30 ASP A O 11
ATOM 10685 N N . LYS A 1 31 ? 15.303 -25.411 -9.762 1.00 0.00 31 LYS A N 11
ATOM 10686 C CA . LYS A 1 31 ? 16.355 -26.420 -9.821 1.00 0.00 31 LYS A CA 11
ATOM 10687 C C . LYS A 1 31 ? 15.858 -27.683 -10.517 1.00 0.00 31 LYS A C 11
ATOM 10688 O O . LYS A 1 31 ? 16.418 -28.763 -10.336 1.00 0.00 31 LYS A O 11
ATOM 10707 N N . ASN A 1 32 ? 14.804 -27.539 -11.314 1.00 0.00 32 ASN A N 11
ATOM 10708 C CA . ASN A 1 32 ? 14.233 -28.669 -12.038 1.00 0.00 32 ASN A CA 11
ATOM 10709 C C . ASN A 1 32 ? 13.018 -28.235 -12.852 1.00 0.00 32 ASN A C 11
ATOM 10710 O O . ASN A 1 32 ? 12.494 -27.137 -12.666 1.00 0.00 32 ASN A O 11
ATOM 10721 N N . GLN A 1 33 ? 12.575 -29.106 -13.754 1.00 0.00 33 GLN A N 11
ATOM 10722 C CA . GLN A 1 33 ? 11.422 -28.812 -14.596 1.00 0.00 33 GLN A CA 11
ATOM 10723 C C . GLN A 1 33 ? 10.212 -28.431 -13.749 1.00 0.00 33 GLN A C 11
ATOM 10724 O O . GLN A 1 33 ? 9.618 -27.369 -13.938 1.00 0.00 33 GLN A O 11
ATOM 10738 N N . LEU A 1 34 ? 9.852 -29.304 -12.815 1.00 0.00 34 LEU A N 11
ATOM 10739 C CA . LEU A 1 34 ? 8.712 -29.060 -11.938 1.00 0.00 34 LEU A CA 11
ATOM 10740 C C . LEU A 1 34 ? 9.162 -28.434 -10.622 1.00 0.00 34 LEU A C 11
ATOM 10741 O O . LEU A 1 34 ? 8.351 -28.194 -9.728 1.00 0.00 34 LEU A O 11
ATOM 10757 N N . GLY A 1 35 ? 10.460 -28.171 -10.510 1.00 0.00 35 GLY A N 11
ATOM 10758 C CA . GLY A 1 35 ? 10.995 -27.574 -9.301 1.00 0.00 35 GLY A CA 11
ATOM 10759 C C . GLY A 1 35 ? 10.800 -26.071 -9.261 1.00 0.00 35 GLY A C 11
ATOM 10760 O O . GLY A 1 35 ? 11.222 -25.409 -8.312 1.00 0.00 35 GLY A O 11
ATOM 10764 N N . TRP A 1 36 ? 10.162 -25.532 -10.293 1.00 0.00 36 TRP A N 11
ATOM 10765 C CA . TRP A 1 36 ? 9.914 -24.097 -10.372 1.00 0.00 36 TRP A CA 11
ATOM 10766 C C . TRP A 1 36 ? 8.736 -23.698 -9.490 1.00 0.00 36 TRP A C 11
ATOM 10767 O O . TRP A 1 36 ? 7.584 -23.999 -9.803 1.00 0.00 36 TRP A O 11
ATOM 10788 N N . ARG A 1 37 ? 9.032 -23.020 -8.386 1.00 0.00 37 ARG A N 11
ATOM 10789 C CA . ARG A 1 37 ? 7.997 -22.582 -7.458 1.00 0.00 37 ARG A CA 11
ATOM 10790 C C . ARG A 1 37 ? 8.248 -21.147 -7.002 1.00 0.00 37 ARG A C 11
ATOM 10791 O O . ARG A 1 37 ? 9.317 -20.828 -6.483 1.00 0.00 37 ARG A O 11
ATOM 10812 N N . ALA A 1 38 ? 7.254 -20.287 -7.201 1.00 0.00 38 ALA A N 11
ATOM 10813 C CA . ALA A 1 38 ? 7.366 -18.887 -6.809 1.00 0.00 38 ALA A CA 11
ATOM 10814 C C . ALA A 1 38 ? 6.395 -18.553 -5.682 1.00 0.00 38 ALA A C 11
ATOM 10815 O O . ALA A 1 38 ? 5.349 -19.186 -5.545 1.00 0.00 38 ALA A O 11
ATOM 10822 N N . GLN A 1 39 ? 6.749 -17.555 -4.878 1.00 0.00 39 GLN A N 11
ATOM 10823 C CA . GLN A 1 39 ? 5.908 -17.139 -3.762 1.00 0.00 39 GLN A CA 11
ATOM 10824 C C . GLN A 1 39 ? 6.233 -15.711 -3.339 1.00 0.00 39 GLN A C 11
ATOM 10825 O O . GLN A 1 39 ? 7.389 -15.379 -3.074 1.00 0.00 39 GLN A O 11
ATOM 10839 N N . ARG A 1 40 ? 5.207 -14.868 -3.278 1.00 0.00 40 ARG A N 11
ATOM 10840 C CA . ARG A 1 40 ? 5.384 -13.475 -2.888 1.00 0.00 40 ARG A CA 11
ATOM 10841 C C . ARG A 1 40 ? 4.729 -13.200 -1.538 1.00 0.00 40 ARG A C 11
ATOM 10842 O O . ARG A 1 40 ? 3.863 -13.953 -1.092 1.00 0.00 40 ARG A O 11
ATOM 10863 N N . GLY A 1 41 ? 5.148 -12.117 -0.891 1.00 0.00 41 GLY A N 11
ATOM 10864 C CA . GLY A 1 41 ? 4.591 -11.762 0.401 1.00 0.00 41 GLY A CA 11
ATOM 10865 C C . GLY A 1 41 ? 5.141 -10.452 0.930 1.00 0.00 41 GLY A C 11
ATOM 10866 O O . GLY A 1 41 ? 6.328 -10.163 0.780 1.00 0.00 41 GLY A O 11
ATOM 10870 N N . CYS A 1 42 ? 4.275 -9.656 1.549 1.00 0.00 42 CYS A N 11
ATOM 10871 C CA . CYS A 1 42 ? 4.679 -8.368 2.100 1.00 0.00 42 CYS A CA 11
ATOM 10872 C C . CYS A 1 42 ? 5.508 -8.555 3.367 1.00 0.00 42 CYS A C 11
ATOM 10873 O O . CYS A 1 42 ? 5.428 -9.591 4.027 1.00 0.00 42 CYS A O 11
ATOM 10880 N N . ALA A 1 43 ? 6.303 -7.543 3.702 1.00 0.00 43 ALA A N 11
ATOM 10881 C CA . ALA A 1 43 ? 7.145 -7.594 4.891 1.00 0.00 43 ALA A CA 11
ATOM 10882 C C . ALA A 1 43 ? 7.646 -6.205 5.268 1.00 0.00 43 ALA A C 11
ATOM 10883 O O . ALA A 1 43 ? 7.401 -5.231 4.556 1.00 0.00 43 ALA A O 11
ATOM 10890 N N . VAL A 1 44 ? 8.349 -6.119 6.393 1.00 0.00 44 VAL A N 11
ATOM 10891 C CA . VAL A 1 44 ? 8.886 -4.849 6.865 1.00 0.00 44 VAL A CA 11
ATOM 10892 C C . VAL A 1 44 ? 10.410 -4.855 6.849 1.00 0.00 44 VAL A C 11
ATOM 10893 O O . VAL A 1 44 ? 11.051 -3.926 7.339 1.00 0.00 44 VAL A O 11
ATOM 10906 N N . SER A 1 45 ? 10.986 -5.910 6.281 1.00 0.00 45 SER A N 11
ATOM 10907 C CA . SER A 1 45 ? 12.436 -6.041 6.203 1.00 0.00 45 SER A CA 11
ATOM 10908 C C . SER A 1 45 ? 12.848 -6.772 4.929 1.00 0.00 45 SER A C 11
ATOM 10909 O O . SER A 1 45 ? 12.041 -7.463 4.307 1.00 0.00 45 SER A O 11
ATOM 10917 N N . CYS A 1 46 ? 14.111 -6.615 4.547 1.00 0.00 46 CYS A N 11
ATOM 10918 C CA . CYS A 1 46 ? 14.634 -7.259 3.348 1.00 0.00 46 CYS A CA 11
ATOM 10919 C C . CYS A 1 46 ? 15.685 -8.305 3.707 1.00 0.00 46 CYS A C 11
ATOM 10920 O O . CYS A 1 46 ? 16.889 -8.082 3.575 1.00 0.00 46 CYS A O 11
ATOM 10927 N N . PRO A 1 47 ? 15.222 -9.475 4.171 1.00 0.00 47 PRO A N 11
ATOM 10928 C CA . PRO A 1 47 ? 16.105 -10.580 4.557 1.00 0.00 47 PRO A CA 11
ATOM 10929 C C . PRO A 1 47 ? 16.795 -11.217 3.356 1.00 0.00 47 PRO A C 11
ATOM 10930 O O . PRO A 1 47 ? 16.759 -10.681 2.248 1.00 0.00 47 PRO A O 11
ATOM 10941 N N . LYS A 1 48 ? 17.423 -12.366 3.582 1.00 0.00 48 LYS A N 11
ATOM 10942 C CA . LYS A 1 48 ? 18.121 -13.079 2.518 1.00 0.00 48 LYS A CA 11
ATOM 10943 C C . LYS A 1 48 ? 17.745 -14.558 2.517 1.00 0.00 48 LYS A C 11
ATOM 10944 O O . LYS A 1 48 ? 16.885 -14.990 3.284 1.00 0.00 48 LYS A O 11
ATOM 10963 N N . ALA A 1 49 ? 18.395 -15.328 1.651 1.00 0.00 49 ALA A N 11
ATOM 10964 C CA . ALA A 1 49 ? 18.132 -16.758 1.554 1.00 0.00 49 ALA A CA 11
ATOM 10965 C C . ALA A 1 49 ? 19.358 -17.509 1.045 1.00 0.00 49 ALA A C 11
ATOM 10966 O O . ALA A 1 49 ? 20.425 -16.924 0.862 1.00 0.00 49 ALA A O 11
ATOM 10973 N N . LYS A 1 50 ? 19.198 -18.809 0.820 1.00 0.00 50 LYS A N 11
ATOM 10974 C CA . LYS A 1 50 ? 20.292 -19.641 0.333 1.00 0.00 50 LYS A CA 11
ATOM 10975 C C . LYS A 1 50 ? 20.627 -19.305 -1.117 1.00 0.00 50 LYS A C 11
ATOM 10976 O O . LYS A 1 50 ? 19.797 -18.792 -1.868 1.00 0.00 50 LYS A O 11
ATOM 10995 N N . PRO A 1 51 ? 21.871 -19.601 -1.522 1.00 0.00 51 PRO A N 11
ATOM 10996 C CA . PRO A 1 51 ? 22.343 -19.340 -2.885 1.00 0.00 51 PRO A CA 11
ATOM 10997 C C . PRO A 1 51 ? 21.686 -20.256 -3.911 1.00 0.00 51 PRO A C 11
ATOM 10998 O O . PRO A 1 51 ? 21.850 -20.071 -5.116 1.00 0.00 51 PRO A O 11
ATOM 11009 N N . ASN A 1 52 ? 20.942 -21.245 -3.425 1.00 0.00 52 ASN A N 11
ATOM 11010 C CA . ASN A 1 52 ? 20.261 -22.190 -4.301 1.00 0.00 52 ASN A CA 11
ATOM 11011 C C . ASN A 1 52 ? 18.926 -21.625 -4.778 1.00 0.00 52 ASN A C 11
ATOM 11012 O O . ASN A 1 52 ? 18.473 -21.927 -5.882 1.00 0.00 52 ASN A O 11
ATOM 11023 N N . GLU A 1 53 ? 18.304 -20.803 -3.939 1.00 0.00 53 GLU A N 11
ATOM 11024 C CA . GLU A 1 53 ? 17.021 -20.196 -4.276 1.00 0.00 53 GLU A CA 11
ATOM 11025 C C . GLU A 1 53 ? 17.207 -18.753 -4.735 1.00 0.00 53 GLU A C 11
ATOM 11026 O O . GLU A 1 53 ? 18.332 -18.273 -4.875 1.00 0.00 53 GLU A O 11
ATOM 11038 N N . THR A 1 54 ? 16.093 -18.065 -4.970 1.00 0.00 54 THR A N 11
ATOM 11039 C CA . THR A 1 54 ? 16.131 -16.678 -5.415 1.00 0.00 54 THR A CA 11
ATOM 11040 C C . THR A 1 54 ? 15.200 -15.807 -4.579 1.00 0.00 54 THR A C 11
ATOM 11041 O O . THR A 1 54 ? 14.098 -16.223 -4.223 1.00 0.00 54 THR A O 11
ATOM 11052 N N . VAL A 1 55 ? 15.650 -14.595 -4.270 1.00 0.00 55 VAL A N 11
ATOM 11053 C CA . VAL A 1 55 ? 14.856 -13.664 -3.477 1.00 0.00 55 VAL A CA 11
ATOM 11054 C C . VAL A 1 55 ? 15.042 -12.231 -3.964 1.00 0.00 55 VAL A C 11
ATOM 11055 O O . VAL A 1 55 ? 16.132 -11.845 -4.385 1.00 0.00 55 VAL A O 11
ATOM 11068 N N . GLN A 1 56 ? 13.970 -11.447 -3.901 1.00 0.00 56 GLN A N 11
ATOM 11069 C CA . GLN A 1 56 ? 14.016 -10.056 -4.336 1.00 0.00 56 GLN A CA 11
ATOM 11070 C C . GLN A 1 56 ? 12.858 -9.262 -3.741 1.00 0.00 56 GLN A C 11
ATOM 11071 O O . GLN A 1 56 ? 11.691 -9.593 -3.952 1.00 0.00 56 GLN A O 11
ATOM 11085 N N . CYS A 1 57 ? 13.188 -8.212 -2.996 1.00 0.00 57 CYS A N 11
ATOM 11086 C CA . CYS A 1 57 ? 12.176 -7.370 -2.370 1.00 0.00 57 CYS A CA 11
ATOM 11087 C C . CYS A 1 57 ? 12.298 -5.926 -2.847 1.00 0.00 57 CYS A C 11
ATOM 11088 O O . CYS A 1 57 ? 13.400 -5.427 -3.077 1.00 0.00 57 CYS A O 11
ATOM 11095 N N . CYS A 1 58 ? 11.158 -5.258 -2.993 1.00 0.00 58 CYS A N 11
ATOM 11096 C CA . CYS A 1 58 ? 11.136 -3.872 -3.443 1.00 0.00 58 CYS A CA 11
ATOM 11097 C C . CYS A 1 58 ? 10.400 -2.987 -2.441 1.00 0.00 58 CYS A C 11
ATOM 11098 O O . CYS A 1 58 ? 9.490 -3.441 -1.748 1.00 0.00 58 CYS A O 11
ATOM 11105 N N . SER A 1 59 ? 10.801 -1.722 -2.371 1.00 0.00 59 SER A N 11
ATOM 11106 C CA . SER A 1 59 ? 10.183 -0.773 -1.452 1.00 0.00 59 SER A CA 11
ATOM 11107 C C . SER A 1 59 ? 9.627 0.431 -2.206 1.00 0.00 59 SER A C 11
ATOM 11108 O O . SER A 1 59 ? 9.587 1.544 -1.681 1.00 0.00 59 SER A O 11
ATOM 11116 N N . THR A 1 60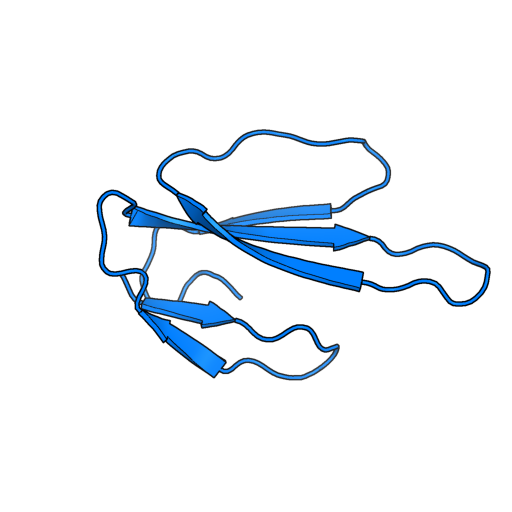 ? 9.198 0.200 -3.443 1.00 0.00 60 THR A N 11
ATOM 11117 C CA . THR A 1 60 ? 8.645 1.265 -4.272 1.00 0.00 60 THR A CA 11
ATOM 11118 C C . THR A 1 60 ? 7.456 0.767 -5.085 1.00 0.00 60 THR A C 11
ATOM 11119 O O . THR A 1 60 ? 7.358 -0.420 -5.395 1.00 0.00 60 THR A O 11
ATOM 11130 N N . ASP A 1 61 ? 6.556 1.681 -5.428 1.00 0.00 61 ASP A N 11
ATOM 11131 C CA . ASP A 1 61 ? 5.374 1.335 -6.208 1.00 0.00 61 ASP A CA 11
ATOM 11132 C C . ASP A 1 61 ? 5.760 0.904 -7.620 1.00 0.00 61 ASP A C 11
ATOM 11133 O O . ASP A 1 61 ? 6.541 1.576 -8.294 1.00 0.00 61 ASP A O 11
ATOM 11142 N N . LYS A 1 62 ? 5.210 -0.222 -8.060 1.00 0.00 62 LYS A N 11
ATOM 11143 C CA . LYS A 1 62 ? 5.496 -0.744 -9.391 1.00 0.00 62 LYS A CA 11
ATOM 11144 C C . LYS A 1 62 ? 6.970 -1.112 -9.526 1.00 0.00 62 LYS A C 11
ATOM 11145 O O . LYS A 1 62 ? 7.535 -1.063 -10.619 1.00 0.00 62 LYS A O 11
ATOM 11164 N N . CYS A 1 63 ? 7.588 -1.480 -8.409 1.00 0.00 63 CYS A N 11
ATOM 11165 C CA . CYS A 1 63 ? 8.997 -1.856 -8.402 1.00 0.00 63 CYS A CA 11
ATOM 11166 C C . CYS A 1 63 ? 9.154 -3.373 -8.352 1.00 0.00 63 CYS A C 11
ATOM 11167 O O . CYS A 1 63 ? 9.875 -3.959 -9.158 1.00 0.00 63 CYS A O 11
ATOM 11174 N N . ASN A 1 64 ? 8.472 -4.003 -7.401 1.00 0.00 64 ASN A N 11
ATOM 11175 C CA . ASN A 1 64 ? 8.536 -5.451 -7.245 1.00 0.00 64 ASN A CA 11
ATOM 11176 C C . ASN A 1 64 ? 8.159 -6.155 -8.546 1.00 0.00 64 ASN A C 11
ATOM 11177 O O . ASN A 1 64 ? 7.002 -6.129 -8.966 1.00 0.00 64 ASN A O 11
ATOM 11188 N N . LYS A 1 65 ? 9.144 -6.784 -9.178 1.00 0.00 65 LYS A N 11
ATOM 11189 C CA . LYS A 1 65 ? 8.917 -7.497 -10.430 1.00 0.00 65 LYS A CA 11
ATOM 11190 C C . LYS A 1 65 ? 8.215 -8.827 -10.179 1.00 0.00 65 LYS A C 11
ATOM 11191 O O . LYS A 1 65 ? 7.736 -9.088 -9.075 1.00 0.00 65 LYS A O 11
ATOM 11210 N N . LEU A 1 1 ? 0.588 0.609 -0.470 1.00 0.00 1 LEU A N 12
ATOM 11211 C CA . LEU A 1 1 ? 1.604 0.402 -1.497 1.00 0.00 1 LEU A CA 12
ATOM 11212 C C . LEU A 1 1 ? 1.149 -0.645 -2.508 1.00 0.00 1 LEU A C 12
ATOM 11213 O O . LEU A 1 1 ? 0.508 -1.634 -2.150 1.00 0.00 1 LEU A O 12
ATOM 11229 N N . THR A 1 2 ? 1.488 -0.424 -3.775 1.00 0.00 2 THR A N 12
ATOM 11230 C CA . THR A 1 2 ? 1.116 -1.348 -4.838 1.00 0.00 2 THR A CA 12
ATOM 11231 C C . THR A 1 2 ? 2.313 -2.179 -5.288 1.00 0.00 2 THR A C 12
ATOM 11232 O O . THR A 1 2 ? 3.370 -1.639 -5.615 1.00 0.00 2 THR A O 12
ATOM 11243 N N . CYS A 1 3 ? 2.140 -3.497 -5.302 1.00 0.00 3 CYS A N 12
ATOM 11244 C CA . CYS A 1 3 ? 3.206 -4.404 -5.711 1.00 0.00 3 CYS A CA 12
ATOM 11245 C C . CYS A 1 3 ? 2.682 -5.454 -6.686 1.00 0.00 3 CYS A C 12
ATOM 11246 O O . CYS A 1 3 ? 1.530 -5.881 -6.596 1.00 0.00 3 CYS A O 12
ATOM 11253 N N . LEU A 1 4 ? 3.534 -5.866 -7.618 1.00 0.00 4 LEU A N 12
ATOM 11254 C CA . LEU A 1 4 ? 3.158 -6.867 -8.610 1.00 0.00 4 LEU A CA 12
ATOM 11255 C C . LEU A 1 4 ? 3.433 -8.276 -8.094 1.00 0.00 4 LEU A C 12
ATOM 11256 O O . LEU A 1 4 ? 4.569 -8.616 -7.763 1.00 0.00 4 LEU A O 12
ATOM 11272 N N . ILE A 1 5 ? 2.385 -9.091 -8.029 1.00 0.00 5 ILE A N 12
ATOM 11273 C CA . ILE A 1 5 ? 2.515 -10.464 -7.557 1.00 0.00 5 ILE A CA 12
ATOM 11274 C C . ILE A 1 5 ? 1.827 -11.439 -8.506 1.00 0.00 5 ILE A C 12
ATOM 11275 O O . ILE A 1 5 ? 0.732 -11.172 -9.003 1.00 0.00 5 ILE A O 12
ATOM 11291 N N . CYS A 1 6 ? 2.475 -12.572 -8.753 1.00 0.00 6 CYS A N 12
ATOM 11292 C CA . CYS A 1 6 ? 1.926 -13.590 -9.641 1.00 0.00 6 CYS A CA 12
ATOM 11293 C C . CYS A 1 6 ? 2.936 -14.710 -9.874 1.00 0.00 6 CYS A C 12
ATOM 11294 O O . CYS A 1 6 ? 3.840 -14.602 -10.703 1.00 0.00 6 CYS A O 12
ATOM 11301 N N . PRO A 1 7 ? 2.779 -15.813 -9.127 1.00 0.00 7 PRO A N 12
ATOM 11302 C CA . PRO A 1 7 ? 3.667 -16.974 -9.234 1.00 0.00 7 PRO A CA 12
ATOM 11303 C C . PRO A 1 7 ? 3.486 -17.723 -10.550 1.00 0.00 7 PRO A C 12
ATOM 11304 O O . PRO A 1 7 ? 2.611 -18.579 -10.672 1.00 0.00 7 PRO A O 12
ATOM 11315 N N . GLU A 1 8 ? 4.318 -17.393 -11.533 1.00 0.00 8 GLU A N 12
ATOM 11316 C CA . GLU A 1 8 ? 4.249 -18.034 -12.840 1.00 0.00 8 GLU A CA 12
ATOM 11317 C C . GLU A 1 8 ? 5.395 -17.572 -13.735 1.00 0.00 8 GLU A C 12
ATOM 11318 O O . GLU A 1 8 ? 6.125 -16.640 -13.397 1.00 0.00 8 GLU A O 12
ATOM 11330 N N . LYS A 1 9 ? 5.547 -18.230 -14.879 1.00 0.00 9 LYS A N 12
ATOM 11331 C CA . LYS A 1 9 ? 6.603 -17.888 -15.825 1.00 0.00 9 LYS A CA 12
ATOM 11332 C C . LYS A 1 9 ? 6.596 -16.394 -16.131 1.00 0.00 9 LYS A C 12
ATOM 11333 O O . LYS A 1 9 ? 7.422 -15.641 -15.615 1.00 0.00 9 LYS A O 12
ATOM 11352 N N . ASP A 1 10 ? 5.658 -15.972 -16.972 1.00 0.00 10 ASP A N 12
ATOM 11353 C CA . ASP A 1 10 ? 5.542 -14.567 -17.345 1.00 0.00 10 ASP A CA 12
ATOM 11354 C C . ASP A 1 10 ? 4.155 -14.029 -17.010 1.00 0.00 10 ASP A C 12
ATOM 11355 O O . ASP A 1 10 ? 3.206 -14.209 -17.774 1.00 0.00 10 ASP A O 12
ATOM 11364 N N . CYS A 1 11 ? 4.043 -13.368 -15.863 1.00 0.00 11 CYS A N 12
ATOM 11365 C CA . CYS A 1 11 ? 2.771 -12.804 -15.425 1.00 0.00 11 CYS A CA 12
ATOM 11366 C C . CYS A 1 11 ? 2.952 -11.973 -14.158 1.00 0.00 11 CYS A C 12
ATOM 11367 O O . CYS A 1 11 ? 3.688 -12.360 -13.251 1.00 0.00 11 CYS A O 12
ATOM 11374 N N . GLN A 1 12 ? 2.276 -10.830 -14.106 1.00 0.00 12 GLN A N 12
ATOM 11375 C CA . GLN A 1 12 ? 2.363 -9.944 -12.951 1.00 0.00 12 GLN A CA 12
ATOM 11376 C C . GLN A 1 12 ? 0.990 -9.388 -12.588 1.00 0.00 12 GLN A C 12
ATOM 11377 O O . GLN A 1 12 ? 0.426 -8.571 -13.316 1.00 0.00 12 GLN A O 12
ATOM 11391 N N . LYS A 1 13 ? 0.457 -9.836 -11.456 1.00 0.00 13 LYS A N 12
ATOM 11392 C CA . LYS A 1 13 ? -0.850 -9.383 -10.994 1.00 0.00 13 LYS A CA 12
ATOM 11393 C C . LYS A 1 13 ? -0.705 -8.358 -9.873 1.00 0.00 13 LYS A C 12
ATOM 11394 O O . LYS A 1 13 ? -0.223 -8.676 -8.786 1.00 0.00 13 LYS A O 12
ATOM 11413 N N . VAL A 1 14 ? -1.128 -7.127 -10.145 1.00 0.00 14 VAL A N 12
ATOM 11414 C CA . VAL A 1 14 ? -1.048 -6.056 -9.159 1.00 0.00 14 VAL A CA 12
ATOM 11415 C C . VAL A 1 14 ? -1.743 -6.451 -7.861 1.00 0.00 14 VAL A C 12
ATOM 11416 O O . VAL A 1 14 ? -2.763 -7.142 -7.875 1.00 0.00 14 VAL A O 12
ATOM 11429 N N . HIS A 1 15 ? -1.186 -6.009 -6.739 1.00 0.00 15 HIS A N 12
ATOM 11430 C CA . HIS A 1 15 ? -1.753 -6.315 -5.430 1.00 0.00 15 HIS A CA 12
ATOM 11431 C C . HIS A 1 15 ? -1.366 -5.251 -4.407 1.00 0.00 15 HIS A C 12
ATOM 11432 O O . HIS A 1 15 ? -0.184 -4.978 -4.197 1.00 0.00 15 HIS A O 12
ATOM 11446 N N . THR A 1 16 ? -2.370 -4.653 -3.774 1.00 0.00 16 THR A N 12
ATOM 11447 C CA . THR A 1 16 ? -2.136 -3.618 -2.776 1.00 0.00 16 THR A CA 12
ATOM 11448 C C . THR A 1 16 ? -1.879 -4.227 -1.402 1.00 0.00 16 THR A C 12
ATOM 11449 O O . THR A 1 16 ? -2.731 -4.925 -0.852 1.00 0.00 16 THR A O 12
ATOM 11460 N N . CYS A 1 17 ? -0.700 -3.958 -0.852 1.00 0.00 17 CYS A N 12
ATOM 11461 C CA . CYS A 1 17 ? -0.330 -4.480 0.459 1.00 0.00 17 CYS A CA 12
ATOM 11462 C C . CYS A 1 17 ? -0.412 -3.388 1.521 1.00 0.00 17 CYS A C 12
ATOM 11463 O O . CYS A 1 17 ? 0.597 -2.782 1.882 1.00 0.00 17 CYS A O 12
ATOM 11470 N N . ARG A 1 18 ? -1.620 -3.143 2.019 1.00 0.00 18 ARG A N 12
ATOM 11471 C CA . ARG A 1 18 ? -1.833 -2.123 3.039 1.00 0.00 18 ARG A CA 12
ATOM 11472 C C . ARG A 1 18 ? -1.796 -2.737 4.436 1.00 0.00 18 ARG A C 12
ATOM 11473 O O . ARG A 1 18 ? -2.278 -2.142 5.398 1.00 0.00 18 ARG A O 12
ATOM 11494 N N . ASN A 1 19 ? -1.219 -3.930 4.537 1.00 0.00 19 ASN A N 12
ATOM 11495 C CA . ASN A 1 19 ? -1.119 -4.624 5.816 1.00 0.00 19 ASN A CA 12
ATOM 11496 C C . ASN A 1 19 ? -0.023 -4.012 6.683 1.00 0.00 19 ASN A C 12
ATOM 11497 O O . ASN A 1 19 ? 0.583 -3.006 6.316 1.00 0.00 19 ASN A O 12
ATOM 11508 N N . GLU A 1 20 ? 0.226 -4.627 7.835 1.00 0.00 20 GLU A N 12
ATOM 11509 C CA . GLU A 1 20 ? 1.249 -4.143 8.754 1.00 0.00 20 GLU A CA 12
ATOM 11510 C C . GLU A 1 20 ? 2.592 -3.995 8.044 1.00 0.00 20 GLU A C 12
ATOM 11511 O O . GLU A 1 20 ? 3.417 -3.165 8.424 1.00 0.00 20 GLU A O 12
ATOM 11523 N N . GLU A 1 21 ? 2.801 -4.806 7.012 1.00 0.00 21 GLU A N 12
ATOM 11524 C CA . GLU A 1 21 ? 4.044 -4.766 6.251 1.00 0.00 21 GLU A CA 12
ATOM 11525 C C . GLU A 1 21 ? 4.107 -3.517 5.377 1.00 0.00 21 GLU A C 12
ATOM 11526 O O . GLU A 1 21 ? 3.227 -2.658 5.437 1.00 0.00 21 GLU A O 12
ATOM 11538 N N . LYS A 1 22 ? 5.154 -3.422 4.565 1.00 0.00 22 LYS A N 12
ATOM 11539 C CA . LYS A 1 22 ? 5.334 -2.279 3.677 1.00 0.00 22 LYS A CA 12
ATOM 11540 C C . LYS A 1 22 ? 6.069 -2.689 2.405 1.00 0.00 22 LYS A C 12
ATOM 11541 O O . LYS A 1 22 ? 5.708 -2.269 1.305 1.00 0.00 22 LYS A O 12
ATOM 11560 N N . ILE A 1 23 ? 7.101 -3.511 2.562 1.00 0.00 23 ILE A N 12
ATOM 11561 C CA . ILE A 1 23 ? 7.885 -3.979 1.426 1.00 0.00 23 ILE A CA 12
ATOM 11562 C C . ILE A 1 23 ? 7.343 -5.299 0.891 1.00 0.00 23 ILE A C 12
ATOM 11563 O O . ILE A 1 23 ? 6.751 -6.086 1.631 1.00 0.00 23 ILE A O 12
ATOM 11579 N N . CYS A 1 24 ? 7.550 -5.538 -0.400 1.00 0.00 24 CYS A N 12
ATOM 11580 C CA . CYS A 1 24 ? 7.084 -6.765 -1.036 1.00 0.00 24 CYS A CA 12
ATOM 11581 C C . CYS A 1 24 ? 8.257 -7.571 -1.588 1.00 0.00 24 CYS A C 12
ATOM 11582 O O . CYS A 1 24 ? 9.062 -7.062 -2.368 1.00 0.00 24 CYS A O 12
ATOM 11589 N N . VAL A 1 25 ? 8.346 -8.832 -1.177 1.00 0.00 25 VAL A N 12
ATOM 11590 C CA . VAL A 1 25 ? 9.418 -9.710 -1.631 1.00 0.00 25 VAL A CA 12
ATOM 11591 C C . VAL A 1 25 ? 8.880 -11.087 -2.004 1.00 0.00 25 VAL A C 12
ATOM 11592 O O . VAL A 1 25 ? 7.917 -11.572 -1.410 1.00 0.00 25 VAL A O 12
ATOM 11605 N N . LYS A 1 26 ? 9.509 -11.713 -2.992 1.00 0.00 26 LYS A N 12
ATOM 11606 C CA . LYS A 1 26 ? 9.097 -13.036 -3.445 1.00 0.00 26 LYS A CA 12
ATOM 11607 C C . LYS A 1 26 ? 10.305 -13.947 -3.637 1.00 0.00 26 LYS A C 12
ATOM 11608 O O . LYS A 1 26 ? 11.381 -13.493 -4.028 1.00 0.00 26 LYS A O 12
ATOM 11627 N N . ARG A 1 27 ? 10.120 -15.234 -3.361 1.00 0.00 27 ARG A N 12
ATOM 11628 C CA . ARG A 1 27 ? 11.195 -16.208 -3.503 1.00 0.00 27 ARG A CA 12
ATOM 11629 C C . ARG A 1 27 ? 10.727 -17.422 -4.301 1.00 0.00 27 ARG A C 12
ATOM 11630 O O . ARG A 1 27 ? 9.640 -17.950 -4.067 1.00 0.00 27 ARG A O 12
ATOM 11651 N N . PHE A 1 28 ? 11.555 -17.858 -5.244 1.00 0.00 28 PHE A N 12
ATOM 11652 C CA . PHE A 1 28 ? 11.226 -19.008 -6.079 1.00 0.00 28 PHE A CA 12
ATOM 11653 C C . PHE A 1 28 ? 12.434 -19.926 -6.241 1.00 0.00 28 PHE A C 12
ATOM 11654 O O . PHE A 1 28 ? 13.576 -19.506 -6.051 1.00 0.00 28 PHE A O 12
ATOM 11671 N N . TYR A 1 29 ? 12.173 -21.180 -6.592 1.00 0.00 29 TYR A N 12
ATOM 11672 C CA . TYR A 1 29 ? 13.237 -22.159 -6.777 1.00 0.00 29 TYR A CA 12
ATOM 11673 C C . TYR A 1 29 ? 13.120 -22.841 -8.136 1.00 0.00 29 TYR A C 12
ATOM 11674 O O . TYR A 1 29 ? 12.022 -23.177 -8.582 1.00 0.00 29 TYR A O 12
ATOM 11692 N N . ASP A 1 30 ? 14.259 -23.044 -8.790 1.00 0.00 30 ASP A N 12
ATOM 11693 C CA . ASP A 1 30 ? 14.286 -23.688 -10.098 1.00 0.00 30 ASP A CA 12
ATOM 11694 C C . ASP A 1 30 ? 15.426 -24.697 -10.183 1.00 0.00 30 ASP A C 12
ATOM 11695 O O . ASP A 1 30 ? 16.592 -24.352 -9.987 1.00 0.00 30 ASP A O 12
ATOM 11704 N N . LYS A 1 31 ? 15.083 -25.947 -10.476 1.00 0.00 31 LYS A N 12
ATOM 11705 C CA . LYS A 1 31 ? 16.077 -27.008 -10.588 1.00 0.00 31 LYS A CA 12
ATOM 11706 C C . LYS A 1 31 ? 15.494 -28.227 -11.297 1.00 0.00 31 LYS A C 12
ATOM 11707 O O . LYS A 1 31 ? 14.289 -28.302 -11.532 1.00 0.00 31 LYS A O 12
ATOM 11726 N N . ASN A 1 32 ? 16.358 -29.179 -11.633 1.00 0.00 32 ASN A N 12
ATOM 11727 C CA . ASN A 1 32 ? 15.928 -30.395 -12.315 1.00 0.00 32 ASN A CA 12
ATOM 11728 C C . ASN A 1 32 ? 15.122 -31.288 -11.377 1.00 0.00 32 ASN A C 12
ATOM 11729 O O . ASN A 1 32 ? 15.559 -31.594 -10.268 1.00 0.00 32 ASN A O 12
ATOM 11740 N N . GLN A 1 33 ? 13.943 -31.702 -11.831 1.00 0.00 33 GLN A N 12
ATOM 11741 C CA . GLN A 1 33 ? 13.076 -32.560 -11.033 1.00 0.00 33 GLN A CA 12
ATOM 11742 C C . GLN A 1 33 ? 12.627 -31.847 -9.761 1.00 0.00 33 GLN A C 12
ATOM 11743 O O . GLN A 1 33 ? 12.151 -32.480 -8.817 1.00 0.00 33 GLN A O 12
ATOM 11757 N N . LEU A 1 34 ? 12.780 -30.528 -9.743 1.00 0.00 34 LEU A N 12
ATOM 11758 C CA . LEU A 1 34 ? 12.391 -29.728 -8.587 1.00 0.00 34 LEU A CA 12
ATOM 11759 C C . LEU A 1 34 ? 11.121 -28.934 -8.877 1.00 0.00 34 LEU A C 12
ATOM 11760 O O . LEU A 1 34 ? 10.394 -28.550 -7.961 1.00 0.00 34 LEU A O 12
ATOM 11776 N N . GLY A 1 35 ? 10.858 -28.694 -10.158 1.00 0.00 35 GLY A N 12
ATOM 11777 C CA . GLY A 1 35 ? 9.674 -27.950 -10.546 1.00 0.00 35 GLY A CA 12
ATOM 11778 C C . GLY A 1 35 ? 9.747 -26.491 -10.139 1.00 0.00 35 GLY A C 12
ATOM 11779 O O . GLY A 1 35 ? 9.905 -26.177 -8.959 1.00 0.00 35 GLY A O 12
ATOM 11783 N N . TRP A 1 36 ? 9.634 -25.600 -11.116 1.00 0.00 36 TRP A N 12
ATOM 11784 C CA . TRP A 1 36 ? 9.690 -24.166 -10.854 1.00 0.00 36 TRP A CA 12
ATOM 11785 C C . TRP A 1 36 ? 8.566 -23.741 -9.915 1.00 0.00 36 TRP A C 12
ATOM 11786 O O . TRP A 1 36 ? 7.388 -23.848 -10.254 1.00 0.00 36 TRP A O 12
ATOM 11807 N N . ARG A 1 37 ? 8.939 -23.258 -8.734 1.00 0.00 37 ARG A N 12
ATOM 11808 C CA . ARG A 1 37 ? 7.961 -22.818 -7.746 1.00 0.00 37 ARG A CA 12
ATOM 11809 C C . ARG A 1 37 ? 8.319 -21.436 -7.206 1.00 0.00 37 ARG A C 12
ATOM 11810 O O . ARG A 1 37 ? 9.471 -21.171 -6.867 1.00 0.00 37 ARG A O 12
ATOM 11831 N N . ALA A 1 38 ? 7.322 -20.560 -7.130 1.00 0.00 38 ALA A N 12
ATOM 11832 C CA . ALA A 1 38 ? 7.531 -19.207 -6.630 1.00 0.00 38 ALA A CA 12
ATOM 11833 C C . ALA A 1 38 ? 6.534 -18.869 -5.527 1.00 0.00 38 ALA A C 12
ATOM 11834 O O . ALA A 1 38 ? 5.452 -19.451 -5.457 1.00 0.00 38 ALA A O 12
ATOM 11841 N N . GLN A 1 39 ? 6.907 -17.927 -4.667 1.00 0.00 39 GLN A N 12
ATOM 11842 C CA . GLN A 1 39 ? 6.045 -17.514 -3.566 1.00 0.00 39 GLN A CA 12
ATOM 11843 C C . GLN A 1 39 ? 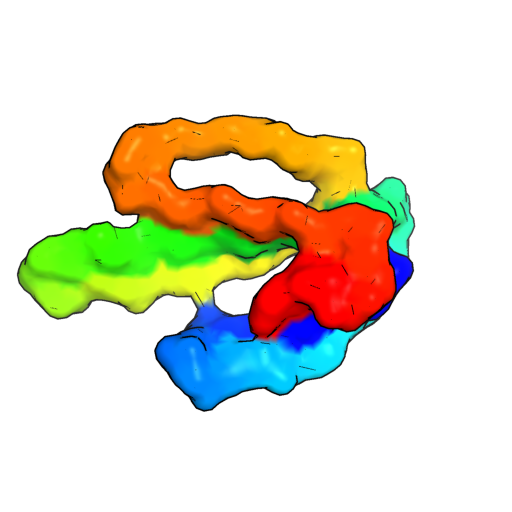6.334 -16.073 -3.159 1.00 0.00 39 GLN A C 12
ATOM 11844 O O . GLN A 1 39 ? 7.457 -15.737 -2.782 1.00 0.00 39 GLN A O 12
ATOM 11858 N N . ARG A 1 40 ? 5.314 -15.225 -3.239 1.00 0.00 40 ARG A N 12
ATOM 11859 C CA . ARG A 1 40 ? 5.459 -13.819 -2.881 1.00 0.00 40 ARG A CA 12
ATOM 11860 C C . ARG A 1 40 ? 5.010 -13.575 -1.443 1.00 0.00 40 ARG A C 12
ATOM 11861 O O . ARG A 1 40 ? 4.367 -14.426 -0.830 1.00 0.00 40 ARG A O 12
ATOM 11882 N N . GLY A 1 41 ? 5.355 -12.406 -0.911 1.00 0.00 41 GLY A N 12
ATOM 11883 C CA . GLY A 1 41 ? 4.980 -12.072 0.450 1.00 0.00 41 GLY A CA 12
ATOM 11884 C C . GLY A 1 41 ? 5.468 -10.697 0.865 1.00 0.00 41 GLY A C 12
ATOM 11885 O O . GLY A 1 41 ? 6.505 -10.230 0.393 1.00 0.00 41 GLY A O 12
ATOM 11889 N N . CYS A 1 42 ? 4.718 -10.047 1.749 1.00 0.00 42 CYS A N 12
ATOM 11890 C CA . CYS A 1 42 ? 5.078 -8.717 2.226 1.00 0.00 42 CYS A CA 12
ATOM 11891 C C . CYS A 1 42 ? 5.925 -8.804 3.492 1.00 0.00 42 CYS A C 12
ATOM 11892 O O . CYS A 1 42 ? 6.045 -9.868 4.099 1.00 0.00 42 CYS A O 12
ATOM 11899 N N . ALA A 1 43 ? 6.511 -7.677 3.884 1.00 0.00 43 ALA A N 12
ATOM 11900 C CA . ALA A 1 43 ? 7.345 -7.625 5.078 1.00 0.00 43 ALA A CA 12
ATOM 11901 C C . ALA A 1 43 ? 7.777 -6.195 5.383 1.00 0.00 43 ALA A C 12
ATOM 11902 O O . ALA A 1 43 ? 7.282 -5.243 4.779 1.00 0.00 43 ALA A O 12
ATOM 11909 N N . VAL A 1 44 ? 8.705 -6.050 6.324 1.00 0.00 44 VAL A N 12
ATOM 11910 C CA . VAL A 1 44 ? 9.204 -4.736 6.710 1.00 0.00 44 VAL A CA 12
ATOM 11911 C C . VAL A 1 44 ? 10.723 -4.668 6.589 1.00 0.00 44 VAL A C 12
ATOM 11912 O O . VAL A 1 44 ? 11.327 -3.620 6.815 1.00 0.00 44 VAL A O 12
ATOM 11925 N N . SER A 1 45 ? 11.333 -5.793 6.230 1.00 0.00 45 SER A N 12
ATOM 11926 C CA . SER A 1 45 ? 12.782 -5.863 6.081 1.00 0.00 45 SER A CA 12
ATOM 11927 C C . SER A 1 45 ? 13.175 -6.957 5.093 1.00 0.00 45 SER A C 12
ATOM 11928 O O . SER A 1 45 ? 12.839 -8.127 5.278 1.00 0.00 45 SER A O 12
ATOM 11936 N N . CYS A 1 46 ? 13.889 -6.567 4.042 1.00 0.00 46 CYS A N 12
ATOM 11937 C CA . CYS A 1 46 ? 14.329 -7.512 3.023 1.00 0.00 46 CYS A CA 12
ATOM 11938 C C . CYS A 1 46 ? 15.044 -8.702 3.657 1.00 0.00 46 CYS A C 12
ATOM 11939 O O . CYS A 1 46 ? 16.159 -8.589 4.165 1.00 0.00 46 CYS A O 12
ATOM 11946 N N . PRO A 1 47 ? 14.388 -9.872 3.626 1.00 0.00 47 PRO A N 12
ATOM 11947 C CA . PRO A 1 47 ? 14.942 -11.105 4.192 1.00 0.00 47 PRO A CA 12
ATOM 11948 C C . PRO A 1 47 ? 16.122 -11.634 3.385 1.00 0.00 47 PRO A C 12
ATOM 11949 O O . PRO A 1 47 ? 16.622 -10.962 2.483 1.00 0.00 47 PRO A O 12
ATOM 11960 N N . LYS A 1 48 ? 16.563 -12.844 3.714 1.00 0.00 48 LYS A N 12
ATOM 11961 C CA . LYS A 1 48 ? 17.684 -13.465 3.019 1.00 0.00 48 LYS A CA 12
ATOM 11962 C C . LYS A 1 48 ? 17.351 -14.900 2.623 1.00 0.00 48 LYS A C 12
ATOM 11963 O O . LYS A 1 48 ? 16.348 -15.459 3.066 1.00 0.00 48 LYS A O 12
ATOM 11982 N N . ALA A 1 49 ? 18.199 -15.491 1.787 1.00 0.00 49 ALA A N 12
ATOM 11983 C CA . ALA A 1 49 ? 17.996 -16.861 1.335 1.00 0.00 49 ALA A CA 12
ATOM 11984 C C . ALA A 1 49 ? 19.306 -17.485 0.866 1.00 0.00 49 ALA A C 12
ATOM 11985 O O . ALA A 1 49 ? 20.318 -16.797 0.726 1.00 0.00 49 ALA A O 12
ATOM 11992 N N . LYS A 1 50 ? 19.282 -18.791 0.625 1.00 0.00 50 LYS A N 12
ATOM 11993 C CA . LYS A 1 50 ? 20.467 -19.508 0.171 1.00 0.00 50 LYS A CA 12
ATOM 11994 C C . LYS A 1 50 ? 20.893 -19.034 -1.215 1.00 0.00 50 LYS A C 12
ATOM 11995 O O . LYS A 1 50 ? 20.111 -18.446 -1.963 1.00 0.00 50 LYS A O 12
ATOM 12014 N N . PRO A 1 51 ? 22.160 -19.294 -1.567 1.00 0.00 51 PRO A N 12
ATOM 12015 C CA . PRO A 1 51 ? 22.718 -18.903 -2.865 1.00 0.00 51 PRO A CA 12
ATOM 12016 C C . PRO A 1 51 ? 22.128 -19.712 -4.016 1.00 0.00 51 PRO A C 12
ATOM 12017 O O . PRO A 1 51 ? 22.378 -19.419 -5.184 1.00 0.00 51 PRO A O 12
ATOM 12028 N N . ASN A 1 52 ? 21.345 -20.731 -3.677 1.00 0.00 52 ASN A N 12
ATOM 12029 C CA . ASN A 1 52 ? 20.720 -21.582 -4.683 1.00 0.00 52 ASN A CA 12
ATOM 12030 C C . ASN A 1 52 ? 19.374 -21.012 -5.118 1.00 0.00 52 ASN A C 12
ATOM 12031 O O . ASN A 1 52 ? 19.097 -20.890 -6.311 1.00 0.00 52 ASN A O 12
ATOM 12042 N N . GLU A 1 53 ? 18.541 -20.663 -4.142 1.00 0.00 53 GLU A N 12
ATOM 12043 C CA . GLU A 1 53 ? 17.224 -20.106 -4.425 1.00 0.00 53 GLU A CA 12
ATOM 12044 C C . GLU A 1 53 ? 17.336 -18.663 -4.910 1.00 0.00 53 GLU A C 12
ATOM 12045 O O . GLU A 1 53 ? 18.417 -18.073 -4.896 1.00 0.00 53 GLU A O 12
ATOM 12057 N N . THR A 1 54 ? 16.211 -18.100 -5.340 1.00 0.00 54 THR A N 12
ATOM 12058 C CA . THR A 1 54 ? 16.182 -16.728 -5.831 1.00 0.00 54 THR A CA 12
ATOM 12059 C C . THR A 1 54 ? 15.164 -15.891 -5.065 1.00 0.00 54 THR A C 12
ATOM 12060 O O . THR A 1 54 ? 14.026 -16.315 -4.860 1.00 0.00 54 THR A O 12
ATOM 12071 N N . VAL A 1 55 ? 15.579 -14.700 -4.645 1.00 0.00 55 VAL A N 12
ATOM 12072 C CA . VAL A 1 55 ? 14.701 -13.803 -3.903 1.00 0.00 55 VAL A CA 12
ATOM 12073 C C . VAL A 1 55 ? 14.774 -12.383 -4.454 1.00 0.00 55 VAL A C 12
ATOM 12074 O O . VAL A 1 55 ? 15.844 -11.909 -4.833 1.00 0.00 55 VAL A O 12
ATOM 12087 N N . GLN A 1 56 ? 13.628 -11.711 -4.496 1.00 0.00 56 GLN A N 12
ATOM 12088 C CA . GLN A 1 56 ? 13.562 -10.345 -5.001 1.00 0.00 56 GLN A CA 12
ATOM 12089 C C . GLN A 1 56 ? 12.633 -9.492 -4.144 1.00 0.00 56 GLN A C 12
ATOM 12090 O O . GLN A 1 56 ? 11.422 -9.713 -4.114 1.00 0.00 56 GLN A O 12
ATOM 12104 N N . CYS A 1 57 ? 13.208 -8.516 -3.448 1.00 0.00 57 CYS A N 12
ATOM 12105 C CA . CYS A 1 57 ? 12.432 -7.630 -2.590 1.00 0.00 57 CYS A CA 12
ATOM 12106 C C . CYS A 1 57 ? 12.417 -6.209 -3.147 1.00 0.00 57 CYS A C 12
ATOM 12107 O O . CYS A 1 57 ? 13.359 -5.783 -3.816 1.00 0.00 57 CYS A O 12
ATOM 12114 N N . CYS A 1 58 ? 11.342 -5.480 -2.865 1.00 0.00 58 CYS A N 12
ATOM 12115 C CA . CYS A 1 58 ? 11.203 -4.108 -3.337 1.00 0.00 58 CYS A CA 12
ATOM 12116 C C . CYS A 1 58 ? 10.491 -3.245 -2.299 1.00 0.00 58 CYS A C 12
ATOM 12117 O O . CYS A 1 58 ? 9.639 -3.729 -1.553 1.00 0.00 58 CYS A O 12
ATOM 12124 N N . SER A 1 59 ? 10.846 -1.965 -2.256 1.00 0.00 59 SER A N 12
ATOM 12125 C CA . SER A 1 59 ? 10.244 -1.036 -1.308 1.00 0.00 59 SER A CA 12
ATOM 12126 C C . SER A 1 59 ? 9.729 0.211 -2.021 1.00 0.00 59 SER A C 12
ATOM 12127 O O . SER A 1 59 ? 9.992 1.337 -1.598 1.00 0.00 59 SER A O 12
ATOM 12135 N N . THR A 1 60 ? 8.993 0.001 -3.108 1.00 0.00 60 THR A N 12
ATOM 12136 C CA . THR A 1 60 ? 8.441 1.106 -3.882 1.00 0.00 60 THR A CA 12
ATOM 12137 C C . THR A 1 60 ? 7.247 0.653 -4.714 1.00 0.00 60 THR A C 12
ATOM 12138 O O . THR A 1 60 ? 7.031 -0.544 -4.907 1.00 0.00 60 THR A O 12
ATOM 12149 N N . ASP A 1 61 ? 6.473 1.615 -5.203 1.00 0.00 61 ASP A N 12
ATOM 12150 C CA . ASP A 1 61 ? 5.301 1.314 -6.016 1.00 0.00 61 ASP A CA 12
ATOM 12151 C C . ASP A 1 61 ? 5.711 0.827 -7.403 1.00 0.00 61 ASP A C 12
ATOM 12152 O O . ASP A 1 61 ? 6.637 1.362 -8.012 1.00 0.00 61 ASP A O 12
ATOM 12161 N N . LYS A 1 62 ? 5.015 -0.191 -7.896 1.00 0.00 62 LYS A N 12
ATOM 12162 C CA . LYS A 1 62 ? 5.305 -0.752 -9.210 1.00 0.00 62 LYS A CA 12
ATOM 12163 C C . LYS A 1 62 ? 6.753 -1.225 -9.292 1.00 0.00 62 LYS A C 12
ATOM 12164 O O . LYS A 1 62 ? 7.313 -1.357 -10.381 1.00 0.00 62 LYS A O 12
ATOM 12183 N N . CYS A 1 63 ? 7.353 -1.482 -8.135 1.00 0.00 63 CYS A N 12
ATOM 12184 C CA . CYS A 1 63 ? 8.735 -1.942 -8.075 1.00 0.00 63 CYS A CA 12
ATOM 12185 C C . CYS A 1 63 ? 8.799 -3.466 -8.032 1.00 0.00 63 CYS A C 12
ATOM 12186 O O . CYS A 1 63 ? 9.543 -4.088 -8.790 1.00 0.00 63 CYS A O 12
ATOM 12193 N N . ASN A 1 64 ? 8.014 -4.061 -7.140 1.00 0.00 64 ASN A N 12
ATOM 12194 C CA . ASN A 1 64 ? 7.981 -5.512 -6.998 1.00 0.00 64 ASN A CA 12
ATOM 12195 C C . ASN A 1 64 ? 7.765 -6.187 -8.349 1.00 0.00 64 ASN A C 12
ATOM 12196 O O . ASN A 1 64 ? 6.682 -6.109 -8.929 1.00 0.00 64 ASN A O 12
ATOM 12207 N N . LYS A 1 65 ? 8.804 -6.850 -8.846 1.00 0.00 65 LYS A N 12
ATOM 12208 C CA . LYS A 1 65 ? 8.730 -7.540 -10.128 1.00 0.00 65 LYS A CA 12
ATOM 12209 C C . LYS A 1 65 ? 8.069 -8.907 -9.973 1.00 0.00 65 LYS A C 12
ATOM 12210 O O . LYS A 1 65 ? 7.971 -9.672 -10.932 1.00 0.00 65 LYS A O 12
ATOM 12229 N N . LEU A 1 1 ? 1.233 0.562 0.008 1.00 0.00 1 LEU A N 13
ATOM 12230 C CA . LEU A 1 1 ? 2.086 0.526 -1.175 1.00 0.00 1 LEU A CA 13
ATOM 12231 C C . LEU A 1 1 ? 1.560 -0.479 -2.195 1.00 0.00 1 LEU A C 13
ATOM 12232 O O . LEU A 1 1 ? 0.939 -1.480 -1.835 1.00 0.00 1 LEU A O 13
ATOM 12248 N N . THR A 1 2 ? 1.813 -0.206 -3.472 1.00 0.00 2 THR A N 13
ATOM 12249 C CA . THR A 1 2 ? 1.367 -1.085 -4.544 1.00 0.00 2 THR A CA 13
ATOM 12250 C C . THR A 1 2 ? 2.530 -1.884 -5.121 1.00 0.00 2 THR A C 13
ATOM 12251 O O . THR A 1 2 ? 3.582 -1.328 -5.438 1.00 0.00 2 THR A O 13
ATOM 12262 N N . CYS A 1 3 ? 2.335 -3.192 -5.254 1.00 0.00 3 CYS A N 13
ATOM 12263 C CA . CYS A 1 3 ? 3.367 -4.069 -5.793 1.00 0.00 3 CYS A CA 13
ATOM 12264 C C . CYS A 1 3 ? 2.747 -5.225 -6.572 1.00 0.00 3 CYS A C 13
ATOM 12265 O O . CYS A 1 3 ? 1.723 -5.780 -6.171 1.00 0.00 3 CYS A O 13
ATOM 12272 N N . LEU A 1 4 ? 3.375 -5.584 -7.686 1.00 0.00 4 LEU A N 13
ATOM 12273 C CA . LEU A 1 4 ? 2.885 -6.675 -8.522 1.00 0.00 4 LEU A CA 13
ATOM 12274 C C . LEU A 1 4 ? 3.101 -8.022 -7.841 1.00 0.00 4 LEU A C 13
ATOM 12275 O O . LEU A 1 4 ? 3.804 -8.114 -6.834 1.00 0.00 4 LEU A O 13
ATOM 12291 N N . ILE A 1 5 ? 2.495 -9.065 -8.398 1.00 0.00 5 ILE A N 13
ATOM 12292 C CA . ILE A 1 5 ? 2.625 -10.408 -7.846 1.00 0.00 5 ILE A CA 13
ATOM 12293 C C . ILE A 1 5 ? 1.907 -11.432 -8.719 1.00 0.00 5 ILE A C 13
ATOM 12294 O O . ILE A 1 5 ? 0.816 -11.175 -9.228 1.00 0.00 5 ILE A O 13
ATOM 12310 N N . CYS A 1 6 ? 2.527 -12.596 -8.886 1.00 0.00 6 CYS A N 13
ATOM 12311 C CA . CYS A 1 6 ? 1.948 -13.661 -9.695 1.00 0.00 6 CYS A CA 13
ATOM 12312 C C . CYS A 1 6 ? 2.931 -14.818 -9.856 1.00 0.00 6 CYS A C 13
ATOM 12313 O O . CYS A 1 6 ? 3.782 -14.823 -10.746 1.00 0.00 6 CYS A O 13
ATOM 12320 N N . PRO A 1 7 ? 2.813 -15.822 -8.975 1.00 0.00 7 PRO A N 13
ATOM 12321 C CA . PRO A 1 7 ? 3.681 -17.002 -8.998 1.00 0.00 7 PRO A CA 13
ATOM 12322 C C . PRO A 1 7 ? 3.411 -17.897 -10.203 1.00 0.00 7 PRO A C 13
ATOM 12323 O O . PRO A 1 7 ? 2.842 -18.980 -10.067 1.00 0.00 7 PRO A O 13
ATOM 12334 N N . GLU A 1 8 ? 3.822 -17.438 -11.380 1.00 0.00 8 GLU A N 13
ATOM 12335 C CA . GLU A 1 8 ? 3.622 -18.198 -12.608 1.00 0.00 8 GLU A CA 13
ATOM 12336 C C . GLU A 1 8 ? 4.735 -17.911 -13.613 1.00 0.00 8 GLU A C 13
ATOM 12337 O O . GLU A 1 8 ? 5.523 -16.982 -13.435 1.00 0.00 8 GLU A O 13
ATOM 12349 N N . LYS A 1 9 ? 4.793 -18.716 -14.668 1.00 0.00 9 LYS A N 13
ATOM 12350 C CA . LYS A 1 9 ? 5.807 -18.551 -15.702 1.00 0.00 9 LYS A CA 13
ATOM 12351 C C . LYS A 1 9 ? 5.820 -17.119 -16.228 1.00 0.00 9 LYS A C 13
ATOM 12352 O O . LYS A 1 9 ? 6.695 -16.327 -15.878 1.00 0.00 9 LYS A O 13
ATOM 12371 N N . ASP A 1 10 ? 4.844 -16.794 -17.069 1.00 0.00 10 ASP A N 13
ATOM 12372 C CA . ASP A 1 10 ? 4.741 -15.456 -17.641 1.00 0.00 10 ASP A CA 13
ATOM 12373 C C . ASP A 1 10 ? 3.438 -14.784 -17.220 1.00 0.00 10 ASP A C 13
ATOM 12374 O O . ASP A 1 10 ? 2.403 -14.953 -17.866 1.00 0.00 10 ASP A O 13
ATOM 12383 N N . CYS A 1 11 ? 3.496 -14.022 -16.133 1.00 0.00 11 CYS A N 13
ATOM 12384 C CA . CYS A 1 11 ? 2.321 -13.325 -15.624 1.00 0.00 11 CYS A CA 13
ATOM 12385 C C . CYS A 1 11 ? 2.685 -12.441 -14.434 1.00 0.00 11 CYS A C 13
ATOM 12386 O O . CYS A 1 11 ? 3.467 -12.838 -13.571 1.00 0.00 11 CYS A O 13
ATOM 12393 N N . GLN A 1 12 ? 2.112 -11.243 -14.397 1.00 0.00 12 GLN A N 13
ATOM 12394 C CA . GLN A 1 12 ? 2.378 -10.303 -13.314 1.00 0.00 12 GLN A CA 13
ATOM 12395 C C . GLN A 1 12 ? 1.116 -9.530 -12.943 1.00 0.00 12 GLN A C 13
ATOM 12396 O O . GLN A 1 12 ? 0.681 -8.642 -13.677 1.00 0.00 12 GLN A O 13
ATOM 12410 N N . LYS A 1 13 ? 0.533 -9.874 -11.800 1.00 0.00 13 LYS A N 13
ATOM 12411 C CA . LYS A 1 13 ? -0.679 -9.212 -11.330 1.00 0.00 13 LYS A CA 13
ATOM 12412 C C . LYS A 1 13 ? -0.338 -8.019 -10.443 1.00 0.00 13 LYS A C 13
ATOM 12413 O O . LYS A 1 13 ? 0.823 -7.622 -10.338 1.00 0.00 13 LYS A O 13
ATOM 12432 N N . VAL A 1 14 ? -1.356 -7.451 -9.805 1.00 0.00 14 VAL A N 13
ATOM 12433 C CA . VAL A 1 14 ? -1.164 -6.305 -8.925 1.00 0.00 14 VAL A CA 13
ATOM 12434 C C . VAL A 1 14 ? -1.688 -6.594 -7.523 1.00 0.00 14 VAL A C 13
ATOM 12435 O O . VAL A 1 14 ? -2.745 -7.204 -7.357 1.00 0.00 14 VAL A O 13
ATOM 12448 N N . HIS A 1 15 ? -0.942 -6.151 -6.515 1.00 0.00 15 HIS A N 13
ATOM 12449 C CA . HIS A 1 15 ? -1.332 -6.362 -5.126 1.00 0.00 15 HIS A CA 13
ATOM 12450 C C . HIS A 1 15 ? -0.871 -5.201 -4.250 1.00 0.00 15 HIS A C 13
ATOM 12451 O O . HIS A 1 15 ? 0.321 -4.895 -4.182 1.00 0.00 15 HIS A O 13
ATOM 12465 N N . THR A 1 16 ? -1.821 -4.556 -3.581 1.00 0.00 16 THR A N 13
ATOM 12466 C CA . THR A 1 16 ? -1.513 -3.427 -2.712 1.00 0.00 16 THR A CA 13
ATOM 12467 C C . THR A 1 16 ? -1.415 -3.866 -1.255 1.00 0.00 16 THR A C 13
ATOM 12468 O O . THR A 1 16 ? -2.396 -4.323 -0.667 1.00 0.00 16 THR A O 13
ATOM 12479 N N . CYS A 1 17 ? -0.226 -3.725 -0.678 1.00 0.00 17 CYS A N 13
ATOM 12480 C CA . CYS A 1 17 ? 0.000 -4.107 0.710 1.00 0.00 17 CYS A CA 13
ATOM 12481 C C . CYS A 1 17 ? -0.573 -3.061 1.662 1.00 0.00 17 CYS A C 13
ATOM 12482 O O . CYS A 1 17 ? 0.043 -2.023 1.904 1.00 0.00 17 CYS A O 13
ATOM 12489 N N . ARG A 1 18 ? -1.756 -3.343 2.199 1.00 0.00 18 ARG A N 13
ATOM 12490 C CA . ARG A 1 18 ? -2.413 -2.427 3.124 1.00 0.00 18 ARG A CA 13
ATOM 12491 C C . ARG A 1 18 ? -2.324 -2.944 4.557 1.00 0.00 18 ARG A C 13
ATOM 12492 O O . ARG A 1 18 ? -3.083 -2.521 5.428 1.00 0.00 18 ARG A O 13
ATOM 12513 N N . ASN A 1 19 ? -1.391 -3.861 4.792 1.00 0.00 19 ASN A N 13
ATOM 12514 C CA . ASN A 1 19 ? -1.203 -4.437 6.119 1.00 0.00 19 ASN A CA 13
ATOM 12515 C C . ASN A 1 19 ? -0.071 -3.734 6.862 1.00 0.00 19 ASN A C 13
ATOM 12516 O O . ASN A 1 19 ? 0.477 -2.742 6.382 1.00 0.00 19 ASN A O 13
ATOM 12527 N N . GLU A 1 20 ? 0.275 -4.257 8.034 1.00 0.00 20 GLU A N 13
ATOM 12528 C CA . GLU A 1 20 ? 1.342 -3.679 8.842 1.00 0.00 20 GLU A CA 13
ATOM 12529 C C . GLU A 1 20 ? 2.642 -3.595 8.047 1.00 0.00 20 GLU A C 13
ATOM 12530 O O . GLU A 1 20 ? 3.499 -2.757 8.326 1.00 0.00 20 GLU A O 13
ATOM 12542 N N . GLU A 1 21 ? 2.780 -4.470 7.056 1.00 0.00 21 GLU A N 13
ATOM 12543 C CA . GLU A 1 21 ? 3.976 -4.495 6.221 1.00 0.00 21 GLU A CA 13
ATOM 12544 C C . GLU A 1 21 ? 4.036 -3.265 5.320 1.00 0.00 21 GLU A C 13
ATOM 12545 O O . GLU A 1 21 ? 3.216 -2.354 5.437 1.00 0.00 21 GLU A O 13
ATOM 12557 N N . LYS A 1 22 ? 5.015 -3.245 4.421 1.00 0.00 22 LYS A N 13
ATOM 12558 C CA . LYS A 1 22 ? 5.184 -2.128 3.499 1.00 0.00 22 LYS A CA 13
ATOM 12559 C C . LYS A 1 22 ? 5.881 -2.580 2.220 1.00 0.00 22 LYS A C 13
ATOM 12560 O O . LYS A 1 22 ? 5.475 -2.212 1.117 1.00 0.00 22 LYS A O 13
ATOM 12579 N N . ILE A 1 23 ? 6.931 -3.379 2.375 1.00 0.00 23 ILE A N 13
ATOM 12580 C CA . ILE A 1 23 ? 7.683 -3.883 1.232 1.00 0.00 23 ILE A CA 13
ATOM 12581 C C . ILE A 1 23 ? 7.136 -5.228 0.764 1.00 0.00 23 ILE A C 13
ATOM 12582 O O . ILE A 1 23 ? 6.469 -5.936 1.519 1.00 0.00 23 ILE A O 13
ATOM 12598 N N . CYS A 1 24 ? 7.424 -5.575 -0.486 1.00 0.00 24 CYS A N 13
ATOM 12599 C CA . CYS A 1 24 ? 6.963 -6.835 -1.056 1.00 0.00 24 CYS A CA 13
ATOM 12600 C C . CYS A 1 24 ? 8.132 -7.635 -1.623 1.00 0.00 24 CYS A C 13
ATOM 12601 O O . CYS A 1 24 ? 8.865 -7.156 -2.488 1.00 0.00 24 CYS A O 13
ATOM 12608 N N . VAL A 1 25 ? 8.299 -8.858 -1.130 1.00 0.00 25 VAL A N 13
ATOM 12609 C CA . VAL A 1 25 ? 9.378 -9.726 -1.587 1.00 0.00 25 VAL A CA 13
ATOM 12610 C C . VAL A 1 25 ? 8.850 -11.107 -1.962 1.00 0.00 25 VAL A C 13
ATOM 12611 O O . VAL A 1 25 ? 7.900 -11.606 -1.359 1.00 0.00 25 VAL A O 13
ATOM 12624 N N . LYS A 1 26 ? 9.474 -11.720 -2.962 1.00 0.00 26 LYS A N 13
ATOM 12625 C CA . LYS A 1 26 ? 9.070 -13.045 -3.418 1.00 0.00 26 LYS A CA 13
ATOM 12626 C C . LYS A 1 26 ? 10.286 -13.937 -3.644 1.00 0.00 26 LYS A C 13
ATOM 12627 O O . LYS A 1 26 ? 11.332 -13.474 -4.099 1.00 0.00 26 LYS A O 13
ATOM 12646 N N . ARG A 1 27 ? 10.142 -15.219 -3.324 1.00 0.00 27 ARG A N 13
ATOM 12647 C CA . ARG A 1 27 ? 11.229 -16.176 -3.492 1.00 0.00 27 ARG A CA 13
ATOM 12648 C C . ARG A 1 27 ? 10.756 -17.406 -4.262 1.00 0.00 27 ARG A C 13
ATOM 12649 O O . ARG A 1 27 ? 9.702 -17.969 -3.966 1.00 0.00 27 ARG A O 13
ATOM 12670 N N . PHE A 1 28 ? 11.543 -17.817 -5.250 1.00 0.00 28 PHE A N 13
ATOM 12671 C CA . PHE A 1 28 ? 11.205 -18.980 -6.063 1.00 0.00 28 PHE A CA 13
ATOM 12672 C C . PHE A 1 28 ? 12.409 -19.904 -6.219 1.00 0.00 28 PHE A C 13
ATOM 12673 O O . PHE A 1 28 ? 13.555 -19.476 -6.084 1.00 0.00 28 PHE A O 13
ATOM 12690 N N . TYR A 1 29 ? 12.140 -21.174 -6.502 1.00 0.00 29 TYR A N 13
ATOM 12691 C CA . TYR A 1 29 ? 13.200 -22.160 -6.672 1.00 0.00 29 TYR A CA 13
ATOM 12692 C C . TYR A 1 29 ? 13.044 -22.903 -7.996 1.00 0.00 29 TYR A C 13
ATOM 12693 O O . TYR A 1 29 ? 11.939 -23.286 -8.380 1.00 0.00 29 TYR A O 13
ATOM 12711 N N . ASP A 1 30 ? 14.160 -23.105 -8.688 1.00 0.00 30 ASP A N 13
ATOM 12712 C CA . ASP A 1 30 ? 14.150 -23.804 -9.968 1.00 0.00 30 ASP A CA 13
ATOM 12713 C C . ASP A 1 30 ? 15.413 -24.643 -10.138 1.00 0.00 30 ASP A C 13
ATOM 12714 O O . ASP A 1 30 ? 16.523 -24.112 -10.179 1.00 0.00 30 ASP A O 13
ATOM 12723 N N . LYS A 1 31 ? 15.236 -25.956 -10.237 1.00 0.00 31 LYS A N 13
ATOM 12724 C CA . LYS A 1 31 ? 16.360 -26.869 -10.404 1.00 0.00 31 LYS A CA 13
ATOM 12725 C C . LYS A 1 31 ? 15.932 -28.128 -11.151 1.00 0.00 31 LYS A C 13
ATOM 12726 O O . LYS A 1 31 ? 14.741 -28.400 -11.297 1.00 0.00 31 LYS A O 13
ATOM 12745 N N . ASN A 1 32 ? 16.912 -28.894 -11.621 1.00 0.00 32 ASN A N 13
ATOM 12746 C CA . ASN A 1 32 ? 16.636 -30.125 -12.352 1.00 0.00 32 ASN A CA 13
ATOM 12747 C C . ASN A 1 32 ? 15.804 -31.085 -11.507 1.00 0.00 32 ASN A C 13
ATOM 12748 O O . ASN A 1 32 ? 16.162 -31.397 -10.371 1.00 0.00 32 ASN A O 13
ATOM 12759 N N . GLN A 1 33 ? 14.693 -31.550 -12.069 1.00 0.00 33 GLN A N 13
ATOM 12760 C CA . GLN A 1 33 ? 13.811 -32.474 -11.367 1.00 0.00 33 GLN A CA 13
ATOM 12761 C C . GLN A 1 33 ? 13.278 -31.848 -10.083 1.00 0.00 33 GLN A C 13
ATOM 12762 O O . GLN A 1 33 ? 12.804 -32.550 -9.188 1.00 0.00 33 GLN A O 13
ATOM 12776 N N . LEU A 1 34 ? 13.359 -30.525 -9.998 1.00 0.00 34 LEU A N 13
ATOM 12777 C CA . LEU A 1 34 ? 12.885 -29.804 -8.822 1.00 0.00 34 LEU A CA 13
ATOM 12778 C C . LEU A 1 34 ? 11.629 -29.000 -9.145 1.00 0.00 34 LEU A C 13
ATOM 12779 O O . LEU A 1 34 ? 10.785 -28.773 -8.280 1.00 0.00 34 LEU A O 13
ATOM 12795 N N . GLY A 1 35 ? 11.513 -28.573 -10.399 1.00 0.00 35 GLY A N 13
ATOM 12796 C CA . GLY A 1 35 ? 10.356 -27.802 -10.816 1.00 0.00 35 GLY A CA 13
ATOM 12797 C C . GLY A 1 35 ? 10.503 -26.325 -10.506 1.00 0.00 35 GLY A C 13
ATOM 12798 O O . GLY A 1 35 ? 11.412 -25.924 -9.780 1.00 0.00 35 GLY A O 13
ATOM 12802 N N . TRP A 1 36 ? 9.608 -25.515 -11.060 1.00 0.00 36 TRP A N 13
ATOM 12803 C CA . TRP A 1 36 ? 9.643 -24.073 -10.840 1.00 0.00 36 TRP A CA 13
ATOM 12804 C C . TRP A 1 36 ? 8.524 -23.639 -9.899 1.00 0.00 36 TRP A C 13
ATOM 12805 O O . TRP A 1 36 ? 7.348 -23.671 -10.262 1.00 0.00 36 TRP A O 13
ATOM 12826 N N . ARG A 1 37 ? 8.898 -23.233 -8.690 1.00 0.00 37 ARG A N 13
ATOM 12827 C CA . ARG A 1 37 ? 7.925 -22.793 -7.697 1.00 0.00 37 ARG A CA 13
ATOM 12828 C C . ARG A 1 37 ? 8.284 -21.411 -7.160 1.00 0.00 37 ARG A C 13
ATOM 12829 O O . ARG A 1 37 ? 9.435 -21.149 -6.812 1.00 0.00 37 ARG A O 13
ATOM 12850 N N . ALA A 1 38 ? 7.290 -20.530 -7.097 1.00 0.00 38 ALA A N 13
ATOM 12851 C CA . ALA A 1 38 ? 7.501 -19.176 -6.601 1.00 0.00 38 ALA A CA 13
ATOM 12852 C C . ALA A 1 38 ? 6.507 -18.835 -5.496 1.00 0.00 38 ALA A C 13
ATOM 12853 O O . ALA A 1 38 ? 5.391 -19.354 -5.472 1.00 0.00 38 ALA A O 13
ATOM 12860 N N . GLN A 1 39 ? 6.920 -17.962 -4.583 1.00 0.00 39 GLN A N 13
ATOM 12861 C CA . GLN A 1 39 ? 6.065 -17.554 -3.475 1.00 0.00 39 GLN A CA 13
ATOM 12862 C C . GLN A 1 39 ? 6.333 -16.104 -3.085 1.00 0.00 39 GLN A C 13
ATOM 12863 O O . GLN A 1 39 ? 7.452 -15.748 -2.714 1.00 0.00 39 GLN A O 13
ATOM 12877 N N . ARG A 1 40 ? 5.301 -15.273 -3.173 1.00 0.00 40 ARG A N 13
ATOM 12878 C CA . ARG A 1 40 ? 5.426 -13.861 -2.831 1.00 0.00 40 ARG A CA 13
ATOM 12879 C C . ARG A 1 40 ? 4.875 -13.589 -1.434 1.00 0.00 40 ARG A C 13
ATOM 12880 O O . ARG A 1 40 ? 4.100 -14.378 -0.897 1.00 0.00 40 ARG A O 13
ATOM 12901 N N . GLY A 1 41 ? 5.284 -12.466 -0.851 1.00 0.00 41 GLY A N 13
ATOM 12902 C CA . GLY A 1 41 ? 4.823 -12.110 0.478 1.00 0.00 41 GLY A CA 13
ATOM 12903 C C . GLY A 1 41 ? 5.145 -10.673 0.839 1.00 0.00 41 GLY A C 13
ATOM 12904 O O . GLY A 1 41 ? 5.945 -10.021 0.167 1.00 0.00 41 GLY A O 13
ATOM 12908 N N . CYS A 1 42 ? 4.520 -10.177 1.901 1.00 0.00 42 CYS A N 13
ATOM 12909 C CA . CYS A 1 42 ? 4.742 -8.808 2.349 1.00 0.00 42 CYS A CA 13
ATOM 12910 C C . CYS A 1 42 ? 5.598 -8.781 3.612 1.00 0.00 42 CYS A C 13
ATOM 12911 O O . CYS A 1 42 ? 5.694 -9.775 4.331 1.00 0.00 42 CYS A O 13
ATOM 12918 N N . ALA A 1 43 ? 6.218 -7.635 3.876 1.00 0.00 43 ALA A N 13
ATOM 12919 C CA . ALA A 1 43 ? 7.063 -7.477 5.053 1.00 0.00 43 ALA A CA 13
ATOM 12920 C C . ALA A 1 43 ? 7.572 -6.045 5.175 1.00 0.00 43 ALA A C 13
ATOM 12921 O O . ALA A 1 43 ? 7.101 -5.146 4.478 1.00 0.00 43 ALA A O 13
ATOM 12928 N N . VAL A 1 44 ? 8.537 -5.839 6.066 1.00 0.00 44 VAL A N 13
ATOM 12929 C CA . VAL A 1 44 ? 9.110 -4.515 6.279 1.00 0.00 44 VAL A CA 13
ATOM 12930 C C . VAL A 1 44 ? 10.627 -4.541 6.125 1.00 0.00 44 VAL A C 13
ATOM 12931 O O . VAL A 1 44 ? 11.298 -3.527 6.313 1.00 0.00 44 VAL A O 13
ATOM 12944 N N . SER A 1 45 ? 11.161 -5.709 5.781 1.00 0.00 45 SER A N 13
ATOM 12945 C CA . SER A 1 45 ? 12.599 -5.869 5.604 1.00 0.00 45 SER A CA 13
ATOM 12946 C C . SER A 1 45 ? 12.904 -7.007 4.635 1.00 0.00 45 SER A C 13
ATOM 12947 O O . SER A 1 45 ? 12.161 -7.985 4.553 1.00 0.00 45 SER A O 13
ATOM 12955 N N . CYS A 1 46 ? 14.004 -6.872 3.901 1.00 0.00 46 CYS A N 13
ATOM 12956 C CA . CYS A 1 46 ? 14.409 -7.886 2.936 1.00 0.00 46 CYS A CA 13
ATOM 12957 C C . CYS A 1 46 ? 14.943 -9.128 3.644 1.00 0.00 46 CYS A C 13
ATOM 12958 O O . CYS A 1 46 ? 15.980 -9.097 4.308 1.00 0.00 46 CYS A O 13
ATOM 12965 N N . PRO A 1 47 ? 14.220 -10.248 3.500 1.00 0.00 47 PRO A N 13
ATOM 12966 C CA . PRO A 1 47 ? 14.601 -11.522 4.118 1.00 0.00 47 PRO A CA 13
ATOM 12967 C C . PRO A 1 47 ? 15.846 -12.127 3.477 1.00 0.00 47 PRO A C 13
ATOM 12968 O O . PRO A 1 47 ? 16.330 -11.640 2.455 1.00 0.00 47 PRO A O 13
ATOM 12979 N N . LYS A 1 48 ? 16.360 -13.191 4.084 1.00 0.00 48 LYS A N 13
ATOM 12980 C CA . LYS A 1 48 ? 17.548 -13.865 3.573 1.00 0.00 48 LYS A CA 13
ATOM 12981 C C . LYS A 1 48 ? 17.185 -15.211 2.953 1.00 0.00 48 LYS A C 13
ATOM 12982 O O . LYS A 1 48 ? 16.156 -15.800 3.283 1.00 0.00 48 LYS A O 13
ATOM 13001 N N . ALA A 1 49 ? 18.038 -15.692 2.055 1.00 0.00 49 ALA A N 13
ATOM 13002 C CA . ALA A 1 49 ? 17.809 -16.970 1.392 1.00 0.00 49 ALA A CA 13
ATOM 13003 C C . ALA A 1 49 ? 19.114 -17.556 0.864 1.00 0.00 49 ALA A C 13
ATOM 13004 O O . ALA A 1 49 ? 20.080 -16.832 0.625 1.00 0.00 49 ALA A O 13
ATOM 13011 N N . LYS A 1 50 ? 19.136 -18.872 0.684 1.00 0.00 50 LYS A N 13
ATOM 13012 C CA . LYS A 1 50 ? 20.322 -19.557 0.183 1.00 0.00 50 LYS A CA 13
ATOM 13013 C C . LYS A 1 50 ? 20.672 -19.081 -1.223 1.00 0.00 50 LYS A C 13
ATOM 13014 O O . LYS A 1 50 ? 19.824 -18.586 -1.966 1.00 0.00 50 LYS A O 13
ATOM 13033 N N . PRO A 1 51 ? 21.950 -19.234 -1.600 1.00 0.00 51 PRO A N 13
ATOM 13034 C CA . PRO A 1 51 ? 22.440 -18.827 -2.920 1.00 0.00 51 PRO A CA 13
ATOM 13035 C C . PRO A 1 51 ? 21.903 -19.715 -4.037 1.00 0.00 51 PRO A C 13
ATOM 13036 O O . PRO A 1 51 ? 22.040 -19.396 -5.217 1.00 0.00 51 PRO A O 13
ATOM 13047 N N . ASN A 1 52 ? 21.289 -20.831 -3.656 1.00 0.00 52 ASN A N 13
ATOM 13048 C CA . ASN A 1 52 ? 20.730 -21.765 -4.626 1.00 0.00 52 ASN A CA 13
ATOM 13049 C C . ASN A 1 52 ? 19.374 -21.281 -5.130 1.00 0.00 52 ASN A C 13
ATOM 13050 O O . ASN A 1 52 ? 19.052 -21.424 -6.309 1.00 0.00 52 ASN A O 13
ATOM 13061 N N . GLU A 1 53 ? 18.585 -20.705 -4.228 1.00 0.00 53 GLU A N 13
ATOM 13062 C CA . GLU A 1 53 ? 17.264 -20.199 -4.582 1.00 0.00 53 GLU A CA 13
ATOM 13063 C C . GLU A 1 53 ? 17.349 -18.762 -5.086 1.00 0.00 53 GLU A C 13
ATOM 13064 O O . GLU A 1 53 ? 18.436 -18.193 -5.197 1.00 0.00 53 GLU A O 13
ATOM 13076 N N . THR A 1 54 ? 16.194 -18.178 -5.391 1.00 0.00 54 THR A N 13
ATOM 13077 C CA . THR A 1 54 ? 16.136 -16.808 -5.885 1.00 0.00 54 THR A CA 13
ATOM 13078 C C . THR A 1 54 ? 15.152 -15.972 -5.074 1.00 0.00 54 THR A C 13
ATOM 13079 O O . THR A 1 54 ? 14.053 -16.425 -4.756 1.00 0.00 54 THR A O 13
ATOM 13090 N N . VAL A 1 55 ? 15.553 -14.749 -4.744 1.00 0.00 55 VAL A N 13
ATOM 13091 C CA . VAL A 1 55 ? 14.705 -13.849 -3.972 1.00 0.00 55 VAL A CA 13
ATOM 13092 C C . VAL A 1 55 ? 14.721 -12.441 -4.558 1.00 0.00 55 VAL A C 13
ATOM 13093 O O . VAL A 1 55 ? 15.751 -11.971 -5.039 1.00 0.00 55 VAL A O 13
ATOM 13106 N N . GLN A 1 56 ? 13.572 -11.775 -4.513 1.00 0.00 56 GLN A N 13
ATOM 13107 C CA . GLN A 1 56 ? 13.454 -10.421 -5.040 1.00 0.00 56 GLN A CA 13
ATOM 13108 C C . GLN A 1 56 ? 12.569 -9.562 -4.142 1.00 0.00 56 GLN A C 13
ATOM 13109 O O . GLN A 1 56 ? 11.349 -9.729 -4.112 1.00 0.00 56 GLN A O 13
ATOM 13123 N N . CYS A 1 57 ? 13.191 -8.643 -3.411 1.00 0.00 57 CYS A N 13
ATOM 13124 C CA . CYS A 1 57 ? 12.461 -7.759 -2.511 1.00 0.00 57 CYS A CA 13
ATOM 13125 C C . CYS A 1 57 ? 12.458 -6.327 -3.040 1.00 0.00 57 CYS A C 13
ATOM 13126 O O . CYS A 1 57 ? 13.456 -5.851 -3.582 1.00 0.00 57 CYS A O 13
ATOM 13133 N N . CYS A 1 58 ? 11.329 -5.646 -2.878 1.00 0.00 58 CYS A N 13
ATOM 13134 C CA . CYS A 1 58 ? 11.193 -4.269 -3.338 1.00 0.00 58 CYS A CA 13
ATOM 13135 C C . CYS A 1 58 ? 10.533 -3.401 -2.271 1.00 0.00 58 CYS A C 13
ATOM 13136 O O . CYS A 1 58 ? 9.644 -3.855 -1.550 1.00 0.00 58 CYS A O 13
ATOM 13143 N N . SER A 1 59 ? 10.973 -2.151 -2.177 1.00 0.00 59 SER A N 13
ATOM 13144 C CA . SER A 1 59 ? 10.428 -1.220 -1.196 1.00 0.00 59 SER A CA 13
ATOM 13145 C C . SER A 1 59 ? 9.994 0.081 -1.865 1.00 0.00 59 SER A C 13
ATOM 13146 O O . SER A 1 59 ? 10.328 1.173 -1.403 1.00 0.00 59 SER A O 13
ATOM 13154 N N . THR A 1 60 ? 9.245 -0.043 -2.956 1.00 0.00 60 THR A N 13
ATOM 13155 C CA . THR A 1 60 ? 8.765 1.121 -3.690 1.00 0.00 60 THR A CA 13
ATOM 13156 C C . THR A 1 60 ? 7.539 0.776 -4.528 1.00 0.00 60 THR A C 13
ATOM 13157 O O . THR A 1 60 ? 7.307 -0.388 -4.855 1.00 0.00 60 THR A O 13
ATOM 13168 N N . ASP A 1 61 ? 6.757 1.793 -4.872 1.00 0.00 61 ASP A N 13
ATOM 13169 C CA . ASP A 1 61 ? 5.555 1.597 -5.674 1.00 0.00 61 ASP A CA 13
ATOM 13170 C C . ASP A 1 61 ? 5.914 1.231 -7.110 1.00 0.00 61 ASP A C 13
ATOM 13171 O O . ASP A 1 61 ? 6.788 1.847 -7.720 1.00 0.00 61 ASP A O 13
ATOM 13180 N N . LYS A 1 62 ? 5.234 0.222 -7.646 1.00 0.00 62 LYS A N 13
ATOM 13181 C CA . LYS A 1 62 ? 5.480 -0.227 -9.011 1.00 0.00 62 LYS A CA 13
ATOM 13182 C C . LYS A 1 62 ? 6.893 -0.784 -9.154 1.00 0.00 62 LYS A C 13
ATOM 13183 O O . LYS A 1 62 ? 7.397 -0.949 -10.266 1.00 0.00 62 LYS A O 13
ATOM 13202 N N . CYS A 1 63 ? 7.528 -1.073 -8.023 1.00 0.00 63 CYS A N 13
ATOM 13203 C CA . CYS A 1 63 ? 8.883 -1.612 -8.022 1.00 0.00 63 CYS A CA 13
ATOM 13204 C C . CYS A 1 63 ? 8.862 -3.134 -8.126 1.00 0.00 63 CYS A C 13
ATOM 13205 O O . CYS A 1 63 ? 9.544 -3.718 -8.967 1.00 0.00 63 CYS A O 13
ATOM 13212 N N . ASN A 1 64 ? 8.074 -3.770 -7.265 1.00 0.00 64 ASN A N 13
ATOM 13213 C CA . ASN A 1 64 ? 7.965 -5.224 -7.260 1.00 0.00 64 ASN A CA 13
ATOM 13214 C C . ASN A 1 64 ? 7.684 -5.754 -8.663 1.00 0.00 64 ASN A C 13
ATOM 13215 O O . ASN A 1 64 ? 6.600 -5.552 -9.210 1.00 0.00 64 ASN A O 13
ATOM 13226 N N . LYS A 1 65 ? 8.669 -6.434 -9.241 1.00 0.00 65 LYS A N 13
ATOM 13227 C CA . LYS A 1 65 ? 8.529 -6.995 -10.579 1.00 0.00 65 LYS A CA 13
ATOM 13228 C C . LYS A 1 65 ? 8.711 -8.509 -10.556 1.00 0.00 65 LYS A C 13
ATOM 13229 O O . LYS A 1 65 ? 9.318 -9.057 -9.635 1.00 0.00 65 LYS A O 13
ATOM 13248 N N . LEU A 1 1 ? 1.270 -0.286 0.069 1.00 0.00 1 LEU A N 14
ATOM 13249 C CA . LEU A 1 1 ? 2.188 -0.367 -1.061 1.00 0.00 1 LEU A CA 14
ATOM 13250 C C . LEU A 1 1 ? 1.619 -1.257 -2.162 1.00 0.00 1 LEU A C 14
ATOM 13251 O O . LEU A 1 1 ? 0.937 -2.244 -1.888 1.00 0.00 1 LEU A O 14
ATOM 13267 N N . THR A 1 2 ? 1.906 -0.901 -3.411 1.00 0.00 2 THR A N 14
ATOM 13268 C CA . THR A 1 2 ? 1.425 -1.667 -4.553 1.00 0.00 2 THR A CA 14
ATOM 13269 C C . THR A 1 2 ? 2.539 -2.513 -5.157 1.00 0.00 2 THR A C 14
ATOM 13270 O O . THR A 1 2 ? 3.636 -2.018 -5.420 1.00 0.00 2 THR A O 14
ATOM 13281 N N . CYS A 1 3 ? 2.252 -3.792 -5.377 1.00 0.00 3 CYS A N 14
ATOM 13282 C CA . CYS A 1 3 ? 3.231 -4.708 -5.951 1.00 0.00 3 CYS A CA 14
ATOM 13283 C C . CYS A 1 3 ? 2.551 -5.732 -6.855 1.00 0.00 3 CYS A C 14
ATOM 13284 O O . CYS A 1 3 ? 1.385 -6.076 -6.657 1.00 0.00 3 CYS A O 14
ATOM 13291 N N . LEU A 1 4 ? 3.288 -6.216 -7.849 1.00 0.00 4 LEU A N 14
ATOM 13292 C CA . LEU A 1 4 ? 2.758 -7.201 -8.785 1.00 0.00 4 LEU A CA 14
ATOM 13293 C C . LEU A 1 4 ? 3.103 -8.618 -8.338 1.00 0.00 4 LEU A C 14
ATOM 13294 O O . LEU A 1 4 ? 4.257 -9.040 -8.417 1.00 0.00 4 LEU A O 14
ATOM 13310 N N . ILE A 1 5 ? 2.096 -9.347 -7.870 1.00 0.00 5 ILE A N 14
ATOM 13311 C CA . ILE A 1 5 ? 2.293 -10.718 -7.414 1.00 0.00 5 ILE A CA 14
ATOM 13312 C C . ILE A 1 5 ? 1.759 -11.719 -8.433 1.00 0.00 5 ILE A C 14
ATOM 13313 O O . ILE A 1 5 ? 0.816 -11.428 -9.169 1.00 0.00 5 ILE A O 14
ATOM 13329 N N . CYS A 1 6 ? 2.368 -12.899 -8.469 1.00 0.00 6 CYS A N 14
ATOM 13330 C CA . CYS A 1 6 ? 1.954 -13.945 -9.397 1.00 0.00 6 CYS A CA 14
ATOM 13331 C C . CYS A 1 6 ? 2.898 -15.142 -9.323 1.00 0.00 6 CYS A C 14
ATOM 13332 O O . CYS A 1 6 ? 4.038 -15.094 -9.786 1.00 0.00 6 CYS A O 14
ATOM 13339 N N . PRO A 1 7 ? 2.414 -16.242 -8.728 1.00 0.00 7 PRO A N 14
ATOM 13340 C CA . PRO A 1 7 ? 3.197 -17.472 -8.580 1.00 0.00 7 PRO A CA 14
ATOM 13341 C C . PRO A 1 7 ? 3.428 -18.176 -9.913 1.00 0.00 7 PRO A C 14
ATOM 13342 O O . PRO A 1 7 ? 2.727 -19.130 -10.251 1.00 0.00 7 PRO A O 14
ATOM 13353 N N . GLU A 1 8 ? 4.414 -17.699 -10.666 1.00 0.00 8 GLU A N 14
ATOM 13354 C CA . GLU A 1 8 ? 4.736 -18.284 -11.963 1.00 0.00 8 GLU A CA 14
ATOM 13355 C C . GLU A 1 8 ? 6.110 -17.825 -12.442 1.00 0.00 8 GLU A C 14
ATOM 13356 O O . GLU A 1 8 ? 6.789 -17.052 -11.765 1.00 0.00 8 GLU A O 14
ATOM 13368 N N . LYS A 1 9 ? 6.513 -18.305 -13.613 1.00 0.00 9 LYS A N 14
ATOM 13369 C CA . LYS A 1 9 ? 7.805 -17.945 -14.184 1.00 0.00 9 LYS A CA 14
ATOM 13370 C C . LYS A 1 9 ? 7.686 -16.698 -15.055 1.00 0.00 9 LYS A C 14
ATOM 13371 O O . LYS A 1 9 ? 8.567 -15.838 -15.048 1.00 0.00 9 LYS A O 14
ATOM 13390 N N . ASP A 1 10 ? 6.591 -16.605 -15.801 1.00 0.00 10 ASP A N 14
ATOM 13391 C CA . ASP A 1 10 ? 6.355 -15.462 -16.675 1.00 0.00 10 ASP A CA 14
ATOM 13392 C C . ASP A 1 10 ? 4.945 -14.912 -16.483 1.00 0.00 10 ASP A C 14
ATOM 13393 O O . ASP A 1 10 ? 4.039 -15.215 -17.259 1.00 0.00 10 ASP A O 14
ATOM 13402 N N . CYS A 1 11 ? 4.767 -14.105 -15.443 1.00 0.00 11 CYS A N 14
ATOM 13403 C CA . CYS A 1 11 ? 3.467 -13.514 -15.147 1.00 0.00 11 CYS A CA 14
ATOM 13404 C C . CYS A 1 11 ? 3.543 -12.625 -13.909 1.00 0.00 11 CYS A C 14
ATOM 13405 O O . CYS A 1 11 ? 4.199 -12.968 -12.926 1.00 0.00 11 CYS A O 14
ATOM 13412 N N . GLN A 1 12 ? 2.867 -11.482 -13.966 1.00 0.00 12 GLN A N 14
ATOM 13413 C CA . GLN A 1 12 ? 2.858 -10.543 -12.850 1.00 0.00 12 GLN A CA 14
ATOM 13414 C C . GLN A 1 12 ? 1.572 -9.724 -12.838 1.00 0.00 12 GLN A C 14
ATOM 13415 O O . GLN A 1 12 ? 1.281 -8.991 -13.784 1.00 0.00 12 GLN A O 14
ATOM 13429 N N . LYS A 1 13 ? 0.805 -9.852 -11.761 1.00 0.00 13 LYS A N 14
ATOM 13430 C CA . LYS A 1 13 ? -0.450 -9.123 -11.624 1.00 0.00 13 LYS A CA 14
ATOM 13431 C C . LYS A 1 13 ? -0.377 -8.125 -10.473 1.00 0.00 13 LYS A C 14
ATOM 13432 O O . LYS A 1 13 ? -0.040 -8.487 -9.345 1.00 0.00 13 LYS A O 14
ATOM 13451 N N . VAL A 1 14 ? -0.696 -6.868 -10.764 1.00 0.00 14 VAL A N 14
ATOM 13452 C CA . VAL A 1 14 ? -0.668 -5.818 -9.752 1.00 0.00 14 VAL A CA 14
ATOM 13453 C C . VAL A 1 14 ? -1.582 -6.160 -8.581 1.00 0.00 14 VAL A C 14
ATOM 13454 O O . VAL A 1 14 ? -2.615 -6.808 -8.754 1.00 0.00 14 VAL A O 14
ATOM 13467 N N . HIS A 1 15 ? -1.196 -5.718 -7.388 1.00 0.00 15 HIS A N 14
ATOM 13468 C CA . HIS A 1 15 ? -1.982 -5.976 -6.187 1.00 0.00 15 HIS A CA 14
ATOM 13469 C C . HIS A 1 15 ? -1.459 -5.159 -5.009 1.00 0.00 15 HIS A C 14
ATOM 13470 O O . HIS A 1 15 ? -0.276 -5.222 -4.672 1.00 0.00 15 HIS A O 14
ATOM 13484 N N . THR A 1 16 ? -2.348 -4.391 -4.387 1.00 0.00 16 THR A N 14
ATOM 13485 C CA . THR A 1 16 ? -1.976 -3.559 -3.249 1.00 0.00 16 THR A CA 14
ATOM 13486 C C . THR A 1 16 ? -2.008 -4.358 -1.951 1.00 0.00 16 THR A C 14
ATOM 13487 O O . THR A 1 16 ? -3.050 -4.884 -1.560 1.00 0.00 16 THR A O 14
ATOM 13498 N N . CYS A 1 17 ? -0.861 -4.444 -1.286 1.00 0.00 17 CYS A N 14
ATOM 13499 C CA . CYS A 1 17 ? -0.758 -5.178 -0.031 1.00 0.00 17 CYS A CA 14
ATOM 13500 C C . CYS A 1 17 ? -0.818 -4.228 1.162 1.00 0.00 17 CYS A C 14
ATOM 13501 O O . CYS A 1 17 ? 0.144 -4.104 1.920 1.00 0.00 17 CYS A O 14
ATOM 13508 N N . ARG A 1 18 ? -1.955 -3.559 1.322 1.00 0.00 18 ARG A N 14
ATOM 13509 C CA . ARG A 1 18 ? -2.142 -2.620 2.421 1.00 0.00 18 ARG A CA 14
ATOM 13510 C C . ARG A 1 18 ? -2.149 -3.347 3.762 1.00 0.00 18 ARG A C 14
ATOM 13511 O O . ARG A 1 18 ? -3.067 -4.109 4.061 1.00 0.00 18 ARG A O 14
ATOM 13532 N N . ASN A 1 19 ? -1.119 -3.105 4.566 1.00 0.00 19 ASN A N 14
ATOM 13533 C CA . ASN A 1 19 ? -1.006 -3.738 5.876 1.00 0.00 19 ASN A CA 14
ATOM 13534 C C . ASN A 1 19 ? 0.115 -3.103 6.692 1.00 0.00 19 ASN A C 14
ATOM 13535 O O . ASN A 1 19 ? 0.775 -2.169 6.237 1.00 0.00 19 ASN A O 14
ATOM 13546 N N . GLU A 1 20 ? 0.324 -3.616 7.901 1.00 0.00 20 GLU A N 14
ATOM 13547 C CA . GLU A 1 20 ? 1.365 -3.098 8.780 1.00 0.00 20 GLU A CA 14
ATOM 13548 C C . GLU A 1 20 ? 2.726 -3.134 8.092 1.00 0.00 20 GLU A C 14
ATOM 13549 O O . GLU A 1 20 ? 3.625 -2.364 8.431 1.00 0.00 20 GLU A O 14
ATOM 13561 N N . GLU A 1 21 ? 2.870 -4.033 7.124 1.00 0.00 21 GLU A N 14
ATOM 13562 C CA . GLU A 1 21 ? 4.122 -4.170 6.389 1.00 0.00 21 GLU A CA 14
ATOM 13563 C C . GLU A 1 21 ? 4.431 -2.901 5.600 1.00 0.00 21 GLU A C 14
ATOM 13564 O O . GLU A 1 21 ? 3.753 -1.884 5.746 1.00 0.00 21 GLU A O 14
ATOM 13576 N N . LYS A 1 22 ? 5.461 -2.968 4.763 1.00 0.00 22 LYS A N 14
ATOM 13577 C CA . LYS A 1 22 ? 5.862 -1.826 3.949 1.00 0.00 22 LYS A CA 14
ATOM 13578 C C . LYS A 1 22 ? 6.507 -2.286 2.646 1.00 0.00 22 LYS A C 14
ATOM 13579 O O . LYS A 1 22 ? 6.186 -1.780 1.571 1.00 0.00 22 LYS A O 14
ATOM 13598 N N . ILE A 1 23 ? 7.417 -3.250 2.750 1.00 0.00 23 ILE A N 14
ATOM 13599 C CA . ILE A 1 23 ? 8.105 -3.779 1.579 1.00 0.00 23 ILE A CA 14
ATOM 13600 C C . ILE A 1 23 ? 7.506 -5.113 1.146 1.00 0.00 23 ILE A C 14
ATOM 13601 O O . ILE A 1 23 ? 6.900 -5.824 1.949 1.00 0.00 23 ILE A O 14
ATOM 13617 N N . CYS A 1 24 ? 7.681 -5.449 -0.127 1.00 0.00 24 CYS A N 14
ATOM 13618 C CA . CYS A 1 24 ? 7.159 -6.698 -0.668 1.00 0.00 24 CYS A CA 14
ATOM 13619 C C . CYS A 1 24 ? 8.276 -7.526 -1.299 1.00 0.00 24 CYS A C 14
ATOM 13620 O O . CYS A 1 24 ? 8.984 -7.056 -2.189 1.00 0.00 24 CYS A O 14
ATOM 13627 N N . VAL A 1 25 ? 8.426 -8.761 -0.832 1.00 0.00 25 VAL A N 14
ATOM 13628 C CA . VAL A 1 25 ? 9.454 -9.655 -1.350 1.00 0.00 25 VAL A CA 14
ATOM 13629 C C . VAL A 1 25 ? 8.869 -11.017 -1.708 1.00 0.00 25 VAL A C 14
ATOM 13630 O O . VAL A 1 25 ? 7.975 -11.519 -1.027 1.00 0.00 25 VAL A O 14
ATOM 13643 N N . LYS A 1 26 ? 9.381 -11.611 -2.780 1.00 0.00 26 LYS A N 14
ATOM 13644 C CA . LYS A 1 26 ? 8.912 -12.916 -3.229 1.00 0.00 26 LYS A CA 14
ATOM 13645 C C . LYS A 1 26 ? 10.082 -13.872 -3.440 1.00 0.00 26 LYS A C 14
ATOM 13646 O O . LYS A 1 26 ? 11.120 -13.488 -3.979 1.00 0.00 26 LYS A O 14
ATOM 13665 N N . ARG A 1 27 ? 9.906 -15.119 -3.013 1.00 0.00 27 ARG A N 14
ATOM 13666 C CA . ARG A 1 27 ? 10.947 -16.129 -3.155 1.00 0.00 27 ARG A CA 14
ATOM 13667 C C . ARG A 1 27 ? 10.421 -17.351 -3.901 1.00 0.00 27 ARG A C 14
ATOM 13668 O O . ARG A 1 27 ? 9.302 -17.804 -3.661 1.00 0.00 27 ARG A O 14
ATOM 13689 N N . PHE A 1 28 ? 11.235 -17.880 -4.809 1.00 0.00 28 PHE A N 14
ATOM 13690 C CA . PHE A 1 28 ? 10.852 -19.048 -5.592 1.00 0.00 28 PHE A CA 14
ATOM 13691 C C . PHE A 1 28 ? 12.043 -19.979 -5.799 1.00 0.00 28 PHE A C 14
ATOM 13692 O O . PHE A 1 28 ? 13.196 -19.562 -5.696 1.00 0.00 28 PHE A O 14
ATOM 13709 N N . TYR A 1 29 ? 11.754 -21.243 -6.090 1.00 0.00 29 TYR A N 14
ATOM 13710 C CA . TYR A 1 29 ? 12.800 -22.235 -6.308 1.00 0.00 29 TYR A CA 14
ATOM 13711 C C . TYR A 1 29 ? 12.575 -22.986 -7.617 1.00 0.00 29 TYR A C 14
ATOM 13712 O O . TYR A 1 29 ? 11.439 -23.292 -7.982 1.00 0.00 29 TYR A O 14
ATOM 13730 N N . ASP A 1 30 ? 13.664 -23.279 -8.318 1.00 0.00 30 ASP A N 14
ATOM 13731 C CA . ASP A 1 30 ? 13.587 -23.996 -9.586 1.00 0.00 30 ASP A CA 14
ATOM 13732 C C . ASP A 1 30 ? 14.551 -25.178 -9.601 1.00 0.00 30 ASP A C 14
ATOM 13733 O O . ASP A 1 30 ? 15.756 -25.014 -9.409 1.00 0.00 30 ASP A O 14
ATOM 13742 N N . LYS A 1 31 ? 14.012 -26.371 -9.830 1.00 0.00 31 LYS A N 14
ATOM 13743 C CA . LYS A 1 31 ? 14.823 -27.582 -9.871 1.00 0.00 31 LYS A CA 14
ATOM 13744 C C . LYS A 1 31 ? 15.323 -27.855 -11.286 1.00 0.00 31 LYS A C 14
ATOM 13745 O O . LYS A 1 31 ? 14.864 -27.238 -12.246 1.00 0.00 31 LYS A O 14
ATOM 13764 N N . ASN A 1 32 ? 16.266 -28.784 -11.406 1.00 0.00 32 ASN A N 14
ATOM 13765 C CA . ASN A 1 32 ? 16.827 -29.139 -12.705 1.00 0.00 32 ASN A CA 14
ATOM 13766 C C . ASN A 1 32 ? 15.874 -30.041 -13.482 1.00 0.00 32 ASN A C 14
ATOM 13767 O O . ASN A 1 32 ? 15.221 -29.601 -14.428 1.00 0.00 32 ASN A O 14
ATOM 13778 N N . GLN A 1 33 ? 15.799 -31.304 -13.075 1.00 0.00 33 GLN A N 14
ATOM 13779 C CA . GLN A 1 33 ? 14.925 -32.268 -13.733 1.00 0.00 33 GLN A CA 14
ATOM 13780 C C . GLN A 1 33 ? 13.503 -31.729 -13.839 1.00 0.00 33 GLN A C 14
ATOM 13781 O O . GLN A 1 33 ? 12.905 -31.731 -14.916 1.00 0.00 33 GLN A O 14
ATOM 13795 N N . LEU A 1 34 ? 12.965 -31.268 -12.715 1.00 0.00 34 LEU A N 14
ATOM 13796 C CA . LEU A 1 34 ? 11.611 -30.726 -12.681 1.00 0.00 34 LEU A CA 14
ATOM 13797 C C . LEU A 1 34 ? 11.324 -30.062 -11.338 1.00 0.00 34 LEU A C 14
ATOM 13798 O O . LEU A 1 34 ? 11.634 -30.613 -10.283 1.00 0.00 34 LEU A O 14
ATOM 13814 N N . GLY A 1 35 ? 10.728 -28.875 -11.386 1.00 0.00 35 GLY A N 14
ATOM 13815 C CA . GLY A 1 35 ? 10.407 -28.156 -10.167 1.00 0.00 35 GLY A CA 14
ATOM 13816 C C . GLY A 1 35 ? 10.345 -26.656 -10.378 1.00 0.00 35 GLY A C 14
ATOM 13817 O O . GLY A 1 35 ? 11.201 -26.082 -11.052 1.00 0.00 35 GLY A O 14
ATOM 13821 N N . TRP A 1 36 ? 9.331 -26.021 -9.802 1.00 0.00 36 TRP A N 14
ATOM 13822 C CA . TRP A 1 36 ? 9.161 -24.578 -9.932 1.00 0.00 36 TRP A CA 14
ATOM 13823 C C . TRP A 1 36 ? 8.037 -24.079 -9.030 1.00 0.00 36 TRP A C 14
ATOM 13824 O O . TRP A 1 36 ? 6.861 -24.332 -9.291 1.00 0.00 36 TRP A O 14
ATOM 13845 N N . ARG A 1 37 ? 8.406 -23.371 -7.968 1.00 0.00 37 ARG A N 14
ATOM 13846 C CA . ARG A 1 37 ? 7.428 -22.838 -7.027 1.00 0.00 37 ARG A CA 14
ATOM 13847 C C . ARG A 1 37 ? 7.790 -21.414 -6.616 1.00 0.00 37 ARG A C 14
ATOM 13848 O O . ARG A 1 37 ? 8.932 -21.132 -6.256 1.00 0.00 37 ARG A O 14
ATOM 13869 N N . ALA A 1 38 ? 6.808 -20.520 -6.672 1.00 0.00 38 ALA A N 14
ATOM 13870 C CA . ALA A 1 38 ? 7.022 -19.126 -6.304 1.00 0.00 38 ALA A CA 14
ATOM 13871 C C . ALA A 1 38 ? 5.966 -18.652 -5.311 1.00 0.00 38 ALA A C 14
ATOM 13872 O O . ALA A 1 38 ? 4.794 -19.008 -5.421 1.00 0.00 38 ALA A O 14
ATOM 13879 N N . GLN A 1 39 ? 6.391 -17.848 -4.341 1.00 0.00 39 GLN A N 14
ATOM 13880 C CA . GLN A 1 39 ? 5.482 -17.327 -3.328 1.00 0.00 39 GLN A CA 14
ATOM 13881 C C . GLN A 1 39 ? 5.908 -15.934 -2.877 1.00 0.00 39 GLN A C 14
ATOM 13882 O O . GLN A 1 39 ? 7.047 -15.729 -2.457 1.00 0.00 39 GLN A O 14
ATOM 13896 N N . ARG A 1 40 ? 4.988 -14.980 -2.969 1.00 0.00 40 ARG A N 14
ATOM 13897 C CA . ARG A 1 40 ? 5.269 -13.606 -2.572 1.00 0.00 40 ARG A CA 14
ATOM 13898 C C . ARG A 1 40 ? 4.796 -13.344 -1.145 1.00 0.00 40 ARG A C 14
ATOM 13899 O O . ARG A 1 40 ? 3.973 -14.084 -0.607 1.00 0.00 40 ARG A O 14
ATOM 13920 N N . GLY A 1 41 ? 5.322 -12.285 -0.537 1.00 0.00 41 GLY A N 14
ATOM 13921 C CA . GLY A 1 41 ? 4.943 -11.945 0.821 1.00 0.00 41 GLY A CA 14
ATOM 13922 C C . GLY A 1 41 ? 5.253 -10.502 1.166 1.00 0.00 41 GLY A C 14
ATOM 13923 O O . GLY A 1 41 ? 6.104 -9.874 0.535 1.00 0.00 41 GLY A O 14
ATOM 13927 N N . CYS A 1 42 ? 4.561 -9.973 2.170 1.00 0.00 42 CYS A N 14
ATOM 13928 C CA . CYS A 1 42 ? 4.765 -8.594 2.596 1.00 0.00 42 CYS A CA 14
ATOM 13929 C C . CYS A 1 42 ? 5.436 -8.542 3.966 1.00 0.00 42 CYS A C 14
ATOM 13930 O O . CYS A 1 42 ? 5.066 -9.281 4.878 1.00 0.00 42 CYS A O 14
ATOM 13937 N N . ALA A 1 43 ? 6.424 -7.663 4.102 1.00 0.00 43 ALA A N 14
ATOM 13938 C CA . ALA A 1 43 ? 7.144 -7.513 5.361 1.00 0.00 43 ALA A CA 14
ATOM 13939 C C . ALA A 1 43 ? 7.666 -6.089 5.528 1.00 0.00 43 ALA A C 14
ATOM 13940 O O . ALA A 1 43 ? 7.286 -5.187 4.782 1.00 0.00 43 ALA A O 14
ATOM 13947 N N . VAL A 1 44 ? 8.538 -5.896 6.512 1.00 0.00 44 VAL A N 14
ATOM 13948 C CA . VAL A 1 44 ? 9.112 -4.582 6.777 1.00 0.00 44 VAL A CA 14
ATOM 13949 C C . VAL A 1 44 ? 10.633 -4.618 6.687 1.00 0.00 44 VAL A C 14
ATOM 13950 O O . VAL A 1 44 ? 11.310 -3.659 7.057 1.00 0.00 44 VAL A O 14
ATOM 13963 N N . SER A 1 45 ? 11.165 -5.732 6.193 1.00 0.00 45 SER A N 14
ATOM 13964 C CA . SER A 1 45 ? 12.607 -5.895 6.057 1.00 0.00 45 SER A CA 14
ATOM 13965 C C . SER A 1 45 ? 12.946 -6.723 4.821 1.00 0.00 45 SER A C 14
ATOM 13966 O O . SER A 1 45 ? 12.112 -7.474 4.315 1.00 0.00 45 SER A O 14
ATOM 13974 N N . CYS A 1 46 ? 14.177 -6.580 4.340 1.00 0.00 46 CYS A N 14
ATOM 13975 C CA . CYS A 1 46 ? 14.628 -7.313 3.164 1.00 0.00 46 CYS A CA 14
ATOM 13976 C C . CYS A 1 46 ? 15.689 -8.344 3.539 1.00 0.00 46 CYS A C 14
ATOM 13977 O O . CYS A 1 46 ? 16.891 -8.103 3.429 1.00 0.00 46 CYS A O 14
ATOM 13984 N N . PRO A 1 47 ? 15.234 -9.522 3.993 1.00 0.00 47 PRO A N 14
ATOM 13985 C CA . PRO A 1 47 ? 16.127 -10.613 4.393 1.00 0.00 47 PRO A CA 14
ATOM 13986 C C . PRO A 1 47 ? 16.848 -11.239 3.203 1.00 0.00 47 PRO A C 14
ATOM 13987 O O . PRO A 1 47 ? 16.806 -10.711 2.092 1.00 0.00 47 PRO A O 14
ATOM 13998 N N . LYS A 1 48 ? 17.508 -12.366 3.444 1.00 0.00 48 LYS A N 14
ATOM 13999 C CA . LYS A 1 48 ? 18.237 -13.066 2.392 1.00 0.00 48 LYS A CA 14
ATOM 14000 C C . LYS A 1 48 ? 17.804 -14.526 2.309 1.00 0.00 48 LYS A C 14
ATOM 14001 O O . LYS A 1 48 ? 16.878 -14.949 3.001 1.00 0.00 48 LYS A O 14
ATOM 14020 N N . ALA A 1 49 ? 18.481 -15.291 1.459 1.00 0.00 49 ALA A N 14
ATOM 14021 C CA . ALA A 1 49 ? 18.168 -16.705 1.288 1.00 0.00 49 ALA A CA 14
ATOM 14022 C C . ALA A 1 49 ? 19.374 -17.474 0.761 1.00 0.00 49 ALA A C 14
ATOM 14023 O O . ALA A 1 49 ? 20.476 -16.933 0.667 1.00 0.00 49 ALA A O 14
ATOM 14030 N N . LYS A 1 50 ? 19.159 -18.740 0.418 1.00 0.00 50 LYS A N 14
ATOM 14031 C CA . LYS A 1 50 ? 20.228 -19.585 -0.101 1.00 0.00 50 LYS A CA 14
ATOM 14032 C C . LYS A 1 50 ? 20.624 -19.157 -1.510 1.00 0.00 50 LYS A C 14
ATOM 14033 O O . LYS A 1 50 ? 19.853 -18.524 -2.233 1.00 0.00 50 LYS A O 14
ATOM 14052 N N . PRO A 1 51 ? 21.854 -19.510 -1.913 1.00 0.00 51 PRO A N 14
ATOM 14053 C CA . PRO A 1 51 ? 22.379 -19.175 -3.240 1.00 0.00 51 PRO A CA 14
ATOM 14054 C C . PRO A 1 51 ? 21.684 -19.953 -4.353 1.00 0.00 51 PRO A C 14
ATOM 14055 O O . PRO A 1 51 ? 21.765 -19.585 -5.524 1.00 0.00 51 PRO A O 14
ATOM 14066 N N . ASN A 1 52 ? 21.001 -21.029 -3.978 1.00 0.00 52 ASN A N 14
ATOM 14067 C CA . ASN A 1 52 ? 20.292 -21.860 -4.944 1.00 0.00 52 ASN A CA 14
ATOM 14068 C C . ASN A 1 52 ? 18.930 -21.260 -5.281 1.00 0.00 52 ASN A C 14
ATOM 14069 O O . ASN A 1 52 ? 18.567 -21.138 -6.451 1.00 0.00 52 ASN A O 14
ATOM 14080 N N . GLU A 1 53 ? 18.182 -20.886 -4.248 1.00 0.00 53 GLU A N 14
ATOM 14081 C CA . GLU A 1 53 ? 16.860 -20.299 -4.435 1.00 0.00 53 GLU A CA 14
ATOM 14082 C C . GLU A 1 53 ? 16.969 -18.860 -4.929 1.00 0.00 53 GLU A C 14
ATOM 14083 O O . GLU A 1 53 ? 18.068 -18.331 -5.102 1.00 0.00 53 GLU A O 14
ATOM 14095 N N . THR A 1 54 ? 15.821 -18.230 -5.157 1.00 0.00 54 THR A N 14
ATOM 14096 C CA . THR A 1 54 ? 15.786 -16.853 -5.633 1.00 0.00 54 THR A CA 14
ATOM 14097 C C . THR A 1 54 ? 14.874 -15.993 -4.764 1.00 0.00 54 THR A C 14
ATOM 14098 O O . THR A 1 54 ? 13.805 -16.435 -4.342 1.00 0.00 54 THR A O 14
ATOM 14109 N N . VAL A 1 55 ? 15.303 -14.763 -4.499 1.00 0.00 55 VAL A N 14
ATOM 14110 C CA . VAL A 1 55 ? 14.524 -13.841 -3.682 1.00 0.00 55 VAL A CA 14
ATOM 14111 C C . VAL A 1 55 ? 14.643 -12.412 -4.200 1.00 0.00 55 VAL A C 14
ATOM 14112 O O . VAL A 1 55 ? 15.744 -11.924 -4.452 1.00 0.00 55 VAL A O 14
ATOM 14125 N N . GLN A 1 56 ? 13.503 -11.748 -4.356 1.00 0.00 56 GLN A N 14
ATOM 14126 C CA . GLN A 1 56 ? 13.480 -10.375 -4.844 1.00 0.00 56 GLN A CA 14
ATOM 14127 C C . GLN A 1 56 ? 12.608 -9.495 -3.954 1.00 0.00 56 GLN A C 14
ATOM 14128 O O . GLN A 1 56 ? 11.399 -9.704 -3.851 1.00 0.00 56 GLN A O 14
ATOM 14142 N N . CYS A 1 57 ? 13.229 -8.510 -3.314 1.00 0.00 57 CYS A N 14
ATOM 14143 C CA . CYS A 1 57 ? 12.511 -7.599 -2.431 1.00 0.00 57 CYS A CA 14
ATOM 14144 C C . CYS A 1 57 ? 12.502 -6.183 -3.002 1.00 0.00 57 CYS A C 14
ATOM 14145 O O . CYS A 1 57 ? 13.475 -5.743 -3.614 1.00 0.00 57 CYS A O 14
ATOM 14152 N N . CYS A 1 58 ? 11.397 -5.475 -2.796 1.00 0.00 58 CYS A N 14
ATOM 14153 C CA . CYS A 1 58 ? 11.260 -4.110 -3.289 1.00 0.00 58 CYS A CA 14
ATOM 14154 C C . CYS A 1 58 ? 10.503 -3.243 -2.287 1.00 0.00 58 CYS A C 14
ATOM 14155 O O . CYS A 1 58 ? 9.678 -3.739 -1.520 1.00 0.00 58 CYS A O 14
ATOM 14162 N N . SER A 1 59 ? 10.791 -1.945 -2.300 1.00 0.00 59 SER A N 14
ATOM 14163 C CA . SER A 1 59 ? 10.141 -1.009 -1.390 1.00 0.00 59 SER A CA 14
ATOM 14164 C C . SER A 1 59 ? 9.618 0.208 -2.146 1.00 0.00 59 SER A C 14
ATOM 14165 O O . SER A 1 59 ? 9.994 1.344 -1.856 1.00 0.00 59 SER A O 14
ATOM 14173 N N . THR A 1 60 ? 8.746 -0.037 -3.120 1.00 0.00 60 THR A N 14
ATOM 14174 C CA . THR A 1 60 ? 8.171 1.037 -3.919 1.00 0.00 60 THR A CA 14
ATOM 14175 C C . THR A 1 60 ? 7.007 0.531 -4.764 1.00 0.00 60 THR A C 14
ATOM 14176 O O . THR A 1 60 ? 6.938 -0.652 -5.097 1.00 0.00 60 THR A O 14
ATOM 14187 N N . ASP A 1 61 ? 6.095 1.434 -5.108 1.00 0.00 61 ASP A N 14
ATOM 14188 C CA . ASP A 1 61 ? 4.935 1.080 -5.916 1.00 0.00 61 ASP A CA 14
ATOM 14189 C C . ASP A 1 61 ? 5.356 0.688 -7.329 1.00 0.00 61 ASP A C 14
ATOM 14190 O O . ASP A 1 61 ? 6.053 1.438 -8.012 1.00 0.00 61 ASP A O 14
ATOM 14199 N N . LYS A 1 62 ? 4.929 -0.494 -7.762 1.00 0.00 62 LYS A N 14
ATOM 14200 C CA . LYS A 1 62 ? 5.261 -0.987 -9.093 1.00 0.00 62 LYS A CA 14
ATOM 14201 C C . LYS A 1 62 ? 6.764 -1.201 -9.235 1.00 0.00 62 LYS A C 14
ATOM 14202 O O . LYS A 1 62 ? 7.297 -1.218 -10.345 1.00 0.00 62 LYS A O 14
ATOM 14221 N N . CYS A 1 63 ? 7.443 -1.365 -8.105 1.00 0.00 63 CYS A N 14
ATOM 14222 C CA . CYS A 1 63 ? 8.885 -1.579 -8.103 1.00 0.00 63 CYS A CA 14
ATOM 14223 C C . CYS A 1 63 ? 9.217 -3.055 -8.301 1.00 0.00 63 CYS A C 14
ATOM 14224 O O . CYS A 1 63 ? 9.967 -3.418 -9.206 1.00 0.00 63 CYS A O 14
ATOM 14231 N N . ASN A 1 64 ? 8.651 -3.903 -7.447 1.00 0.00 64 ASN A N 14
ATOM 14232 C CA . ASN A 1 64 ? 8.887 -5.340 -7.527 1.00 0.00 64 ASN A CA 14
ATOM 14233 C C . ASN A 1 64 ? 8.691 -5.844 -8.954 1.00 0.00 64 ASN A C 14
ATOM 14234 O O . ASN A 1 64 ? 9.644 -6.257 -9.615 1.00 0.00 64 ASN A O 14
ATOM 14245 N N . LYS A 1 65 ? 7.448 -5.807 -9.423 1.00 0.00 65 LYS A N 14
ATOM 14246 C CA . LYS A 1 65 ? 7.126 -6.257 -10.772 1.00 0.00 65 LYS A CA 14
ATOM 14247 C C . LYS A 1 65 ? 6.004 -5.416 -11.373 1.00 0.00 65 LYS A C 14
ATOM 14248 O O . LYS A 1 65 ? 6.200 -4.726 -12.374 1.00 0.00 65 LYS A O 14
ATOM 14267 N N . LEU A 1 1 ? 2.333 0.019 -0.505 1.00 0.00 1 LEU A N 15
ATOM 14268 C CA . LEU A 1 1 ? 2.989 0.103 -1.805 1.00 0.00 1 LEU A CA 15
ATOM 14269 C C . LEU A 1 1 ? 2.353 -0.863 -2.800 1.00 0.00 1 LEU A C 15
ATOM 14270 O O . LEU A 1 1 ? 1.859 -1.926 -2.422 1.00 0.00 1 LEU A O 15
ATOM 14286 N N . THR A 1 2 ? 2.370 -0.488 -4.076 1.00 0.00 2 THR A N 15
ATOM 14287 C CA . THR A 1 2 ? 1.797 -1.320 -5.125 1.00 0.00 2 THR A CA 15
ATOM 14288 C C . THR A 1 2 ? 2.871 -2.152 -5.816 1.00 0.00 2 THR A C 15
ATOM 14289 O O . THR A 1 2 ? 3.941 -1.645 -6.156 1.00 0.00 2 THR A O 15
ATOM 14300 N N . CYS A 1 3 ? 2.580 -3.432 -6.023 1.00 0.00 3 CYS A N 15
ATOM 14301 C CA . CYS A 1 3 ? 3.521 -4.335 -6.674 1.00 0.00 3 CYS A CA 15
ATOM 14302 C C . CYS A 1 3 ? 2.807 -5.575 -7.205 1.00 0.00 3 CYS A C 15
ATOM 14303 O O . CYS A 1 3 ? 1.810 -6.021 -6.637 1.00 0.00 3 CYS A O 15
ATOM 14310 N N . LEU A 1 4 ? 3.324 -6.126 -8.297 1.00 0.00 4 LEU A N 15
ATOM 14311 C CA . LEU A 1 4 ? 2.737 -7.315 -8.906 1.00 0.00 4 LEU A CA 15
ATOM 14312 C C . LEU A 1 4 ? 3.092 -8.566 -8.109 1.00 0.00 4 LEU A C 15
ATOM 14313 O O . LEU A 1 4 ? 4.103 -8.601 -7.407 1.00 0.00 4 LEU A O 15
ATOM 14329 N N . ILE A 1 5 ? 2.255 -9.592 -8.225 1.00 0.00 5 ILE A N 15
ATOM 14330 C CA . ILE A 1 5 ? 2.483 -10.846 -7.518 1.00 0.00 5 ILE A CA 15
ATOM 14331 C C . ILE A 1 5 ? 1.653 -11.975 -8.120 1.00 0.00 5 ILE A C 15
ATOM 14332 O O . ILE A 1 5 ? 0.480 -11.793 -8.446 1.00 0.00 5 ILE A O 15
ATOM 14348 N N . CYS A 1 6 ? 2.270 -13.143 -8.265 1.00 0.00 6 CYS A N 15
ATOM 14349 C CA . CYS A 1 6 ? 1.590 -14.303 -8.827 1.00 0.00 6 CYS A CA 15
ATOM 14350 C C . CYS A 1 6 ? 2.564 -15.461 -9.026 1.00 0.00 6 CYS A C 15
ATOM 14351 O O . CYS A 1 6 ? 3.617 -15.319 -9.648 1.00 0.00 6 CYS A O 15
ATOM 14358 N N . PRO A 1 7 ? 2.205 -16.636 -8.488 1.00 0.00 7 PRO A N 15
ATOM 14359 C CA . PRO A 1 7 ? 3.032 -17.841 -8.594 1.00 0.00 7 PRO A CA 15
ATOM 14360 C C . PRO A 1 7 ? 3.072 -18.394 -10.015 1.00 0.00 7 PRO A C 15
ATOM 14361 O O . PRO A 1 7 ? 2.288 -19.272 -10.370 1.00 0.00 7 PRO A O 15
ATOM 14372 N N . GLU A 1 8 ? 3.991 -17.872 -10.822 1.00 0.00 8 GLU A N 15
ATOM 14373 C CA . GLU A 1 8 ? 4.131 -18.315 -12.204 1.00 0.00 8 GLU A CA 15
ATOM 14374 C C . GLU A 1 8 ? 5.307 -17.617 -12.882 1.00 0.00 8 GLU A C 15
ATOM 14375 O O . GLU A 1 8 ? 6.008 -16.815 -12.264 1.00 0.00 8 GLU A O 15
ATOM 14387 N N . LYS A 1 9 ? 5.518 -17.929 -14.156 1.00 0.00 9 LYS A N 15
ATOM 14388 C CA . LYS A 1 9 ? 6.608 -17.333 -14.920 1.00 0.00 9 LYS A CA 15
ATOM 14389 C C . LYS A 1 9 ? 6.078 -16.296 -15.905 1.00 0.00 9 LYS A C 15
ATOM 14390 O O . LYS A 1 9 ? 6.807 -15.398 -16.328 1.00 0.00 9 LYS A O 15
ATOM 14409 N N . ASP A 1 10 ? 4.806 -16.424 -16.265 1.00 0.00 10 ASP A N 15
ATOM 14410 C CA . ASP A 1 10 ? 4.178 -15.496 -17.198 1.00 0.00 10 ASP A CA 15
ATOM 14411 C C . ASP A 1 10 ? 2.867 -14.960 -16.632 1.00 0.00 10 ASP A C 15
ATOM 14412 O O . ASP A 1 10 ? 1.859 -14.884 -17.335 1.00 0.00 10 ASP A O 15
ATOM 14421 N N . CYS A 1 11 ? 2.888 -14.589 -15.356 1.00 0.00 11 CYS A N 15
ATOM 14422 C CA . CYS A 1 11 ? 1.701 -14.061 -14.694 1.00 0.00 11 CYS A CA 15
ATOM 14423 C C . CYS A 1 11 ? 2.086 -13.082 -13.588 1.00 0.00 11 CYS A C 15
ATOM 14424 O O . CYS A 1 11 ? 3.040 -13.313 -12.846 1.00 0.00 11 CYS A O 15
ATOM 14431 N N . GLN A 1 12 ? 1.336 -11.989 -13.486 1.00 0.00 12 GLN A N 15
ATOM 14432 C CA . GLN A 1 12 ? 1.599 -10.975 -12.472 1.00 0.00 12 GLN A CA 15
ATOM 14433 C C . GLN A 1 12 ? 0.317 -10.242 -12.090 1.00 0.00 12 GLN A C 15
ATOM 14434 O O . GLN A 1 12 ? -0.256 -9.510 -12.897 1.00 0.00 12 GLN A O 15
ATOM 14448 N N . LYS A 1 13 ? -0.128 -10.444 -10.855 1.00 0.00 13 LYS A N 15
ATOM 14449 C CA . LYS A 1 13 ? -1.342 -9.802 -10.364 1.00 0.00 13 LYS A CA 15
ATOM 14450 C C . LYS A 1 13 ? -1.005 -8.645 -9.429 1.00 0.00 13 LYS A C 15
ATOM 14451 O O . LYS A 1 13 ? -0.371 -8.836 -8.392 1.00 0.00 13 LYS A O 15
ATOM 14470 N N . VAL A 1 14 ? -1.436 -7.444 -9.803 1.00 0.00 14 VAL A N 15
ATOM 14471 C CA . VAL A 1 14 ? -1.183 -6.256 -8.997 1.00 0.00 14 VAL A CA 15
ATOM 14472 C C . VAL A 1 14 ? -1.720 -6.428 -7.580 1.00 0.00 14 VAL A C 15
ATOM 14473 O O . VAL A 1 14 ? -2.844 -6.890 -7.383 1.00 0.00 14 VAL A O 15
ATOM 14486 N N . HIS A 1 15 ? -0.908 -6.054 -6.596 1.00 0.00 15 HIS A N 15
ATOM 14487 C CA . HIS A 1 15 ? -1.302 -6.166 -5.196 1.00 0.00 15 HIS A CA 15
ATOM 14488 C C . HIS A 1 15 ? -0.687 -5.043 -4.367 1.00 0.00 15 HIS A C 15
ATOM 14489 O O . HIS A 1 15 ? 0.510 -4.768 -4.465 1.00 0.00 15 HIS A O 15
ATOM 14503 N N . THR A 1 16 ? -1.513 -4.395 -3.551 1.00 0.00 16 THR A N 15
ATOM 14504 C CA . THR A 1 16 ? -1.051 -3.301 -2.706 1.00 0.00 16 THR A CA 15
ATOM 14505 C C . THR A 1 16 ? -0.954 -3.734 -1.248 1.00 0.00 16 THR A C 15
ATOM 14506 O O . THR A 1 16 ? -1.946 -4.145 -0.645 1.00 0.00 16 THR A O 15
ATOM 14517 N N . CYS A 1 17 ? 0.246 -3.640 -0.686 1.00 0.00 17 CYS A N 15
ATOM 14518 C CA . CYS A 1 17 ? 0.473 -4.023 0.703 1.00 0.00 17 CYS A CA 15
ATOM 14519 C C . CYS A 1 17 ? -0.144 -3.002 1.655 1.00 0.00 17 CYS A C 15
ATOM 14520 O O . CYS A 1 17 ? 0.555 -2.156 2.212 1.00 0.00 17 CYS A O 15
ATOM 14527 N N . ARG A 1 18 ? -1.458 -3.090 1.837 1.00 0.00 18 ARG A N 15
ATOM 14528 C CA . ARG A 1 18 ? -2.169 -2.175 2.721 1.00 0.00 18 ARG A CA 15
ATOM 145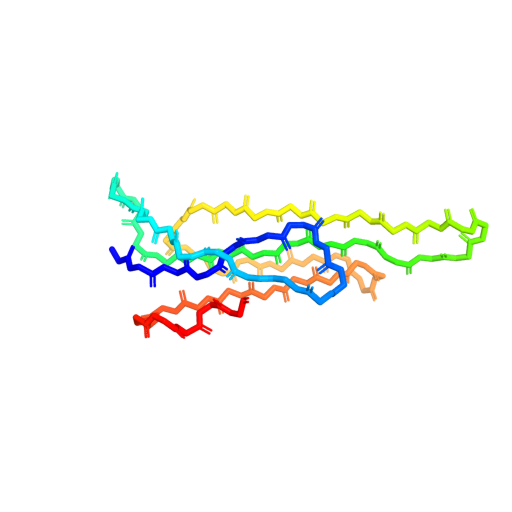29 C C . ARG A 1 18 ? -2.307 -2.767 4.121 1.00 0.00 18 ARG A C 15
ATOM 14530 O O . ARG A 1 18 ? -3.133 -2.320 4.916 1.00 0.00 18 ARG A O 15
ATOM 14551 N N . ASN A 1 19 ? -1.493 -3.776 4.413 1.00 0.00 19 ASN A N 15
ATOM 14552 C CA . ASN A 1 19 ? -1.525 -4.431 5.716 1.00 0.00 19 ASN A CA 15
ATOM 14553 C C . ASN A 1 19 ? -0.417 -3.898 6.620 1.00 0.00 19 ASN A C 15
ATOM 14554 O O . ASN A 1 19 ? 0.217 -2.889 6.312 1.00 0.00 19 ASN A O 15
ATOM 14565 N N . GLU A 1 20 ? -0.190 -4.583 7.736 1.00 0.00 20 GLU A N 15
ATOM 14566 C CA . GLU A 1 20 ? 0.841 -4.178 8.684 1.00 0.00 20 GLU A CA 15
ATOM 14567 C C . GLU A 1 20 ? 2.174 -3.955 7.976 1.00 0.00 20 GLU A C 15
ATOM 14568 O O . GLU A 1 20 ? 2.986 -3.135 8.404 1.00 0.00 20 GLU A O 15
ATOM 14580 N N . GLU A 1 21 ? 2.392 -4.692 6.890 1.00 0.00 21 GLU A N 15
ATOM 14581 C CA . GLU A 1 21 ? 3.627 -4.575 6.124 1.00 0.00 21 GLU A CA 15
ATOM 14582 C C . GLU A 1 21 ? 3.610 -3.323 5.252 1.00 0.00 21 GLU A C 15
ATOM 14583 O O . GLU A 1 21 ? 2.697 -2.501 5.343 1.00 0.00 21 GLU A O 15
ATOM 14595 N N . LYS A 1 22 ? 4.626 -3.184 4.407 1.00 0.00 22 LYS A N 15
ATOM 14596 C CA . LYS A 1 22 ? 4.729 -2.034 3.517 1.00 0.00 22 LYS A CA 15
ATOM 14597 C C . LYS A 1 22 ? 5.415 -2.418 2.209 1.00 0.00 22 LYS A C 15
ATOM 14598 O O . LYS A 1 22 ? 4.990 -2.003 1.130 1.00 0.00 22 LYS A O 15
ATOM 14617 N N . ILE A 1 23 ? 6.474 -3.212 2.313 1.00 0.00 23 ILE A N 15
ATOM 14618 C CA . ILE A 1 23 ? 7.216 -3.654 1.138 1.00 0.00 23 ILE A CA 15
ATOM 14619 C C . ILE A 1 23 ? 6.762 -5.039 0.690 1.00 0.00 23 ILE A C 15
ATOM 14620 O O . ILE A 1 23 ? 5.967 -5.693 1.366 1.00 0.00 23 ILE A O 15
ATOM 14636 N N . CYS A 1 24 ? 7.273 -5.482 -0.454 1.00 0.00 24 CYS A N 15
ATOM 14637 C CA . CYS A 1 24 ? 6.922 -6.790 -0.993 1.00 0.00 24 CYS A CA 15
ATOM 14638 C C . CYS A 1 24 ? 8.156 -7.502 -1.539 1.00 0.00 24 CYS A C 15
ATOM 14639 O O . CYS A 1 24 ? 8.952 -6.914 -2.272 1.00 0.00 24 CYS A O 15
ATOM 14646 N N . VAL A 1 25 ? 8.309 -8.772 -1.177 1.00 0.00 25 VAL A N 15
ATOM 14647 C CA . VAL A 1 25 ? 9.444 -9.566 -1.632 1.00 0.00 25 VAL A CA 15
ATOM 14648 C C . VAL A 1 25 ? 8.985 -10.889 -2.234 1.00 0.00 25 VAL A C 15
ATOM 14649 O O . VAL A 1 25 ? 7.988 -11.468 -1.801 1.00 0.00 25 VAL A O 15
ATOM 14662 N N . LYS A 1 26 ? 9.719 -11.364 -3.234 1.00 0.00 26 LYS A N 15
ATOM 14663 C CA . LYS A 1 26 ? 9.389 -12.620 -3.896 1.00 0.00 26 LYS A CA 15
ATOM 14664 C C . LYS A 1 26 ? 10.436 -13.687 -3.591 1.00 0.00 26 LYS A C 15
ATOM 14665 O O . LYS A 1 26 ? 11.613 -13.380 -3.405 1.00 0.00 26 LYS A O 15
ATOM 14684 N N . ARG A 1 27 ? 9.999 -14.941 -3.540 1.00 0.00 27 ARG A N 15
ATOM 14685 C CA . ARG A 1 27 ? 10.898 -16.053 -3.258 1.00 0.00 27 ARG A CA 15
ATOM 14686 C C . ARG A 1 27 ? 10.464 -17.308 -4.009 1.00 0.00 27 ARG A C 15
ATOM 14687 O O . ARG A 1 27 ? 9.401 -17.869 -3.741 1.00 0.00 27 ARG A O 15
ATOM 14708 N N . PHE A 1 28 ? 11.294 -17.743 -4.952 1.00 0.00 28 PHE A N 15
ATOM 14709 C CA . PHE A 1 28 ? 10.995 -18.931 -5.744 1.00 0.00 28 PHE A CA 15
ATOM 14710 C C . PHE A 1 28 ? 12.191 -19.879 -5.774 1.00 0.00 28 PHE A C 15
ATOM 14711 O O . PHE A 1 28 ? 13.318 -19.483 -5.477 1.00 0.00 28 PHE A O 15
ATOM 14728 N N . TYR A 1 29 ? 11.935 -21.132 -6.133 1.00 0.00 29 TYR A N 15
ATOM 14729 C CA . TYR A 1 29 ? 12.988 -22.138 -6.198 1.00 0.00 29 TYR A CA 15
ATOM 14730 C C . TYR A 1 29 ? 12.957 -22.873 -7.535 1.00 0.00 29 TYR A C 15
ATOM 14731 O O . TYR A 1 29 ? 11.900 -23.308 -7.992 1.00 0.00 29 TYR A O 15
ATOM 14749 N N . ASP A 1 30 ? 14.124 -23.009 -8.155 1.00 0.00 30 ASP A N 15
ATOM 14750 C CA . ASP A 1 30 ? 14.232 -23.692 -9.439 1.00 0.00 30 ASP A CA 15
ATOM 14751 C C . ASP A 1 30 ? 15.664 -24.153 -9.689 1.00 0.00 30 ASP A C 15
ATOM 14752 O O . ASP A 1 30 ? 16.540 -23.350 -10.013 1.00 0.00 30 ASP A O 15
ATOM 14761 N N . LYS A 1 31 ? 15.897 -25.453 -9.537 1.00 0.00 31 LYS A N 15
ATOM 14762 C CA . LYS A 1 31 ? 17.223 -26.023 -9.747 1.00 0.00 31 LYS A CA 15
ATOM 14763 C C . LYS A 1 31 ? 17.130 -27.367 -10.461 1.00 0.00 31 LYS A C 15
ATOM 14764 O O . LYS A 1 31 ? 17.891 -28.289 -10.168 1.00 0.00 31 LYS A O 15
ATOM 14783 N N . ASN A 1 32 ? 16.195 -27.471 -11.399 1.00 0.00 32 ASN A N 15
ATOM 14784 C CA . ASN A 1 32 ? 16.004 -28.703 -12.156 1.00 0.00 32 ASN A CA 15
ATOM 14785 C C . ASN A 1 32 ? 14.856 -28.559 -13.150 1.00 0.00 32 ASN A C 15
ATOM 14786 O O . ASN A 1 32 ? 13.953 -27.745 -12.956 1.00 0.00 32 ASN A O 15
ATOM 14797 N N . GLN A 1 33 ? 14.897 -29.355 -14.213 1.00 0.00 33 GLN A N 15
ATOM 14798 C CA . GLN A 1 33 ? 13.860 -29.316 -15.237 1.00 0.00 33 GLN A CA 15
ATOM 14799 C C . GLN A 1 33 ? 12.476 -29.481 -14.617 1.00 0.00 33 GLN A C 15
ATOM 14800 O O . GLN A 1 33 ? 11.555 -28.721 -14.918 1.00 0.00 33 GLN A O 15
ATOM 14814 N N . LEU A 1 34 ? 12.337 -30.479 -13.751 1.00 0.00 34 LEU A N 15
ATOM 14815 C CA . LEU A 1 34 ? 11.065 -30.745 -13.088 1.00 0.00 34 LEU A CA 15
ATOM 14816 C C . LEU A 1 34 ? 11.032 -30.111 -11.700 1.00 0.00 34 LEU A C 15
ATOM 14817 O O . LEU A 1 34 ? 11.123 -30.804 -10.688 1.00 0.00 34 LEU A O 15
ATOM 14833 N N . GLY A 1 35 ? 10.897 -28.789 -11.662 1.00 0.00 35 GLY A N 15
ATOM 14834 C CA . GLY A 1 35 ? 10.852 -28.085 -10.394 1.00 0.00 35 GLY A CA 15
ATOM 14835 C C . GLY A 1 35 ? 10.843 -26.579 -10.567 1.00 0.00 35 GLY A C 15
ATOM 14836 O O . GLY A 1 35 ? 11.765 -26.009 -11.151 1.00 0.00 35 GLY A O 15
ATOM 14840 N N . TRP A 1 36 ? 9.799 -25.933 -10.061 1.00 0.00 36 TRP A N 15
ATOM 14841 C CA . TRP A 1 36 ? 9.674 -24.483 -10.164 1.00 0.00 36 TRP A CA 15
ATOM 14842 C C . TRP A 1 36 ? 8.503 -23.977 -9.329 1.00 0.00 36 TRP A C 15
ATOM 14843 O O . TRP A 1 36 ? 7.343 -24.130 -9.713 1.00 0.00 36 TRP A O 15
ATOM 14864 N N . ARG A 1 37 ? 8.813 -23.374 -8.187 1.00 0.00 37 ARG A N 15
ATOM 14865 C CA . ARG A 1 37 ? 7.785 -22.846 -7.297 1.00 0.00 37 ARG A CA 15
ATOM 14866 C C . ARG A 1 37 ? 8.108 -21.414 -6.884 1.00 0.00 37 ARG A C 15
ATOM 14867 O O . ARG A 1 37 ? 9.257 -21.085 -6.592 1.00 0.00 37 ARG A O 15
ATOM 14888 N N . ALA A 1 38 ? 7.085 -20.565 -6.860 1.00 0.00 38 ALA A N 15
ATOM 14889 C CA . ALA A 1 38 ? 7.259 -19.169 -6.481 1.00 0.00 38 ALA A CA 15
ATOM 14890 C C . ALA A 1 38 ? 6.347 -18.798 -5.317 1.00 0.00 38 ALA A C 15
ATOM 14891 O O . ALA A 1 38 ? 5.269 -19.370 -5.155 1.00 0.00 38 ALA A O 15
ATOM 14898 N N . GLN A 1 39 ? 6.787 -17.839 -4.508 1.00 0.00 39 GLN A N 15
ATOM 14899 C CA . GLN A 1 39 ? 6.010 -17.395 -3.358 1.00 0.00 39 GLN A CA 15
ATOM 14900 C C . GLN A 1 39 ? 6.328 -15.943 -3.014 1.00 0.00 39 GLN A C 15
ATOM 14901 O O . GLN A 1 39 ? 7.468 -15.607 -2.693 1.00 0.00 39 GLN A O 15
ATOM 14915 N N . ARG A 1 40 ? 5.313 -15.088 -3.084 1.00 0.00 40 ARG A N 15
ATOM 14916 C CA . ARG A 1 40 ? 5.486 -13.672 -2.782 1.00 0.00 40 ARG A CA 15
ATOM 14917 C C . ARG A 1 40 ? 4.759 -13.299 -1.493 1.00 0.00 40 ARG A C 15
ATOM 14918 O O . ARG A 1 40 ? 3.772 -13.930 -1.120 1.00 0.00 40 ARG A O 15
ATOM 14939 N N . GLY A 1 41 ? 5.256 -12.267 -0.817 1.00 0.00 41 GLY A N 15
ATOM 14940 C CA . GLY A 1 41 ? 4.643 -11.828 0.423 1.00 0.00 41 GLY A CA 15
ATOM 14941 C C . GLY A 1 41 ? 5.132 -10.462 0.860 1.00 0.00 41 GLY A C 15
ATOM 14942 O O . GLY A 1 41 ? 6.272 -10.085 0.586 1.00 0.00 41 GLY A O 15
ATOM 14946 N N . CYS A 1 42 ? 4.269 -9.715 1.540 1.00 0.00 42 CYS A N 15
ATOM 14947 C CA . CYS A 1 42 ? 4.618 -8.382 2.015 1.00 0.00 42 CYS A CA 15
ATOM 14948 C C . CYS A 1 42 ? 5.364 -8.455 3.344 1.00 0.00 42 CYS A C 15
ATOM 14949 O O . CYS A 1 42 ? 5.206 -9.409 4.104 1.00 0.00 42 CYS A O 15
ATOM 14956 N N . ALA A 1 43 ? 6.176 -7.439 3.617 1.00 0.00 43 ALA A N 15
ATOM 14957 C CA . ALA A 1 43 ? 6.945 -7.387 4.854 1.00 0.00 43 ALA A CA 15
ATOM 14958 C C . ALA A 1 43 ? 7.400 -5.963 5.158 1.00 0.00 43 ALA A C 15
ATOM 14959 O O . ALA A 1 43 ? 6.959 -5.010 4.516 1.00 0.00 43 ALA A O 15
ATOM 14966 N N . VAL A 1 44 ? 8.283 -5.826 6.141 1.00 0.00 44 VAL A N 15
ATOM 14967 C CA . VAL A 1 44 ? 8.798 -4.519 6.530 1.00 0.00 44 VAL A CA 15
ATOM 14968 C C . VAL A 1 44 ? 10.322 -4.518 6.569 1.00 0.00 44 VAL A C 15
ATOM 14969 O O . VAL A 1 44 ? 10.941 -3.551 7.013 1.00 0.00 44 VAL A O 15
ATOM 14982 N N . SER A 1 45 ? 10.922 -5.608 6.102 1.00 0.00 45 SER A N 15
ATOM 14983 C CA . SER A 1 45 ? 12.374 -5.735 6.087 1.00 0.00 45 SER A CA 15
ATOM 14984 C C . SER A 1 45 ? 12.843 -6.456 4.827 1.00 0.00 45 SER A C 15
ATOM 14985 O O . SER A 1 45 ? 12.041 -7.030 4.090 1.00 0.00 45 SER A O 15
ATOM 14993 N N . CYS A 1 46 ? 14.149 -6.421 4.584 1.00 0.00 46 CYS A N 15
ATOM 14994 C CA . CYS A 1 46 ? 14.728 -7.070 3.414 1.00 0.00 46 CYS A CA 15
ATOM 14995 C C . CYS A 1 46 ? 15.669 -8.198 3.827 1.00 0.00 46 CYS A C 15
ATOM 14996 O O . CYS A 1 46 ? 16.892 -8.056 3.813 1.00 0.00 46 CYS A O 15
ATOM 15003 N N . PRO A 1 47 ? 15.087 -9.346 4.203 1.00 0.00 47 PRO A N 15
ATOM 15004 C CA . PRO A 1 47 ? 15.855 -10.521 4.627 1.00 0.00 47 PRO A CA 15
ATOM 15005 C C . PRO A 1 47 ? 16.609 -11.169 3.470 1.00 0.00 47 PRO A C 15
ATOM 15006 O O . PRO A 1 47 ? 16.692 -10.607 2.378 1.00 0.00 47 PRO A O 15
ATOM 15017 N N . LYS A 1 48 ? 17.157 -12.353 3.717 1.00 0.00 48 LYS A N 15
ATOM 15018 C CA . LYS A 1 48 ? 17.903 -13.079 2.696 1.00 0.00 48 LYS A CA 15
ATOM 15019 C C . LYS A 1 48 ? 17.468 -14.540 2.640 1.00 0.00 48 LYS A C 15
ATOM 15020 O O . LYS A 1 48 ? 16.464 -14.922 3.239 1.00 0.00 48 LYS A O 15
ATOM 15039 N N . ALA A 1 49 ? 18.231 -15.353 1.916 1.00 0.00 49 ALA A N 15
ATOM 15040 C CA . ALA A 1 49 ? 17.926 -16.772 1.785 1.00 0.00 49 ALA A CA 15
ATOM 15041 C C . ALA A 1 49 ? 19.164 -17.565 1.380 1.00 0.00 49 ALA A C 15
ATOM 15042 O O . ALA A 1 49 ? 20.282 -17.049 1.410 1.00 0.00 49 ALA A O 15
ATOM 15049 N N . LYS A 1 50 ? 18.959 -18.822 1.002 1.00 0.00 50 LYS A N 15
ATOM 15050 C CA . LYS A 1 50 ? 20.058 -19.687 0.590 1.00 0.00 50 LYS A CA 15
ATOM 15051 C C . LYS A 1 50 ? 20.527 -19.337 -0.819 1.00 0.00 50 LYS A C 15
ATOM 15052 O O . LYS A 1 50 ? 19.807 -18.720 -1.604 1.00 0.00 50 LYS A O 15
ATOM 15071 N N . PRO A 1 51 ? 21.764 -19.740 -1.148 1.00 0.00 51 PRO A N 15
ATOM 15072 C CA . PRO A 1 51 ? 22.356 -19.481 -2.464 1.00 0.00 51 PRO A CA 15
ATOM 15073 C C . PRO A 1 51 ? 21.690 -20.294 -3.569 1.00 0.00 51 PRO A C 15
ATOM 15074 O O . PRO A 1 51 ? 21.887 -20.027 -4.754 1.00 0.00 51 PRO A O 15
ATOM 15085 N N . ASN A 1 52 ? 20.901 -21.288 -3.173 1.00 0.00 52 ASN A N 15
ATOM 15086 C CA . ASN A 1 52 ? 20.206 -22.140 -4.131 1.00 0.00 52 ASN A CA 15
ATOM 15087 C C . ASN A 1 52 ? 18.911 -21.485 -4.603 1.00 0.00 52 ASN A C 15
ATOM 15088 O O . ASN A 1 52 ? 18.649 -21.401 -5.802 1.00 0.00 52 ASN A O 15
ATOM 15099 N N . GLU A 1 53 ? 18.107 -21.023 -3.651 1.00 0.00 53 GLU A N 15
ATOM 15100 C CA . GLU A 1 53 ? 16.840 -20.376 -3.969 1.00 0.00 53 GLU A CA 15
ATOM 15101 C C . GLU A 1 53 ? 17.068 -18.963 -4.497 1.00 0.00 53 GLU A C 15
ATOM 15102 O O . GLU A 1 53 ? 18.207 -18.511 -4.625 1.00 0.00 53 GLU A O 15
ATOM 15114 N N . THR A 1 54 ? 15.977 -18.268 -4.804 1.00 0.00 54 THR A N 15
ATOM 15115 C CA . THR A 1 54 ? 16.056 -16.908 -5.319 1.00 0.00 54 THR A CA 15
ATOM 15116 C C . THR A 1 54 ? 15.093 -15.984 -4.583 1.00 0.00 54 THR A C 15
ATOM 15117 O O . THR A 1 54 ? 13.899 -16.267 -4.484 1.00 0.00 54 THR A O 15
ATOM 15128 N N . VAL A 1 55 ? 15.618 -14.876 -4.070 1.00 0.00 55 VAL A N 15
ATOM 15129 C CA . VAL A 1 55 ? 14.803 -13.908 -3.344 1.00 0.00 55 VAL A CA 15
ATOM 15130 C C . VAL A 1 55 ? 15.056 -12.491 -3.846 1.00 0.00 55 VAL A C 15
ATOM 15131 O O . VAL A 1 55 ? 16.193 -12.119 -4.136 1.00 0.00 55 VAL A O 15
ATOM 15144 N N . GLN A 1 56 ? 13.989 -11.705 -3.945 1.00 0.00 56 GLN A N 15
ATOM 15145 C CA . GLN A 1 56 ? 14.096 -10.328 -4.412 1.00 0.00 56 GLN A CA 15
ATOM 15146 C C . GLN A 1 56 ? 13.064 -9.439 -3.725 1.00 0.00 56 GLN A C 15
ATOM 15147 O O . GLN A 1 56 ? 11.875 -9.495 -4.038 1.00 0.00 56 GLN A O 15
ATOM 15161 N N . CYS A 1 57 ? 13.527 -8.618 -2.788 1.00 0.00 57 CYS A N 15
ATOM 15162 C CA . CYS A 1 57 ? 12.646 -7.717 -2.056 1.00 0.00 57 CYS A CA 15
ATOM 15163 C C . CYS A 1 57 ? 12.641 -6.328 -2.688 1.00 0.00 57 CYS A C 15
ATOM 15164 O O . CYS A 1 57 ? 13.681 -5.825 -3.117 1.00 0.00 57 CYS A O 15
ATOM 15171 N N . CYS A 1 58 ? 11.465 -5.713 -2.742 1.00 0.00 58 CYS A N 15
ATOM 15172 C CA . CYS A 1 58 ? 11.323 -4.382 -3.321 1.00 0.00 58 CYS A CA 15
ATOM 15173 C C . CYS A 1 58 ? 10.530 -3.467 -2.393 1.00 0.00 58 CYS A C 15
ATOM 15174 O O . CYS A 1 58 ? 9.570 -3.896 -1.753 1.00 0.00 58 CYS A O 15
ATOM 15181 N N . SER A 1 59 ? 10.938 -2.203 -2.327 1.00 0.00 59 SER A N 15
ATOM 15182 C CA . SER A 1 59 ? 10.267 -1.228 -1.475 1.00 0.00 59 SER A CA 15
ATOM 15183 C C . SER A 1 59 ? 9.859 0.004 -2.277 1.00 0.00 59 SER A C 15
ATOM 15184 O O . SER A 1 59 ? 9.868 1.124 -1.765 1.00 0.00 59 SER A O 15
ATOM 15192 N N . THR A 1 60 ? 9.500 -0.211 -3.539 1.00 0.00 60 THR A N 15
ATOM 15193 C CA . THR A 1 60 ? 9.089 0.880 -4.413 1.00 0.00 60 THR A CA 15
ATOM 15194 C C . THR A 1 60 ? 7.867 0.493 -5.238 1.00 0.00 60 THR A C 15
ATOM 15195 O O . THR A 1 60 ? 7.591 -0.690 -5.439 1.00 0.00 60 THR A O 15
ATOM 15206 N N . ASP A 1 61 ? 7.138 1.497 -5.713 1.00 0.00 61 ASP A N 15
ATOM 15207 C CA . ASP A 1 61 ? 5.945 1.262 -6.518 1.00 0.00 61 ASP A CA 15
ATOM 15208 C C . ASP A 1 61 ? 6.315 0.693 -7.884 1.00 0.00 61 ASP A C 15
ATOM 15209 O O . ASP A 1 61 ? 7.173 1.235 -8.582 1.00 0.00 61 ASP A O 15
ATOM 15218 N N . LYS A 1 62 ? 5.663 -0.402 -8.260 1.00 0.00 62 LYS A N 15
ATOM 15219 C CA . LYS A 1 62 ? 5.922 -1.044 -9.543 1.00 0.00 62 LYS A CA 15
ATOM 15220 C C . LYS A 1 62 ? 7.360 -1.547 -9.619 1.00 0.00 62 LYS A C 15
ATOM 15221 O O . LYS A 1 62 ? 7.898 -1.759 -10.707 1.00 0.00 62 LYS A O 15
ATOM 15240 N N . CYS A 1 63 ? 7.978 -1.737 -8.458 1.00 0.00 63 CYS A N 15
ATOM 15241 C CA . CYS A 1 63 ? 9.354 -2.216 -8.393 1.00 0.00 63 CYS A CA 15
ATOM 15242 C C . CYS A 1 63 ? 9.398 -3.741 -8.360 1.00 0.00 63 CYS A C 15
ATOM 15243 O O . CYS A 1 63 ? 10.123 -4.367 -9.131 1.00 0.00 63 CYS A O 15
ATOM 15250 N N . ASN A 1 64 ? 8.617 -4.330 -7.461 1.00 0.00 64 ASN A N 15
ATOM 15251 C CA . ASN A 1 64 ? 8.566 -5.782 -7.327 1.00 0.00 64 ASN A CA 15
ATOM 15252 C C . ASN A 1 64 ? 8.337 -6.446 -8.681 1.00 0.00 64 ASN A C 15
ATOM 15253 O O . ASN A 1 64 ? 7.260 -6.333 -9.266 1.00 0.00 64 ASN A O 15
ATOM 15264 N N . LYS A 1 65 ? 9.358 -7.139 -9.175 1.00 0.00 65 LYS A N 15
ATOM 15265 C CA . LYS A 1 65 ? 9.269 -7.823 -10.459 1.00 0.00 65 LYS A CA 15
ATOM 15266 C C . LYS A 1 65 ? 9.715 -9.277 -10.333 1.00 0.00 65 LYS A C 15
ATOM 15267 O O . LYS A 1 65 ? 9.491 -10.085 -11.234 1.00 0.00 65 LYS A O 15
ATOM 15286 N N . LEU A 1 1 ? 1.864 0.818 -0.765 1.00 0.00 1 LEU A N 16
ATOM 15287 C CA . LEU A 1 1 ? 2.282 0.896 -2.161 1.00 0.00 1 LEU A CA 16
ATOM 15288 C C . LEU A 1 1 ? 1.769 -0.304 -2.951 1.00 0.00 1 LEU A C 16
ATOM 15289 O O . LEU A 1 1 ? 1.371 -1.317 -2.374 1.00 0.00 1 LEU A O 16
ATOM 15305 N N . THR A 1 2 ? 1.783 -0.184 -4.275 1.00 0.00 2 THR A N 16
ATOM 15306 C CA . THR A 1 2 ? 1.321 -1.258 -5.144 1.00 0.00 2 THR A CA 16
ATOM 15307 C C . THR A 1 2 ? 2.475 -2.162 -5.563 1.00 0.00 2 THR A C 16
ATOM 15308 O O . THR A 1 2 ? 3.518 -1.686 -6.013 1.00 0.00 2 THR A O 16
ATOM 15319 N N . CYS A 1 3 ? 2.282 -3.468 -5.413 1.00 0.00 3 CYS A N 16
ATOM 15320 C CA . CYS A 1 3 ? 3.306 -4.440 -5.776 1.00 0.00 3 CYS A CA 16
ATOM 15321 C C . CYS A 1 3 ? 2.722 -5.546 -6.649 1.00 0.00 3 CYS A C 16
ATOM 15322 O O . CYS A 1 3 ? 1.603 -6.008 -6.420 1.00 0.00 3 CYS A O 16
ATOM 15329 N N . LEU A 1 4 ? 3.486 -5.968 -7.650 1.00 0.00 4 LEU A N 16
ATOM 15330 C CA . LEU A 1 4 ? 3.045 -7.021 -8.558 1.00 0.00 4 LEU A CA 16
ATOM 15331 C C . LEU A 1 4 ? 3.316 -8.400 -7.965 1.00 0.00 4 LEU A C 16
ATOM 15332 O O . LEU A 1 4 ? 4.430 -8.692 -7.531 1.00 0.00 4 LEU A O 16
ATOM 15348 N N . ILE A 1 5 ? 2.290 -9.245 -7.953 1.00 0.00 5 ILE A N 16
ATOM 15349 C CA . ILE A 1 5 ? 2.418 -10.594 -7.417 1.00 0.00 5 ILE A CA 16
ATOM 15350 C C . ILE A 1 5 ? 1.846 -11.626 -8.383 1.00 0.00 5 ILE A C 16
ATOM 15351 O O . ILE A 1 5 ? 0.792 -11.414 -8.982 1.00 0.00 5 ILE A O 16
ATOM 15367 N N . CYS A 1 6 ? 2.548 -12.745 -8.528 1.00 0.00 6 CYS A N 16
ATOM 15368 C CA . CYS A 1 6 ? 2.111 -13.812 -9.420 1.00 0.00 6 CYS A CA 16
ATOM 15369 C C . CYS A 1 6 ? 3.198 -14.872 -9.574 1.00 0.00 6 CYS A C 16
ATOM 15370 O O . CYS A 1 6 ? 4.349 -14.574 -9.895 1.00 0.00 6 CYS A O 16
ATOM 15377 N N . PRO A 1 7 ? 2.826 -16.139 -9.340 1.00 0.00 7 PRO A N 16
ATOM 15378 C CA . PRO A 1 7 ? 3.754 -17.269 -9.447 1.00 0.00 7 PRO A CA 16
ATOM 15379 C C . PRO A 1 7 ? 4.160 -17.551 -10.890 1.00 0.00 7 PRO A C 16
ATOM 15380 O O . PRO A 1 7 ? 5.339 -17.745 -11.186 1.00 0.00 7 PRO A O 16
ATOM 15391 N N . GLU A 1 8 ? 3.176 -17.572 -11.784 1.00 0.00 8 GLU A N 16
ATOM 15392 C CA . GLU A 1 8 ? 3.433 -17.830 -13.196 1.00 0.00 8 GLU A CA 16
ATOM 15393 C C . GLU A 1 8 ? 4.507 -16.890 -13.735 1.00 0.00 8 GLU A C 16
ATOM 15394 O O . GLU A 1 8 ? 4.476 -15.685 -13.485 1.00 0.00 8 GLU A O 16
ATOM 15406 N N . LYS A 1 9 ? 5.457 -17.450 -14.475 1.00 0.00 9 LYS A N 16
ATOM 15407 C CA . LYS A 1 9 ? 6.542 -16.663 -15.051 1.00 0.00 9 LYS A CA 16
ATOM 15408 C C . LYS A 1 9 ? 5.996 -15.566 -15.959 1.00 0.00 9 LYS A C 16
ATOM 15409 O O . LYS A 1 9 ? 6.467 -14.429 -15.927 1.00 0.00 9 LYS A O 16
ATOM 15428 N N . ASP A 1 10 ? 4.999 -15.913 -16.765 1.00 0.00 10 ASP A N 16
ATOM 15429 C CA . ASP A 1 10 ? 4.387 -14.956 -17.680 1.00 0.00 10 ASP A CA 16
ATOM 15430 C C . ASP A 1 10 ? 3.057 -14.453 -17.129 1.00 0.00 10 ASP A C 16
ATOM 15431 O O . ASP A 1 10 ? 1.990 -14.804 -17.635 1.00 0.00 10 ASP A O 16
ATOM 15440 N N . CYS A 1 11 ? 3.127 -13.628 -16.089 1.00 0.00 11 CYS A N 16
ATOM 15441 C CA . CYS A 1 11 ? 1.929 -13.077 -15.468 1.00 0.00 11 CYS A CA 16
ATOM 15442 C C . CYS A 1 11 ? 2.293 -12.163 -14.301 1.00 0.00 11 CYS A C 16
ATOM 15443 O O . CYS A 1 11 ? 3.249 -12.424 -13.571 1.00 0.00 11 CYS A O 16
ATOM 15450 N N . GLN A 1 12 ? 1.525 -11.091 -14.134 1.00 0.00 12 GLN A N 16
ATOM 15451 C CA . GLN A 1 12 ? 1.767 -10.139 -13.057 1.00 0.00 12 GLN A CA 16
ATOM 15452 C C . GLN A 1 12 ? 0.457 -9.541 -12.554 1.00 0.00 12 GLN A C 16
ATOM 15453 O O . GLN A 1 12 ? -0.144 -8.692 -13.213 1.00 0.00 12 GLN A O 16
ATOM 15467 N N . LYS A 1 13 ? 0.018 -9.990 -11.383 1.00 0.00 13 LYS A N 16
ATOM 15468 C CA . LYS A 1 13 ? -1.221 -9.500 -10.790 1.00 0.00 13 LYS A CA 16
ATOM 15469 C C . LYS A 1 13 ? -0.935 -8.442 -9.730 1.00 0.00 13 LYS A C 16
ATOM 15470 O O . LYS A 1 13 ? -0.297 -8.722 -8.715 1.00 0.00 13 LYS A O 16
ATOM 15489 N N . VAL A 1 14 ? -1.412 -7.224 -9.971 1.00 0.00 14 VAL A N 16
ATOM 15490 C CA . VAL A 1 14 ? -1.209 -6.125 -9.035 1.00 0.00 14 VAL A CA 16
ATOM 15491 C C . VAL A 1 14 ? -1.708 -6.491 -7.641 1.00 0.00 14 VAL A C 16
ATOM 15492 O O . VAL A 1 14 ? -2.655 -7.263 -7.492 1.00 0.00 14 VAL A O 16
ATOM 15505 N N . HIS A 1 15 ? -1.064 -5.930 -6.622 1.00 0.00 15 HIS A N 16
ATOM 15506 C CA . HIS A 1 15 ? -1.443 -6.196 -5.239 1.00 0.00 15 HIS A CA 16
ATOM 15507 C C . HIS A 1 15 ? -0.695 -5.271 -4.284 1.00 0.00 15 HIS A C 16
ATOM 15508 O O . HIS A 1 15 ? 0.530 -5.334 -4.172 1.00 0.00 15 HIS A O 16
ATOM 15522 N N . THR A 1 16 ? -1.440 -4.411 -3.596 1.00 0.00 16 THR A N 16
ATOM 15523 C CA . THR A 1 16 ? -0.847 -3.472 -2.651 1.00 0.00 16 THR A CA 16
ATOM 15524 C C . THR A 1 16 ? -0.425 -4.176 -1.367 1.00 0.00 16 THR A C 16
ATOM 15525 O O . THR A 1 16 ? -0.928 -5.253 -1.043 1.00 0.00 16 THR A O 16
ATOM 15536 N N . CYS A 1 17 ? 0.501 -3.563 -0.638 1.00 0.00 17 CYS A N 16
ATOM 15537 C CA . CYS A 1 17 ? 0.991 -4.131 0.612 1.00 0.00 17 CYS A CA 16
ATOM 15538 C C . CYS A 1 17 ? 0.082 -3.749 1.776 1.00 0.00 17 CYS A C 16
ATOM 15539 O O . CYS A 1 17 ? -0.463 -2.646 1.816 1.00 0.00 17 CYS A O 16
ATOM 15546 N N . ARG A 1 18 ? -0.077 -4.669 2.722 1.00 0.00 18 ARG A N 16
ATOM 15547 C CA . ARG A 1 18 ? -0.920 -4.430 3.887 1.00 0.00 18 ARG A CA 16
ATOM 15548 C C . ARG A 1 18 ? -0.451 -3.196 4.654 1.00 0.00 18 ARG A C 16
ATOM 15549 O O . ARG A 1 18 ? 0.512 -2.540 4.262 1.00 0.00 18 ARG A O 16
ATOM 15570 N N . ASN A 1 19 ? -1.141 -2.888 5.747 1.00 0.00 19 ASN A N 16
ATOM 15571 C CA . ASN A 1 19 ? -0.796 -1.733 6.568 1.00 0.00 19 ASN A CA 16
ATOM 15572 C C . ASN A 1 19 ? 0.507 -1.973 7.325 1.00 0.00 19 ASN A C 16
ATOM 15573 O O . ASN A 1 19 ? 1.467 -1.217 7.182 1.00 0.00 19 ASN A O 16
ATOM 15584 N N . GLU A 1 20 ? 0.532 -3.032 8.129 1.00 0.00 20 GLU A N 16
ATOM 15585 C CA . GLU A 1 20 ? 1.717 -3.371 8.908 1.00 0.00 20 GLU A CA 16
ATOM 15586 C C . GLU A 1 20 ? 2.952 -3.443 8.015 1.00 0.00 20 GLU A C 16
ATOM 15587 O O . GLU A 1 20 ? 3.977 -2.827 8.306 1.00 0.00 20 GLU A O 16
ATOM 15599 N N . GLU A 1 21 ? 2.846 -4.200 6.928 1.00 0.00 21 GLU A N 16
ATOM 15600 C CA . GLU A 1 21 ? 3.955 -4.353 5.993 1.00 0.00 21 GLU A CA 16
ATOM 15601 C C . GLU A 1 21 ? 4.060 -3.143 5.070 1.00 0.00 21 GLU A C 16
ATOM 15602 O O . GLU A 1 21 ? 3.067 -2.471 4.792 1.00 0.00 21 GLU A O 16
ATOM 15614 N N . LYS A 1 22 ? 5.272 -2.871 4.597 1.00 0.00 22 LYS A N 16
ATOM 15615 C CA . LYS A 1 22 ? 5.509 -1.743 3.704 1.00 0.00 22 LYS A CA 16
ATOM 15616 C C . LYS A 1 22 ? 6.371 -2.161 2.517 1.00 0.00 22 LYS A C 16
ATOM 15617 O O . LYS A 1 22 ? 6.720 -1.337 1.671 1.00 0.00 22 LYS A O 16
ATOM 15636 N N . ILE A 1 23 ? 6.709 -3.444 2.460 1.00 0.00 23 ILE A N 16
ATOM 15637 C CA . ILE A 1 23 ? 7.528 -3.971 1.375 1.00 0.00 23 ILE A CA 16
ATOM 15638 C C . ILE A 1 23 ? 6.981 -5.302 0.870 1.00 0.00 23 ILE A C 16
ATOM 15639 O O . ILE A 1 23 ? 6.356 -6.053 1.619 1.00 0.00 23 ILE A O 16
ATOM 15655 N N . CYS A 1 24 ? 7.222 -5.588 -0.405 1.00 0.00 24 CYS A N 16
ATOM 15656 C CA . CYS A 1 24 ? 6.756 -6.829 -1.012 1.00 0.00 24 CYS A CA 16
ATOM 15657 C C . CYS A 1 24 ? 7.925 -7.635 -1.569 1.00 0.00 24 CYS A C 16
ATOM 15658 O O . CYS A 1 24 ? 8.684 -7.150 -2.409 1.00 0.00 24 CYS A O 16
ATOM 15665 N N . VAL A 1 25 ? 8.064 -8.870 -1.096 1.00 0.00 25 VAL A N 16
ATOM 15666 C CA . VAL A 1 25 ? 9.140 -9.745 -1.547 1.00 0.00 25 VAL A CA 16
ATOM 15667 C C . VAL A 1 25 ? 8.609 -11.128 -1.907 1.00 0.00 25 VAL A C 16
ATOM 15668 O O . VAL A 1 25 ? 7.646 -11.610 -1.310 1.00 0.00 25 VAL A O 16
ATOM 15681 N N . LYS A 1 26 ? 9.244 -11.763 -2.886 1.00 0.00 26 LYS A N 16
ATOM 15682 C CA . LYS A 1 26 ? 8.838 -13.093 -3.325 1.00 0.00 26 LYS A CA 16
ATOM 15683 C C . LYS A 1 26 ? 10.047 -14.013 -3.461 1.00 0.00 26 LYS A C 16
ATOM 15684 O O . LYS A 1 26 ? 11.137 -13.573 -3.827 1.00 0.00 26 LYS A O 16
ATOM 15703 N N . ARG A 1 27 ? 9.846 -15.294 -3.165 1.00 0.00 27 ARG A N 16
ATOM 15704 C CA . ARG A 1 27 ? 10.920 -16.276 -3.255 1.00 0.00 27 ARG A CA 16
ATOM 15705 C C . ARG A 1 27 ? 10.482 -17.487 -4.073 1.00 0.00 27 ARG A C 16
ATOM 15706 O O . ARG A 1 27 ? 9.394 -18.026 -3.871 1.00 0.00 27 ARG A O 16
ATOM 15727 N N . PHE A 1 28 ? 11.337 -17.909 -4.999 1.00 0.00 28 PHE A N 16
ATOM 15728 C CA . PHE A 1 28 ? 11.038 -19.055 -5.850 1.00 0.00 28 PHE A CA 16
ATOM 15729 C C . PHE A 1 28 ? 12.236 -19.996 -5.936 1.00 0.00 28 PHE A C 16
ATOM 15730 O O . PHE A 1 28 ? 13.382 -19.576 -5.773 1.00 0.00 28 PHE A O 16
ATOM 15747 N N . TYR A 1 29 ? 11.963 -21.270 -6.193 1.00 0.00 29 TYR A N 16
ATOM 15748 C CA . TYR A 1 29 ? 13.017 -22.272 -6.298 1.00 0.00 29 TYR A CA 16
ATOM 15749 C C . TYR A 1 29 ? 12.928 -23.019 -7.625 1.00 0.00 29 TYR A C 16
ATOM 15750 O O . TYR A 1 29 ? 11.844 -23.403 -8.062 1.00 0.00 29 TYR A O 16
ATOM 15768 N N . ASP A 1 30 ? 14.077 -23.222 -8.260 1.00 0.00 30 ASP A N 16
ATOM 15769 C CA . ASP A 1 30 ? 14.132 -23.925 -9.536 1.00 0.00 30 ASP A CA 16
ATOM 15770 C C . ASP A 1 30 ? 15.079 -25.118 -9.460 1.00 0.00 30 ASP A C 16
ATOM 15771 O O . ASP A 1 30 ? 16.262 -24.967 -9.152 1.00 0.00 30 ASP A O 16
ATOM 15780 N N . LYS A 1 31 ? 14.551 -26.305 -9.741 1.00 0.00 31 LYS A N 16
ATOM 15781 C CA . LYS A 1 31 ? 15.349 -27.525 -9.704 1.00 0.00 31 LYS A CA 16
ATOM 15782 C C . LYS A 1 31 ? 16.103 -27.721 -11.015 1.00 0.00 31 LYS A C 16
ATOM 15783 O O . LYS A 1 31 ? 16.038 -26.881 -11.911 1.00 0.00 31 LYS A O 16
ATOM 15802 N N . ASN A 1 32 ? 16.818 -28.837 -11.120 1.00 0.00 32 ASN A N 16
ATOM 15803 C CA . ASN A 1 32 ? 17.584 -29.144 -12.323 1.00 0.00 32 ASN A CA 16
ATOM 15804 C C . ASN A 1 32 ? 16.789 -30.049 -13.258 1.00 0.00 32 ASN A C 16
ATOM 15805 O O . ASN A 1 32 ? 16.445 -29.656 -14.372 1.00 0.00 32 ASN A O 16
ATOM 15816 N N . GLN A 1 33 ? 16.502 -31.262 -12.797 1.00 0.00 33 GLN A N 16
ATOM 15817 C CA . GLN A 1 33 ? 15.748 -32.223 -13.593 1.00 0.00 33 GLN A CA 16
ATOM 15818 C C . GLN A 1 33 ? 14.294 -31.785 -13.740 1.00 0.00 33 GLN A C 16
ATOM 15819 O O . GLN A 1 33 ? 13.710 -31.890 -14.820 1.00 0.00 33 GLN A O 16
ATOM 15833 N N . LEU A 1 34 ? 13.715 -31.296 -12.649 1.00 0.00 34 LEU A N 16
ATOM 15834 C CA . LEU A 1 34 ? 12.329 -30.843 -12.657 1.00 0.00 34 LEU A CA 16
ATOM 15835 C C . LEU A 1 34 ? 11.971 -30.161 -11.340 1.00 0.00 34 LEU A C 16
ATOM 15836 O O . LEU A 1 34 ? 12.237 -30.692 -10.262 1.00 0.00 34 LEU A O 16
ATOM 15852 N N . GLY A 1 35 ? 11.365 -28.982 -11.435 1.00 0.00 35 GLY A N 16
ATOM 15853 C CA . GLY A 1 35 ? 10.979 -28.248 -10.244 1.00 0.00 35 GLY A CA 16
ATOM 15854 C C . GLY A 1 35 ? 10.951 -26.749 -10.470 1.00 0.00 35 GLY A C 16
ATOM 15855 O O . GLY A 1 35 ? 11.889 -26.182 -11.030 1.00 0.00 35 GLY A O 16
ATOM 15859 N N . TRP A 1 36 ? 9.873 -26.107 -10.035 1.00 0.00 36 TRP A N 16
ATOM 15860 C CA . TRP A 1 36 ? 9.726 -24.665 -10.194 1.00 0.00 36 TRP A CA 16
ATOM 15861 C C . TRP A 1 36 ? 8.539 -24.147 -9.390 1.00 0.00 36 TRP A C 16
ATOM 15862 O O . TRP A 1 36 ? 7.385 -24.342 -9.773 1.00 0.00 36 TRP A O 16
ATOM 15883 N N . ARG A 1 37 ? 8.829 -23.485 -8.275 1.00 0.00 37 ARG A N 16
ATOM 15884 C CA . ARG A 1 37 ? 7.785 -22.939 -7.417 1.00 0.00 37 ARG A CA 16
ATOM 15885 C C . ARG A 1 37 ? 8.125 -21.516 -6.983 1.00 0.00 37 ARG A C 16
ATOM 15886 O O . ARG A 1 37 ? 9.290 -21.188 -6.756 1.00 0.00 37 ARG A O 16
ATOM 15907 N N . ALA A 1 38 ? 7.102 -20.676 -6.871 1.00 0.00 38 ALA A N 16
ATOM 15908 C CA . ALA A 1 38 ? 7.293 -19.290 -6.463 1.00 0.00 38 ALA A CA 16
ATOM 15909 C C . ALA A 1 38 ? 6.166 -18.827 -5.546 1.00 0.00 38 ALA A C 16
ATOM 15910 O O . ALA A 1 38 ? 5.009 -19.203 -5.732 1.00 0.00 38 ALA A O 16
ATOM 15917 N N . GLN A 1 39 ? 6.512 -18.010 -4.556 1.00 0.00 39 GLN A N 16
ATOM 15918 C CA . GLN A 1 39 ? 5.528 -17.498 -3.610 1.00 0.00 39 GLN A CA 16
ATOM 15919 C C . GLN A 1 39 ? 5.901 -16.094 -3.143 1.00 0.00 39 GLN A C 16
ATOM 15920 O O . GLN A 1 39 ? 7.045 -15.839 -2.766 1.00 0.00 39 GLN A O 16
ATOM 15934 N N . ARG A 1 40 ? 4.928 -15.189 -3.171 1.00 0.00 40 ARG A N 16
ATOM 15935 C CA . ARG A 1 40 ? 5.155 -13.811 -2.752 1.00 0.00 40 ARG A CA 16
ATOM 15936 C C . ARG A 1 40 ? 4.808 -13.627 -1.278 1.00 0.00 40 ARG A C 16
ATOM 15937 O O . ARG A 1 40 ? 4.246 -14.520 -0.645 1.00 0.00 40 ARG A O 16
ATOM 15958 N N . GLY A 1 41 ? 5.146 -12.461 -0.736 1.00 0.00 41 GLY A N 16
ATOM 15959 C CA . GLY A 1 41 ? 4.863 -12.180 0.659 1.00 0.00 41 GLY A CA 16
ATOM 15960 C C . GLY A 1 41 ? 5.363 -10.816 1.090 1.00 0.00 41 GLY A C 16
ATOM 15961 O O . GLY A 1 41 ? 6.526 -10.476 0.875 1.00 0.00 41 GLY A O 16
ATOM 15965 N N . CYS A 1 42 ? 4.481 -10.030 1.698 1.00 0.00 42 CYS A N 16
ATOM 15966 C CA . CYS A 1 42 ? 4.837 -8.693 2.159 1.00 0.00 42 CYS A CA 16
ATOM 15967 C C . CYS A 1 42 ? 5.547 -8.753 3.508 1.00 0.00 42 CYS A C 16
ATOM 15968 O O . CYS A 1 42 ? 5.580 -9.798 4.157 1.00 0.00 42 CYS A O 16
ATOM 15975 N N . ALA A 1 43 ? 6.113 -7.625 3.924 1.00 0.00 43 ALA A N 16
ATOM 15976 C CA . ALA A 1 43 ? 6.819 -7.548 5.196 1.00 0.00 43 ALA A CA 16
ATOM 15977 C C . ALA A 1 43 ? 7.249 -6.117 5.501 1.00 0.00 43 ALA A C 16
ATOM 15978 O O . ALA A 1 43 ? 6.811 -5.174 4.842 1.00 0.00 43 ALA A O 16
ATOM 15985 N N . VAL A 1 44 ? 8.108 -5.963 6.503 1.00 0.00 44 VAL A N 16
ATOM 15986 C CA . VAL A 1 44 ? 8.597 -4.646 6.895 1.00 0.00 44 VAL A CA 16
ATOM 15987 C C . VAL A 1 44 ? 10.099 -4.527 6.665 1.00 0.00 44 VAL A C 16
ATOM 15988 O O . VAL A 1 44 ? 10.685 -3.462 6.859 1.00 0.00 44 VAL A O 16
ATOM 16001 N N . SER A 1 45 ? 10.718 -5.628 6.251 1.00 0.00 45 SER A N 16
ATOM 16002 C CA . SER A 1 45 ? 12.154 -5.649 5.998 1.00 0.00 45 SER A CA 16
ATOM 16003 C C . SER A 1 45 ? 12.482 -6.535 4.801 1.00 0.00 45 SER A C 16
ATOM 16004 O O . SER A 1 45 ? 11.648 -7.319 4.346 1.00 0.00 45 SER A O 16
ATOM 16012 N N . CYS A 1 46 ? 13.703 -6.405 4.293 1.00 0.00 46 CYS A N 16
ATOM 16013 C CA . CYS A 1 46 ? 14.144 -7.192 3.148 1.00 0.00 46 CYS A CA 16
ATOM 16014 C C . CYS A 1 46 ? 15.181 -8.231 3.568 1.00 0.00 46 CYS A C 16
ATOM 16015 O O . CYS A 1 46 ? 16.389 -8.006 3.487 1.00 0.00 46 CYS A O 16
ATOM 16022 N N . PRO A 1 47 ? 14.699 -9.395 4.028 1.00 0.00 47 PRO A N 16
ATOM 16023 C CA . PRO A 1 47 ? 15.566 -10.491 4.470 1.00 0.00 47 PRO A CA 16
ATOM 16024 C C . PRO A 1 47 ? 16.310 -11.145 3.310 1.00 0.00 47 PRO A C 16
ATOM 16025 O O . PRO A 1 47 ? 16.325 -10.623 2.195 1.00 0.00 47 PRO A O 16
ATOM 16036 N N . LYS A 1 48 ? 16.927 -12.290 3.579 1.00 0.00 48 LYS A N 16
ATOM 16037 C CA . LYS A 1 48 ? 17.672 -13.017 2.558 1.00 0.00 48 LYS A CA 16
ATOM 16038 C C . LYS A 1 48 ? 17.256 -14.484 2.522 1.00 0.00 48 LYS A C 16
ATOM 16039 O O . LYS A 1 48 ? 16.248 -14.868 3.114 1.00 0.00 48 LYS A O 16
ATOM 16058 N N . ALA A 1 49 ? 18.040 -15.300 1.824 1.00 0.00 49 ALA A N 16
ATOM 16059 C CA . ALA A 1 49 ? 17.754 -16.725 1.714 1.00 0.00 49 ALA A CA 16
ATOM 16060 C C . ALA A 1 49 ? 19.002 -17.505 1.314 1.00 0.00 49 ALA A C 16
ATOM 16061 O O . ALA A 1 49 ? 20.111 -16.972 1.327 1.00 0.00 49 ALA A O 16
ATOM 16068 N N . LYS A 1 50 ? 18.813 -18.772 0.959 1.00 0.00 50 LYS A N 16
ATOM 16069 C CA . LYS A 1 50 ? 19.922 -19.627 0.554 1.00 0.00 50 LYS A CA 16
ATOM 16070 C C . LYS A 1 50 ? 20.434 -19.235 -0.829 1.00 0.00 50 LYS A C 16
ATOM 16071 O O . LYS A 1 50 ? 19.734 -18.605 -1.621 1.00 0.00 50 LYS A O 16
ATOM 16090 N N . PRO A 1 51 ? 21.685 -19.617 -1.127 1.00 0.00 51 PRO A N 16
ATOM 16091 C CA . PRO A 1 51 ? 22.318 -19.317 -2.415 1.00 0.00 51 PRO A CA 16
ATOM 16092 C C . PRO A 1 51 ? 21.698 -20.107 -3.563 1.00 0.00 51 PRO A C 16
ATOM 16093 O O . PRO A 1 51 ? 21.878 -19.766 -4.731 1.00 0.00 51 PRO A O 16
ATOM 16104 N N . ASN A 1 52 ? 20.968 -21.163 -3.222 1.00 0.00 52 ASN A N 16
ATOM 16105 C CA . ASN A 1 52 ? 20.321 -22.002 -4.225 1.00 0.00 52 ASN A CA 16
ATOM 16106 C C . ASN A 1 52 ? 19.004 -21.384 -4.683 1.00 0.00 52 ASN A C 16
ATOM 16107 O O . ASN A 1 52 ? 18.741 -21.276 -5.881 1.00 0.00 52 ASN A O 16
ATOM 16118 N N . GLU A 1 53 ? 18.180 -20.980 -3.722 1.00 0.00 53 GLU A N 16
ATOM 16119 C CA . GLU A 1 53 ? 16.889 -20.373 -4.027 1.00 0.00 53 GLU A CA 16
ATOM 16120 C C . GLU A 1 53 ? 17.063 -18.927 -4.483 1.00 0.00 53 GLU A C 16
ATOM 16121 O O . GLU A 1 53 ? 18.173 -18.393 -4.486 1.00 0.00 53 GLU A O 16
ATOM 16133 N N . THR A 1 54 ? 15.957 -18.297 -4.867 1.00 0.00 54 THR A N 16
ATOM 16134 C CA . THR A 1 54 ? 15.985 -16.914 -5.326 1.00 0.00 54 THR A CA 16
ATOM 16135 C C . THR A 1 54 ? 14.946 -16.071 -4.596 1.00 0.00 54 THR A C 16
ATOM 16136 O O . THR A 1 54 ? 13.839 -16.534 -4.319 1.00 0.00 54 THR A O 16
ATOM 16147 N N . VAL A 1 55 ? 15.308 -14.830 -4.286 1.00 0.00 55 VAL A N 16
ATOM 16148 C CA . VAL A 1 55 ? 14.406 -13.921 -3.590 1.00 0.00 55 VAL A CA 16
ATOM 16149 C C . VAL A 1 55 ? 14.461 -12.522 -4.193 1.00 0.00 55 VAL A C 16
ATOM 16150 O O . VAL A 1 55 ? 15.538 -12.007 -4.493 1.00 0.00 55 VAL A O 16
ATOM 16163 N N . GLN A 1 56 ? 13.293 -11.913 -4.369 1.00 0.00 56 GLN A N 16
ATOM 16164 C CA . GLN A 1 56 ? 13.209 -10.573 -4.937 1.00 0.00 56 GLN A CA 16
ATOM 16165 C C . GLN A 1 56 ? 12.333 -9.670 -4.074 1.00 0.00 56 GLN A C 16
ATOM 16166 O O . GLN A 1 56 ? 11.108 -9.796 -4.069 1.00 0.00 56 GLN A O 16
ATOM 16180 N N . CYS A 1 57 ? 12.969 -8.758 -3.346 1.00 0.00 57 CYS A N 16
ATOM 16181 C CA . CYS A 1 57 ? 12.249 -7.834 -2.478 1.00 0.00 57 CYS A CA 16
ATOM 16182 C C . CYS A 1 57 ? 12.248 -6.425 -3.065 1.00 0.00 57 CYS A C 16
ATOM 16183 O O . CYS A 1 57 ? 13.219 -6.003 -3.694 1.00 0.00 57 CYS A O 16
ATOM 16190 N N . CYS A 1 58 ? 11.153 -5.703 -2.855 1.00 0.00 58 CYS A N 16
ATOM 16191 C CA . CYS A 1 58 ? 11.024 -4.343 -3.362 1.00 0.00 58 CYS A CA 16
ATOM 16192 C C . CYS A 1 58 ? 10.222 -3.476 -2.396 1.00 0.00 58 CYS A C 16
ATOM 16193 O O . CYS A 1 58 ? 9.324 -3.961 -1.709 1.00 0.00 58 CYS A O 16
ATOM 16200 N N . SER A 1 59 ? 10.554 -2.189 -2.349 1.00 0.00 59 SER A N 16
ATOM 16201 C CA . SER A 1 59 ? 9.867 -1.255 -1.465 1.00 0.00 59 SER A CA 16
ATOM 16202 C C . SER A 1 59 ? 9.457 0.006 -2.221 1.00 0.00 59 SER A C 16
ATOM 16203 O O . SER A 1 59 ? 9.464 1.106 -1.668 1.00 0.00 59 SER A O 16
ATOM 16211 N N . THR A 1 60 ? 9.099 -0.163 -3.490 1.00 0.00 60 THR A N 16
ATOM 16212 C CA . THR A 1 60 ? 8.686 0.960 -4.323 1.00 0.00 60 THR A CA 16
ATOM 16213 C C . THR A 1 60 ? 7.503 0.582 -5.207 1.00 0.00 60 THR A C 16
ATOM 16214 O O . THR A 1 60 ? 7.274 -0.595 -5.485 1.00 0.00 60 THR A O 16
ATOM 16225 N N . ASP A 1 61 ? 6.754 1.588 -5.646 1.00 0.00 61 ASP A N 16
ATOM 16226 C CA . ASP A 1 61 ? 5.595 1.362 -6.501 1.00 0.00 61 ASP A CA 16
ATOM 16227 C C . ASP A 1 61 ? 6.017 0.781 -7.847 1.00 0.00 61 ASP A C 16
ATOM 16228 O O . ASP A 1 61 ? 6.955 1.268 -8.478 1.00 0.00 61 ASP A O 16
ATOM 16237 N N . LYS A 1 62 ? 5.318 -0.262 -8.281 1.00 0.00 62 LYS A N 16
ATOM 16238 C CA . LYS A 1 62 ? 5.619 -0.910 -9.552 1.00 0.00 62 LYS A CA 16
ATOM 16239 C C . LYS A 1 62 ? 7.042 -1.459 -9.559 1.00 0.00 62 LYS A C 16
ATOM 16240 O O . LYS A 1 62 ? 7.606 -1.734 -10.619 1.00 0.00 62 LYS A O 16
ATOM 16259 N N . CYS A 1 63 ? 7.617 -1.616 -8.372 1.00 0.00 63 CYS A N 16
ATOM 16260 C CA . CYS A 1 63 ? 8.974 -2.133 -8.241 1.00 0.00 63 CYS A CA 16
ATOM 16261 C C . CYS A 1 63 ? 8.974 -3.658 -8.205 1.00 0.00 63 CYS A C 16
ATOM 16262 O O . CYS A 1 63 ? 9.719 -4.306 -8.939 1.00 0.00 63 CYS A O 16
ATOM 16269 N N . ASN A 1 64 ? 8.132 -4.224 -7.346 1.00 0.00 64 ASN A N 16
ATOM 16270 C CA . ASN A 1 64 ? 8.035 -5.674 -7.214 1.00 0.00 64 ASN A CA 16
ATOM 16271 C C . ASN A 1 64 ? 7.874 -6.335 -8.580 1.00 0.00 64 ASN A C 16
ATOM 16272 O O . ASN A 1 64 ? 6.832 -6.209 -9.224 1.00 0.00 64 ASN A O 16
ATOM 16283 N N . LYS A 1 65 ? 8.912 -7.040 -9.016 1.00 0.00 65 LYS A N 16
ATOM 16284 C CA . LYS A 1 65 ? 8.886 -7.724 -10.304 1.00 0.00 65 LYS A CA 16
ATOM 16285 C C . LYS A 1 65 ? 8.751 -9.231 -10.117 1.00 0.00 65 LYS A C 16
ATOM 16286 O O . LYS A 1 65 ? 7.762 -9.832 -10.538 1.00 0.00 65 LYS A O 16
ATOM 16305 N N . LEU A 1 1 ? 0.901 -0.374 0.307 1.00 0.00 1 LEU A N 17
ATOM 16306 C CA . LEU A 1 1 ? 1.341 0.035 -1.022 1.00 0.00 1 LEU A CA 17
ATOM 16307 C C . LEU A 1 1 ? 0.880 -0.963 -2.080 1.00 0.00 1 LEU A C 17
ATOM 16308 O O . LEU A 1 1 ? 0.077 -1.854 -1.801 1.00 0.00 1 LEU A O 17
ATOM 16324 N N . THR A 1 2 ? 1.394 -0.809 -3.296 1.00 0.00 2 THR A N 17
ATOM 16325 C CA . THR A 1 2 ? 1.036 -1.696 -4.395 1.00 0.00 2 THR A CA 17
ATOM 16326 C C . THR A 1 2 ? 2.243 -2.497 -4.871 1.00 0.00 2 THR A C 17
ATOM 16327 O O . THR A 1 2 ? 3.338 -1.955 -5.029 1.00 0.00 2 THR A O 17
ATOM 16338 N N . CYS A 1 3 ? 2.037 -3.790 -5.097 1.00 0.00 3 CYS A N 17
ATOM 16339 C CA . CYS A 1 3 ? 3.109 -4.667 -5.555 1.00 0.00 3 CYS A CA 17
ATOM 16340 C C . CYS A 1 3 ? 2.598 -5.645 -6.609 1.00 0.00 3 CYS A C 17
ATOM 16341 O O . CYS A 1 3 ? 1.490 -6.172 -6.498 1.00 0.00 3 CYS A O 17
ATOM 16348 N N . LEU A 1 4 ? 3.413 -5.883 -7.631 1.00 0.00 4 LEU A N 17
ATOM 16349 C CA . LEU A 1 4 ? 3.044 -6.798 -8.706 1.00 0.00 4 LEU A CA 17
ATOM 16350 C C . LEU A 1 4 ? 3.502 -8.219 -8.392 1.00 0.00 4 LEU A C 17
ATOM 16351 O O . LEU A 1 4 ? 4.683 -8.544 -8.521 1.00 0.00 4 LEU A O 17
ATOM 16367 N N . ILE A 1 5 ? 2.560 -9.061 -7.981 1.00 0.00 5 ILE A N 17
ATOM 16368 C CA . ILE A 1 5 ? 2.866 -10.448 -7.652 1.00 0.00 5 ILE A CA 17
ATOM 16369 C C . ILE A 1 5 ? 2.414 -11.389 -8.763 1.00 0.00 5 ILE A C 17
ATOM 16370 O O . ILE A 1 5 ? 1.457 -11.103 -9.483 1.00 0.00 5 ILE A O 17
ATOM 16386 N N . CYS A 1 6 ? 3.107 -12.515 -8.896 1.00 0.00 6 CYS A N 17
ATOM 16387 C CA . CYS A 1 6 ? 2.777 -13.501 -9.918 1.00 0.00 6 CYS A CA 17
ATOM 16388 C C . CYS A 1 6 ? 3.800 -14.632 -9.933 1.00 0.00 6 CYS A C 17
ATOM 16389 O O . CYS A 1 6 ? 4.861 -14.535 -10.551 1.00 0.00 6 CYS A O 17
ATOM 16396 N N . PRO A 1 7 ? 3.476 -15.732 -9.238 1.00 0.00 7 PRO A N 17
ATOM 16397 C CA . PRO A 1 7 ? 4.353 -16.904 -9.156 1.00 0.00 7 PRO A CA 17
ATOM 16398 C C . PRO A 1 7 ? 4.448 -17.651 -10.482 1.00 0.00 7 PRO A C 17
ATOM 16399 O O . PRO A 1 7 ? 3.896 -18.741 -10.630 1.00 0.00 7 PRO A O 17
ATOM 16410 N N . GLU A 1 8 ? 5.150 -17.058 -11.442 1.00 0.00 8 GLU A N 17
ATOM 16411 C CA . GLU A 1 8 ? 5.315 -17.669 -12.755 1.00 0.00 8 GLU A CA 17
ATOM 16412 C C . GLU A 1 8 ? 6.642 -17.254 -13.385 1.00 0.00 8 GLU A C 17
ATOM 16413 O O . GLU A 1 8 ? 7.443 -16.552 -12.768 1.00 0.00 8 GLU A O 17
ATOM 16425 N N . LYS A 1 9 ? 6.867 -17.693 -14.619 1.00 0.00 9 LYS A N 17
ATOM 16426 C CA . LYS A 1 9 ? 8.095 -17.369 -15.335 1.00 0.00 9 LYS A CA 17
ATOM 16427 C C . LYS A 1 9 ? 8.129 -15.893 -15.716 1.00 0.00 9 LYS A C 17
ATOM 16428 O O . LYS A 1 9 ? 8.931 -15.123 -15.188 1.00 0.00 9 LYS A O 17
ATOM 16447 N N . ASP A 1 10 ? 7.252 -15.504 -16.636 1.00 0.00 10 ASP A N 17
ATOM 16448 C CA . ASP A 1 10 ? 7.179 -14.119 -17.086 1.00 0.00 10 ASP A CA 17
ATOM 16449 C C . ASP A 1 10 ? 5.764 -13.571 -16.934 1.00 0.00 10 ASP A C 17
ATOM 16450 O O . ASP A 1 10 ? 4.907 -13.789 -17.791 1.00 0.00 10 ASP A O 17
ATOM 16459 N N . CYS A 1 11 ? 5.524 -12.860 -15.837 1.00 0.00 11 CYS A N 17
ATOM 16460 C CA . CYS A 1 11 ? 4.212 -12.282 -15.571 1.00 0.00 11 CYS A CA 17
ATOM 16461 C C . CYS A 1 11 ? 4.213 -11.514 -14.253 1.00 0.00 11 CYS A C 17
ATOM 16462 O O . CYS A 1 11 ? 4.856 -11.922 -13.286 1.00 0.00 11 CYS A O 17
ATOM 16469 N N . GLN A 1 12 ? 3.490 -10.399 -14.224 1.00 0.00 12 GLN A N 17
ATOM 16470 C CA . GLN A 1 12 ? 3.408 -9.574 -13.025 1.00 0.00 12 GLN A CA 17
ATOM 16471 C C . GLN A 1 12 ? 2.026 -8.941 -12.893 1.00 0.00 12 GLN A C 17
ATOM 16472 O O . GLN A 1 12 ? 1.657 -8.063 -13.672 1.00 0.00 12 GLN A O 17
ATOM 16486 N N . LYS A 1 13 ? 1.266 -9.393 -11.901 1.00 0.00 13 LYS A N 17
ATOM 16487 C CA . LYS A 1 13 ? -0.074 -8.871 -11.665 1.00 0.00 13 LYS A CA 17
ATOM 16488 C C . LYS A 1 13 ? -0.085 -7.915 -10.476 1.00 0.00 13 LYS A C 17
ATOM 16489 O O . LYS A 1 13 ? 0.342 -8.269 -9.377 1.00 0.00 13 LYS A O 17
ATOM 16508 N N . VAL A 1 14 ? -0.576 -6.701 -10.704 1.00 0.00 14 VAL A N 17
ATOM 16509 C CA . VAL A 1 14 ? -0.644 -5.694 -9.652 1.00 0.00 14 VAL A CA 17
ATOM 16510 C C . VAL A 1 14 ? -1.438 -6.203 -8.454 1.00 0.00 14 VAL A C 17
ATOM 16511 O O . VAL A 1 14 ? -2.409 -6.945 -8.609 1.00 0.00 14 VAL A O 17
ATOM 16524 N N . HIS A 1 15 ? -1.019 -5.801 -7.259 1.00 0.00 15 HIS A N 17
ATOM 16525 C CA . HIS A 1 15 ? -1.692 -6.216 -6.033 1.00 0.00 15 HIS A CA 17
ATOM 16526 C C . HIS A 1 15 ? -1.666 -5.099 -4.994 1.00 0.00 15 HIS A C 17
ATOM 16527 O O . HIS A 1 15 ? -0.881 -4.156 -5.099 1.00 0.00 15 HIS A O 17
ATOM 16541 N N . THR A 1 16 ? -2.532 -5.210 -3.991 1.00 0.00 16 THR A N 17
ATOM 16542 C CA . THR A 1 16 ? -2.610 -4.209 -2.934 1.00 0.00 16 THR A CA 17
ATOM 16543 C C . THR A 1 16 ? -2.295 -4.820 -1.574 1.00 0.00 16 THR A C 17
ATOM 16544 O O . THR A 1 16 ? -3.045 -5.656 -1.069 1.00 0.00 16 THR A O 17
ATOM 16555 N N . CYS A 1 17 ? -1.182 -4.398 -0.984 1.00 0.00 17 CYS A N 17
ATOM 16556 C CA . CYS A 1 17 ? -0.767 -4.903 0.319 1.00 0.00 17 CYS A CA 17
ATOM 16557 C C . CYS A 1 17 ? -1.110 -3.907 1.423 1.00 0.00 17 CYS A C 17
ATOM 16558 O O . CYS A 1 17 ? -0.300 -3.048 1.772 1.00 0.00 17 CYS A O 17
ATOM 16565 N N . ARG A 1 18 ? -2.315 -4.029 1.970 1.00 0.00 18 ARG A N 17
ATOM 16566 C CA . ARG A 1 18 ? -2.766 -3.140 3.033 1.00 0.00 18 ARG A CA 17
ATOM 16567 C C . ARG A 1 18 ? -2.474 -3.741 4.405 1.00 0.00 18 ARG A C 17
ATOM 16568 O O . ARG A 1 18 ? -3.046 -3.323 5.411 1.00 0.00 18 ARG A O 17
ATOM 16589 N N . ASN A 1 19 ? -1.581 -4.724 4.436 1.00 0.00 19 ASN A N 17
ATOM 16590 C CA . ASN A 1 19 ? -1.214 -5.384 5.684 1.00 0.00 19 ASN A CA 17
ATOM 16591 C C . ASN A 1 19 ? -0.320 -4.484 6.533 1.00 0.00 19 ASN A C 17
ATOM 16592 O O . ASN A 1 19 ? -0.158 -3.300 6.239 1.00 0.00 19 ASN A O 17
ATOM 16603 N N . GLU A 1 20 ? 0.257 -5.056 7.585 1.00 0.00 20 GLU A N 17
ATOM 16604 C CA . GLU A 1 20 ? 1.133 -4.305 8.476 1.00 0.00 20 GLU A CA 17
ATOM 16605 C C . GLU A 1 20 ? 2.587 -4.406 8.022 1.00 0.00 20 GLU A C 17
ATOM 16606 O O . GLU A 1 20 ? 3.485 -4.640 8.830 1.00 0.00 20 GLU A O 17
ATOM 16618 N N . GLU A 1 21 ? 2.808 -4.228 6.723 1.00 0.00 21 GLU A N 17
ATOM 16619 C CA . GLU A 1 21 ? 4.152 -4.301 6.161 1.00 0.00 21 GLU A CA 17
ATOM 16620 C C . GLU A 1 21 ? 4.545 -2.975 5.518 1.00 0.00 21 GLU A C 17
ATOM 16621 O O . GLU A 1 21 ? 3.851 -1.969 5.666 1.00 0.00 21 GLU A O 17
ATOM 16633 N N . LYS A 1 22 ? 5.665 -2.980 4.803 1.00 0.00 22 LYS A N 17
ATOM 16634 C CA . LYS A 1 22 ? 6.153 -1.779 4.135 1.00 0.00 22 LYS A CA 17
ATOM 16635 C C . LYS A 1 22 ? 6.681 -2.107 2.742 1.00 0.00 22 LYS A C 17
ATOM 16636 O O . LYS A 1 22 ? 6.436 -1.371 1.786 1.00 0.00 22 LYS A O 17
ATOM 16655 N N . ILE A 1 23 ? 7.406 -3.216 2.635 1.00 0.00 23 ILE A N 17
ATOM 16656 C CA . ILE A 1 23 ? 7.965 -3.642 1.359 1.00 0.00 23 ILE A CA 17
ATOM 16657 C C . ILE A 1 23 ? 7.431 -5.012 0.954 1.00 0.00 23 ILE A C 17
ATOM 16658 O O . ILE A 1 23 ? 6.816 -5.713 1.758 1.00 0.00 23 ILE A O 17
ATOM 16674 N N . CYS A 1 24 ? 7.672 -5.389 -0.297 1.00 0.00 24 CYS A N 17
ATOM 16675 C CA . CYS A 1 24 ? 7.218 -6.676 -0.809 1.00 0.00 24 CYS A CA 17
ATOM 16676 C C . CYS A 1 24 ? 8.389 -7.491 -1.348 1.00 0.00 24 CYS A C 17
ATOM 16677 O O . CYS A 1 24 ? 9.268 -6.962 -2.029 1.00 0.00 24 CYS A O 17
ATOM 16684 N N . VAL A 1 25 ? 8.395 -8.784 -1.038 1.00 0.00 25 VAL A N 17
ATOM 16685 C CA . VAL A 1 25 ? 9.458 -9.674 -1.492 1.00 0.00 25 VAL A CA 17
ATOM 16686 C C . VAL A 1 25 ? 8.912 -11.059 -1.820 1.00 0.00 25 VAL A C 17
ATOM 16687 O O . VAL A 1 25 ? 7.948 -11.520 -1.208 1.00 0.00 25 VAL A O 17
ATOM 16700 N N . LYS A 1 26 ? 9.534 -11.720 -2.790 1.00 0.00 26 LYS A N 17
ATOM 16701 C CA . LYS A 1 26 ? 9.113 -13.054 -3.200 1.00 0.00 26 LYS A CA 17
ATOM 16702 C C . LYS A 1 26 ? 10.314 -13.982 -3.350 1.00 0.00 26 LYS A C 17
ATOM 16703 O O . LYS A 1 26 ? 11.410 -13.542 -3.700 1.00 0.00 26 LYS A O 17
ATOM 16722 N N . ARG A 1 27 ? 10.101 -15.267 -3.085 1.00 0.00 27 ARG A N 17
ATOM 16723 C CA . ARG A 1 27 ? 11.167 -16.256 -3.191 1.00 0.00 27 ARG A CA 17
ATOM 16724 C C . ARG A 1 27 ? 10.692 -17.486 -3.959 1.00 0.00 27 ARG A C 17
ATOM 16725 O O . ARG A 1 27 ? 9.604 -18.005 -3.709 1.00 0.00 27 ARG A O 17
ATOM 16746 N N . PHE A 1 28 ? 11.515 -17.948 -4.894 1.00 0.00 28 PHE A N 17
ATOM 16747 C CA . PHE A 1 28 ? 11.180 -19.116 -5.700 1.00 0.00 28 PHE A CA 17
ATOM 16748 C C . PHE A 1 28 ? 12.397 -20.016 -5.887 1.00 0.00 28 PHE A C 17
ATOM 16749 O O . PHE A 1 28 ? 13.538 -19.560 -5.808 1.00 0.00 28 PHE A O 17
ATOM 16766 N N . TYR A 1 29 ? 12.146 -21.297 -6.134 1.00 0.00 29 TYR A N 17
ATOM 16767 C CA . TYR A 1 29 ? 13.221 -22.262 -6.329 1.00 0.00 29 TYR A CA 17
ATOM 16768 C C . TYR A 1 29 ? 13.057 -22.999 -7.655 1.00 0.00 29 TYR A C 17
ATOM 16769 O O . TYR A 1 29 ? 11.940 -23.285 -8.085 1.00 0.00 29 TYR A O 17
ATOM 16787 N N . ASP A 1 30 ? 14.180 -23.305 -8.297 1.00 0.00 30 ASP A N 17
ATOM 16788 C CA . ASP A 1 30 ? 14.163 -24.010 -9.573 1.00 0.00 30 ASP A CA 17
ATOM 16789 C C . ASP A 1 30 ? 15.022 -25.269 -9.510 1.00 0.00 30 ASP A C 17
ATOM 16790 O O . ASP A 1 30 ? 16.205 -25.210 -9.174 1.00 0.00 30 ASP A O 17
ATOM 16799 N N . LYS A 1 31 ? 14.418 -26.408 -9.834 1.00 0.00 31 LYS A N 17
ATOM 16800 C CA . LYS A 1 31 ? 15.127 -27.682 -9.814 1.00 0.00 31 LYS A CA 17
ATOM 16801 C C . LYS A 1 31 ? 14.480 -28.678 -10.771 1.00 0.00 31 LYS A C 17
ATOM 16802 O O . LYS A 1 31 ? 13.300 -28.562 -11.100 1.00 0.00 31 LYS A O 17
ATOM 16821 N N . ASN A 1 32 ? 15.261 -29.659 -11.214 1.00 0.00 32 ASN A N 17
ATOM 16822 C CA . ASN A 1 32 ? 14.764 -30.676 -12.133 1.00 0.00 32 ASN A CA 17
ATOM 16823 C C . ASN A 1 32 ? 13.599 -31.443 -11.516 1.00 0.00 32 ASN A C 17
ATOM 16824 O O . ASN A 1 32 ? 13.151 -31.129 -10.413 1.00 0.00 32 ASN A O 17
ATOM 16835 N N . GLN A 1 33 ? 13.114 -32.451 -12.235 1.00 0.00 33 GLN A N 17
ATOM 16836 C CA . GLN A 1 33 ? 12.001 -33.263 -11.757 1.00 0.00 33 GLN A CA 17
ATOM 16837 C C . GLN A 1 33 ? 10.826 -32.384 -11.338 1.00 0.00 33 GLN A C 17
ATOM 16838 O O . GLN A 1 33 ? 10.103 -32.705 -10.394 1.00 0.00 33 GLN A O 17
ATOM 16852 N N . LEU A 1 34 ? 10.642 -31.275 -12.045 1.00 0.00 34 LEU A N 17
ATOM 16853 C CA . LEU A 1 34 ? 9.555 -30.349 -11.746 1.00 0.00 34 LEU A CA 17
ATOM 16854 C C . LEU A 1 34 ? 9.650 -29.843 -10.310 1.00 0.00 34 LEU A C 17
ATOM 16855 O O . LEU A 1 34 ? 9.116 -30.459 -9.388 1.00 0.00 34 LEU A O 17
ATOM 16871 N N . GLY A 1 35 ? 10.332 -28.716 -10.129 1.00 0.00 35 GLY A N 17
ATOM 16872 C CA . GLY A 1 35 ? 10.482 -28.146 -8.803 1.00 0.00 35 GLY A CA 17
ATOM 16873 C C . GLY A 1 35 ? 10.315 -26.639 -8.797 1.00 0.00 35 GLY A C 17
ATOM 16874 O O . GLY A 1 35 ? 10.543 -25.987 -7.779 1.00 0.00 35 GLY A O 17
ATOM 16878 N N . TRP A 1 36 ? 9.916 -26.086 -9.937 1.00 0.00 36 TRP A N 17
ATOM 16879 C CA . TRP A 1 36 ? 9.720 -24.646 -10.060 1.00 0.00 36 TRP A CA 17
ATOM 16880 C C . TRP A 1 36 ? 8.577 -24.175 -9.168 1.00 0.00 36 TRP A C 17
ATOM 16881 O O . TRP A 1 36 ? 7.406 -24.396 -9.474 1.00 0.00 36 TRP A O 17
ATOM 16902 N N . ARG A 1 37 ? 8.925 -23.523 -8.063 1.00 0.00 37 ARG A N 17
ATOM 16903 C CA . ARG A 1 37 ? 7.928 -23.021 -7.125 1.00 0.00 37 ARG A CA 17
ATOM 16904 C C . ARG A 1 37 ? 8.261 -21.598 -6.687 1.00 0.00 37 ARG A C 17
ATOM 16905 O O . ARG A 1 37 ? 9.409 -21.290 -6.367 1.00 0.00 37 ARG A O 17
ATOM 16926 N N . ALA A 1 38 ? 7.250 -20.736 -6.675 1.00 0.00 38 ALA A N 17
ATOM 16927 C CA . ALA A 1 38 ? 7.435 -19.347 -6.274 1.00 0.00 38 ALA A CA 17
ATOM 16928 C C . ALA A 1 38 ? 6.393 -18.929 -5.243 1.00 0.00 38 ALA A C 17
ATOM 16929 O O . ALA A 1 38 ? 5.268 -19.429 -5.247 1.00 0.00 38 ALA A O 17
ATOM 16936 N N . GLN A 1 39 ? 6.774 -18.010 -4.361 1.00 0.00 39 GLN A N 17
ATOM 16937 C CA . GLN A 1 39 ? 5.871 -17.527 -3.324 1.00 0.00 39 GLN A CA 17
ATOM 16938 C C . GLN A 1 39 ? 6.231 -16.105 -2.908 1.00 0.00 39 GLN A C 17
ATOM 16939 O O . GLN A 1 39 ? 7.385 -15.813 -2.591 1.00 0.00 39 GLN A O 17
ATOM 16953 N N . ARG A 1 40 ? 5.237 -15.222 -2.911 1.00 0.00 40 ARG A N 17
ATOM 16954 C CA . ARG A 1 40 ? 5.450 -13.830 -2.536 1.00 0.00 40 ARG A CA 17
ATOM 16955 C C . ARG A 1 40 ? 5.120 -13.608 -1.063 1.00 0.00 40 ARG A C 17
ATOM 16956 O O . ARG A 1 40 ? 4.565 -14.483 -0.401 1.00 0.00 40 ARG A O 17
ATOM 16977 N N . GLY A 1 41 ? 5.468 -12.429 -0.555 1.00 0.00 41 GLY A N 17
ATOM 16978 C CA . GLY A 1 41 ? 5.202 -12.113 0.836 1.00 0.00 41 GLY A CA 17
ATOM 16979 C C . GLY A 1 41 ? 5.589 -10.691 1.192 1.00 0.00 41 GLY A C 17
ATOM 16980 O O . GLY A 1 41 ? 6.700 -10.250 0.898 1.00 0.00 41 GLY A O 17
ATOM 16984 N N . CYS A 1 42 ? 4.669 -9.970 1.826 1.00 0.00 42 CYS A N 17
ATOM 16985 C CA . CYS A 1 42 ? 4.918 -8.589 2.220 1.00 0.00 42 CYS A CA 17
ATOM 16986 C C . CYS A 1 42 ? 5.537 -8.525 3.614 1.00 0.00 42 CYS A C 17
ATOM 16987 O O . CYS A 1 42 ? 5.043 -9.148 4.553 1.00 0.00 42 CYS A O 17
ATOM 16994 N N . ALA A 1 43 ? 6.621 -7.766 3.739 1.00 0.00 43 ALA A N 17
ATOM 16995 C CA . ALA A 1 43 ? 7.306 -7.617 5.017 1.00 0.00 43 ALA A CA 17
ATOM 16996 C C . ALA A 1 43 ? 7.796 -6.187 5.215 1.00 0.00 43 ALA A C 17
ATOM 16997 O O . ALA A 1 43 ? 7.492 -5.300 4.417 1.00 0.00 43 ALA A O 17
ATOM 17004 N N . VAL A 1 44 ? 8.556 -5.969 6.283 1.00 0.00 44 VAL A N 17
ATOM 17005 C CA . VAL A 1 44 ? 9.088 -4.646 6.585 1.00 0.00 44 VAL A CA 17
ATOM 17006 C C . VAL A 1 44 ? 10.606 -4.620 6.450 1.00 0.00 44 VAL A C 17
ATOM 17007 O O . VAL A 1 44 ? 11.256 -3.642 6.817 1.00 0.00 44 VAL A O 17
ATOM 17020 N N . SER A 1 45 ? 11.166 -5.703 5.919 1.00 0.00 45 SER A N 17
ATOM 17021 C CA . SER A 1 45 ? 12.609 -5.807 5.738 1.00 0.00 45 SER A CA 17
ATOM 17022 C C . SER A 1 45 ? 12.943 -6.617 4.489 1.00 0.00 45 SER A C 17
ATOM 17023 O O . SER A 1 45 ? 12.130 -7.412 4.015 1.00 0.00 45 SER A O 17
ATOM 17031 N N . CYS A 1 46 ? 14.144 -6.410 3.960 1.00 0.00 46 CYS A N 17
ATOM 17032 C CA . CYS A 1 46 ? 14.587 -7.119 2.766 1.00 0.00 46 CYS A CA 17
ATOM 17033 C C . CYS A 1 46 ? 15.713 -8.094 3.100 1.00 0.00 46 CYS A C 17
ATOM 17034 O O . CYS A 1 46 ? 16.894 -7.810 2.899 1.00 0.00 46 CYS A O 17
ATOM 17041 N N . PRO A 1 47 ? 15.341 -9.273 3.621 1.00 0.00 47 PRO A N 17
ATOM 17042 C CA . PRO A 1 47 ? 16.303 -10.314 3.992 1.00 0.00 47 PRO A CA 17
ATOM 17043 C C . PRO A 1 47 ? 16.967 -10.950 2.776 1.00 0.00 47 PRO A C 17
ATOM 17044 O O . PRO A 1 47 ? 16.841 -10.454 1.656 1.00 0.00 47 PRO A O 17
ATOM 17055 N N . LYS A 1 48 ? 17.674 -12.053 3.002 1.00 0.00 48 LYS A N 17
ATOM 17056 C CA . LYS A 1 48 ? 18.356 -12.759 1.925 1.00 0.00 48 LYS A CA 17
ATOM 17057 C C . LYS A 1 48 ? 17.990 -14.240 1.928 1.00 0.00 48 LYS A C 17
ATOM 17058 O O . LYS A 1 48 ? 17.044 -14.654 2.598 1.00 0.00 48 LYS A O 17
ATOM 17077 N N . ALA A 1 49 ? 18.746 -15.033 1.176 1.00 0.00 49 ALA A N 17
ATOM 17078 C CA . ALA A 1 49 ? 18.502 -16.468 1.095 1.00 0.00 49 ALA A CA 17
ATOM 17079 C C . ALA A 1 49 ? 19.742 -17.209 0.604 1.00 0.00 49 ALA A C 17
ATOM 17080 O O . ALA A 1 49 ? 20.826 -16.633 0.514 1.00 0.00 49 ALA A O 17
ATOM 17087 N N . LYS A 1 50 ? 19.575 -18.489 0.290 1.00 0.00 50 LYS A N 17
ATOM 17088 C CA . LYS A 1 50 ? 20.680 -19.309 -0.193 1.00 0.00 50 LYS A CA 17
ATOM 17089 C C . LYS A 1 50 ? 21.042 -18.943 -1.628 1.00 0.00 50 LYS A C 17
ATOM 17090 O O . LYS A 1 50 ? 20.252 -18.348 -2.361 1.00 0.00 50 LYS A O 17
ATOM 17109 N N . PRO A 1 51 ? 22.265 -19.308 -2.042 1.00 0.00 51 PRO A N 17
ATOM 17110 C CA . PRO A 1 51 ? 22.759 -19.030 -3.394 1.00 0.00 51 PRO A CA 17
ATOM 17111 C C . PRO A 1 51 ? 22.046 -19.862 -4.454 1.00 0.00 51 PRO A C 17
ATOM 17112 O O . PRO A 1 51 ? 22.127 -19.568 -5.646 1.00 0.00 51 PRO A O 17
ATOM 17123 N N . ASN A 1 52 ? 21.346 -20.902 -4.012 1.00 0.00 52 ASN A N 17
ATOM 17124 C CA . ASN A 1 52 ? 20.618 -21.777 -4.923 1.00 0.00 52 ASN A CA 17
ATOM 17125 C C . ASN A 1 52 ? 19.249 -21.193 -5.261 1.00 0.00 52 ASN A C 17
ATOM 17126 O O . ASN A 1 52 ? 18.864 -21.124 -6.427 1.00 0.00 52 ASN A O 17
ATOM 17137 N N . GLU A 1 53 ? 18.520 -20.774 -4.231 1.00 0.00 53 GLU A N 17
ATOM 17138 C CA . GLU A 1 53 ? 17.195 -20.196 -4.419 1.00 0.00 53 GLU A CA 17
ATOM 17139 C C . GLU A 1 53 ? 17.294 -18.753 -4.905 1.00 0.00 53 GLU A C 17
ATOM 17140 O O . GLU A 1 53 ? 18.386 -18.193 -5.006 1.00 0.00 53 GLU A O 17
ATOM 17152 N N . THR A 1 54 ? 16.145 -18.156 -5.206 1.00 0.00 54 THR A N 17
ATOM 17153 C CA . THR A 1 54 ? 16.101 -16.779 -5.683 1.00 0.00 54 THR A CA 17
ATOM 17154 C C . THR A 1 54 ? 15.133 -15.941 -4.855 1.00 0.00 54 THR A C 17
ATOM 17155 O O . THR A 1 54 ? 14.050 -16.402 -4.493 1.00 0.00 54 THR A O 17
ATOM 17166 N N . VAL A 1 55 ? 15.529 -14.708 -4.559 1.00 0.00 55 VAL A N 17
ATOM 17167 C CA . VAL A 1 55 ? 14.696 -13.804 -3.775 1.00 0.00 55 VAL A CA 17
ATOM 17168 C C . VAL A 1 55 ? 14.846 -12.364 -4.253 1.00 0.00 55 VAL A C 17
ATOM 17169 O O . VAL A 1 55 ? 15.958 -11.889 -4.481 1.00 0.00 55 VAL A O 17
ATOM 17182 N N . GLN A 1 56 ? 13.719 -11.675 -4.403 1.00 0.00 56 GLN A N 17
ATOM 17183 C CA . GLN A 1 56 ? 13.726 -10.289 -4.854 1.00 0.00 56 GLN A CA 17
ATOM 17184 C C . GLN A 1 56 ? 12.657 -9.476 -4.131 1.00 0.00 56 GLN A C 17
ATOM 17185 O O . GLN A 1 56 ? 11.501 -9.892 -4.041 1.00 0.00 56 GLN A O 17
ATOM 17199 N N . CYS A 1 57 ? 13.050 -8.315 -3.618 1.00 0.00 57 CYS A N 17
ATOM 17200 C CA . CYS A 1 57 ? 12.126 -7.443 -2.902 1.00 0.00 57 CYS A CA 17
ATOM 17201 C C . CYS A 1 57 ? 12.031 -6.079 -3.579 1.00 0.00 57 CYS A C 17
ATOM 17202 O O . CYS A 1 57 ? 12.760 -5.793 -4.530 1.00 0.00 57 CYS A O 17
ATOM 17209 N N . CYS A 1 58 ? 11.129 -5.240 -3.082 1.00 0.00 58 CYS A N 17
ATOM 17210 C CA . CYS A 1 58 ? 10.937 -3.905 -3.637 1.00 0.00 58 CYS A CA 17
ATOM 17211 C C . CYS A 1 58 ? 10.271 -2.983 -2.619 1.00 0.00 58 CYS A C 17
ATOM 17212 O O . CYS A 1 58 ? 9.461 -3.424 -1.804 1.00 0.00 58 CYS A O 17
ATOM 17219 N N . SER A 1 59 ? 10.618 -1.702 -2.674 1.00 0.00 59 SER A N 17
ATOM 17220 C CA . SER A 1 59 ? 10.057 -0.718 -1.756 1.00 0.00 59 SER A CA 17
ATOM 17221 C C . SER A 1 59 ? 9.487 0.475 -2.518 1.00 0.00 59 SER A C 17
ATOM 17222 O O . SER A 1 59 ? 10.005 1.589 -2.430 1.00 0.00 59 SER A O 17
ATOM 17230 N N . THR A 1 60 ? 8.417 0.233 -3.268 1.00 0.00 60 THR A N 17
ATOM 17231 C CA . THR A 1 60 ? 7.776 1.285 -4.048 1.00 0.00 60 THR A CA 17
ATOM 17232 C C . THR A 1 60 ? 6.512 0.773 -4.728 1.00 0.00 60 THR A C 17
ATOM 17233 O O . THR A 1 60 ? 6.420 -0.402 -5.085 1.00 0.00 60 THR A O 17
ATOM 17244 N N . ASP A 1 61 ? 5.539 1.661 -4.904 1.00 0.00 61 ASP A N 17
ATOM 17245 C CA . ASP A 1 61 ? 4.280 1.299 -5.543 1.00 0.00 61 ASP A CA 17
ATOM 17246 C C . ASP A 1 61 ? 4.520 0.747 -6.944 1.00 0.00 61 ASP A C 17
ATOM 17247 O O . ASP A 1 61 ? 5.200 1.370 -7.761 1.00 0.00 61 ASP A O 17
ATOM 17256 N N . LYS A 1 62 ? 3.960 -0.427 -7.217 1.00 0.00 62 LYS A N 17
ATOM 17257 C CA . LYS A 1 62 ? 4.112 -1.064 -8.519 1.00 0.00 62 LYS A CA 17
ATOM 17258 C C . LYS A 1 62 ? 5.584 -1.310 -8.836 1.00 0.00 62 LYS A C 17
ATOM 17259 O O . LYS A 1 62 ? 6.001 -1.240 -9.992 1.00 0.00 62 LYS A O 17
ATOM 17278 N N . CYS A 1 63 ? 6.367 -1.599 -7.801 1.00 0.00 63 CYS A N 17
ATOM 17279 C CA . CYS A 1 63 ? 7.792 -1.857 -7.969 1.00 0.00 63 CYS A CA 17
ATOM 17280 C C . CYS A 1 63 ? 8.072 -3.356 -8.015 1.00 0.00 63 CYS A C 17
ATOM 17281 O O . CYS A 1 63 ? 8.705 -3.851 -8.946 1.00 0.00 63 CYS A O 17
ATOM 17288 N N . ASN A 1 64 ? 7.594 -4.073 -7.003 1.00 0.00 64 ASN A N 17
ATOM 17289 C CA . ASN A 1 64 ? 7.793 -5.516 -6.927 1.00 0.00 64 ASN A CA 17
ATOM 17290 C C . ASN A 1 64 ? 7.361 -6.193 -8.225 1.00 0.00 64 ASN A C 17
ATOM 17291 O O . ASN A 1 64 ? 6.173 -6.249 -8.543 1.00 0.00 64 ASN A O 17
ATOM 17302 N N . LYS A 1 65 ? 8.334 -6.707 -8.970 1.00 0.00 65 LYS A N 17
ATOM 17303 C CA . LYS A 1 65 ? 8.056 -7.382 -10.232 1.00 0.00 65 LYS A CA 17
ATOM 17304 C C . LYS A 1 65 ? 7.171 -8.604 -10.011 1.00 0.00 65 LYS A C 17
ATOM 17305 O O . LYS A 1 65 ? 7.128 -9.510 -10.844 1.00 0.00 65 LYS A O 17
ATOM 17324 N N . LEU A 1 1 ? 1.909 0.537 -0.599 1.00 0.00 1 LEU A N 18
ATOM 17325 C CA . LEU A 1 1 ? 2.714 0.415 -1.810 1.00 0.00 1 LEU A CA 18
ATOM 17326 C C . LEU A 1 1 ? 2.104 -0.602 -2.769 1.00 0.00 1 LEU A C 18
ATOM 17327 O O . LEU A 1 1 ? 1.513 -1.596 -2.345 1.00 0.00 1 LEU A O 18
ATOM 17343 N N . THR A 1 2 ? 2.252 -0.348 -4.066 1.00 0.00 2 THR A N 18
ATOM 17344 C CA . THR A 1 2 ? 1.717 -1.241 -5.086 1.00 0.00 2 THR A CA 18
ATOM 17345 C C . THR A 1 2 ? 2.806 -2.147 -5.649 1.00 0.00 2 THR A C 18
ATOM 17346 O O . THR A 1 2 ? 3.830 -1.672 -6.142 1.00 0.00 2 THR A O 18
ATOM 17357 N N . CYS A 1 3 ? 2.579 -3.454 -5.573 1.00 0.00 3 CYS A N 18
ATOM 17358 C CA . CYS A 1 3 ? 3.541 -4.428 -6.076 1.00 0.00 3 CYS A CA 18
ATOM 17359 C C . CYS A 1 3 ? 2.828 -5.631 -6.687 1.00 0.00 3 CYS A C 18
ATOM 17360 O O . CYS A 1 3 ? 1.815 -6.098 -6.163 1.00 0.00 3 CYS A O 18
ATOM 17367 N N . LEU A 1 4 ? 3.363 -6.128 -7.796 1.00 0.00 4 LEU A N 18
ATOM 17368 C CA . LEU A 1 4 ? 2.779 -7.278 -8.479 1.00 0.00 4 LEU A CA 18
ATOM 17369 C C . LEU A 1 4 ? 3.042 -8.564 -7.702 1.00 0.00 4 LEU A C 18
ATOM 17370 O O . LEU A 1 4 ? 3.965 -8.632 -6.889 1.00 0.00 4 LEU A O 18
ATOM 17386 N N . ILE A 1 5 ? 2.228 -9.581 -7.959 1.00 0.00 5 ILE A N 18
ATOM 17387 C CA . ILE A 1 5 ? 2.375 -10.866 -7.287 1.00 0.00 5 ILE A CA 18
ATOM 17388 C C . ILE A 1 5 ? 1.711 -11.983 -8.084 1.00 0.00 5 ILE A C 18
ATOM 17389 O O . ILE A 1 5 ? 0.604 -11.821 -8.598 1.00 0.00 5 ILE A O 18
ATOM 17405 N N . CYS A 1 6 ? 2.393 -13.119 -8.182 1.00 0.00 6 CYS A N 18
ATOM 17406 C CA . CYS A 1 6 ? 1.870 -14.265 -8.916 1.00 0.00 6 CYS A CA 18
ATOM 17407 C C . CYS A 1 6 ? 2.923 -15.365 -9.029 1.00 0.00 6 CYS A C 18
ATOM 17408 O O . CYS A 1 6 ? 3.947 -15.212 -9.694 1.00 0.00 6 CYS A O 18
ATOM 17415 N N . PRO A 1 7 ? 2.664 -16.501 -8.364 1.00 0.00 7 PRO A N 18
ATOM 17416 C CA . PRO A 1 7 ? 3.576 -17.649 -8.375 1.00 0.00 7 PRO A CA 18
ATOM 17417 C C . PRO A 1 7 ? 3.623 -18.339 -9.734 1.00 0.00 7 PRO A C 18
ATOM 17418 O O . PRO A 1 7 ? 3.158 -19.469 -9.882 1.00 0.00 7 PRO A O 18
ATOM 17429 N N . GLU A 1 8 ? 4.188 -17.653 -10.722 1.00 0.00 8 GLU A N 18
ATOM 17430 C CA . GLU A 1 8 ? 4.295 -18.201 -12.069 1.00 0.00 8 GLU A CA 18
ATOM 17431 C C . GLU A 1 8 ? 5.499 -17.615 -12.801 1.00 0.00 8 GLU A C 18
ATOM 17432 O O . GLU A 1 8 ? 6.230 -16.789 -12.256 1.00 0.00 8 GLU A O 18
ATOM 17444 N N . LYS A 1 9 ? 5.698 -18.049 -14.041 1.00 0.00 9 LYS A N 18
ATOM 17445 C CA . LYS A 1 9 ? 6.811 -17.568 -14.851 1.00 0.00 9 LYS A CA 18
ATOM 17446 C C . LYS A 1 9 ? 6.354 -16.471 -15.807 1.00 0.00 9 LYS A C 18
ATOM 17447 O O . LYS A 1 9 ? 7.126 -15.577 -16.155 1.00 0.00 9 LYS A O 18
ATOM 17466 N N . ASP A 1 10 ? 5.096 -16.544 -16.226 1.00 0.00 10 ASP A N 18
ATOM 17467 C CA . ASP A 1 10 ? 4.536 -15.555 -17.140 1.00 0.00 10 ASP A CA 18
ATOM 17468 C C . ASP A 1 10 ? 3.188 -15.049 -16.634 1.00 0.00 10 ASP A C 18
ATOM 17469 O O . ASP A 1 10 ? 2.156 -15.260 -17.272 1.00 0.00 10 ASP A O 18
ATOM 17478 N N . CYS A 1 11 ? 3.205 -14.383 -15.485 1.00 0.00 11 CYS A N 18
ATOM 17479 C CA . CYS A 1 11 ? 1.985 -13.849 -14.892 1.00 0.00 11 CYS A CA 18
ATOM 17480 C C . CYS A 1 11 ? 2.308 -12.936 -13.712 1.00 0.00 11 CYS A C 18
ATOM 17481 O O . CYS A 1 11 ? 3.186 -13.238 -12.905 1.00 0.00 11 CYS A O 18
ATOM 17488 N N . GLN A 1 12 ? 1.591 -11.821 -13.620 1.00 0.00 12 GLN A N 18
ATOM 17489 C CA . GLN A 1 12 ? 1.802 -10.865 -12.540 1.00 0.00 12 GLN A CA 18
ATOM 17490 C C . GLN A 1 12 ? 0.517 -10.105 -12.227 1.00 0.00 12 GLN A C 18
ATOM 17491 O O . GLN A 1 12 ? -0.047 -9.434 -13.092 1.00 0.00 12 GLN A O 18
ATOM 17505 N N . LYS A 1 13 ? 0.058 -10.215 -10.985 1.00 0.00 13 LYS A N 18
ATOM 17506 C CA . LYS A 1 13 ? -1.161 -9.538 -10.557 1.00 0.00 13 LYS A CA 18
ATOM 17507 C C . LYS A 1 13 ? -0.846 -8.443 -9.543 1.00 0.00 13 LYS A C 18
ATOM 17508 O O . LYS A 1 13 ? -0.314 -8.713 -8.466 1.00 0.00 13 LYS A O 18
ATOM 17527 N N . VAL A 1 14 ? -1.180 -7.205 -9.893 1.00 0.00 14 VAL A N 18
ATOM 17528 C CA . VAL A 1 14 ? -0.936 -6.069 -9.012 1.00 0.00 14 VAL A CA 18
ATOM 17529 C C . VAL A 1 14 ? -1.603 -6.271 -7.656 1.00 0.00 14 VAL A C 18
ATOM 17530 O O . VAL A 1 14 ? -2.752 -6.706 -7.576 1.00 0.00 14 VAL A O 18
ATOM 17543 N N . HIS A 1 15 ? -0.874 -5.952 -6.591 1.00 0.00 15 HIS A N 18
ATOM 17544 C CA . HIS A 1 15 ? -1.395 -6.098 -5.237 1.00 0.00 15 HIS A CA 18
ATOM 17545 C C . HIS A 1 15 ? -0.765 -5.073 -4.299 1.00 0.00 15 HIS A C 18
ATOM 17546 O O . HIS A 1 15 ? 0.454 -4.897 -4.281 1.00 0.00 15 HIS A O 18
ATOM 17560 N N . THR A 1 16 ? -1.604 -4.396 -3.520 1.00 0.00 16 THR A N 18
ATOM 17561 C CA . THR A 1 16 ? -1.130 -3.387 -2.581 1.00 0.00 16 THR A CA 18
ATOM 17562 C C . THR A 1 16 ? -0.806 -4.006 -1.226 1.00 0.00 16 THR A C 18
ATOM 17563 O O . THR A 1 16 ? -1.659 -4.635 -0.599 1.00 0.00 16 THR A O 18
ATOM 17574 N N . CYS A 1 17 ? 0.432 -3.824 -0.778 1.00 0.00 17 CYS A N 18
ATOM 17575 C CA . CYS A 1 17 ? 0.870 -4.364 0.503 1.00 0.00 17 CYS A CA 18
ATOM 17576 C C . CYS A 1 17 ? -0.100 -3.976 1.616 1.00 0.00 17 CYS A C 18
ATOM 17577 O O . CYS A 1 17 ? -0.242 -2.799 1.947 1.00 0.00 17 CYS A O 18
ATOM 17584 N N . ARG A 1 18 ? -0.763 -4.974 2.190 1.00 0.00 18 ARG A N 18
ATOM 17585 C CA . ARG A 1 18 ? -1.720 -4.738 3.265 1.00 0.00 18 ARG A CA 18
ATOM 17586 C C . ARG A 1 18 ? -1.045 -4.058 4.452 1.00 0.00 18 ARG A C 18
ATOM 17587 O O . ARG A 1 18 ? 0.134 -3.711 4.394 1.00 0.00 18 ARG A O 18
ATOM 17608 N N . ASN A 1 19 ? -1.802 -3.870 5.528 1.00 0.00 19 ASN A N 18
ATOM 17609 C CA . ASN A 1 19 ? -1.278 -3.231 6.730 1.00 0.00 19 ASN A CA 18
ATOM 17610 C C . ASN A 1 19 ? -0.133 -4.045 7.324 1.00 0.00 19 ASN A C 18
ATOM 17611 O O . ASN A 1 19 ? 0.110 -5.180 6.917 1.00 0.00 19 ASN A O 18
ATOM 17622 N N . GLU A 1 20 ? 0.567 -3.455 8.288 1.00 0.00 20 GLU A N 18
ATOM 17623 C CA . GLU A 1 20 ? 1.687 -4.126 8.938 1.00 0.00 20 GLU A CA 18
ATOM 17624 C C . GLU A 1 20 ? 2.771 -4.481 7.924 1.00 0.00 20 GLU A C 18
ATOM 17625 O O . GLU A 1 20 ? 3.634 -5.316 8.190 1.00 0.00 20 GLU A O 18
ATOM 17637 N N . GLU A 1 21 ? 2.718 -3.839 6.761 1.00 0.00 21 GLU A N 18
ATOM 17638 C CA . GLU A 1 21 ? 3.694 -4.087 5.707 1.00 0.00 21 GLU A CA 18
ATOM 17639 C C . GLU A 1 21 ? 3.921 -2.832 4.869 1.00 0.00 21 GLU A C 18
ATOM 17640 O O . GLU A 1 21 ? 3.183 -1.854 4.983 1.00 0.00 21 GLU A O 18
ATOM 17652 N N . LYS A 1 22 ? 4.948 -2.869 4.026 1.00 0.00 22 LYS A N 18
ATOM 17653 C CA . LYS A 1 22 ? 5.275 -1.736 3.168 1.00 0.00 22 LYS A CA 18
ATOM 17654 C C . LYS A 1 22 ? 6.054 -2.192 1.938 1.00 0.00 22 LYS A C 18
ATOM 17655 O O . LYS A 1 22 ? 5.807 -1.723 0.827 1.00 0.00 22 LYS A O 18
ATOM 17674 N N . ILE A 1 23 ? 6.992 -3.110 2.145 1.00 0.00 23 ILE A N 18
ATOM 17675 C CA . ILE A 1 23 ? 7.805 -3.630 1.053 1.00 0.00 23 ILE A CA 18
ATOM 17676 C C . ILE A 1 23 ? 7.331 -5.016 0.627 1.00 0.00 23 ILE A C 18
ATOM 17677 O O . ILE A 1 23 ? 6.675 -5.723 1.394 1.00 0.00 23 ILE A O 18
ATOM 17693 N N . CYS A 1 24 ? 7.668 -5.400 -0.599 1.00 0.00 24 CYS A N 18
ATOM 17694 C CA . CYS A 1 24 ? 7.279 -6.701 -1.128 1.00 0.00 24 CYS A CA 18
ATOM 17695 C C . CYS A 1 24 ? 8.498 -7.472 -1.628 1.00 0.00 24 CYS A C 18
ATOM 17696 O O . CYS A 1 24 ? 9.373 -6.911 -2.288 1.00 0.00 24 CYS A O 18
ATOM 17703 N N . VAL A 1 25 ? 8.548 -8.761 -1.309 1.00 0.00 25 VAL A N 18
ATOM 17704 C CA . VAL A 1 25 ? 9.657 -9.610 -1.726 1.00 0.00 25 VAL A CA 18
ATOM 17705 C C . VAL A 1 25 ? 9.154 -10.912 -2.339 1.00 0.00 25 VAL A C 18
ATOM 17706 O O . VAL A 1 25 ? 8.122 -11.445 -1.931 1.00 0.00 25 VAL A O 18
ATOM 17719 N N . LYS A 1 26 ? 9.890 -11.420 -3.322 1.00 0.00 26 LYS A N 18
ATOM 17720 C CA . LYS A 1 26 ? 9.520 -12.661 -3.992 1.00 0.00 26 LYS A CA 18
ATOM 17721 C C . LYS A 1 26 ? 10.629 -13.700 -3.864 1.00 0.00 26 LYS A C 18
ATOM 17722 O O . LYS A 1 26 ? 11.813 -13.371 -3.944 1.00 0.00 26 LYS A O 18
ATOM 17741 N N . ARG A 1 27 ? 10.238 -14.954 -3.665 1.00 0.00 27 ARG A N 18
ATOM 17742 C CA . ARG A 1 27 ? 11.200 -16.041 -3.526 1.00 0.00 27 ARG A CA 18
ATOM 17743 C C . ARG A 1 27 ? 10.748 -17.271 -4.308 1.00 0.00 27 ARG A C 18
ATOM 17744 O O . ARG A 1 27 ? 9.604 -17.709 -4.190 1.00 0.00 27 ARG A O 18
ATOM 17765 N N . PHE A 1 28 ? 11.655 -17.822 -5.108 1.00 0.00 28 PHE A N 18
ATOM 17766 C CA . PHE A 1 28 ? 11.350 -19.000 -5.912 1.00 0.00 28 PHE A CA 18
ATOM 17767 C C . PHE A 1 28 ? 12.587 -19.876 -6.086 1.00 0.00 28 PHE A C 18
ATOM 17768 O O . PHE A 1 28 ? 13.713 -19.430 -5.860 1.00 0.00 28 PHE A O 18
ATOM 17785 N N . TYR A 1 29 ? 12.371 -21.122 -6.490 1.00 0.00 29 TYR A N 18
ATOM 17786 C CA . TYR A 1 29 ? 13.467 -22.062 -6.692 1.00 0.00 29 TYR A CA 18
ATOM 17787 C C . TYR A 1 29 ? 13.277 -22.852 -7.983 1.00 0.00 29 TYR A C 18
ATOM 17788 O O . TYR A 1 29 ? 12.170 -23.287 -8.301 1.00 0.00 29 TYR A O 18
ATOM 17806 N N . ASP A 1 30 ? 14.365 -23.034 -8.723 1.00 0.00 30 ASP A N 18
ATOM 17807 C CA . ASP A 1 30 ? 14.320 -23.773 -9.980 1.00 0.00 30 ASP A CA 18
ATOM 17808 C C . ASP A 1 30 ? 15.700 -24.314 -10.341 1.00 0.00 30 ASP A C 18
ATOM 17809 O O . ASP A 1 30 ? 16.615 -23.553 -10.654 1.00 0.00 30 ASP A O 18
ATOM 17818 N N . LYS A 1 31 ? 15.842 -25.635 -10.294 1.00 0.00 31 LYS A N 18
ATOM 17819 C CA . LYS A 1 31 ? 17.110 -26.280 -10.616 1.00 0.00 31 LYS A CA 18
ATOM 17820 C C . LYS A 1 31 ? 16.878 -27.623 -11.300 1.00 0.00 31 LYS A C 18
ATOM 17821 O O . LYS A 1 31 ? 17.708 -28.527 -11.212 1.00 0.00 31 LYS A O 18
ATOM 17840 N N . ASN A 1 32 ? 15.745 -27.746 -11.984 1.00 0.00 32 ASN A N 18
ATOM 17841 C CA . ASN A 1 32 ? 15.405 -28.979 -12.685 1.00 0.00 32 ASN A CA 18
ATOM 17842 C C . ASN A 1 32 ? 14.057 -28.851 -13.388 1.00 0.00 32 ASN A C 18
ATOM 17843 O O . ASN A 1 32 ? 13.341 -27.867 -13.203 1.00 0.00 32 ASN A O 18
ATOM 17854 N N . GLN A 1 33 ? 13.718 -29.852 -14.194 1.00 0.00 33 GLN A N 18
ATOM 17855 C CA . GLN A 1 33 ? 12.456 -29.851 -14.924 1.00 0.00 33 GLN A CA 18
ATOM 17856 C C . GLN A 1 33 ? 11.284 -29.593 -13.984 1.00 0.00 33 GLN A C 18
ATOM 17857 O O . GLN A 1 33 ? 10.603 -28.571 -14.089 1.00 0.00 33 GLN A O 18
ATOM 17871 N N . LEU A 1 34 ? 11.052 -30.524 -13.066 1.00 0.00 34 LEU A N 18
ATOM 17872 C CA . LEU A 1 34 ? 9.960 -30.398 -12.106 1.00 0.00 34 LEU A CA 18
ATOM 17873 C C . LEU A 1 34 ? 10.473 -29.893 -10.761 1.00 0.00 34 LEU A C 18
ATOM 17874 O O . LEU A 1 34 ? 10.573 -30.652 -9.799 1.00 0.00 34 LEU A O 18
ATOM 17890 N N . GLY A 1 35 ? 10.795 -28.604 -10.702 1.00 0.00 35 GLY A N 18
ATOM 17891 C CA . GLY A 1 35 ? 11.291 -28.019 -9.470 1.00 0.00 35 GLY A CA 18
ATOM 17892 C C . GLY A 1 35 ? 11.113 -26.514 -9.430 1.00 0.00 35 GLY A C 18
ATOM 17893 O O . GLY A 1 35 ? 11.792 -25.823 -8.671 1.00 0.00 35 GLY A O 18
ATOM 17897 N N . TRP A 1 36 ? 10.199 -26.007 -10.249 1.00 0.00 36 TRP A N 18
ATOM 17898 C CA . TRP A 1 36 ? 9.936 -24.573 -10.305 1.00 0.00 36 TRP A CA 18
ATOM 17899 C C . TRP A 1 36 ? 8.809 -24.189 -9.352 1.00 0.00 36 TRP A C 18
ATOM 17900 O O . TRP A 1 36 ? 7.656 -24.569 -9.555 1.00 0.00 36 TRP A O 18
ATOM 17921 N N . ARG A 1 37 ? 9.151 -23.435 -8.312 1.00 0.00 37 ARG A N 18
ATOM 17922 C CA . ARG A 1 37 ? 8.168 -23.001 -7.327 1.00 0.00 37 ARG A CA 18
ATOM 17923 C C . ARG A 1 37 ? 8.374 -21.534 -6.963 1.00 0.00 37 ARG A C 18
ATOM 17924 O O . ARG A 1 37 ? 9.476 -21.122 -6.603 1.00 0.00 37 ARG A O 18
ATOM 17945 N N . ALA A 1 38 ? 7.305 -20.750 -7.061 1.00 0.00 38 ALA A N 18
ATOM 17946 C CA . ALA A 1 38 ? 7.368 -19.329 -6.741 1.00 0.00 38 ALA A CA 18
ATOM 17947 C C . ALA A 1 38 ? 6.535 -19.008 -5.505 1.00 0.00 38 ALA A C 18
ATOM 17948 O O . ALA A 1 38 ? 5.552 -19.689 -5.213 1.00 0.00 38 ALA A O 18
ATOM 17955 N N . GLN A 1 39 ? 6.935 -17.967 -4.782 1.00 0.00 39 GLN A N 18
ATOM 17956 C CA . GLN A 1 39 ? 6.226 -17.557 -3.576 1.00 0.00 39 GLN A CA 18
ATOM 17957 C C . GLN A 1 39 ? 6.586 -16.125 -3.192 1.00 0.00 39 GLN A C 18
ATOM 17958 O O . GLN A 1 39 ? 7.749 -15.815 -2.935 1.00 0.00 39 GLN A O 18
ATOM 17972 N N . ARG A 1 40 ? 5.580 -15.257 -3.156 1.00 0.00 40 ARG A N 18
ATOM 17973 C CA . ARG A 1 40 ? 5.791 -13.857 -2.806 1.00 0.00 40 ARG A CA 18
ATOM 17974 C C . ARG A 1 40 ? 5.198 -13.544 -1.436 1.00 0.00 40 ARG A C 18
ATOM 17975 O O . ARG A 1 40 ? 4.411 -14.321 -0.896 1.00 0.00 40 ARG A O 18
ATOM 17996 N N . GLY A 1 41 ? 5.582 -12.400 -0.878 1.00 0.00 41 GLY A N 18
ATOM 17997 C CA . GLY A 1 41 ? 5.078 -12.005 0.425 1.00 0.00 41 GLY A CA 18
ATOM 17998 C C . GLY A 1 41 ? 5.426 -10.570 0.770 1.00 0.00 41 GLY A C 18
ATOM 17999 O O . GLY A 1 41 ? 6.492 -10.076 0.401 1.00 0.00 41 GLY A O 18
ATOM 18003 N N . CYS A 1 42 ? 4.524 -9.898 1.477 1.00 0.00 42 CYS A N 18
ATOM 18004 C CA . CYS A 1 42 ? 4.738 -8.511 1.870 1.00 0.00 42 CYS A CA 18
ATOM 18005 C C . CYS A 1 42 ? 5.249 -8.425 3.305 1.00 0.00 42 CYS A C 18
ATOM 18006 O O . CYS A 1 42 ? 5.074 -9.353 4.094 1.00 0.00 42 CYS A O 18
ATOM 18013 N N . ALA A 1 43 ? 5.882 -7.303 3.636 1.00 0.00 43 ALA A N 18
ATOM 18014 C CA . ALA A 1 43 ? 6.417 -7.095 4.976 1.00 0.00 43 ALA A CA 18
ATOM 18015 C C . ALA A 1 43 ? 7.066 -5.720 5.100 1.00 0.00 43 ALA A C 18
ATOM 18016 O O . ALA A 1 43 ? 6.889 -4.859 4.238 1.00 0.00 43 ALA A O 18
ATOM 18023 N N . VAL A 1 44 ? 7.817 -5.521 6.178 1.00 0.00 44 VAL A N 18
ATOM 18024 C CA . VAL A 1 44 ? 8.493 -4.251 6.415 1.00 0.00 44 VAL A CA 18
ATOM 18025 C C . VAL A 1 44 ? 10.007 -4.431 6.441 1.00 0.00 44 VAL A C 18
ATOM 18026 O O . VAL A 1 44 ? 10.748 -3.494 6.739 1.00 0.00 44 VAL A O 18
ATOM 18039 N N . SER A 1 45 ? 10.459 -5.641 6.128 1.00 0.00 45 SER A N 18
ATOM 18040 C CA . SER A 1 45 ? 11.885 -5.945 6.119 1.00 0.00 45 SER A CA 18
ATOM 18041 C C . SER A 1 45 ? 12.208 -7.005 5.070 1.00 0.00 45 SER A C 18
ATOM 18042 O O . SER A 1 45 ? 11.332 -7.754 4.638 1.00 0.00 45 SER A O 18
ATOM 18050 N N . CYS A 1 46 ? 13.472 -7.061 4.665 1.00 0.00 46 CYS A N 18
ATOM 18051 C CA . CYS A 1 46 ? 13.914 -8.028 3.667 1.00 0.00 46 CYS A CA 18
ATOM 18052 C C . CYS A 1 46 ? 14.188 -9.385 4.308 1.00 0.00 46 CYS A C 18
ATOM 18053 O O . CYS A 1 46 ? 14.677 -9.481 5.434 1.00 0.00 46 CYS A O 18
ATOM 18060 N N . PRO A 1 47 ? 13.866 -10.462 3.575 1.00 0.00 47 PRO A N 18
ATOM 18061 C CA . PRO A 1 47 ? 14.069 -11.833 4.051 1.00 0.00 47 PRO A CA 18
ATOM 18062 C C . PRO A 1 47 ? 15.546 -12.207 4.130 1.00 0.00 47 PRO A C 18
ATOM 18063 O O . PRO A 1 47 ? 16.421 -11.353 3.988 1.00 0.00 47 PRO A O 18
ATOM 18074 N N . LYS A 1 48 ? 15.816 -13.488 4.357 1.00 0.00 48 LYS A N 18
ATOM 18075 C CA . LYS A 1 48 ? 17.186 -13.976 4.453 1.00 0.00 48 LYS A CA 18
ATOM 18076 C C . LYS A 1 48 ? 17.337 -15.317 3.743 1.00 0.00 48 LYS A C 18
ATOM 18077 O O . LYS A 1 48 ? 18.037 -16.209 4.223 1.00 0.00 48 LYS A O 18
ATOM 18096 N N . ALA A 1 49 ? 16.677 -15.453 2.598 1.00 0.00 49 ALA A N 18
ATOM 18097 C CA . ALA A 1 49 ? 16.741 -16.685 1.821 1.00 0.00 49 ALA A CA 18
ATOM 18098 C C . ALA A 1 49 ? 18.186 -17.118 1.596 1.00 0.00 49 ALA A C 18
ATOM 18099 O O . ALA A 1 49 ? 19.120 -16.362 1.865 1.00 0.00 49 ALA A O 18
ATOM 18106 N N . LYS A 1 50 ? 18.363 -18.339 1.103 1.00 0.00 50 LYS A N 18
ATOM 18107 C CA . LYS A 1 50 ? 19.694 -18.873 0.841 1.00 0.00 50 LYS A CA 18
ATOM 18108 C C . LYS A 1 50 ? 20.240 -18.349 -0.483 1.00 0.00 50 LYS A C 18
ATOM 18109 O O . LYS A 1 50 ? 19.496 -17.900 -1.355 1.00 0.00 50 LYS A O 18
ATOM 18128 N N . PRO A 1 51 ? 21.571 -18.407 -0.640 1.00 0.00 51 PRO A N 18
ATOM 18129 C CA . PRO A 1 51 ? 22.246 -17.944 -1.856 1.00 0.00 51 PRO A CA 18
ATOM 18130 C C . PRO A 1 51 ? 21.967 -18.847 -3.053 1.00 0.00 51 PRO A C 18
ATOM 18131 O O . PRO A 1 51 ? 22.274 -18.496 -4.191 1.00 0.00 51 PRO A O 18
ATOM 18142 N N . ASN A 1 52 ? 21.382 -20.011 -2.787 1.00 0.00 52 ASN A N 18
ATOM 18143 C CA . ASN A 1 52 ? 21.062 -20.964 -3.844 1.00 0.00 52 ASN A CA 18
ATOM 18144 C C . ASN A 1 52 ? 19.771 -20.573 -4.556 1.00 0.00 52 ASN A C 18
ATOM 18145 O O . ASN A 1 52 ? 19.729 -20.489 -5.783 1.00 0.00 52 ASN A O 18
ATOM 18156 N N . GLU A 1 53 ? 18.720 -20.335 -3.777 1.00 0.00 53 GLU A N 18
ATOM 18157 C CA . GLU A 1 53 ? 17.428 -19.953 -4.334 1.00 0.00 53 GLU A CA 18
ATOM 18158 C C . GLU A 1 53 ? 17.484 -18.547 -4.924 1.00 0.00 53 GLU A C 18
ATOM 18159 O O . GLU A 1 53 ? 18.559 -17.961 -5.065 1.00 0.00 53 GLU A O 18
ATOM 18171 N N . THR A 1 54 ? 16.318 -18.009 -5.269 1.00 0.00 54 THR A N 18
ATOM 18172 C CA . THR A 1 54 ? 16.233 -16.673 -5.846 1.00 0.00 54 THR A CA 18
ATOM 18173 C C . THR A 1 54 ? 15.263 -15.797 -5.062 1.00 0.00 54 THR A C 18
ATOM 18174 O O . THR A 1 54 ? 14.048 -15.984 -5.129 1.00 0.00 54 THR A O 18
ATOM 18185 N N . VAL A 1 55 ? 15.807 -14.839 -4.318 1.00 0.00 55 VAL A N 18
ATOM 18186 C CA . VAL A 1 55 ? 14.989 -13.932 -3.522 1.00 0.00 55 VAL A CA 18
ATOM 18187 C C . VAL A 1 55 ? 15.292 -12.477 -3.861 1.00 0.00 55 VAL A C 18
ATOM 18188 O O . VAL A 1 55 ? 16.451 -12.064 -3.883 1.00 0.00 55 VAL A O 18
ATOM 18201 N N . GLN A 1 56 ? 14.242 -11.705 -4.125 1.00 0.00 56 GLN A N 18
ATOM 18202 C CA . GLN A 1 56 ? 14.397 -10.296 -4.464 1.00 0.00 56 GLN A CA 18
ATOM 18203 C C . GLN A 1 56 ? 13.350 -9.446 -3.752 1.00 0.00 56 GLN A C 18
ATOM 18204 O O . GLN A 1 56 ? 12.152 -9.577 -4.006 1.00 0.00 56 GLN A O 18
ATOM 18218 N N . CYS A 1 57 ? 13.808 -8.576 -2.859 1.00 0.00 57 CYS A N 18
ATOM 18219 C CA . CYS A 1 57 ? 12.911 -7.706 -2.108 1.00 0.00 57 CYS A CA 18
ATOM 18220 C C . CYS A 1 57 ? 13.010 -6.266 -2.604 1.00 0.00 57 CYS A C 18
ATOM 18221 O O . CYS A 1 57 ? 14.106 -5.729 -2.773 1.00 0.00 57 CYS A O 18
ATOM 18228 N N . CYS A 1 58 ? 11.858 -5.645 -2.835 1.00 0.00 58 CYS A N 18
ATOM 18229 C CA . CYS A 1 58 ? 11.813 -4.268 -3.312 1.00 0.00 58 CYS A CA 18
ATOM 18230 C C . CYS A 1 58 ? 10.858 -3.431 -2.466 1.00 0.00 58 CYS A C 18
ATOM 18231 O O . CYS A 1 58 ? 10.017 -3.968 -1.745 1.00 0.00 58 CYS A O 18
ATOM 18238 N N . SER A 1 59 ? 10.993 -2.112 -2.561 1.00 0.00 59 SER A N 18
ATOM 18239 C CA . SER A 1 59 ? 10.145 -1.200 -1.803 1.00 0.00 59 SER A CA 18
ATOM 18240 C C . SER A 1 59 ? 9.751 0.007 -2.649 1.00 0.00 59 SER A C 18
ATOM 18241 O O . SER A 1 59 ? 9.583 1.113 -2.134 1.00 0.00 59 SER A O 18
ATOM 18249 N N . THR A 1 60 ? 9.606 -0.214 -3.952 1.00 0.00 60 THR A N 18
ATOM 18250 C CA . THR A 1 60 ? 9.234 0.854 -4.871 1.00 0.00 60 THR A CA 18
ATOM 18251 C C . THR A 1 60 ? 7.940 0.522 -5.605 1.00 0.00 60 THR A C 18
ATOM 18252 O O . THR A 1 60 ? 7.621 -0.647 -5.821 1.00 0.00 60 THR A O 18
ATOM 18263 N N . ASP A 1 61 ? 7.200 1.557 -5.987 1.00 0.00 61 ASP A N 18
ATOM 18264 C CA . ASP A 1 61 ? 5.941 1.374 -6.699 1.00 0.00 61 ASP A CA 18
ATOM 18265 C C . ASP A 1 61 ? 6.184 0.822 -8.101 1.00 0.00 61 ASP A C 18
ATOM 18266 O O . ASP A 1 61 ? 7.003 1.349 -8.854 1.00 0.00 61 ASP A O 18
ATOM 18275 N N . LYS A 1 62 ? 5.468 -0.243 -8.443 1.00 0.00 62 LYS A N 18
ATOM 18276 C CA . LYS A 1 62 ? 5.604 -0.868 -9.754 1.00 0.00 62 LYS A CA 18
ATOM 18277 C C . LYS A 1 62 ? 7.001 -1.454 -9.934 1.00 0.00 62 LYS A C 18
ATOM 18278 O O . LYS A 1 62 ? 7.488 -1.590 -11.057 1.00 0.00 62 LYS A O 18
ATOM 18297 N N . CYS A 1 63 ? 7.640 -1.802 -8.822 1.00 0.00 63 CYS A N 18
ATOM 18298 C CA . CYS A 1 63 ? 8.980 -2.374 -8.856 1.00 0.00 63 CYS A CA 18
ATOM 18299 C C . CYS A 1 63 ? 8.926 -3.894 -8.733 1.00 0.00 63 CYS A C 18
ATOM 18300 O O . CYS A 1 63 ? 9.502 -4.615 -9.547 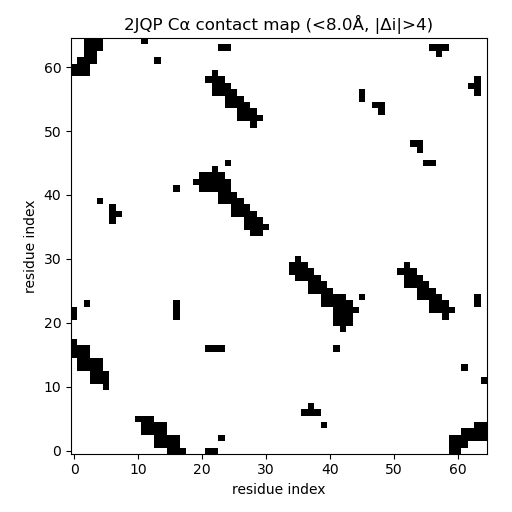1.00 0.00 63 CYS A O 18
ATOM 18307 N N . ASN A 1 64 ? 8.228 -4.374 -7.708 1.00 0.00 64 ASN A N 18
ATOM 18308 C CA . ASN A 1 64 ? 8.098 -5.808 -7.477 1.00 0.00 64 ASN A CA 18
ATOM 18309 C C . ASN A 1 64 ? 7.646 -6.525 -8.745 1.00 0.00 64 ASN A C 18
ATOM 18310 O O . ASN A 1 64 ? 6.499 -6.390 -9.173 1.00 0.00 64 ASN A O 18
ATOM 18321 N N . LYS A 1 65 ? 8.555 -7.288 -9.343 1.00 0.00 65 LYS A N 18
ATOM 18322 C CA . LYS A 1 65 ? 8.250 -8.028 -10.562 1.00 0.00 65 LYS A CA 18
ATOM 18323 C C . LYS A 1 65 ? 7.170 -9.075 -10.308 1.00 0.00 65 LYS A C 18
ATOM 18324 O O . LYS A 1 65 ? 6.915 -9.935 -11.151 1.00 0.00 65 LYS A O 18
ATOM 18343 N N . LEU A 1 1 ? 1.568 0.101 0.218 1.00 0.00 1 LEU A N 19
ATOM 18344 C CA . LEU A 1 1 ? 2.422 -0.067 -0.952 1.00 0.00 1 LEU A CA 19
ATOM 18345 C C . LEU A 1 1 ? 1.796 -1.037 -1.949 1.00 0.00 1 LEU A C 19
ATOM 18346 O O . LEU A 1 1 ? 1.139 -2.005 -1.562 1.00 0.00 1 LEU A O 19
ATOM 18362 N N . THR A 1 2 ? 2.005 -0.774 -3.235 1.00 0.00 2 THR A N 19
ATOM 18363 C CA . THR A 1 2 ? 1.462 -1.624 -4.287 1.00 0.00 2 THR A CA 19
ATOM 18364 C C . THR A 1 2 ? 2.558 -2.460 -4.938 1.00 0.00 2 THR A C 19
ATOM 18365 O O . THR A 1 2 ? 3.698 -2.013 -5.072 1.00 0.00 2 THR A O 19
ATOM 18376 N N . CYS A 1 3 ? 2.206 -3.676 -5.342 1.00 0.00 3 CYS A N 19
ATOM 18377 C CA . CYS A 1 3 ? 3.160 -4.576 -5.980 1.00 0.00 3 CYS A CA 19
ATOM 18378 C C . CYS A 1 3 ? 2.437 -5.675 -6.753 1.00 0.00 3 CYS A C 19
ATOM 18379 O O . CYS A 1 3 ? 1.428 -6.212 -6.293 1.00 0.00 3 CYS A O 19
ATOM 18386 N N . LEU A 1 4 ? 2.959 -6.006 -7.929 1.00 0.00 4 LEU A N 19
ATOM 18387 C CA . LEU A 1 4 ? 2.365 -7.042 -8.766 1.00 0.00 4 LEU A CA 19
ATOM 18388 C C . LEU A 1 4 ? 2.909 -8.418 -8.399 1.00 0.00 4 LEU A C 19
ATOM 18389 O O . LEU A 1 4 ? 4.084 -8.712 -8.624 1.00 0.00 4 LEU A O 19
ATOM 18405 N N . ILE A 1 5 ? 2.048 -9.258 -7.834 1.00 0.00 5 ILE A N 19
ATOM 18406 C CA . ILE A 1 5 ? 2.442 -10.604 -7.439 1.00 0.00 5 ILE A CA 19
ATOM 18407 C C . ILE A 1 5 ? 1.893 -11.645 -8.409 1.00 0.00 5 ILE A C 19
ATOM 18408 O O . ILE A 1 5 ? 0.828 -11.460 -8.998 1.00 0.00 5 ILE A O 19
ATOM 18424 N N . CYS A 1 6 ? 2.627 -12.741 -8.570 1.00 0.00 6 CYS A N 19
ATOM 18425 C CA . CYS A 1 6 ? 2.215 -13.813 -9.467 1.00 0.00 6 CYS A CA 19
ATOM 18426 C C . CYS A 1 6 ? 3.290 -14.892 -9.557 1.00 0.00 6 CYS A C 19
ATOM 18427 O O . CYS A 1 6 ? 4.288 -14.752 -10.265 1.00 0.00 6 CYS A O 19
ATOM 18434 N N . PRO A 1 7 ? 3.084 -15.995 -8.822 1.00 0.00 7 PRO A N 19
ATOM 18435 C CA . PRO A 1 7 ? 4.024 -17.120 -8.802 1.00 0.00 7 PRO A CA 19
ATOM 18436 C C . PRO A 1 7 ? 4.043 -17.883 -10.122 1.00 0.00 7 PRO A C 19
ATOM 18437 O O . PRO A 1 7 ? 3.403 -18.926 -10.254 1.00 0.00 7 PRO A O 19
ATOM 18448 N N . GLU A 1 8 ? 4.781 -17.357 -11.094 1.00 0.00 8 GLU A N 19
ATOM 18449 C CA . GLU A 1 8 ? 4.882 -17.991 -12.403 1.00 0.00 8 GLU A CA 19
ATOM 18450 C C . GLU A 1 8 ? 6.090 -17.463 -13.172 1.00 0.00 8 GLU A C 19
ATOM 18451 O O . GLU A 1 8 ? 6.794 -16.567 -12.706 1.00 0.00 8 GLU A O 19
ATOM 18463 N N . LYS A 1 9 ? 6.324 -18.025 -14.353 1.00 0.00 9 LYS A N 19
ATOM 18464 C CA . LYS A 1 9 ? 7.446 -17.612 -15.188 1.00 0.00 9 LYS A CA 19
ATOM 18465 C C . LYS A 1 9 ? 7.269 -16.174 -15.665 1.00 0.00 9 LYS A C 19
ATOM 18466 O O . LYS A 1 9 ? 8.004 -15.278 -15.250 1.00 0.00 9 LYS A O 19
ATOM 18485 N N . ASP A 1 10 ? 6.289 -15.961 -16.537 1.00 0.00 10 ASP A N 19
ATOM 18486 C CA . ASP A 1 10 ? 6.014 -14.631 -17.067 1.00 0.00 10 ASP A CA 19
ATOM 18487 C C . ASP A 1 10 ? 4.587 -14.200 -16.742 1.00 0.00 10 ASP A C 19
ATOM 18488 O O . ASP A 1 10 ? 3.644 -14.551 -17.453 1.00 0.00 10 ASP A O 19
ATOM 18497 N N . CYS A 1 11 ? 4.435 -13.440 -15.663 1.00 0.00 11 CYS A N 19
ATOM 18498 C CA . CYS A 1 11 ? 3.124 -12.962 -15.242 1.00 0.00 11 CYS A CA 19
ATOM 18499 C C . CYS A 1 11 ? 3.232 -12.129 -13.968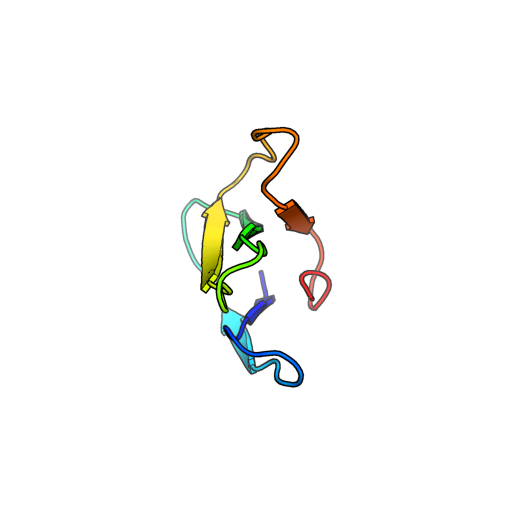 1.00 0.00 11 CYS A C 19
ATOM 18500 O O . CYS A 1 11 ? 3.995 -12.461 -13.061 1.00 0.00 11 CYS A O 19
ATOM 18507 N N . GLN A 1 12 ? 2.462 -11.048 -13.907 1.00 0.00 12 GLN A N 19
ATOM 18508 C CA . GLN A 1 12 ? 2.471 -10.168 -12.745 1.00 0.00 12 GLN A CA 19
ATOM 18509 C C . GLN A 1 12 ? 1.110 -9.509 -12.550 1.00 0.00 12 GLN A C 19
ATOM 18510 O O . GLN A 1 12 ? 0.666 -8.719 -13.383 1.00 0.00 12 GLN A O 19
ATOM 18524 N N . LYS A 1 13 ? 0.451 -9.839 -11.444 1.00 0.00 13 LYS A N 19
ATOM 18525 C CA . LYS A 1 13 ? -0.860 -9.279 -11.138 1.00 0.00 13 LYS A CA 19
ATOM 18526 C C . LYS A 1 13 ? -0.757 -8.218 -10.046 1.00 0.00 13 LYS A C 19
ATOM 18527 O O . LYS A 1 13 ? -0.381 -8.514 -8.912 1.00 0.00 13 LYS A O 19
ATOM 18546 N N . VAL A 1 14 ? -1.094 -6.981 -10.397 1.00 0.00 14 VAL A N 19
ATOM 18547 C CA . VAL A 1 14 ? -1.042 -5.876 -9.446 1.00 0.00 14 VAL A CA 19
ATOM 18548 C C . VAL A 1 14 ? -1.763 -6.232 -8.151 1.00 0.00 14 VAL A C 19
ATOM 18549 O O . VAL A 1 14 ? -2.856 -6.798 -8.171 1.00 0.00 14 VAL A O 19
ATOM 18562 N N . HIS A 1 15 ? -1.143 -5.895 -7.024 1.00 0.00 15 HIS A N 19
ATOM 18563 C CA . HIS A 1 15 ? -1.726 -6.178 -5.717 1.00 0.00 15 HIS A CA 19
ATOM 18564 C C . HIS A 1 15 ? -1.518 -5.005 -4.764 1.00 0.00 15 HIS A C 19
ATOM 18565 O O . HIS A 1 15 ? -0.575 -4.228 -4.915 1.00 0.00 15 HIS A O 19
ATOM 18579 N N . THR A 1 16 ? -2.406 -4.882 -3.782 1.00 0.00 16 THR A N 19
ATOM 18580 C CA . THR A 1 16 ? -2.321 -3.803 -2.806 1.00 0.00 16 THR A CA 19
ATOM 18581 C C . THR A 1 16 ? -2.055 -4.347 -1.407 1.00 0.00 16 THR A C 19
ATOM 18582 O O . THR A 1 16 ? -2.887 -5.051 -0.834 1.00 0.00 16 THR A O 19
ATOM 18593 N N . CYS A 1 17 ? -0.890 -4.015 -0.860 1.00 0.00 17 CYS A N 19
ATOM 18594 C CA . CYS A 1 17 ? -0.513 -4.470 0.473 1.00 0.00 17 CYS A CA 19
ATOM 18595 C C . CYS A 1 17 ? -0.755 -3.377 1.509 1.00 0.00 17 CYS A C 19
ATOM 18596 O O . CYS A 1 17 ? 0.158 -2.630 1.864 1.00 0.00 17 CYS A O 19
ATOM 18603 N N . ARG A 1 18 ? -1.991 -3.289 1.991 1.00 0.00 18 ARG A N 19
ATOM 18604 C CA . ARG A 1 18 ? -2.353 -2.286 2.986 1.00 0.00 18 ARG A CA 19
ATOM 18605 C C . ARG A 1 18 ? -2.235 -2.854 4.397 1.00 0.00 18 ARG A C 19
ATOM 18606 O O . ARG A 1 18 ? -2.812 -2.318 5.342 1.00 0.00 18 ARG A O 19
ATOM 18627 N N . ASN A 1 19 ? -1.484 -3.942 4.531 1.00 0.00 19 ASN A N 19
ATOM 18628 C CA . ASN A 1 19 ? -1.291 -4.584 5.826 1.00 0.00 19 ASN A CA 19
ATOM 18629 C C . ASN A 1 19 ? -0.173 -3.902 6.609 1.00 0.00 19 ASN A C 19
ATOM 18630 O O . ASN A 1 19 ? 0.410 -2.921 6.150 1.00 0.00 19 ASN A O 19
ATOM 18641 N N . GLU A 1 20 ? 0.121 -4.431 7.793 1.00 0.00 20 GLU A N 19
ATOM 18642 C CA . GLU A 1 20 ? 1.169 -3.873 8.640 1.00 0.00 20 GLU A CA 19
ATOM 18643 C C . GLU A 1 20 ? 2.485 -3.764 7.875 1.00 0.00 20 GLU A C 19
ATOM 18644 O O . GLU A 1 20 ? 3.316 -2.906 8.170 1.00 0.00 20 GLU A O 19
ATOM 18656 N N . GLU A 1 21 ? 2.666 -4.640 6.891 1.00 0.00 21 GLU A N 19
ATOM 18657 C CA . GLU A 1 21 ? 3.881 -4.642 6.085 1.00 0.00 21 GLU A CA 19
ATOM 18658 C C . GLU A 1 21 ? 3.919 -3.433 5.155 1.00 0.00 21 GLU A C 19
ATOM 18659 O O . GLU A 1 21 ? 3.038 -2.575 5.197 1.00 0.00 21 GLU A O 19
ATOM 18671 N N . LYS A 1 22 ? 4.948 -3.372 4.316 1.00 0.00 22 LYS A N 19
ATOM 18672 C CA . LYS A 1 22 ? 5.103 -2.270 3.374 1.00 0.00 22 LYS A CA 19
ATOM 18673 C C . LYS A 1 22 ? 5.753 -2.748 2.080 1.00 0.00 22 LYS A C 19
ATOM 18674 O O . LYS A 1 22 ? 5.168 -2.636 1.002 1.00 0.00 22 LYS A O 19
ATOM 18693 N N . ILE A 1 23 ? 6.965 -3.282 2.194 1.00 0.00 23 ILE A N 19
ATOM 18694 C CA . ILE A 1 23 ? 7.692 -3.779 1.033 1.00 0.00 23 ILE A CA 19
ATOM 18695 C C . ILE A 1 23 ? 7.145 -5.127 0.577 1.00 0.00 23 ILE A C 19
ATOM 18696 O O . ILE A 1 23 ? 6.398 -5.784 1.303 1.00 0.00 23 ILE A O 19
ATOM 18712 N N . CYS A 1 24 ? 7.521 -5.535 -0.630 1.00 0.00 24 CYS A N 19
ATOM 18713 C CA . CYS A 1 24 ? 7.070 -6.806 -1.184 1.00 0.00 24 CYS A CA 19
ATOM 18714 C C . CYS A 1 24 ? 8.250 -7.626 -1.695 1.00 0.00 24 CYS A C 19
ATOM 18715 O O . CYS A 1 24 ? 9.051 -7.149 -2.500 1.00 0.00 24 CYS A O 19
ATOM 18722 N N . VAL A 1 25 ? 8.352 -8.865 -1.222 1.00 0.00 25 VAL A N 19
ATOM 18723 C CA . VAL A 1 25 ? 9.433 -9.753 -1.631 1.00 0.00 25 VAL A CA 19
ATOM 18724 C C . VAL A 1 25 ? 8.911 -11.155 -1.926 1.00 0.00 25 VAL A C 19
ATOM 18725 O O . VAL A 1 25 ? 7.962 -11.621 -1.296 1.00 0.00 25 VAL A O 19
ATOM 18738 N N . LYS A 1 26 ? 9.539 -11.824 -2.887 1.00 0.00 26 LYS A N 19
ATOM 18739 C CA . LYS A 1 26 ? 9.140 -13.174 -3.265 1.00 0.00 26 LYS A CA 19
ATOM 18740 C C . LYS A 1 26 ? 10.359 -14.077 -3.426 1.00 0.00 26 LYS A C 19
ATOM 18741 O O . LYS A 1 26 ? 11.424 -13.628 -3.850 1.00 0.00 26 LYS A O 19
ATOM 18760 N N . ARG A 1 27 ? 10.195 -15.351 -3.085 1.00 0.00 27 ARG A N 19
ATOM 18761 C CA . ARG A 1 27 ? 11.283 -16.316 -3.192 1.00 0.00 27 ARG A CA 19
ATOM 18762 C C . ARG A 1 27 ? 10.818 -17.582 -3.906 1.00 0.00 27 ARG A C 19
ATOM 18763 O O . ARG A 1 27 ? 9.723 -18.085 -3.652 1.00 0.00 27 ARG A O 19
ATOM 18784 N N . PHE A 1 28 ? 11.657 -18.092 -4.802 1.00 0.00 28 PHE A N 19
ATOM 18785 C CA . PHE A 1 28 ? 11.332 -19.298 -5.554 1.00 0.00 28 PHE A CA 19
ATOM 18786 C C . PHE A 1 28 ? 12.550 -20.210 -5.672 1.00 0.00 28 PHE A C 19
ATOM 18787 O O . PHE A 1 28 ? 13.688 -19.768 -5.515 1.00 0.00 28 PHE A O 19
ATOM 18804 N N . TYR A 1 29 ? 12.301 -21.485 -5.949 1.00 0.00 29 TYR A N 19
ATOM 18805 C CA . TYR A 1 29 ? 13.376 -22.461 -6.085 1.00 0.00 29 TYR A CA 19
ATOM 18806 C C . TYR A 1 29 ? 13.150 -23.354 -7.301 1.00 0.00 29 TYR A C 19
ATOM 18807 O O . TYR A 1 29 ? 12.017 -23.716 -7.617 1.00 0.00 29 TYR A O 19
ATOM 18825 N N . ASP A 1 30 ? 14.237 -23.707 -7.978 1.00 0.00 30 ASP A N 19
ATOM 18826 C CA . ASP A 1 30 ? 14.160 -24.559 -9.159 1.00 0.00 30 ASP A CA 19
ATOM 18827 C C . ASP A 1 30 ? 15.449 -25.355 -9.340 1.00 0.00 30 ASP A C 19
ATOM 18828 O O . ASP A 1 30 ? 16.514 -24.786 -9.581 1.00 0.00 30 ASP A O 19
ATOM 18837 N N . LYS A 1 31 ? 15.345 -26.674 -9.221 1.00 0.00 31 LYS A N 19
ATOM 18838 C CA . LYS A 1 31 ? 16.501 -27.550 -9.371 1.00 0.00 31 LYS A CA 19
ATOM 18839 C C . LYS A 1 31 ? 16.183 -28.716 -10.300 1.00 0.00 31 LYS A C 19
ATOM 18840 O O . LYS A 1 31 ? 16.789 -29.783 -10.203 1.00 0.00 31 LYS A O 19
ATOM 18859 N N . ASN A 1 32 ? 15.229 -28.506 -11.202 1.00 0.00 32 ASN A N 19
ATOM 18860 C CA . ASN A 1 32 ? 14.832 -29.541 -12.150 1.00 0.00 32 ASN A CA 19
ATOM 18861 C C . ASN A 1 32 ? 13.727 -29.036 -13.074 1.00 0.00 32 ASN A C 19
ATOM 18862 O O . ASN A 1 32 ? 13.032 -28.072 -12.756 1.00 0.00 32 ASN A O 19
ATOM 18873 N N . GLN A 1 33 ? 13.573 -29.697 -14.217 1.00 0.00 33 GLN A N 19
ATOM 18874 C CA . GLN A 1 33 ? 12.553 -29.315 -15.186 1.00 0.00 33 GLN A CA 19
ATOM 18875 C C . GLN A 1 33 ? 11.165 -29.336 -14.554 1.00 0.00 33 GLN A C 19
ATOM 18876 O O . GLN A 1 33 ? 10.314 -28.503 -14.871 1.00 0.00 33 GLN A O 19
ATOM 18890 N N . LEU A 1 34 ? 10.943 -30.292 -13.659 1.00 0.00 34 LEU A N 19
ATOM 18891 C CA . LEU A 1 34 ? 9.657 -30.421 -12.981 1.00 0.00 34 LEU A CA 19
ATOM 18892 C C . LEU A 1 34 ? 9.672 -29.692 -11.641 1.00 0.00 34 LEU A C 19
ATOM 18893 O O . LEU A 1 34 ? 8.688 -29.708 -10.904 1.00 0.00 34 LEU A O 19
ATOM 18909 N N . GLY A 1 35 ? 10.796 -29.052 -11.334 1.00 0.00 35 GLY A N 19
ATOM 18910 C CA . GLY A 1 35 ? 10.917 -28.324 -10.084 1.00 0.00 35 GLY A CA 19
ATOM 18911 C C . GLY A 1 35 ? 10.918 -26.822 -10.285 1.00 0.00 35 GLY A C 19
ATOM 18912 O O . GLY A 1 35 ? 11.801 -26.278 -10.948 1.00 0.00 35 GLY A O 19
ATOM 18916 N N . TRP A 1 36 ? 9.925 -26.150 -9.715 1.00 0.00 36 TRP A N 19
ATOM 18917 C CA . TRP A 1 36 ? 9.813 -24.701 -9.836 1.00 0.00 36 TRP A CA 19
ATOM 18918 C C . TRP A 1 36 ? 8.660 -24.171 -8.991 1.00 0.00 36 TRP A C 19
ATOM 18919 O O . TRP A 1 36 ? 7.505 -24.197 -9.415 1.00 0.00 36 TRP A O 19
ATOM 18940 N N . ARG A 1 37 ? 8.982 -23.689 -7.795 1.00 0.00 37 ARG A N 19
ATOM 18941 C CA . ARG A 1 37 ? 7.972 -23.154 -6.891 1.00 0.00 37 ARG A CA 19
ATOM 18942 C C . ARG A 1 37 ? 8.338 -21.742 -6.442 1.00 0.00 37 ARG A C 19
ATOM 18943 O O . ARG A 1 37 ? 9.496 -21.456 -6.140 1.00 0.00 37 ARG A O 19
ATOM 18964 N N . ALA A 1 38 ? 7.342 -20.863 -6.400 1.00 0.00 38 ALA A N 19
ATOM 18965 C CA . ALA A 1 38 ? 7.558 -19.482 -5.987 1.00 0.00 38 ALA A CA 19
ATOM 18966 C C . ALA A 1 38 ? 6.539 -19.057 -4.936 1.00 0.00 38 ALA A C 19
ATOM 18967 O O . ALA A 1 38 ? 5.442 -19.610 -4.864 1.00 0.00 38 ALA A O 19
ATOM 18974 N N . GLN A 1 39 ? 6.909 -18.072 -4.123 1.00 0.00 39 GLN A N 19
ATOM 18975 C CA . GLN A 1 39 ? 6.025 -17.575 -3.075 1.00 0.00 39 GLN A CA 19
ATOM 18976 C C . GLN A 1 39 ? 6.342 -16.121 -2.740 1.00 0.00 39 GLN A C 19
ATOM 18977 O O . GLN A 1 39 ? 7.491 -15.773 -2.469 1.00 0.00 39 GLN A O 19
ATOM 18991 N N . ARG A 1 40 ? 5.316 -15.277 -2.762 1.00 0.00 40 ARG A N 19
ATOM 18992 C CA . ARG A 1 40 ? 5.486 -13.860 -2.462 1.00 0.00 40 ARG A CA 19
ATOM 18993 C C . ARG A 1 40 ? 5.103 -13.561 -1.016 1.00 0.00 40 ARG A C 19
ATOM 18994 O O . ARG A 1 40 ? 4.509 -14.396 -0.335 1.00 0.00 40 ARG A O 19
ATOM 19015 N N . GLY A 1 41 ? 5.449 -12.363 -0.553 1.00 0.00 41 GLY A N 19
ATOM 19016 C CA . GLY A 1 41 ? 5.134 -11.975 0.809 1.00 0.00 41 GLY A CA 19
ATOM 19017 C C . GLY A 1 41 ? 5.645 -10.590 1.150 1.00 0.00 41 GLY A C 19
ATOM 19018 O O . GLY A 1 41 ? 6.795 -10.255 0.861 1.00 0.00 41 GLY A O 19
ATOM 19022 N N . CYS A 1 42 ? 4.790 -9.780 1.766 1.00 0.00 42 CYS A N 19
ATOM 19023 C CA . CYS A 1 42 ? 5.160 -8.422 2.145 1.00 0.00 42 CYS A CA 19
ATOM 19024 C C . CYS A 1 42 ? 6.020 -8.424 3.406 1.00 0.00 42 CYS A C 19
ATOM 19025 O O . CYS A 1 42 ? 6.186 -9.456 4.055 1.00 0.00 42 CYS A O 19
ATOM 19032 N N . ALA A 1 43 ? 6.565 -7.260 3.745 1.00 0.00 43 ALA A N 19
ATOM 19033 C CA . ALA A 1 43 ? 7.406 -7.127 4.929 1.00 0.00 43 ALA A CA 19
ATOM 19034 C C . ALA A 1 43 ? 7.828 -5.677 5.142 1.00 0.00 43 ALA A C 19
ATOM 19035 O O . ALA A 1 43 ? 7.321 -4.769 4.483 1.00 0.00 43 ALA A O 19
ATOM 19042 N N . VAL A 1 44 ? 8.760 -5.467 6.066 1.00 0.00 44 VAL A N 19
ATOM 19043 C CA . VAL A 1 44 ? 9.251 -4.127 6.365 1.00 0.00 44 VAL A CA 19
ATOM 19044 C C . VAL A 1 44 ? 10.767 -4.054 6.226 1.00 0.00 44 VAL A C 19
ATOM 19045 O O . VAL A 1 44 ? 11.363 -2.986 6.371 1.00 0.00 44 VAL A O 19
ATOM 19058 N N . SER A 1 45 ? 11.386 -5.196 5.945 1.00 0.00 45 SER A N 19
ATOM 19059 C CA . SER A 1 45 ? 12.835 -5.262 5.789 1.00 0.00 45 SER A CA 19
ATOM 19060 C C . SER A 1 45 ? 13.229 -6.399 4.851 1.00 0.00 45 SER A C 19
ATOM 19061 O O . SER A 1 45 ? 12.887 -7.558 5.084 1.00 0.00 45 SER A O 19
ATOM 19069 N N . CYS A 1 46 ? 13.951 -6.058 3.789 1.00 0.00 46 CYS A N 19
ATOM 19070 C CA . CYS A 1 46 ? 14.392 -7.047 2.814 1.00 0.00 46 CYS A CA 19
ATOM 19071 C C . CYS A 1 46 ? 15.091 -8.216 3.504 1.00 0.00 46 CYS A C 19
ATOM 19072 O O . CYS A 1 46 ? 16.204 -8.092 4.015 1.00 0.00 46 CYS A O 19
ATOM 19079 N N . PRO A 1 47 ? 14.422 -9.379 3.519 1.00 0.00 47 PRO A N 19
ATOM 19080 C CA . PRO A 1 47 ? 14.959 -10.593 4.141 1.00 0.00 47 PRO A CA 19
ATOM 19081 C C . PRO A 1 47 ? 16.139 -11.168 3.366 1.00 0.00 47 PRO A C 19
ATOM 19082 O O . PRO A 1 47 ? 16.656 -10.539 2.443 1.00 0.00 47 PRO A O 19
ATOM 19093 N N . LYS A 1 48 ? 16.562 -12.369 3.747 1.00 0.00 48 LYS A N 19
ATOM 19094 C CA . LYS A 1 48 ? 17.681 -13.032 3.087 1.00 0.00 48 LYS A CA 19
ATOM 19095 C C . LYS A 1 48 ? 17.341 -14.484 2.767 1.00 0.00 48 LYS A C 19
ATOM 19096 O O . LYS A 1 48 ? 16.301 -14.994 3.183 1.00 0.00 48 LYS A O 19
ATOM 19115 N N . ALA A 1 49 ? 18.226 -15.145 2.028 1.00 0.00 49 ALA A N 19
ATOM 19116 C CA . ALA A 1 49 ? 18.021 -16.539 1.656 1.00 0.00 49 ALA A CA 19
ATOM 19117 C C . ALA A 1 49 ? 19.345 -17.220 1.328 1.00 0.00 49 ALA A C 19
ATOM 19118 O O . ALA A 1 49 ? 20.416 -16.647 1.527 1.00 0.00 49 ALA A O 19
ATOM 19125 N N . LYS A 1 50 ? 19.265 -18.447 0.824 1.00 0.00 50 LYS A N 19
ATOM 19126 C CA . LYS A 1 50 ? 20.457 -19.208 0.468 1.00 0.00 50 LYS A CA 19
ATOM 19127 C C . LYS A 1 50 ? 20.935 -18.843 -0.934 1.00 0.00 50 LYS A C 19
ATOM 19128 O O . LYS A 1 50 ? 20.190 -18.297 -1.748 1.00 0.00 50 LYS A O 19
ATOM 19147 N N . PRO A 1 51 ? 22.207 -19.153 -1.226 1.00 0.00 51 PRO A N 19
ATOM 19148 C CA . PRO A 1 51 ? 22.813 -18.869 -2.530 1.00 0.00 51 PRO A CA 19
ATOM 19149 C C . PRO A 1 51 ? 22.242 -19.748 -3.638 1.00 0.00 51 PRO A C 19
ATOM 19150 O O . PRO A 1 51 ? 22.457 -19.489 -4.821 1.00 0.00 51 PRO A O 19
ATOM 19161 N N . ASN A 1 52 ? 21.514 -20.788 -3.245 1.00 0.00 52 ASN A N 19
ATOM 19162 C CA . ASN A 1 52 ? 20.912 -21.706 -4.206 1.00 0.00 52 ASN A CA 19
ATOM 19163 C C . ASN A 1 52 ? 19.551 -21.194 -4.668 1.00 0.00 52 ASN A C 19
ATOM 19164 O O . ASN A 1 52 ? 19.265 -21.160 -5.865 1.00 0.00 52 ASN A O 19
ATOM 19175 N N . GLU A 1 53 ? 18.718 -20.798 -3.712 1.00 0.00 53 GLU A N 19
ATOM 19176 C CA . GLU A 1 53 ? 17.387 -20.288 -4.022 1.00 0.00 53 GLU A CA 19
ATOM 19177 C C . GLU A 1 53 ? 17.464 -18.871 -4.583 1.00 0.00 53 GLU A C 19
ATOM 19178 O O . GLU A 1 53 ? 18.543 -18.284 -4.674 1.00 0.00 53 GLU A O 19
ATOM 19190 N N . THR A 1 54 ? 16.312 -18.327 -4.961 1.00 0.00 54 THR A N 19
ATOM 19191 C CA . THR A 1 54 ? 16.248 -16.980 -5.515 1.00 0.00 54 THR A CA 19
ATOM 19192 C C . THR A 1 54 ? 15.239 -16.122 -4.759 1.00 0.00 54 THR A C 19
ATOM 19193 O O . THR A 1 54 ? 14.162 -16.591 -4.391 1.00 0.00 54 THR A O 19
ATOM 19204 N N . VAL A 1 55 ? 15.595 -14.862 -4.531 1.00 0.00 55 VAL A N 19
ATOM 19205 C CA . VAL A 1 55 ? 14.720 -13.937 -3.821 1.00 0.00 55 VAL A CA 19
ATOM 19206 C C . VAL A 1 55 ? 14.759 -12.549 -4.451 1.00 0.00 55 VAL A C 19
ATOM 19207 O O . VAL A 1 55 ? 15.806 -12.097 -4.914 1.00 0.00 55 VAL A O 19
ATOM 19220 N N . GLN A 1 56 ? 13.612 -11.879 -4.464 1.00 0.00 56 GLN A N 19
ATOM 19221 C CA . GLN A 1 56 ? 13.515 -10.542 -5.038 1.00 0.00 56 GLN A CA 19
ATOM 19222 C C . GLN A 1 56 ? 12.601 -9.654 -4.200 1.00 0.00 56 GLN A C 19
ATOM 19223 O O . GLN A 1 56 ? 11.389 -9.866 -4.150 1.00 0.00 56 GLN A O 19
ATOM 19237 N N . CYS A 1 57 ? 13.189 -8.660 -3.543 1.00 0.00 57 CYS A N 19
ATOM 19238 C CA . CYS A 1 57 ? 12.428 -7.741 -2.706 1.00 0.00 57 CYS A CA 19
ATOM 19239 C C . CYS A 1 57 ? 12.394 -6.345 -3.323 1.00 0.00 57 CYS A C 19
ATOM 19240 O O . CYS A 1 57 ? 13.334 -5.931 -4.002 1.00 0.00 57 CYS A O 19
ATOM 19247 N N . CYS A 1 58 ? 11.304 -5.624 -3.082 1.00 0.00 58 CYS A N 19
ATOM 19248 C CA . CYS A 1 58 ? 11.145 -4.276 -3.613 1.00 0.00 58 CYS A CA 19
ATOM 19249 C C . CYS A 1 58 ? 10.523 -3.351 -2.572 1.00 0.00 58 CYS A C 19
ATOM 19250 O O . CYS A 1 58 ? 9.676 -3.769 -1.782 1.00 0.00 58 CYS A O 19
ATOM 19257 N N . SER A 1 59 ? 10.949 -2.092 -2.576 1.00 0.00 59 SER A N 19
ATOM 19258 C CA . SER A 1 59 ? 10.436 -1.108 -1.630 1.00 0.00 59 SER A CA 19
ATOM 19259 C C . SER A 1 59 ? 9.854 0.097 -2.361 1.00 0.00 59 SER A C 19
ATOM 19260 O O . SER A 1 59 ? 9.822 1.207 -1.828 1.00 0.00 59 SER A O 19
ATOM 19268 N N . THR A 1 60 ? 9.393 -0.129 -3.588 1.00 0.00 60 THR A N 19
ATOM 19269 C CA . THR A 1 60 ? 8.812 0.937 -4.394 1.00 0.00 60 THR A CA 19
ATOM 19270 C C . THR A 1 60 ? 7.506 0.489 -5.040 1.00 0.00 60 THR A C 19
ATOM 19271 O O . THR A 1 60 ? 7.255 -0.707 -5.190 1.00 0.00 60 THR A O 19
ATOM 19282 N N . ASP A 1 61 ? 6.677 1.456 -5.420 1.00 0.00 61 ASP A N 19
ATOM 19283 C CA . ASP A 1 61 ? 5.397 1.160 -6.052 1.00 0.00 61 ASP A CA 19
ATOM 19284 C C . ASP A 1 61 ? 5.599 0.619 -7.464 1.00 0.00 61 ASP A C 19
ATOM 19285 O O . ASP A 1 61 ? 6.386 1.160 -8.241 1.00 0.00 61 ASP A O 19
ATOM 19294 N N . LYS A 1 62 ? 4.884 -0.453 -7.789 1.00 0.00 62 LYS A N 19
ATOM 19295 C CA . LYS A 1 62 ? 4.984 -1.069 -9.107 1.00 0.00 62 LYS A CA 19
ATOM 19296 C C . LYS A 1 62 ? 6.399 -1.575 -9.365 1.00 0.00 62 LYS A C 19
ATOM 19297 O O . LYS A 1 62 ? 6.780 -1.829 -10.508 1.00 0.00 62 LYS A O 19
ATOM 19316 N N . CYS A 1 63 ? 7.174 -1.722 -8.296 1.00 0.00 63 CYS A N 19
ATOM 19317 C CA . CYS A 1 63 ? 8.547 -2.199 -8.406 1.00 0.00 63 CYS A CA 19
ATOM 19318 C C . CYS A 1 63 ? 8.597 -3.724 -8.371 1.00 0.00 63 CYS A C 19
ATOM 19319 O O . CYS A 1 63 ? 9.181 -4.356 -9.251 1.00 0.00 63 CYS A O 19
ATOM 19326 N N . ASN A 1 64 ? 7.981 -4.308 -7.348 1.00 0.00 64 ASN A N 19
ATOM 19327 C CA . ASN A 1 64 ? 7.955 -5.758 -7.198 1.00 0.00 64 ASN A CA 19
ATOM 19328 C C . ASN A 1 64 ? 7.480 -6.429 -8.484 1.00 0.00 64 ASN A C 19
ATOM 19329 O O . ASN A 1 64 ? 6.304 -6.353 -8.839 1.00 0.00 64 ASN A O 19
ATOM 19340 N N . LYS A 1 65 ? 8.403 -7.088 -9.176 1.00 0.00 65 LYS A N 19
ATOM 19341 C CA . LYS A 1 65 ? 8.080 -7.776 -10.421 1.00 0.00 65 LYS A CA 19
ATOM 19342 C C . LYS A 1 65 ? 8.101 -9.288 -10.228 1.00 0.00 65 LYS A C 19
ATOM 19343 O O . LYS A 1 65 ? 7.597 -10.038 -11.066 1.00 0.00 65 LYS A O 19
ATOM 19362 N N . LEU A 1 1 ? 1.100 0.415 -0.629 1.00 0.00 1 LEU A N 20
ATOM 19363 C CA . LEU A 1 1 ? 1.998 0.332 -1.775 1.00 0.00 1 LEU A CA 20
ATOM 19364 C C . LEU A 1 1 ? 1.495 -0.690 -2.789 1.00 0.00 1 LEU A C 20
ATOM 19365 O O . LEU A 1 1 ? 0.863 -1.683 -2.425 1.00 0.00 1 LEU A O 20
ATOM 19381 N N . THR A 1 2 ? 1.782 -0.443 -4.063 1.00 0.00 2 THR A N 20
ATOM 19382 C CA . THR A 1 2 ? 1.360 -1.343 -5.130 1.00 0.00 2 THR A CA 20
ATOM 19383 C C . THR A 1 2 ? 2.514 -2.224 -5.594 1.00 0.00 2 THR A C 20
ATOM 19384 O O . THR A 1 2 ? 3.584 -1.729 -5.948 1.00 0.00 2 THR A O 20
ATOM 19395 N N . CYS A 1 3 ? 2.290 -3.534 -5.590 1.00 0.00 3 CYS A N 20
ATOM 19396 C CA . CYS A 1 3 ? 3.310 -4.486 -6.010 1.00 0.00 3 CYS A CA 20
ATOM 19397 C C . CYS A 1 3 ? 2.696 -5.613 -6.836 1.00 0.00 3 CYS A C 20
ATOM 19398 O O . CYS A 1 3 ? 1.561 -6.026 -6.595 1.00 0.00 3 CYS A O 20
ATOM 19405 N N . LEU A 1 4 ? 3.453 -6.106 -7.810 1.00 0.00 4 LEU A N 20
ATOM 19406 C CA . LEU A 1 4 ? 2.984 -7.186 -8.672 1.00 0.00 4 LEU A CA 20
ATOM 19407 C C . LEU A 1 4 ? 3.298 -8.547 -8.059 1.00 0.00 4 LEU A C 20
ATOM 19408 O O . LEU A 1 4 ? 4.426 -8.803 -7.636 1.00 0.00 4 LEU A O 20
ATOM 19424 N N . ILE A 1 5 ? 2.294 -9.416 -8.016 1.00 0.00 5 ILE A N 20
ATOM 19425 C CA . ILE A 1 5 ? 2.464 -10.752 -7.458 1.00 0.00 5 ILE A CA 20
ATOM 19426 C C . ILE A 1 5 ? 1.893 -11.814 -8.391 1.00 0.00 5 ILE A C 20
ATOM 19427 O O . ILE A 1 5 ? 0.818 -11.638 -8.966 1.00 0.00 5 ILE A O 20
ATOM 19443 N N . CYS A 1 6 ? 2.618 -12.918 -8.536 1.00 0.00 6 CYS A N 20
ATOM 19444 C CA . CYS A 1 6 ? 2.184 -14.011 -9.398 1.00 0.00 6 CYS A CA 20
ATOM 19445 C C . CYS A 1 6 ? 3.279 -15.064 -9.535 1.00 0.00 6 CYS A C 20
ATOM 19446 O O . CYS A 1 6 ? 4.423 -14.766 -9.879 1.00 0.00 6 CYS A O 20
ATOM 19453 N N . PRO A 1 7 ? 2.923 -16.328 -9.259 1.00 0.00 7 PRO A N 20
ATOM 19454 C CA . PRO A 1 7 ? 3.861 -17.451 -9.344 1.00 0.00 7 PRO A CA 20
ATOM 19455 C C . PRO A 1 7 ? 4.251 -17.772 -10.783 1.00 0.00 7 PRO A C 20
ATOM 19456 O O . PRO A 1 7 ? 5.427 -17.972 -11.086 1.00 0.00 7 PRO A O 20
ATOM 19467 N N . GLU A 1 8 ? 3.258 -17.819 -11.665 1.00 0.00 8 GLU A N 20
ATOM 19468 C CA . GLU A 1 8 ? 3.500 -18.116 -13.072 1.00 0.00 8 GLU A CA 20
ATOM 19469 C C . GLU A 1 8 ? 4.532 -17.159 -13.660 1.00 0.00 8 GLU A C 20
ATOM 19470 O O . GLU A 1 8 ? 4.490 -15.953 -13.414 1.00 0.00 8 GLU A O 20
ATOM 19482 N N . LYS A 1 9 ? 5.460 -17.705 -14.439 1.00 0.00 9 LYS A N 20
ATOM 19483 C CA . LYS A 1 9 ? 6.505 -16.902 -15.064 1.00 0.00 9 LYS A CA 20
ATOM 19484 C C . LYS A 1 9 ? 5.909 -15.686 -15.766 1.00 0.00 9 LYS A C 20
ATOM 19485 O O . LYS A 1 9 ? 5.944 -14.574 -15.239 1.00 0.00 9 LYS A O 20
ATOM 19504 N N . ASP A 1 10 ? 5.363 -15.905 -16.957 1.00 0.00 10 ASP A N 20
ATOM 19505 C CA . ASP A 1 10 ? 4.757 -14.827 -17.730 1.00 0.00 10 ASP A CA 20
ATOM 19506 C C . ASP A 1 10 ? 3.400 -14.439 -17.151 1.00 0.00 10 ASP A C 20
ATOM 19507 O O . ASP A 1 10 ? 2.356 -14.842 -17.663 1.00 0.00 10 ASP A O 20
ATOM 19516 N N . CYS A 1 11 ? 3.423 -13.653 -16.079 1.00 0.00 11 CYS A N 20
ATOM 19517 C CA . CYS A 1 11 ? 2.196 -13.211 -15.428 1.00 0.00 11 CYS A CA 20
ATOM 19518 C C . CYS A 1 11 ? 2.507 -12.334 -14.219 1.00 0.00 11 CYS A C 20
ATOM 19519 O O . CYS A 1 11 ? 3.425 -12.621 -13.452 1.00 0.00 11 CYS A O 20
ATOM 19526 N N . GLN A 1 12 ? 1.735 -11.264 -14.057 1.00 0.00 12 GLN A N 20
ATOM 19527 C CA . GLN A 1 12 ? 1.929 -10.344 -12.942 1.00 0.00 12 GLN A CA 20
ATOM 19528 C C . GLN A 1 12 ? 0.597 -9.766 -12.476 1.00 0.00 12 GLN A C 20
ATOM 19529 O O . GLN A 1 12 ? 0.018 -8.903 -13.136 1.00 0.00 12 GLN A O 20
ATOM 19543 N N . LYS A 1 13 ? 0.116 -10.247 -11.335 1.00 0.00 13 LYS A N 20
ATOM 19544 C CA . LYS A 1 13 ? -1.148 -9.777 -10.779 1.00 0.00 13 LYS A CA 20
ATOM 19545 C C . LYS A 1 13 ? -0.913 -8.682 -9.743 1.00 0.00 13 LYS A C 20
ATOM 19546 O O . LYS A 1 13 ? -0.337 -8.930 -8.683 1.00 0.00 13 LYS A O 20
ATOM 19565 N N . VAL A 1 14 ? -1.364 -7.471 -10.056 1.00 0.00 14 VAL A N 20
ATOM 19566 C CA . VAL A 1 14 ? -1.205 -6.339 -9.151 1.00 0.00 14 VAL A CA 20
ATOM 19567 C C . VAL A 1 14 ? -1.815 -6.637 -7.786 1.00 0.00 14 VAL A C 20
ATOM 19568 O O . VAL A 1 14 ? -2.833 -7.322 -7.685 1.00 0.00 14 VAL A O 20
ATOM 19581 N N . HIS A 1 15 ? -1.186 -6.117 -6.736 1.00 0.00 15 HIS A N 20
ATOM 19582 C CA . HIS A 1 15 ? -1.668 -6.326 -5.376 1.00 0.00 15 HIS A CA 20
ATOM 19583 C C . HIS A 1 15 ? -1.156 -5.232 -4.444 1.00 0.00 15 HIS A C 20
ATOM 19584 O O . HIS A 1 15 ? 0.048 -4.985 -4.360 1.00 0.00 15 HIS A O 20
ATOM 19598 N N . THR A 1 16 ? -2.077 -4.578 -3.744 1.00 0.00 16 THR A N 20
ATOM 19599 C CA . THR A 1 16 ? -1.720 -3.509 -2.820 1.00 0.00 16 THR A CA 20
ATOM 19600 C C . THR A 1 16 ? -1.459 -4.056 -1.421 1.00 0.00 16 THR A C 20
ATOM 19601 O O . THR A 1 16 ? -2.361 -4.591 -0.775 1.00 0.00 16 THR A O 20
ATOM 19612 N N . CYS A 1 17 ? -0.222 -3.917 -0.958 1.00 0.00 17 CYS A N 20
ATOM 19613 C CA . CYS A 1 17 ? 0.158 -4.397 0.366 1.00 0.00 17 CYS A CA 20
ATOM 19614 C C . CYS A 1 17 ? -0.387 -3.478 1.455 1.00 0.00 17 CYS A C 20
ATOM 19615 O O . CYS A 1 17 ? 0.339 -2.648 2.002 1.00 0.00 17 CYS A O 20
ATOM 19622 N N . ARG A 1 18 ? -1.671 -3.632 1.764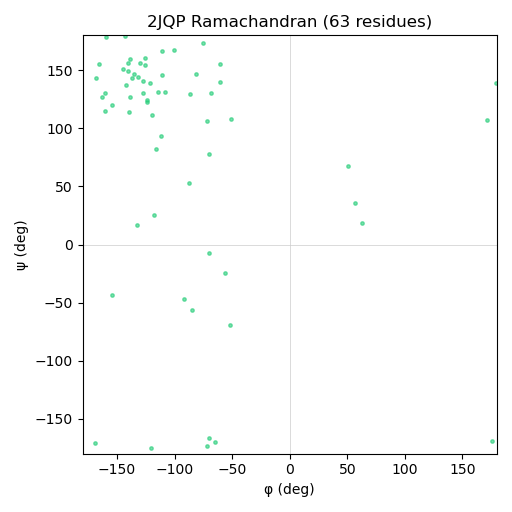 1.00 0.00 18 ARG A N 20
ATOM 19623 C CA . ARG A 1 18 ? -2.314 -2.815 2.786 1.00 0.00 18 ARG A CA 20
ATOM 19624 C C . ARG A 1 18 ? -2.273 -3.512 4.143 1.00 0.00 18 ARG A C 20
ATOM 19625 O O . ARG A 1 18 ? -3.031 -3.171 5.050 1.00 0.00 18 ARG A O 20
ATOM 19646 N N . ASN A 1 19 ? -1.382 -4.490 4.274 1.00 0.00 19 ASN A N 20
ATOM 19647 C CA . ASN A 1 19 ? -1.243 -5.235 5.520 1.00 0.00 19 ASN A CA 20
ATOM 19648 C C . ASN A 1 19 ? -0.276 -4.533 6.469 1.00 0.00 19 ASN A C 20
ATOM 19649 O O . ASN A 1 19 ? 0.223 -3.449 6.171 1.00 0.00 19 ASN A O 20
ATOM 19660 N N . GLU A 1 20 ? -0.016 -5.161 7.611 1.00 0.00 20 GLU A N 20
ATOM 19661 C CA . GLU A 1 20 ? 0.891 -4.596 8.603 1.00 0.00 20 GLU A CA 20
ATOM 19662 C C . GLU A 1 20 ? 2.257 -4.305 7.988 1.00 0.00 20 GLU A C 20
ATOM 19663 O O . GLU A 1 20 ? 2.996 -3.448 8.471 1.00 0.00 20 GLU A O 20
ATOM 19675 N N . GLU A 1 21 ? 2.584 -5.026 6.920 1.00 0.00 21 GLU A N 20
ATOM 19676 C CA . GLU A 1 21 ? 3.861 -4.846 6.240 1.00 0.00 21 GLU A CA 20
ATOM 19677 C C . GLU A 1 21 ? 3.873 -3.547 5.439 1.00 0.00 21 GLU A C 20
ATOM 19678 O O . GLU A 1 21 ? 2.980 -2.711 5.577 1.00 0.00 21 GLU A O 20
ATOM 19690 N N . LYS A 1 22 ? 4.891 -3.385 4.601 1.00 0.00 22 LYS A N 20
ATOM 19691 C CA . LYS A 1 22 ? 5.021 -2.190 3.776 1.00 0.00 22 LYS A CA 20
ATOM 19692 C C . LYS A 1 22 ? 5.660 -2.523 2.432 1.00 0.00 22 LYS A C 20
ATOM 19693 O O . LYS A 1 22 ? 5.155 -2.130 1.380 1.00 0.00 22 LYS A O 20
ATOM 19712 N N . ILE A 1 23 ? 6.772 -3.249 2.474 1.00 0.00 23 ILE A N 20
ATOM 19713 C CA . ILE A 1 23 ? 7.477 -3.637 1.259 1.00 0.00 23 ILE A CA 20
ATOM 19714 C C . ILE A 1 23 ? 6.964 -4.972 0.728 1.00 0.00 23 ILE A C 20
ATOM 19715 O O . ILE A 1 23 ? 6.175 -5.651 1.384 1.00 0.00 23 ILE A O 20
ATOM 19731 N N . CYS A 1 24 ? 7.420 -5.342 -0.464 1.00 0.00 24 CYS A N 20
ATOM 19732 C CA . CYS A 1 24 ? 7.010 -6.596 -1.084 1.00 0.00 24 CYS A CA 20
ATOM 19733 C C . CYS A 1 24 ? 8.222 -7.385 -1.569 1.00 0.00 24 CYS A C 20
ATOM 19734 O O . CYS A 1 24 ? 9.071 -6.861 -2.290 1.00 0.00 24 CYS A O 20
ATOM 19741 N N . VAL A 1 25 ? 8.297 -8.650 -1.168 1.00 0.00 25 VAL A N 20
ATOM 19742 C CA . VAL A 1 25 ? 9.404 -9.513 -1.562 1.00 0.00 25 VAL A CA 20
ATOM 19743 C C . VAL A 1 25 ? 8.896 -10.818 -2.166 1.00 0.00 25 VAL A C 20
ATOM 19744 O O . VAL A 1 25 ? 7.851 -11.334 -1.768 1.00 0.00 25 VAL A O 20
ATOM 19757 N N . LYS A 1 26 ? 9.643 -11.348 -3.128 1.00 0.00 26 LYS A N 20
ATOM 19758 C CA . LYS A 1 26 ? 9.271 -12.594 -3.788 1.00 0.00 26 LYS A CA 20
ATOM 19759 C C . LYS A 1 26 ? 10.355 -13.651 -3.606 1.00 0.00 26 LYS A C 20
ATOM 19760 O O . LYS A 1 26 ? 11.544 -13.332 -3.561 1.00 0.00 26 LYS A O 20
ATOM 19779 N N . ARG A 1 27 ? 9.938 -14.908 -3.504 1.00 0.00 27 ARG A N 20
ATOM 19780 C CA . ARG A 1 27 ? 10.875 -16.012 -3.327 1.00 0.00 27 ARG A CA 20
ATOM 19781 C C . ARG A 1 27 ? 10.423 -17.239 -4.114 1.00 0.00 27 ARG A C 20
ATOM 19782 O O . ARG A 1 27 ? 9.268 -17.654 -4.027 1.00 0.00 27 ARG A O 20
ATOM 19803 N N . PHE A 1 28 ? 11.343 -17.815 -4.881 1.00 0.00 28 PHE A N 20
ATOM 19804 C CA . PHE A 1 28 ? 11.040 -18.993 -5.685 1.00 0.00 28 PHE A CA 20
ATOM 19805 C C . PHE A 1 28 ? 12.258 -19.906 -5.793 1.00 0.00 28 PHE A C 20
ATOM 19806 O O . PHE A 1 28 ? 13.395 -19.463 -5.631 1.00 0.00 28 PHE A O 20
ATOM 19823 N N . TYR A 1 29 ? 12.011 -21.182 -6.068 1.00 0.00 29 TYR A N 20
ATOM 19824 C CA . TYR A 1 29 ? 13.086 -22.158 -6.196 1.00 0.00 29 TYR A CA 20
ATOM 19825 C C . TYR A 1 29 ? 13.030 -22.856 -7.551 1.00 0.00 29 TYR A C 20
ATOM 19826 O O . TYR A 1 29 ? 11.964 -23.274 -8.003 1.00 0.00 29 TYR A O 20
ATOM 19844 N N . ASP A 1 30 ? 14.186 -22.979 -8.194 1.00 0.00 30 ASP A N 20
ATOM 19845 C CA . ASP A 1 30 ? 14.272 -23.628 -9.497 1.00 0.00 30 ASP A CA 20
ATOM 19846 C C . ASP A 1 30 ? 15.150 -24.873 -9.427 1.00 0.00 30 ASP A C 20
ATOM 19847 O O . ASP A 1 30 ? 16.315 -24.803 -9.037 1.00 0.00 30 ASP A O 20
ATOM 19856 N N . LYS A 1 31 ? 14.583 -26.013 -9.808 1.00 0.00 31 LYS A N 20
ATOM 19857 C CA . LYS A 1 31 ? 15.313 -27.275 -9.789 1.00 0.00 31 LYS A CA 20
ATOM 19858 C C . LYS A 1 31 ? 15.722 -27.688 -11.200 1.00 0.00 31 LYS A C 20
ATOM 19859 O O . LYS A 1 31 ? 15.603 -26.907 -12.143 1.00 0.00 31 LYS A O 20
ATOM 19878 N N . ASN A 1 32 ? 16.203 -28.919 -11.335 1.00 0.00 32 ASN A N 20
ATOM 19879 C CA . ASN A 1 32 ? 16.629 -29.435 -12.631 1.00 0.00 32 ASN A CA 20
ATOM 19880 C C . ASN A 1 32 ? 15.472 -29.427 -13.626 1.00 0.00 32 ASN A C 20
ATOM 19881 O O . ASN A 1 32 ? 15.421 -28.589 -14.525 1.00 0.00 32 ASN A O 20
ATOM 19892 N N . GLN A 1 33 ? 14.547 -30.366 -13.457 1.00 0.00 33 GLN A N 20
ATOM 19893 C CA . GLN A 1 33 ? 13.392 -30.467 -14.341 1.00 0.00 33 GLN A CA 20
ATOM 19894 C C . GLN A 1 33 ? 12.106 -30.115 -13.599 1.00 0.00 33 GLN A C 20
ATOM 19895 O O . GLN A 1 33 ? 11.298 -29.319 -14.079 1.00 0.00 33 GLN A O 20
ATOM 19909 N N . LEU A 1 34 ? 11.923 -30.713 -12.427 1.00 0.00 34 LEU A N 20
ATOM 19910 C CA . LEU A 1 34 ? 10.735 -30.463 -11.618 1.00 0.00 34 LEU A CA 20
ATOM 19911 C C . LEU A 1 34 ? 11.113 -29.868 -10.266 1.00 0.00 34 LEU A C 20
ATOM 19912 O O . LEU A 1 34 ? 12.131 -30.231 -9.679 1.00 0.00 34 LEU A O 20
ATOM 19928 N N . GLY A 1 35 ? 10.283 -28.952 -9.775 1.00 0.00 35 GLY A N 20
ATOM 19929 C CA . GLY A 1 35 ? 10.546 -28.323 -8.494 1.00 0.00 35 GLY A CA 20
ATOM 19930 C C . GLY A 1 35 ? 10.344 -26.822 -8.533 1.00 0.00 35 GLY A C 20
ATOM 19931 O O . GLY A 1 35 ? 10.472 -26.145 -7.513 1.00 0.00 35 GLY A O 20
ATOM 19935 N N . TRP A 1 36 ? 10.028 -26.299 -9.713 1.00 0.00 36 TRP A N 20
ATOM 19936 C CA . TRP A 1 36 ? 9.809 -24.867 -9.881 1.00 0.00 36 TRP A CA 20
ATOM 19937 C C . TRP A 1 36 ? 8.639 -24.392 -9.027 1.00 0.00 36 TRP A C 20
ATOM 19938 O O . TRP A 1 36 ? 7.487 -24.735 -9.291 1.00 0.00 36 TRP A O 20
ATOM 19959 N N . ARG A 1 37 ? 8.943 -23.600 -8.003 1.00 0.00 37 ARG A N 20
ATOM 19960 C CA . ARG A 1 37 ? 7.915 -23.078 -7.110 1.00 0.00 37 ARG A CA 20
ATOM 19961 C C . ARG A 1 37 ? 8.190 -21.619 -6.758 1.00 0.00 37 ARG A C 20
ATOM 19962 O O . ARG A 1 37 ? 9.328 -21.241 -6.484 1.00 0.00 37 ARG A O 20
ATOM 19983 N N . ALA A 1 38 ? 7.139 -20.805 -6.769 1.00 0.00 38 ALA A N 20
ATOM 19984 C CA . ALA A 1 38 ? 7.267 -19.389 -6.449 1.00 0.00 38 ALA A CA 20
ATOM 19985 C C . ALA A 1 38 ? 6.287 -18.982 -5.354 1.00 0.00 38 ALA A C 20
ATOM 19986 O O . ALA A 1 38 ? 5.287 -19.660 -5.122 1.00 0.00 38 ALA A O 20
ATOM 19993 N N . GLN A 1 39 ? 6.582 -17.873 -4.684 1.00 0.00 39 GLN A N 20
ATOM 19994 C CA . GLN A 1 39 ? 5.726 -17.378 -3.613 1.00 0.00 39 GLN A CA 20
ATOM 19995 C C . GLN A 1 39 ? 6.142 -15.973 -3.189 1.00 0.00 39 GLN A C 20
ATOM 19996 O O . GLN A 1 39 ? 7.299 -15.737 -2.841 1.00 0.00 39 GLN A O 20
ATOM 20010 N N . ARG A 1 40 ? 5.192 -15.045 -3.221 1.00 0.00 40 ARG A N 20
ATOM 20011 C CA . ARG A 1 40 ? 5.460 -13.663 -2.841 1.00 0.00 40 ARG A CA 20
ATOM 20012 C C . ARG A 1 40 ? 4.859 -13.348 -1.474 1.00 0.00 40 ARG A C 20
ATOM 20013 O O . ARG A 1 40 ? 4.062 -14.120 -0.943 1.00 0.00 40 ARG A O 20
ATOM 20034 N N . GLY A 1 41 ? 5.248 -12.208 -0.911 1.00 0.00 41 GLY A N 20
ATOM 20035 C CA . GLY A 1 41 ? 4.739 -11.812 0.389 1.00 0.00 41 GLY A CA 20
ATOM 20036 C C . GLY A 1 41 ? 5.290 -10.475 0.844 1.00 0.00 41 GLY A C 20
ATOM 20037 O O . GLY A 1 41 ? 6.460 -10.167 0.616 1.00 0.00 41 GLY A O 20
ATOM 20041 N N . CYS A 1 42 ? 4.444 -9.677 1.489 1.00 0.00 42 CYS A N 20
ATOM 20042 C CA . CYS A 1 42 ? 4.852 -8.365 1.975 1.00 0.00 42 CYS A CA 20
ATOM 20043 C C . CYS A 1 42 ? 5.664 -8.489 3.261 1.00 0.00 42 CYS A C 20
ATOM 20044 O O . CYS A 1 42 ? 5.577 -9.493 3.968 1.00 0.00 42 CYS A O 20
ATOM 20051 N N . ALA A 1 43 ? 6.453 -7.462 3.558 1.00 0.00 43 ALA A N 20
ATOM 20052 C CA . ALA A 1 43 ? 7.278 -7.455 4.760 1.00 0.00 43 ALA A CA 20
ATOM 20053 C C . ALA A 1 43 ? 7.686 -6.035 5.138 1.00 0.00 43 ALA A C 20
ATOM 20054 O O . ALA A 1 43 ? 7.210 -5.064 4.548 1.00 0.00 43 ALA A O 20
ATOM 20061 N N . VAL A 1 44 ? 8.568 -5.921 6.125 1.00 0.00 44 VAL A N 20
ATOM 20062 C CA . VAL A 1 44 ? 9.040 -4.619 6.581 1.00 0.00 44 VAL A CA 20
ATOM 20063 C C . VAL A 1 44 ? 10.563 -4.561 6.598 1.00 0.00 44 VAL A C 20
ATOM 20064 O O . VAL A 1 44 ? 11.153 -3.588 7.067 1.00 0.00 44 VAL A O 20
ATOM 20077 N N . SER A 1 45 ? 11.196 -5.610 6.081 1.00 0.00 45 SER A N 20
ATOM 20078 C CA . SER A 1 45 ? 12.651 -5.680 6.039 1.00 0.00 45 SER A CA 20
ATOM 20079 C C . SER A 1 45 ? 13.123 -6.430 4.797 1.00 0.00 45 SER A C 20
ATOM 20080 O O . SER A 1 45 ? 12.336 -7.093 4.121 1.00 0.00 45 SER A O 20
ATOM 20088 N N . CYS A 1 46 ? 14.415 -6.321 4.503 1.00 0.00 46 CYS A N 20
ATOM 20089 C CA . CYS A 1 46 ? 14.994 -6.988 3.343 1.00 0.00 46 CYS A CA 20
ATOM 20090 C C . CYS A 1 46 ? 15.963 -8.085 3.774 1.00 0.00 46 CYS A C 20
ATOM 20091 O O . CYS A 1 46 ? 17.182 -7.912 3.761 1.00 0.00 46 CYS A O 20
ATOM 20098 N N . PRO A 1 47 ? 15.409 -9.243 4.165 1.00 0.00 47 PRO A N 20
ATOM 20099 C CA . PRO A 1 47 ? 16.206 -10.392 4.606 1.00 0.00 47 PRO A CA 20
ATOM 20100 C C . PRO A 1 47 ? 16.979 -11.035 3.461 1.00 0.00 47 PRO A C 20
ATOM 20101 O O . PRO A 1 47 ? 17.063 -10.480 2.365 1.00 0.00 47 PRO A O 20
ATOM 20112 N N . LYS A 1 48 ? 17.543 -12.210 3.720 1.00 0.00 48 LYS A N 20
ATOM 20113 C CA . LYS A 1 48 ? 18.308 -12.932 2.710 1.00 0.00 48 LYS A CA 20
ATOM 20114 C C . LYS A 1 48 ? 17.864 -14.389 2.629 1.00 0.00 48 LYS A C 20
ATOM 20115 O O . LYS A 1 48 ? 16.913 -14.795 3.296 1.00 0.00 48 LYS A O 20
ATOM 20134 N N . ALA A 1 49 ? 18.559 -15.170 1.809 1.00 0.00 49 ALA A N 20
ATOM 20135 C CA . ALA A 1 49 ? 18.238 -16.582 1.643 1.00 0.00 49 ALA A CA 20
ATOM 20136 C C . ALA A 1 49 ? 19.456 -17.370 1.174 1.00 0.00 49 ALA A C 20
ATOM 20137 O O . ALA A 1 49 ? 20.575 -16.857 1.162 1.00 0.00 49 ALA A O 20
ATOM 20144 N N . LYS A 1 50 ? 19.231 -18.622 0.787 1.00 0.00 50 LYS A N 20
ATOM 20145 C CA . LYS A 1 50 ? 20.310 -19.482 0.316 1.00 0.00 50 LYS A CA 20
ATOM 20146 C C . LYS A 1 50 ? 20.720 -19.111 -1.106 1.00 0.00 50 LYS A C 20
ATOM 20147 O O . LYS A 1 50 ? 19.959 -18.503 -1.858 1.00 0.00 50 LYS A O 20
ATOM 20166 N N . PRO A 1 51 ? 21.951 -19.487 -1.484 1.00 0.00 51 PRO A N 20
ATOM 20167 C CA . PRO A 1 51 ? 22.489 -19.206 -2.818 1.00 0.00 51 PRO A CA 20
ATOM 20168 C C . PRO A 1 51 ? 21.799 -20.022 -3.906 1.00 0.00 51 PRO A C 20
ATOM 20169 O O . PRO A 1 51 ? 21.944 -19.739 -5.094 1.00 0.00 51 PRO A O 20
ATOM 20180 N N . ASN A 1 52 ? 21.047 -21.037 -3.491 1.00 0.00 52 ASN A N 20
ATOM 20181 C CA . ASN A 1 52 ? 20.334 -21.895 -4.430 1.00 0.00 52 ASN A CA 20
ATOM 20182 C C . ASN A 1 52 ? 19.000 -21.272 -4.831 1.00 0.00 52 ASN A C 20
ATOM 20183 O O . ASN A 1 52 ? 18.675 -21.189 -6.014 1.00 0.00 52 ASN A O 20
ATOM 20194 N N . GLU A 1 53 ? 18.234 -20.837 -3.836 1.00 0.00 53 GLU A N 20
ATOM 20195 C CA . GLU A 1 53 ? 16.935 -20.222 -4.085 1.00 0.00 53 GLU A CA 20
ATOM 20196 C C . GLU A 1 53 ? 17.099 -18.820 -4.665 1.00 0.00 53 GLU A C 20
ATOM 20197 O O . GLU A 1 53 ? 18.217 -18.354 -4.886 1.00 0.00 53 GLU A O 20
ATOM 20209 N N . THR A 1 54 ? 15.976 -18.153 -4.910 1.00 0.00 54 THR A N 20
ATOM 20210 C CA . THR A 1 54 ? 15.994 -16.805 -5.466 1.00 0.00 54 THR A CA 20
ATOM 20211 C C . THR A 1 54 ? 15.005 -15.899 -4.741 1.00 0.00 54 THR A C 20
ATOM 20212 O O . THR A 1 54 ? 13.793 -16.098 -4.819 1.00 0.00 54 THR A O 20
ATOM 20223 N N . VAL A 1 55 ? 15.530 -14.901 -4.037 1.00 0.00 55 VAL A N 20
ATOM 20224 C CA . VAL A 1 55 ? 14.693 -13.962 -3.300 1.00 0.00 55 VAL A CA 20
ATOM 20225 C C . VAL A 1 55 ? 15.011 -12.522 -3.687 1.00 0.00 55 VAL A C 20
ATOM 20226 O O . VAL A 1 55 ? 16.176 -12.146 -3.812 1.00 0.00 55 VAL A O 20
ATOM 20239 N N . GLN A 1 56 ? 13.967 -11.722 -3.874 1.00 0.00 56 GLN A N 20
ATOM 20240 C CA . GLN A 1 56 ? 14.135 -10.322 -4.247 1.00 0.00 56 GLN A CA 20
ATOM 20241 C C . GLN A 1 56 ? 13.090 -9.447 -3.562 1.00 0.00 56 GLN A C 20
ATOM 20242 O O . GLN A 1 56 ? 11.894 -9.563 -3.833 1.00 0.00 56 GLN A O 20
ATOM 20256 N N . CYS A 1 57 ? 13.549 -8.571 -2.675 1.00 0.00 57 CYS A N 20
ATOM 20257 C CA . CYS A 1 57 ? 12.654 -7.676 -1.951 1.00 0.00 57 CYS A CA 20
ATOM 20258 C C . CYS A 1 57 ? 12.701 -6.268 -2.537 1.00 0.00 57 CYS A C 20
ATOM 20259 O O . CYS A 1 57 ? 13.777 -5.714 -2.765 1.00 0.00 57 CYS A O 20
ATOM 20266 N N . CYS A 1 58 ? 11.527 -5.695 -2.780 1.00 0.00 58 CYS A N 20
ATOM 20267 C CA . CYS A 1 58 ? 11.432 -4.352 -3.340 1.00 0.00 58 CYS A CA 20
ATOM 20268 C C . CYS A 1 58 ? 10.680 -3.420 -2.394 1.00 0.00 58 CYS A C 20
ATOM 20269 O O . CYS A 1 58 ? 9.765 -3.843 -1.687 1.00 0.00 58 CYS A O 20
ATOM 20276 N N . SER A 1 59 ? 11.072 -2.150 -2.388 1.00 0.00 59 SER A N 20
ATOM 20277 C CA . SER A 1 59 ? 10.437 -1.159 -1.527 1.00 0.00 59 SER A CA 20
ATOM 20278 C C . SER A 1 59 ? 10.065 0.091 -2.320 1.00 0.00 59 SER A C 20
ATOM 20279 O O . SER A 1 59 ? 10.608 1.172 -2.089 1.00 0.00 59 SER A O 20
ATOM 20287 N N . THR A 1 60 ? 9.135 -0.065 -3.257 1.00 0.00 60 THR A N 20
ATOM 20288 C CA . THR A 1 60 ? 8.691 1.048 -4.086 1.00 0.00 60 THR A CA 20
ATOM 20289 C C . THR A 1 60 ? 7.519 0.641 -4.971 1.00 0.00 60 THR A C 20
ATOM 20290 O O . THR A 1 60 ? 7.314 -0.543 -5.240 1.00 0.00 60 THR A O 20
ATOM 20301 N N . ASP A 1 61 ? 6.753 1.628 -5.422 1.00 0.00 61 ASP A N 20
ATOM 20302 C CA . ASP A 1 61 ? 5.601 1.372 -6.279 1.00 0.00 61 ASP A CA 20
ATOM 20303 C C . ASP A 1 61 ? 6.044 0.851 -7.643 1.00 0.00 61 ASP A C 20
ATOM 20304 O O . ASP A 1 61 ? 6.959 1.397 -8.261 1.00 0.00 61 ASP A O 20
ATOM 20313 N N . LYS A 1 62 ? 5.391 -0.209 -8.106 1.00 0.00 62 LYS A N 20
ATOM 20314 C CA . LYS A 1 62 ? 5.716 -0.805 -9.397 1.00 0.00 62 LYS A CA 20
ATOM 20315 C C . LYS A 1 62 ? 7.166 -1.276 -9.428 1.00 0.00 62 LYS A C 20
ATOM 20316 O O . LYS A 1 62 ? 7.755 -1.434 -10.498 1.00 0.00 62 LYS A O 20
ATOM 20335 N N . CYS A 1 63 ? 7.737 -1.500 -8.249 1.00 0.00 63 CYS A N 20
ATOM 20336 C CA . CYS A 1 63 ? 9.118 -1.955 -8.141 1.00 0.00 63 CYS A CA 20
ATOM 20337 C C . CYS A 1 63 ? 9.188 -3.478 -8.107 1.00 0.00 63 CYS A C 20
ATOM 20338 O O . CYS A 1 63 ? 9.983 -4.090 -8.820 1.00 0.00 63 CYS A O 20
ATOM 20345 N N . ASN A 1 64 ? 8.351 -4.085 -7.272 1.00 0.00 64 ASN A N 20
ATOM 20346 C CA . ASN A 1 64 ? 8.318 -5.538 -7.144 1.00 0.00 64 ASN A CA 20
ATOM 20347 C C . ASN A 1 64 ? 8.214 -6.202 -8.513 1.00 0.00 64 ASN A C 20
ATOM 20348 O O . ASN A 1 64 ? 7.188 -6.104 -9.187 1.00 0.00 64 ASN A O 20
ATOM 20359 N N . LYS A 1 65 ? 9.283 -6.880 -8.919 1.00 0.00 65 LYS A N 20
ATOM 20360 C CA . LYS A 1 65 ? 9.313 -7.563 -10.206 1.00 0.00 65 LYS A CA 20
ATOM 20361 C C . LYS A 1 65 ? 9.667 -9.036 -10.032 1.00 0.00 65 LYS A C 20
ATOM 20362 O O . LYS A 1 65 ? 10.131 -9.688 -10.968 1.00 0.00 65 LYS A O 20
#

Foldseek 3Di:
DWAWDDLDDPDTHIDDPPDPAQKKKKKWADDDPDDTTIDIDGHHDDDDDDPRIDMDIDHDHHTHD

Nearest PDB structures (foldseek):
  2jqp-assembly1_A  TM=9.532E-01  e=4.056E-09  Bungarus candidus
  2vlw-assembly2_B  TM=6.905E-01  e=1.681E-04  Dendroaspis angusticeps
  5mg9-assembly1_A  TM=6.430E-01  e=4.374E-04  Dendroaspis angusticeps
  8hn1-assembly1_C  TM=6.735E-01  e=9.087E-04  Dendroaspis angusticeps
  4zqy-assembly1_A  TM=6.444E-01  e=2.113E-03  Hemachatus haemachatus

Solvent-accessible surface area: 5256 Å² total; per-residue (Å²): 77,41,1,17,37,22,94,110,140,126,61,125,147,95,93,79,8,184,114,157,36,142,22,1,4,20,124,43,80,59,128,126,184,168,27,105,180,18,140,62,31,53,32,91,73,74,87,171,35,120,130,85,52,44,40,70,36,24,84,74,86,128,46,5,187

InterPro domains:
  IPR003571 Snake three-finger toxin [cd00206] (22-85)
  IPR018354 Snake toxin, conserved site [PS00272] (62-82)
  IPR045860 Snake toxin-like superfamily [G3DSA:2.10.60.10] (17-86)
  IPR045860 Snake toxin-like superfamily [SSF57302] (13-86)
  IPR054131 Snake toxin cobra-type [PF21947] (26-85)

Radius of gyration: 12.14 Å; Cα contacts (8 Å, |Δi|>4): 130; chains: 1; bounding box: 25×34×27 Å

Organism: Bungarus candidus (NCBI:txid92438)

Sequence (65 aa):
LTCLICPEKDCQKVHTCRNEEKICVKRFYDKNQLGWRAQRGCAVSCPKAKPNETVQCCSTDKCNKLTCLICPEKDCQKVHTCRNEEKICVKRFYDKNQLGWRAQRGCAVSCPKAKPNETVQCCSTDKCNKLTCLICPEKDCQKVHTCRNEEKICVKRFYDKNQLGWRAQRGCAVSCPKAKPNETVQCCSTDKCNKLTCLICPEKDCQKVHTCRNEEKICVKRFYDKNQLGWRAQRGCAVSCPKAKPNETVQCCSTDKCNKLTCLICPEKDCQKVHTCRNEEKICVKRFYDKNQLGWRAQRGCAVSCPKAKPNETVQCCSTDKCNKLTCLICPEKDCQKVHTCRNEEKICVKRFYDKNQLGWRAQRGCAVSCPKAKPNETVQCCSTDKCNKLTCLICPEKDCQKVHTCRNEEKICVKRFYDKNQLGWRAQRGCAVSCPKAKPNETVQCCSTDKCNKLTCLICPEKDCQKVHTCRNEEKICVKRFYDKNQLGWRAQRGCAVSCPKAKPNETVQCCSTDKCNKLTCLICPEKDCQKVHTCRNEEKICVKRFYDKNQLGWRAQRGCAVSCPKAKPNETVQCCSTDKCNKLTCLICPEKDCQKVHTCRNEEKICVKRFYDKNQLGWRAQRGCAVSCPKAKPNETVQCCSTDKCNKLTCLICPEKDCQKVHTCRNEEKICVKRFYDKNQLGWRAQRGCAVSCPKAKPNETVQCCSTDKCNKLTCLICPEKDCQKVHTCRNEEKICVKRFYDKNQLGWRAQRGCAVSCPKAKPNETVQCCSTDKCNKLTCLICPEKDCQKVHTCRNEEKICVKRFYDKNQLGWRAQRGCAVSCPKAKPNETVQCCSTDKCNKLTCLICPEKDCQKVHTCRNEEKICVKRFYDKNQLGWRAQRGCAVSCPKAKPNETVQCCSTDKCNKLTCLICPEKDCQKVHTCRNEEKICVKRFYDKNQLGWRAQRGCAVSCPKAKPNETVQCCSTDKCNKLTCLICPEKDCQKVHTCRNEEKICVKRFYDKNQLGWRAQRGCAVSCPKAKPNETVQCCSTDKCNKLTCLICPEKDCQKVHTCRNEEKICVKRFYDKNQLGWRAQRGCAVSCPKAKPNETVQCCSTDKCNKLTCLICPEKDCQKVHTCRNEEKICVKRFYDKNQLGWRAQRGCAVSCPKAKPNETVQCCSTDKCNKLTCLICPEKDCQKVHTCRNEEKICVKRFYDKNQLGWRAQRGCAVSCPKAKPNETVQCCSTDKCNKLTCLICPEKDCQKVHTCRNEEKICVKRFYDKNQLGWRAQRGCAVSCPKAKPNETVQCCSTDKCNK